Protein AF-A0A0S8BB07-F1 (afdb_monomer)

Secondary structure (DSSP, 8-state):
--HHHHHHHHHHHHHHHHHHHHHHTTSSS-HHHHHHHHHHHHHHHHTT-GGGHHHHHS---HHIIIIIIHHHHHHHHHHHS-HHHHHHTHHHHHIIIIIIHHHHHHHHHHHHHHHH---HHHHHHHHHHHH--B-HHHHHHHHHHT--HHHHHHHHHHHHHHHHHHHHHHHHHHHHHHH----HHHHHHHHHHHHHHHHHHHHHHHHHHHHHHHHHHHTT--HHHHHHHHHHHHHHHHHHHHHTTS-HHHHHHHHHHHHHHHHHTTS-HHHHHHHHHHHHHHHHHHHHHHHHHHHHH--HHHHHTTHHHHHHHHHHHHHHHHHHHHHHHHHHHHHTTPPPPPHHHHHHHHHT-B--HHHHHHHHTS-TTSTTHHHHHHHHHHHHHHIIIIIHHHHHHHHHHHTTTSPPHHHHHHHHHHHHHHHHHHHHHHHHHHHTT-S-HHHHHHHHHHHHHHT---SPPPPHHHHHHHHHHHHHHHHHHHHHHHHHTTSS-HHHHHHHHHHHHHHHHS-GGG------PPPHHHHHHHHHHHHHHTSGGGHHHHHHHHHHHHHHHHHHHHHHHHHHHHHHHHHHH-TTS-HHHHHHHHHHHHHHHHHHHHHHHHHHHH-HHHHHHHHHHHHHHHHHHHHHHHHHHHHHTTSS-HHHHHHHHHHHHHHHHHSPPS---SPPPPHHHHHTTSTTTTT--HHHHHHHHHHPEEEEE-TT-EEE-TTSB--EEEEEEES-EEEEEE-TTSPEEEEEEE-TT-EE-HHHHSSSSB--SEEEESS-EEEEEEEHHHHHHHHHH-HHHHHHHHHHHHHHHHHHHHHHTT---

Nearest PDB structures (foldseek):
  8iwo-assembly1_B  TM=6.886E-01  e=2.643E-29  Oryza sativa Japonica Group
  8hya-assembly1_A  TM=6.562E-01  e=1.925E-27  Arabidopsis thaliana
  7dsw-assembly1_A  TM=8.993E-01  e=1.777E-16  Homo sapiens
  7dsv-assembly1_B  TM=8.162E-01  e=3.876E-17  Homo sapiens
  7dsx-assembly1_A  TM=8.009E-01  e=4.215E-15  Homo sapiens

Structure (mmCIF, N/CA/C/O backbone):
data_AF-A0A0S8BB07-F1
#
_entry.id   AF-A0A0S8BB07-F1
#
loop_
_atom_site.group_PDB
_atom_site.id
_atom_site.type_symbol
_atom_site.label_atom_id
_atom_site.label_alt_id
_atom_site.label_comp_id
_atom_site.label_asym_id
_atom_site.label_entity_id
_atom_site.label_seq_id
_atom_site.pdbx_PDB_ins_code
_atom_site.Cartn_x
_atom_site.Cartn_y
_atom_site.Cartn_z
_atom_site.occupancy
_atom_site.B_iso_or_equiv
_atom_site.auth_seq_id
_atom_site.auth_comp_id
_atom_site.auth_asym_id
_atom_site.auth_atom_id
_atom_site.pdbx_PDB_model_num
ATOM 1 N N . MET A 1 1 ? 12.488 20.789 -30.512 1.00 70.38 1 MET A N 1
ATOM 2 C CA . MET A 1 1 ? 11.241 20.722 -31.303 1.00 70.38 1 MET A CA 1
ATOM 3 C C . MET A 1 1 ? 10.293 21.798 -30.800 1.00 70.38 1 MET A C 1
ATOM 5 O O . MET A 1 1 ? 10.343 22.082 -29.604 1.00 70.38 1 MET A O 1
ATOM 9 N N . PRO A 1 2 ? 9.479 22.412 -31.670 1.00 83.81 2 PRO A N 1
ATOM 10 C CA . PRO A 1 2 ? 8.347 23.240 -31.260 1.00 83.81 2 PRO A CA 1
ATOM 11 C C . PRO A 1 2 ? 7.468 22.522 -30.226 1.00 83.81 2 PRO A C 1
ATOM 13 O O . PRO A 1 2 ? 7.282 21.309 -30.296 1.00 83.81 2 PRO A O 1
ATOM 16 N N . ILE A 1 3 ? 6.892 23.266 -29.278 1.00 85.75 3 ILE A N 1
ATOM 17 C CA . ILE A 1 3 ? 6.005 22.694 -28.246 1.00 85.75 3 ILE A CA 1
ATOM 18 C C . ILE A 1 3 ? 4.786 22.011 -28.887 1.00 85.75 3 ILE A C 1
ATOM 20 O O . ILE A 1 3 ? 4.358 20.958 -28.419 1.00 85.75 3 ILE A O 1
ATOM 24 N N . ALA A 1 4 ? 4.267 22.570 -29.984 1.00 86.75 4 ALA A N 1
ATOM 25 C CA . ALA A 1 4 ? 3.154 21.994 -30.735 1.00 86.75 4 ALA A CA 1
ATOM 26 C C . ALA A 1 4 ? 3.462 20.574 -31.250 1.00 86.75 4 ALA A C 1
ATOM 28 O O . ALA A 1 4 ? 2.622 19.686 -31.108 1.00 86.75 4 ALA A O 1
ATOM 29 N N . ASP A 1 5 ? 4.677 20.335 -31.753 1.00 86.19 5 ASP A N 1
ATOM 30 C CA . ASP A 1 5 ? 5.099 19.014 -32.237 1.00 86.19 5 ASP A CA 1
ATOM 31 C C . ASP A 1 5 ? 5.179 18.007 -31.087 1.00 86.19 5 ASP A C 1
ATOM 33 O O . ASP A 1 5 ? 4.707 16.880 -31.218 1.00 86.19 5 ASP A O 1
ATOM 37 N N . ASN A 1 6 ? 5.700 18.422 -29.926 1.00 86.38 6 ASN A N 1
ATOM 38 C CA . ASN A 1 6 ? 5.730 17.572 -28.732 1.00 86.38 6 ASN A CA 1
ATOM 39 C C . ASN A 1 6 ? 4.313 17.190 -28.278 1.00 86.38 6 ASN A C 1
ATOM 41 O O . ASN A 1 6 ? 4.065 16.032 -27.947 1.00 86.38 6 ASN A O 1
ATOM 45 N N . ILE A 1 7 ? 3.372 18.141 -28.285 1.00 88.81 7 ILE A N 1
ATOM 46 C CA . ILE A 1 7 ? 1.969 17.881 -27.928 1.00 88.81 7 ILE A CA 1
ATOM 47 C C . ILE A 1 7 ? 1.338 16.893 -28.914 1.00 88.81 7 ILE A C 1
ATOM 49 O O . ILE A 1 7 ? 0.659 15.958 -28.482 1.00 88.81 7 ILE A O 1
ATOM 53 N N . LEU A 1 8 ? 1.574 17.076 -30.218 1.00 89.56 8 LEU A N 1
ATOM 54 C CA . LEU A 1 8 ? 1.054 16.193 -31.260 1.00 89.56 8 LEU A CA 1
ATOM 55 C C . LEU A 1 8 ? 1.612 14.773 -31.119 1.00 89.56 8 LEU A C 1
ATOM 57 O O . LEU A 1 8 ? 0.846 13.813 -31.183 1.00 89.56 8 LEU A O 1
ATOM 61 N N . VAL A 1 9 ? 2.918 14.637 -30.869 1.00 90.12 9 VAL A N 1
ATOM 62 C CA . VAL A 1 9 ? 3.570 13.344 -30.620 1.00 90.12 9 VAL A CA 1
ATOM 63 C C . VAL A 1 9 ? 2.969 12.667 -29.390 1.00 90.12 9 VAL A C 1
ATOM 65 O O . VAL A 1 9 ? 2.515 11.530 -29.493 1.00 90.12 9 VAL A O 1
ATOM 68 N N . ILE A 1 10 ? 2.881 13.364 -28.252 1.00 90.75 10 ILE A N 1
ATOM 69 C CA . ILE A 1 10 ? 2.319 12.801 -27.014 1.00 90.75 10 ILE A CA 1
ATOM 70 C C . ILE A 1 10 ? 0.857 12.384 -27.220 1.00 90.75 10 ILE A C 1
ATOM 72 O O . ILE A 1 10 ? 0.470 11.279 -26.845 1.00 90.75 10 ILE A O 1
ATOM 76 N N . SER A 1 11 ? 0.048 13.229 -27.861 1.00 91.56 11 SER A N 1
ATOM 77 C CA . SER A 1 11 ? -1.362 12.933 -28.139 1.00 91.56 11 SER A CA 1
ATOM 78 C C . SER A 1 11 ? -1.525 11.750 -29.096 1.00 91.56 11 SER A C 1
ATOM 80 O O . SER A 1 11 ? -2.347 10.869 -28.847 1.00 91.56 11 SER A O 1
ATOM 82 N N . GLY A 1 12 ? -0.706 11.672 -30.148 1.00 92.44 12 GLY A N 1
ATOM 83 C CA . GLY A 1 12 ? -0.677 10.534 -31.066 1.00 92.44 12 GLY A CA 1
ATOM 84 C C . GLY A 1 12 ? -0.278 9.235 -30.364 1.00 92.44 12 GLY A C 1
ATOM 85 O O . GLY A 1 12 ? -0.923 8.205 -30.548 1.00 92.44 12 GLY A O 1
ATOM 86 N N . MET A 1 13 ? 0.728 9.286 -29.491 1.00 91.81 13 MET A N 1
ATOM 87 C CA . MET A 1 13 ? 1.161 8.143 -28.688 1.00 91.81 13 MET A CA 1
ATOM 88 C C . MET A 1 13 ? 0.079 7.659 -27.719 1.00 91.81 13 MET A C 1
ATOM 90 O O . MET A 1 13 ? -0.134 6.454 -27.594 1.00 91.81 13 MET A O 1
ATOM 94 N N . LEU A 1 14 ? -0.643 8.576 -27.070 1.00 93.81 14 LEU A N 1
ATOM 95 C CA . LEU A 1 14 ? -1.777 8.223 -26.215 1.00 93.81 14 LEU A CA 1
ATOM 96 C C . LEU A 1 14 ? -2.935 7.629 -27.022 1.00 93.81 14 LEU A C 1
ATOM 98 O O . LEU A 1 14 ? -3.532 6.647 -26.588 1.00 93.81 14 LEU A O 1
ATOM 102 N N . ALA A 1 15 ? -3.219 8.150 -28.218 1.00 94.12 15 ALA A N 1
ATOM 103 C CA . ALA A 1 15 ? -4.220 7.564 -29.107 1.00 94.12 15 ALA A CA 1
ATOM 104 C C . ALA A 1 15 ? -3.847 6.124 -29.510 1.00 94.12 15 ALA A C 1
ATOM 106 O O . ALA A 1 15 ? -4.686 5.225 -29.441 1.00 94.12 15 ALA A O 1
ATOM 107 N N . VAL A 1 16 ? -2.575 5.877 -29.850 1.00 93.88 16 VAL A N 1
ATOM 108 C CA . VAL A 1 16 ? -2.053 4.524 -30.110 1.00 93.88 16 VAL A CA 1
ATOM 109 C C . VAL A 1 16 ? -2.208 3.626 -28.882 1.00 93.88 16 VAL A C 1
ATOM 111 O O . VAL A 1 16 ? -2.625 2.477 -29.018 1.00 93.88 16 VAL A O 1
ATOM 114 N N . ALA A 1 17 ? -1.917 4.139 -27.688 1.00 92.50 17 ALA A N 1
ATOM 115 C CA . ALA A 1 17 ? -2.061 3.390 -26.446 1.00 92.50 17 ALA A CA 1
ATOM 116 C C . ALA A 1 17 ? -3.521 2.975 -26.175 1.00 92.50 17 ALA A C 1
ATOM 118 O O . ALA A 1 17 ? -3.779 1.822 -25.830 1.00 92.50 17 ALA A O 1
ATOM 119 N N . VAL A 1 18 ? -4.491 3.862 -26.426 1.00 91.88 18 VAL A N 1
ATOM 120 C CA . VAL A 1 18 ? -5.930 3.551 -26.318 1.00 91.88 18 VAL A CA 1
ATOM 121 C C . VAL A 1 18 ? -6.343 2.464 -27.313 1.00 91.88 18 VAL A C 1
ATOM 123 O O . VAL A 1 18 ? -7.058 1.528 -26.949 1.00 91.88 18 VAL A O 1
ATOM 126 N N . ILE A 1 19 ? -5.861 2.538 -28.558 1.00 91.44 19 ILE A N 1
ATOM 127 C CA . ILE A 1 19 ? -6.104 1.494 -29.564 1.00 91.44 19 ILE A CA 1
ATOM 128 C C . ILE A 1 19 ? -5.517 0.159 -29.082 1.00 91.44 19 ILE A C 1
ATOM 130 O O . ILE A 1 19 ? -6.211 -0.861 -29.098 1.00 91.44 19 ILE A O 1
ATOM 134 N N . ALA A 1 20 ? -4.274 0.168 -28.590 1.00 89.62 20 ALA A N 1
ATOM 135 C CA . ALA A 1 20 ? -3.606 -1.009 -28.041 1.00 89.62 20 ALA A CA 1
ATOM 136 C C . ALA A 1 20 ? -4.383 -1.619 -26.861 1.00 89.62 20 ALA A C 1
ATOM 138 O O . ALA A 1 20 ? -4.550 -2.836 -26.812 1.00 89.62 20 ALA A O 1
ATOM 139 N N . ALA A 1 21 ? -4.942 -0.803 -25.961 1.00 86.75 21 ALA A N 1
ATOM 140 C CA . ALA A 1 21 ? -5.772 -1.276 -24.851 1.00 86.75 21 ALA A CA 1
ATOM 141 C C . ALA A 1 21 ? -7.017 -2.051 -25.334 1.00 86.75 21 ALA A C 1
ATOM 143 O O . ALA A 1 21 ? -7.379 -3.074 -24.750 1.00 86.75 21 ALA A O 1
ATOM 144 N N . GLY A 1 22 ? -7.637 -1.628 -26.442 1.00 85.19 22 GLY A N 1
ATOM 145 C CA . GLY A 1 22 ? -8.729 -2.371 -27.081 1.00 85.19 22 GLY A CA 1
ATOM 146 C C . GLY A 1 22 ? -8.291 -3.717 -27.677 1.00 85.19 22 GLY A C 1
ATOM 147 O O . GLY A 1 22 ? -9.045 -4.693 -27.636 1.00 85.19 22 GLY A O 1
ATOM 148 N N . LEU A 1 23 ? -7.060 -3.793 -28.192 1.00 85.88 23 LEU A N 1
ATOM 149 C CA . LEU A 1 23 ? -6.463 -5.007 -28.762 1.00 85.88 23 LEU A CA 1
ATOM 150 C C . LEU A 1 23 ? -6.047 -6.035 -27.700 1.00 85.88 23 LEU A C 1
ATOM 152 O O . LEU A 1 23 ? -6.110 -7.230 -27.989 1.00 85.88 23 LEU A O 1
ATOM 156 N N . VAL A 1 24 ? -5.691 -5.613 -26.478 1.00 81.62 24 VAL A N 1
ATOM 157 C CA . VAL A 1 24 ? -5.314 -6.526 -25.373 1.00 81.62 24 VAL A CA 1
ATOM 158 C C . VAL A 1 24 ? -6.382 -7.587 -25.123 1.00 81.62 24 VAL A C 1
ATOM 160 O O . VAL A 1 24 ? -6.056 -8.741 -24.885 1.00 81.62 24 VAL A O 1
ATOM 163 N N . ARG A 1 25 ? -7.672 -7.257 -25.263 1.00 75.44 25 ARG A N 1
ATOM 164 C CA . ARG A 1 25 ? -8.757 -8.240 -25.072 1.00 75.44 25 ARG A CA 1
ATOM 165 C C . ARG A 1 25 ? -8.717 -9.407 -26.064 1.00 75.44 25 ARG A C 1
ATOM 167 O O . ARG A 1 25 ? -9.355 -10.425 -25.824 1.00 75.44 25 ARG A O 1
ATOM 174 N N . ARG A 1 26 ? -8.002 -9.261 -27.183 1.00 81.00 26 ARG A N 1
ATOM 175 C CA . ARG A 1 26 ? -7.881 -10.273 -28.242 1.00 81.00 26 ARG A CA 1
ATOM 176 C C . ARG A 1 26 ? -6.560 -11.038 -28.201 1.00 81.00 26 ARG A C 1
ATOM 178 O O . ARG A 1 26 ? -6.419 -12.011 -28.934 1.00 81.00 26 ARG A O 1
ATOM 185 N N . VAL A 1 27 ? -5.595 -10.608 -27.386 1.00 79.19 27 VAL A N 1
ATOM 186 C CA . VAL A 1 27 ? -4.232 -11.153 -27.376 1.00 79.19 27 VAL A CA 1
ATOM 187 C C . VAL A 1 27 ? -3.855 -11.540 -25.943 1.00 79.19 27 VAL A C 1
ATOM 189 O O . VAL A 1 27 ? -4.054 -10.743 -25.036 1.00 79.19 27 VAL A O 1
ATOM 192 N N . PRO A 1 28 ? -3.264 -12.721 -25.690 1.00 74.12 28 PRO A N 1
ATOM 193 C CA . PRO A 1 28 ? -2.905 -13.163 -24.338 1.00 74.12 28 PRO A CA 1
ATOM 194 C C . PRO A 1 28 ? -1.647 -12.464 -23.775 1.00 74.12 28 PRO A C 1
ATOM 196 O O . PRO A 1 28 ? -0.910 -13.061 -22.992 1.00 74.12 28 PRO A O 1
ATOM 199 N N . LEU A 1 29 ? -1.368 -11.224 -24.190 1.00 77.31 29 LEU A N 1
ATOM 200 C CA . LEU A 1 29 ? -0.202 -10.446 -23.770 1.00 77.31 29 LEU A CA 1
ATOM 201 C C . LEU A 1 29 ? -0.605 -9.364 -22.756 1.00 77.31 29 LEU A C 1
ATOM 203 O O . LEU A 1 29 ? -1.632 -8.710 -22.954 1.00 77.31 29 LEU A O 1
ATOM 207 N N . PRO A 1 30 ? 0.209 -9.113 -21.712 1.00 80.69 30 PRO A N 1
ATOM 208 C CA . PRO A 1 30 ? 0.005 -7.966 -20.834 1.00 80.69 30 PRO A CA 1
ATOM 209 C C . PRO A 1 30 ? 0.062 -6.643 -21.610 1.00 80.69 30 PRO A C 1
ATOM 211 O O . PRO A 1 30 ? 0.832 -6.495 -22.561 1.00 80.69 30 PRO A O 1
ATOM 214 N N . TYR A 1 31 ? -0.719 -5.656 -21.168 1.00 84.75 31 TYR A N 1
ATOM 215 C CA . TYR A 1 31 ? -0.839 -4.350 -21.827 1.00 84.75 31 TYR A CA 1
ATOM 216 C C . TYR A 1 31 ? 0.510 -3.649 -22.056 1.00 84.75 31 TYR A C 1
ATOM 218 O O . TYR A 1 31 ? 0.792 -3.185 -23.160 1.00 84.75 31 TYR A O 1
ATOM 226 N N . THR A 1 32 ? 1.377 -3.628 -21.043 1.00 83.94 32 THR A N 1
ATOM 227 C CA . THR A 1 32 ? 2.703 -2.992 -21.115 1.00 83.94 32 THR A CA 1
ATOM 228 C C . THR A 1 32 ? 3.613 -3.655 -22.150 1.00 83.94 32 THR A C 1
ATOM 230 O O . THR A 1 32 ? 4.330 -2.969 -22.874 1.00 83.94 32 THR A O 1
ATOM 233 N N . VAL A 1 33 ? 3.527 -4.981 -22.294 1.00 85.06 33 VAL A N 1
ATOM 234 C CA . VAL A 1 33 ? 4.280 -5.752 -23.296 1.00 85.06 33 VAL A CA 1
ATOM 235 C C . VAL A 1 33 ? 3.817 -5.394 -24.705 1.00 85.06 33 VAL A C 1
ATOM 237 O O . VAL A 1 33 ? 4.643 -5.156 -25.587 1.00 85.06 33 VAL A O 1
ATOM 240 N N . LEU A 1 34 ? 2.500 -5.296 -24.913 1.00 89.38 34 LEU A N 1
ATOM 241 C CA . LEU A 1 34 ? 1.935 -4.890 -26.198 1.00 89.38 34 LEU A CA 1
ATOM 242 C C . LEU A 1 34 ? 2.408 -3.487 -26.601 1.00 89.38 34 LEU A C 1
ATOM 244 O O . LEU A 1 34 ? 2.805 -3.291 -27.747 1.00 89.38 34 LEU A O 1
ATOM 248 N N . LEU A 1 35 ? 2.420 -2.529 -25.670 1.00 90.50 35 LEU A N 1
ATOM 249 C CA . LEU A 1 35 ? 2.893 -1.167 -25.934 1.00 90.50 35 LEU A CA 1
ATOM 250 C C . LEU A 1 35 ? 4.358 -1.119 -26.365 1.00 90.50 35 LEU A C 1
ATOM 252 O O . LEU A 1 35 ? 4.689 -0.393 -27.298 1.00 90.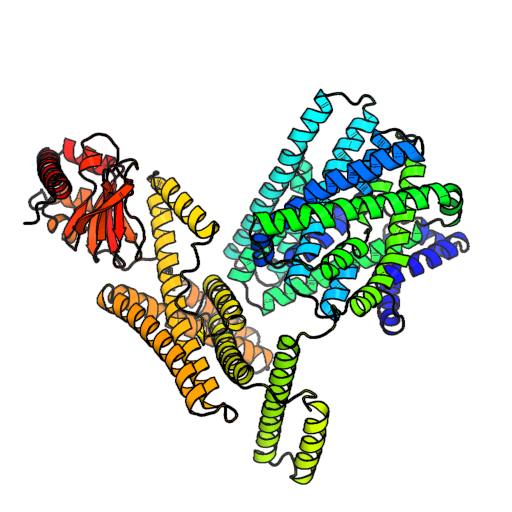50 35 LEU A O 1
ATOM 256 N N . VAL A 1 36 ? 5.225 -1.905 -25.726 1.00 88.44 36 VAL A N 1
ATOM 257 C CA . VAL A 1 36 ? 6.644 -1.979 -26.097 1.00 88.44 36 VAL A CA 1
ATOM 258 C C . VAL A 1 36 ? 6.814 -2.556 -27.502 1.00 88.44 36 VAL A C 1
ATOM 260 O O . VAL A 1 36 ? 7.574 -2.009 -28.300 1.00 88.44 36 VAL A O 1
ATOM 263 N N . VAL A 1 37 ? 6.069 -3.613 -27.848 1.00 89.31 37 VAL A N 1
ATOM 264 C CA . VAL A 1 37 ? 6.072 -4.190 -29.205 1.00 89.31 37 VAL A CA 1
ATOM 265 C C . VAL A 1 37 ? 5.570 -3.178 -30.237 1.00 89.31 37 VAL A C 1
ATOM 267 O O . VAL A 1 37 ? 6.208 -2.987 -31.271 1.00 89.31 37 VAL A O 1
ATOM 270 N N . VAL A 1 38 ? 4.466 -2.482 -29.953 1.00 92.56 38 VAL A N 1
ATOM 271 C CA . VAL A 1 38 ? 3.937 -1.426 -30.830 1.00 92.56 38 VAL A CA 1
ATOM 272 C C . VAL A 1 38 ? 4.950 -0.290 -30.982 1.00 92.56 38 VAL A C 1
ATOM 274 O O . VAL A 1 38 ? 5.203 0.146 -32.102 1.00 92.56 38 VAL A O 1
ATOM 277 N N . GLY A 1 39 ? 5.588 0.146 -29.895 1.00 92.12 39 GLY A N 1
ATOM 278 C CA . GLY A 1 39 ? 6.646 1.152 -29.927 1.00 92.12 39 GLY A CA 1
ATOM 279 C C . GLY A 1 39 ? 7.853 0.713 -30.760 1.00 92.12 39 GLY A C 1
ATOM 280 O O . GLY A 1 39 ? 8.352 1.504 -31.553 1.00 92.12 39 GLY A O 1
ATOM 281 N N . MET A 1 40 ? 8.279 -0.553 -30.676 1.00 89.94 40 MET A N 1
ATOM 282 C CA . MET A 1 40 ? 9.350 -1.095 -31.528 1.00 89.94 40 MET A CA 1
ATOM 283 C C . MET A 1 40 ? 8.984 -1.064 -33.014 1.00 89.94 40 MET A C 1
ATOM 285 O O . MET A 1 40 ? 9.804 -0.668 -33.847 1.00 89.94 40 MET A O 1
ATOM 289 N N . LEU A 1 41 ? 7.754 -1.459 -33.354 1.00 90.88 41 LEU A N 1
ATOM 290 C CA . LEU A 1 41 ? 7.255 -1.421 -34.731 1.00 90.88 41 LEU A CA 1
ATOM 291 C C . LEU A 1 41 ? 7.187 0.017 -35.254 1.00 90.88 41 LEU A C 1
ATOM 293 O O . LEU A 1 41 ? 7.670 0.294 -36.353 1.00 90.88 41 LEU A O 1
ATOM 297 N N . LEU A 1 42 ? 6.653 0.938 -34.447 1.00 91.06 42 LEU A N 1
ATOM 298 C CA . LEU A 1 42 ? 6.599 2.363 -34.770 1.00 91.06 42 LEU A CA 1
ATOM 299 C C . LEU A 1 42 ? 7.997 2.960 -34.923 1.00 91.06 42 LEU A C 1
ATOM 301 O O . LEU A 1 42 ? 8.224 3.708 -35.866 1.00 91.06 42 LEU A O 1
ATOM 305 N N . GLY A 1 43 ? 8.949 2.597 -34.064 1.00 89.88 43 GLY A N 1
ATOM 306 C CA . GLY A 1 43 ? 10.328 3.076 -34.135 1.00 89.88 43 GLY A CA 1
ATOM 307 C C . GLY A 1 43 ? 11.034 2.566 -35.388 1.00 89.88 43 GLY A C 1
ATOM 308 O O . GLY A 1 43 ? 11.717 3.320 -36.077 1.00 89.88 43 GLY A O 1
ATOM 309 N N . GLY A 1 44 ? 10.813 1.299 -35.748 1.00 89.12 44 GLY A N 1
ATOM 310 C CA . GLY A 1 44 ? 11.291 0.725 -37.006 1.00 89.12 44 GLY A CA 1
ATOM 311 C C . GLY A 1 44 ? 10.697 1.405 -38.243 1.00 89.12 44 GLY A C 1
ATOM 312 O O . GLY A 1 44 ? 11.423 1.640 -39.209 1.00 89.12 44 GLY A O 1
ATOM 313 N N . LEU A 1 45 ? 9.406 1.745 -38.210 1.00 89.44 45 LEU A N 1
ATOM 314 C CA . LEU A 1 45 ? 8.721 2.446 -39.298 1.00 89.44 45 LEU A CA 1
ATOM 315 C C . LEU A 1 45 ? 9.160 3.912 -39.401 1.00 89.44 45 LEU A C 1
ATOM 317 O O . LEU A 1 45 ? 9.428 4.393 -40.499 1.00 89.44 45 LEU A O 1
ATOM 321 N N . ALA A 1 46 ? 9.303 4.600 -38.270 1.00 88.75 46 ALA A N 1
ATOM 322 C CA . ALA A 1 46 ? 9.706 6.000 -38.209 1.00 88.75 46 ALA A CA 1
ATOM 323 C C . ALA A 1 46 ? 11.127 6.238 -38.736 1.00 88.75 46 ALA A C 1
ATOM 325 O O . ALA A 1 46 ? 11.411 7.305 -39.262 1.00 88.75 46 ALA A O 1
ATOM 326 N N . ARG A 1 47 ? 12.007 5.228 -38.669 1.00 86.75 47 ARG A N 1
ATOM 327 C CA . ARG A 1 47 ? 13.342 5.281 -39.296 1.00 86.75 47 ARG A CA 1
ATOM 328 C C . ARG A 1 47 ? 13.300 5.179 -40.825 1.00 86.75 47 ARG A C 1
ATOM 330 O O . ARG A 1 47 ? 14.299 5.474 -41.467 1.00 86.75 47 ARG A O 1
ATOM 337 N N . LYS A 1 48 ? 12.188 4.709 -41.400 1.00 88.19 48 LYS A N 1
ATOM 338 C CA . LYS A 1 48 ? 12.005 4.524 -42.850 1.00 88.19 48 LYS A CA 1
ATOM 339 C C . LYS A 1 48 ? 11.123 5.597 -43.490 1.00 88.19 48 LYS A C 1
ATOM 341 O O . LYS A 1 48 ? 11.140 5.724 -44.708 1.00 88.19 48 LYS A O 1
ATOM 346 N N . VAL A 1 49 ? 10.314 6.301 -42.698 1.00 89.81 49 VAL A N 1
ATOM 347 C CA . VAL A 1 49 ? 9.286 7.234 -43.176 1.00 89.81 49 VAL A CA 1
ATOM 348 C C . VAL A 1 49 ? 9.506 8.609 -42.548 1.00 89.81 49 VAL A C 1
ATOM 350 O O . VAL A 1 49 ? 9.257 8.788 -41.357 1.00 89.81 49 VAL A O 1
ATOM 353 N N . ASP A 1 50 ? 9.885 9.597 -43.362 1.00 82.88 50 ASP A N 1
ATOM 354 C CA . ASP A 1 50 ? 10.247 10.947 -42.895 1.00 82.88 50 ASP A CA 1
ATOM 355 C C . ASP A 1 50 ? 9.108 11.679 -42.169 1.00 82.88 50 ASP A C 1
ATOM 357 O O . ASP A 1 50 ? 9.345 12.422 -41.220 1.00 82.88 50 ASP A O 1
ATOM 361 N N . VAL A 1 51 ? 7.850 11.418 -42.544 1.00 84.44 51 VAL A N 1
ATOM 362 C CA . VAL A 1 51 ? 6.663 11.998 -41.879 1.00 84.44 51 VAL A CA 1
ATOM 363 C C . VAL A 1 51 ? 6.593 11.613 -40.394 1.00 84.44 51 VAL A C 1
ATOM 365 O O . VAL A 1 51 ? 6.047 12.352 -39.579 1.00 84.44 51 VAL A O 1
ATOM 368 N N . LEU A 1 52 ? 7.164 10.465 -40.027 1.00 83.12 52 LEU A N 1
ATOM 369 C CA . LEU A 1 52 ? 7.191 9.950 -38.660 1.00 83.12 52 LEU A CA 1
ATOM 370 C C . LEU A 1 52 ? 8.491 10.298 -37.917 1.00 83.12 52 LEU A C 1
ATOM 372 O O . LEU A 1 52 ? 8.615 9.967 -36.737 1.00 83.12 52 LEU A O 1
ATOM 376 N N . ALA A 1 53 ? 9.433 11.007 -38.548 1.00 80.31 53 ALA A N 1
ATOM 377 C CA . ALA A 1 53 ? 10.675 11.452 -37.915 1.00 80.31 53 ALA A CA 1
ATOM 378 C C . ALA A 1 53 ? 10.473 12.234 -36.595 1.00 80.31 53 ALA A C 1
ATOM 380 O O . ALA A 1 53 ? 11.268 12.023 -35.671 1.00 80.31 53 ALA A O 1
ATOM 381 N N . PRO A 1 54 ? 9.410 13.057 -36.418 1.00 84.25 54 PRO A N 1
ATOM 382 C CA . PRO A 1 54 ? 9.129 13.708 -35.138 1.00 84.25 54 PRO A CA 1
ATOM 383 C C . PRO A 1 54 ? 8.999 12.738 -33.951 1.00 84.25 54 PRO A C 1
ATOM 385 O O . PRO A 1 54 ? 9.381 13.087 -32.836 1.00 84.25 54 PRO A O 1
ATOM 388 N N . LEU A 1 55 ? 8.535 11.501 -34.180 1.00 81.19 55 LEU A N 1
ATOM 389 C CA . LEU A 1 55 ? 8.412 10.483 -33.128 1.00 81.19 55 LEU A CA 1
ATOM 390 C C . LEU A 1 55 ? 9.773 10.065 -32.559 1.00 81.19 55 LEU A C 1
ATOM 392 O O . LEU A 1 55 ? 9.889 9.823 -31.363 1.00 81.19 55 LEU A O 1
ATOM 396 N N . LEU A 1 56 ? 10.806 9.988 -33.402 1.00 80.38 56 LEU A N 1
ATOM 397 C CA . LEU A 1 56 ? 12.165 9.618 -32.984 1.00 80.38 56 LEU A CA 1
ATOM 398 C C . LEU A 1 56 ? 12.915 10.787 -32.338 1.00 80.38 56 LEU A C 1
ATOM 400 O O . LEU A 1 56 ? 13.868 10.584 -31.581 1.00 80.38 56 LEU A O 1
ATOM 404 N N . ALA A 1 57 ? 12.504 12.015 -32.651 1.00 81.44 57 ALA A N 1
ATOM 405 C CA . ALA A 1 57 ? 13.074 13.217 -32.066 1.00 81.44 57 ALA A CA 1
ATOM 406 C C . ALA A 1 57 ? 12.603 13.436 -30.616 1.00 81.44 57 ALA A C 1
ATOM 408 O O . ALA A 1 57 ? 13.350 14.004 -29.815 1.00 81.44 57 ALA A O 1
ATOM 409 N N . PHE A 1 58 ? 11.422 12.927 -30.246 1.00 83.06 58 PHE A N 1
ATOM 410 C CA . PHE A 1 58 ? 10.958 12.904 -28.861 1.00 83.06 58 PHE A CA 1
ATOM 411 C C . PHE A 1 58 ? 11.640 11.768 -28.078 1.00 83.06 58 PHE A C 1
ATOM 413 O O . PHE A 1 58 ? 11.192 10.622 -28.055 1.00 83.06 58 PHE A O 1
ATOM 420 N N . ARG A 1 59 ? 12.781 12.081 -27.454 1.00 76.25 59 ARG A N 1
ATOM 421 C CA . ARG A 1 59 ? 13.596 11.104 -26.717 1.00 76.25 59 ARG A CA 1
ATOM 422 C C . ARG A 1 59 ? 13.125 10.944 -25.275 1.00 76.25 59 ARG A C 1
ATOM 424 O O . ARG A 1 59 ? 12.845 11.925 -24.591 1.00 76.25 59 ARG A O 1
ATOM 431 N N . LEU A 1 60 ? 13.139 9.703 -24.791 1.00 81.81 60 LEU A N 1
ATOM 432 C CA . LEU A 1 60 ? 12.998 9.401 -23.370 1.00 81.81 60 LEU A CA 1
ATOM 433 C C . LEU A 1 60 ? 14.249 9.894 -22.629 1.00 81.81 60 LEU A C 1
ATOM 435 O O . LEU A 1 60 ? 15.315 9.290 -22.749 1.00 81.81 60 LEU A O 1
ATOM 439 N N . THR A 1 61 ? 14.137 11.003 -21.898 1.00 84.44 61 THR A N 1
ATOM 440 C CA . THR A 1 61 ? 15.234 11.527 -21.074 1.00 84.44 61 THR A CA 1
ATOM 441 C C . THR A 1 61 ? 15.110 11.052 -19.624 1.00 84.44 61 THR A C 1
ATOM 443 O O . THR A 1 61 ? 13.992 10.836 -19.144 1.00 84.44 61 THR A O 1
ATOM 446 N N . PRO A 1 62 ? 16.235 10.914 -18.897 1.00 82.25 62 PRO A N 1
ATOM 447 C CA . PRO A 1 62 ? 16.216 10.590 -17.473 1.00 82.25 62 PRO A CA 1
ATOM 448 C C . PRO A 1 62 ? 15.365 11.559 -16.656 1.00 82.25 62 PRO A C 1
ATOM 450 O O . PRO A 1 62 ? 14.568 11.116 -15.838 1.00 82.25 62 PRO A O 1
ATOM 453 N N . ASP A 1 63 ? 15.469 12.862 -16.928 1.00 86.00 63 ASP A N 1
ATOM 454 C CA . ASP A 1 63 ? 14.719 13.888 -16.197 1.00 86.00 63 ASP A CA 1
ATOM 455 C C . ASP A 1 63 ? 13.209 13.728 -16.369 1.00 86.00 63 ASP A C 1
ATOM 457 O O . ASP A 1 63 ? 12.450 13.868 -15.414 1.00 86.00 63 ASP A O 1
ATOM 461 N N . LEU A 1 64 ? 12.763 13.379 -17.578 1.00 87.50 64 LEU A N 1
ATOM 462 C CA . LEU A 1 64 ? 11.349 13.158 -17.850 1.00 87.50 64 LEU A CA 1
ATOM 463 C C . LEU A 1 64 ? 10.839 11.938 -17.072 1.00 87.50 64 LEU A C 1
ATOM 465 O O . LEU A 1 64 ? 9.768 11.988 -16.470 1.00 87.50 64 LEU A O 1
ATOM 469 N N . VAL A 1 65 ? 11.626 10.864 -16.993 1.00 86.81 65 VAL A N 1
ATOM 470 C CA . VAL A 1 65 ? 11.238 9.705 -16.181 1.00 86.81 65 VAL A CA 1
ATOM 471 C C . VAL A 1 65 ? 11.250 10.044 -14.692 1.00 86.81 65 VAL A C 1
ATOM 473 O O . VAL A 1 65 ? 10.251 9.800 -14.026 1.00 86.81 65 VAL A O 1
ATOM 476 N N . LEU A 1 66 ? 12.335 10.625 -14.176 1.00 85.06 66 LEU A N 1
ATOM 477 C CA . LEU A 1 66 ? 12.527 10.865 -12.745 1.00 85.06 66 LEU A CA 1
ATOM 478 C C . LEU A 1 66 ? 11.596 11.943 -12.179 1.00 85.06 66 LEU A C 1
ATOM 480 O O . LEU A 1 66 ? 11.092 11.766 -11.077 1.00 85.06 66 LEU A O 1
ATOM 484 N N . TYR A 1 67 ? 11.353 13.036 -12.908 1.00 88.12 67 TYR A N 1
ATOM 485 C CA . TYR A 1 67 ? 10.589 14.178 -12.393 1.00 88.12 67 TYR A CA 1
ATOM 486 C C . TYR A 1 67 ? 9.141 14.235 -12.878 1.00 88.12 67 TYR A C 1
ATOM 488 O O . TYR A 1 67 ? 8.340 14.901 -12.228 1.00 88.12 67 TYR A O 1
ATOM 496 N N . VAL A 1 68 ? 8.784 13.569 -13.985 1.00 90.44 68 VAL A N 1
ATOM 497 C CA . VAL A 1 68 ? 7.408 13.594 -14.521 1.00 90.44 68 VAL A CA 1
ATOM 498 C C . VAL A 1 68 ? 6.691 12.273 -14.268 1.00 90.44 68 VAL A C 1
ATOM 500 O O . VAL A 1 68 ? 5.633 12.260 -13.647 1.00 90.44 68 VAL A O 1
ATOM 503 N N . PHE A 1 69 ? 7.253 11.147 -14.713 1.00 90.88 69 PHE A N 1
ATOM 504 C CA . PHE A 1 69 ? 6.558 9.858 -14.613 1.00 90.88 69 PHE A CA 1
ATOM 505 C C . PHE A 1 69 ? 6.658 9.229 -13.225 1.00 90.88 69 PHE A C 1
ATOM 507 O O . PHE A 1 69 ? 5.661 8.765 -12.677 1.00 90.88 69 PHE A O 1
ATOM 514 N N . LEU A 1 70 ? 7.854 9.213 -12.645 1.00 89.44 70 LEU A N 1
ATOM 515 C CA . LEU A 1 70 ? 8.142 8.456 -11.436 1.00 89.44 70 LEU A CA 1
ATOM 516 C C . LEU A 1 70 ? 7.337 8.928 -10.208 1.00 89.44 70 LEU A C 1
ATOM 518 O O . LEU A 1 70 ? 6.775 8.061 -9.538 1.00 89.44 70 LEU A O 1
ATOM 522 N N . PRO A 1 71 ? 7.163 10.239 -9.926 1.00 93.75 71 PRO A N 1
ATOM 523 C CA . PRO A 1 71 ? 6.322 10.678 -8.814 1.00 93.75 71 PRO A CA 1
ATOM 524 C C . PRO A 1 71 ? 4.879 10.193 -8.959 1.00 93.75 71 PRO A C 1
ATOM 526 O O . PRO A 1 71 ? 4.256 9.844 -7.961 1.00 93.75 71 PRO A O 1
ATOM 529 N N . VAL A 1 72 ? 4.364 10.119 -10.193 1.00 95.06 72 VAL A N 1
ATOM 530 C CA . VAL A 1 72 ? 3.000 9.647 -10.450 1.00 95.06 72 VAL A CA 1
ATOM 531 C C . VAL A 1 72 ? 2.864 8.152 -10.204 1.00 95.06 72 VAL A C 1
ATOM 533 O O . VAL A 1 72 ? 1.947 7.730 -9.504 1.00 95.06 72 VAL A O 1
ATOM 536 N N . LEU A 1 73 ? 3.790 7.365 -10.752 1.00 90.88 73 LEU A N 1
ATOM 537 C CA . LEU A 1 73 ? 3.781 5.908 -10.626 1.00 90.88 73 LEU A CA 1
ATOM 538 C C . LEU A 1 73 ? 3.973 5.467 -9.170 1.00 90.88 73 LEU A C 1
ATOM 540 O O . LEU A 1 73 ? 3.224 4.628 -8.679 1.00 90.88 73 LEU A O 1
ATOM 544 N N . ILE A 1 74 ? 4.917 6.083 -8.451 1.00 91.75 74 ILE A N 1
ATOM 545 C CA . ILE A 1 74 ? 5.147 5.781 -7.033 1.00 91.75 74 ILE A CA 1
ATOM 546 C C . ILE A 1 74 ? 3.931 6.163 -6.202 1.00 91.75 74 ILE A C 1
ATOM 548 O O . ILE A 1 74 ? 3.523 5.391 -5.337 1.00 91.75 74 ILE A O 1
ATOM 552 N N . PHE A 1 75 ? 3.373 7.357 -6.420 1.00 94.56 75 PHE A N 1
ATOM 553 C CA . PHE A 1 75 ? 2.256 7.822 -5.611 1.00 94.56 75 PHE A CA 1
ATOM 554 C C . PHE A 1 75 ? 1.029 6.929 -5.792 1.00 94.56 75 PHE A C 1
ATOM 556 O O . PHE A 1 75 ? 0.435 6.530 -4.794 1.00 94.56 75 PHE A O 1
ATOM 563 N N . GLU A 1 76 ? 0.677 6.581 -7.034 1.00 93.00 76 GLU A N 1
ATOM 564 C CA . GLU A 1 76 ? -0.428 5.660 -7.324 1.00 93.00 76 GLU A CA 1
ATOM 565 C C . GLU A 1 76 ? -0.230 4.321 -6.607 1.00 93.00 76 GLU A C 1
ATOM 567 O O . GLU A 1 76 ? -1.096 3.894 -5.839 1.00 93.00 76 GLU A O 1
ATOM 572 N N . SER A 1 77 ? 0.940 3.707 -6.779 1.00 89.81 77 SER A N 1
ATOM 573 C CA . SER A 1 77 ? 1.218 2.385 -6.228 1.00 89.81 77 SER A CA 1
ATOM 574 C C . SER A 1 77 ? 1.267 2.412 -4.697 1.00 89.81 77 SER A C 1
ATOM 576 O O . SER A 1 77 ? 0.667 1.563 -4.041 1.00 89.81 77 SER A O 1
ATOM 578 N N . ALA A 1 78 ? 1.893 3.427 -4.094 1.00 91.81 78 ALA A N 1
ATOM 579 C CA . ALA A 1 78 ? 1.955 3.585 -2.643 1.00 91.81 78 ALA A CA 1
ATOM 580 C C . ALA A 1 78 ? 0.591 3.928 -2.015 1.00 91.81 78 ALA A C 1
ATOM 582 O O . ALA A 1 78 ? 0.309 3.492 -0.899 1.00 91.81 78 ALA A O 1
ATOM 583 N N . PHE A 1 79 ? -0.265 4.687 -2.707 1.00 90.94 79 PHE A N 1
ATOM 584 C CA . PHE A 1 79 ? -1.608 5.028 -2.226 1.00 90.94 79 PHE A CA 1
ATOM 585 C C . PHE A 1 79 ? -2.570 3.831 -2.288 1.00 90.94 79 PHE A C 1
ATOM 587 O O . PHE A 1 79 ? -3.418 3.676 -1.406 1.00 90.94 79 PHE A O 1
ATOM 594 N N . ASN A 1 80 ? -2.423 2.971 -3.301 1.00 86.00 80 ASN A N 1
ATOM 595 C CA . ASN A 1 80 ? -3.211 1.747 -3.460 1.00 86.00 80 ASN A CA 1
ATOM 596 C C . ASN A 1 80 ? -2.758 0.600 -2.546 1.00 86.00 80 ASN A C 1
ATOM 598 O O . ASN A 1 80 ? -3.539 -0.315 -2.260 1.00 86.00 80 ASN A O 1
ATOM 602 N N . LEU A 1 81 ? -1.529 0.666 -2.041 1.00 86.75 81 LEU A N 1
ATOM 603 C CA . LEU A 1 81 ? -0.981 -0.338 -1.149 1.00 86.75 81 LEU A CA 1
ATOM 604 C C . LEU A 1 81 ? -1.683 -0.305 0.217 1.00 86.75 81 LEU A C 1
ATOM 606 O O . LEU A 1 81 ? -1.898 0.739 0.837 1.00 86.75 81 LEU A O 1
ATOM 610 N N . ASN A 1 82 ? -2.027 -1.482 0.743 1.00 81.44 82 ASN A N 1
ATOM 611 C CA . ASN A 1 82 ? -2.611 -1.596 2.077 1.00 81.44 82 ASN A CA 1
ATOM 612 C C . ASN A 1 82 ? -1.559 -1.283 3.158 1.00 81.44 82 ASN A C 1
ATOM 614 O O . ASN A 1 82 ? -0.884 -2.184 3.659 1.00 81.44 82 ASN A O 1
ATOM 618 N N . ALA A 1 83 ? -1.449 -0.009 3.548 1.00 79.62 83 ALA A N 1
ATOM 619 C CA . ALA A 1 83 ? -0.463 0.483 4.515 1.00 79.62 83 ALA A CA 1
ATOM 620 C C . ALA A 1 83 ? -0.455 -0.304 5.837 1.00 79.62 83 ALA A C 1
ATOM 622 O O . ALA A 1 83 ? 0.589 -0.495 6.456 1.00 79.62 83 ALA A O 1
ATOM 623 N N . ARG A 1 84 ? -1.610 -0.816 6.277 1.00 75.06 84 ARG A N 1
ATOM 624 C CA . ARG A 1 84 ? -1.680 -1.628 7.494 1.00 75.06 84 ARG A CA 1
ATOM 625 C C . ARG A 1 84 ? -1.019 -2.989 7.308 1.00 75.06 84 ARG A C 1
ATOM 627 O O . ARG A 1 84 ? -0.283 -3.425 8.192 1.00 75.06 84 ARG A O 1
ATOM 634 N N . GLN A 1 85 ? -1.301 -3.662 6.195 1.00 79.31 85 GLN A N 1
ATOM 635 C CA . GLN A 1 85 ? -0.657 -4.934 5.883 1.00 79.31 85 GLN A CA 1
ATOM 636 C C . GLN A 1 85 ? 0.844 -4.735 5.641 1.00 79.31 85 GLN A C 1
ATOM 638 O O . GLN A 1 85 ? 1.639 -5.514 6.157 1.00 79.31 85 GLN A O 1
ATOM 643 N N . LEU A 1 86 ? 1.231 -3.639 4.975 1.00 85.31 86 LEU A N 1
ATOM 644 C CA . LEU A 1 86 ? 2.630 -3.243 4.794 1.00 85.31 86 LEU A CA 1
ATOM 645 C C . LEU A 1 86 ? 3.367 -3.153 6.128 1.00 85.31 86 LEU A C 1
ATOM 647 O O . LEU A 1 86 ? 4.437 -3.723 6.269 1.00 85.31 86 LEU A O 1
ATOM 651 N N . ILE A 1 87 ? 2.785 -2.474 7.122 1.00 81.31 87 ILE A N 1
ATOM 652 C CA . ILE A 1 87 ? 3.397 -2.330 8.449 1.00 81.31 87 ILE A CA 1
ATOM 653 C C . ILE A 1 87 ? 3.564 -3.696 9.137 1.00 81.31 87 ILE A C 1
ATOM 655 O O . ILE A 1 87 ? 4.579 -3.925 9.794 1.00 81.31 87 ILE A O 1
ATOM 659 N N . LYS A 1 88 ? 2.598 -4.616 8.981 1.00 80.62 88 LYS A N 1
ATOM 660 C CA . LYS A 1 88 ? 2.682 -5.980 9.542 1.00 80.62 88 LYS A CA 1
ATOM 661 C C . LYS A 1 88 ? 3.805 -6.800 8.895 1.00 80.62 88 LYS A C 1
ATOM 663 O O . LYS A 1 88 ? 4.488 -7.539 9.597 1.00 80.62 88 LYS A O 1
ATOM 668 N N . ASP A 1 89 ? 4.012 -6.642 7.590 1.00 84.06 89 ASP A N 1
ATOM 669 C CA . ASP A 1 89 ? 5.044 -7.334 6.809 1.00 84.06 89 ASP A CA 1
ATOM 670 C C . ASP A 1 89 ? 6.266 -6.432 6.501 1.00 84.06 89 ASP A C 1
ATOM 672 O O . ASP A 1 89 ? 7.048 -6.715 5.594 1.00 84.06 89 ASP A O 1
ATOM 676 N N . LEU A 1 90 ? 6.495 -5.363 7.276 1.00 87.62 90 LEU A N 1
ATOM 677 C CA . LEU A 1 90 ? 7.542 -4.376 6.971 1.00 87.62 90 LEU A CA 1
ATOM 678 C C . LEU A 1 90 ? 8.947 -4.990 7.020 1.00 87.62 90 LEU A C 1
ATOM 680 O O . LEU A 1 90 ? 9.802 -4.654 6.208 1.00 87.62 90 LEU A O 1
ATOM 684 N N . ALA A 1 91 ? 9.182 -5.912 7.956 1.00 88.38 91 ALA A N 1
ATOM 685 C CA . ALA A 1 91 ? 10.473 -6.576 8.113 1.00 88.38 91 ALA A CA 1
ATOM 686 C C . ALA A 1 91 ? 10.892 -7.397 6.874 1.00 88.38 91 ALA A C 1
ATOM 688 O O . ALA A 1 91 ? 11.975 -7.132 6.349 1.00 88.38 91 ALA A O 1
ATOM 689 N N . PRO A 1 92 ? 10.094 -8.363 6.362 1.00 90.19 92 PRO A N 1
ATOM 690 C CA . PRO A 1 92 ? 10.449 -9.066 5.129 1.00 90.19 92 PRO A CA 1
ATOM 691 C C . PRO A 1 92 ? 10.533 -8.129 3.922 1.00 90.19 92 PRO A C 1
ATOM 693 O O . PRO A 1 92 ? 11.430 -8.309 3.105 1.00 90.19 92 PRO A O 1
ATOM 696 N N . ILE A 1 93 ? 9.684 -7.102 3.840 1.00 91.81 93 ILE A N 1
ATOM 697 C CA . ILE A 1 93 ? 9.725 -6.129 2.742 1.00 91.81 93 ILE A CA 1
ATOM 698 C C . ILE A 1 93 ? 11.038 -5.339 2.742 1.00 91.81 93 ILE A C 1
ATOM 700 O O . ILE A 1 93 ? 11.686 -5.255 1.706 1.00 91.81 93 ILE A O 1
ATOM 704 N N . LEU A 1 94 ? 11.486 -4.819 3.889 1.00 90.75 94 LEU A N 1
ATOM 705 C CA . LEU A 1 94 ? 12.760 -4.095 3.992 1.00 90.75 94 LEU A CA 1
ATOM 706 C C . LEU A 1 94 ? 13.968 -4.994 3.706 1.00 90.75 94 LEU A C 1
ATOM 708 O O . LEU A 1 94 ? 14.918 -4.560 3.057 1.00 90.75 94 LEU A O 1
ATOM 712 N N . VAL A 1 95 ? 13.936 -6.253 4.157 1.00 91.62 95 VAL A N 1
ATOM 713 C CA . VAL A 1 95 ? 14.998 -7.220 3.840 1.00 91.62 95 VAL A CA 1
ATOM 714 C C . VAL A 1 95 ? 15.067 -7.473 2.335 1.00 91.62 95 VAL A C 1
ATOM 716 O O . VAL A 1 95 ? 16.167 -7.516 1.787 1.00 91.62 95 VAL A O 1
ATOM 719 N N . LEU A 1 96 ? 13.926 -7.604 1.655 1.00 90.69 96 LEU A N 1
ATOM 720 C CA . LEU A 1 96 ? 13.892 -7.782 0.204 1.00 90.69 96 LEU A CA 1
ATOM 721 C C . LEU A 1 96 ? 14.277 -6.502 -0.559 1.00 90.69 96 LEU A C 1
ATOM 723 O O . LEU A 1 96 ? 15.058 -6.554 -1.501 1.00 90.69 96 LEU A O 1
ATOM 727 N N . ALA A 1 97 ? 13.791 -5.342 -0.135 1.00 91.12 97 ALA A N 1
ATOM 728 C CA . ALA A 1 97 ? 14.041 -4.085 -0.832 1.00 91.12 97 ALA A CA 1
ATOM 729 C C . ALA A 1 97 ? 15.480 -3.569 -0.675 1.00 91.12 97 ALA A C 1
ATOM 731 O O . ALA A 1 97 ? 16.001 -2.930 -1.583 1.00 91.12 97 ALA A O 1
ATOM 732 N N . VAL A 1 98 ? 16.124 -3.833 0.469 1.00 90.75 98 VAL A N 1
ATOM 733 C CA . VAL A 1 98 ? 17.465 -3.309 0.772 1.00 90.75 98 VAL A CA 1
ATOM 734 C C . VAL A 1 98 ? 18.513 -4.413 0.709 1.00 90.75 98 VAL A C 1
ATOM 736 O O . VAL A 1 98 ? 19.393 -4.394 -0.148 1.00 90.75 98 VAL A O 1
ATOM 739 N N . LEU A 1 99 ? 18.436 -5.404 1.601 1.00 91.06 99 LEU A N 1
ATOM 740 C CA . LEU A 1 99 ? 19.496 -6.406 1.726 1.00 91.06 99 LEU A CA 1
ATOM 741 C C . LEU A 1 99 ? 19.552 -7.333 0.506 1.00 91.06 99 LEU A C 1
ATOM 743 O O . LEU A 1 99 ? 20.634 -7.587 -0.022 1.00 91.06 99 LEU A O 1
ATOM 747 N N . ALA A 1 100 ? 18.405 -7.822 0.033 1.00 92.00 100 ALA A N 1
ATOM 748 C CA . ALA A 1 100 ? 18.367 -8.666 -1.154 1.00 92.00 100 ALA A CA 1
ATOM 749 C C . ALA A 1 100 ? 18.795 -7.906 -2.415 1.00 92.00 100 ALA A C 1
ATOM 751 O O . ALA A 1 100 ? 19.476 -8.501 -3.250 1.00 92.00 100 ALA A O 1
ATOM 752 N N . LEU A 1 101 ? 18.480 -6.609 -2.535 1.00 92.50 101 LEU A N 1
ATOM 753 C CA . LEU A 1 101 ? 18.995 -5.759 -3.613 1.00 92.50 101 LEU A CA 1
ATOM 754 C C . LEU A 1 101 ? 20.519 -5.669 -3.570 1.00 92.50 101 LEU A C 1
ATOM 756 O O . LEU A 1 101 ? 21.162 -5.879 -4.596 1.00 92.50 101 LEU A O 1
ATOM 760 N N . LEU A 1 102 ? 21.110 -5.384 -2.404 1.00 92.25 102 LEU A N 1
ATOM 761 C CA . LEU A 1 102 ? 22.566 -5.271 -2.255 1.00 92.25 102 LEU A CA 1
ATOM 762 C C . LEU A 1 102 ? 23.270 -6.583 -2.619 1.00 92.25 102 LEU A C 1
ATOM 764 O O . LEU A 1 102 ? 24.254 -6.582 -3.358 1.00 92.25 102 LEU A O 1
ATOM 768 N N . VAL A 1 103 ? 22.728 -7.713 -2.157 1.00 93.38 103 VAL A N 1
ATOM 769 C CA . VAL A 1 103 ? 23.239 -9.047 -2.499 1.00 93.38 103 VAL A CA 1
ATOM 770 C C . VAL A 1 103 ? 23.078 -9.330 -3.996 1.00 93.38 103 VAL A C 1
ATOM 772 O O . VAL A 1 103 ? 24.029 -9.786 -4.628 1.00 93.38 103 VAL A O 1
ATOM 775 N N . SER A 1 104 ? 21.921 -9.012 -4.586 1.00 93.75 104 SER A N 1
ATOM 776 C CA . SER A 1 104 ? 21.681 -9.165 -6.030 1.00 93.75 104 SER A CA 1
ATOM 777 C C . SER A 1 104 ? 22.671 -8.331 -6.842 1.00 93.75 104 SER A C 1
ATOM 779 O O . SER A 1 104 ? 23.286 -8.839 -7.775 1.00 93.75 104 SER A O 1
ATOM 781 N N . THR A 1 105 ? 22.892 -7.082 -6.435 1.00 94.62 105 THR A N 1
ATOM 782 C CA . THR A 1 105 ? 23.839 -6.155 -7.060 1.00 94.62 105 THR A CA 1
ATOM 783 C C . THR A 1 105 ? 25.257 -6.708 -7.029 1.00 94.62 105 THR A C 1
ATOM 785 O O . THR A 1 105 ? 25.936 -6.702 -8.054 1.00 94.62 105 THR A O 1
ATOM 788 N N . ALA A 1 106 ? 25.693 -7.232 -5.881 1.00 94.12 106 ALA A N 1
ATOM 789 C CA . ALA A 1 106 ? 27.011 -7.835 -5.742 1.00 94.12 106 ALA A CA 1
ATOM 790 C C . ALA A 1 106 ? 27.165 -9.079 -6.630 1.00 94.12 106 ALA A C 1
ATOM 792 O O . ALA A 1 106 ? 28.158 -9.192 -7.341 1.00 94.12 106 ALA A O 1
ATOM 793 N N . ILE A 1 107 ? 26.178 -9.984 -6.645 1.00 94.56 107 ILE A N 1
ATOM 794 C CA . ILE A 1 107 ? 26.210 -11.198 -7.478 1.00 94.56 107 ILE A CA 1
ATOM 795 C C . ILE A 1 107 ? 26.280 -10.836 -8.964 1.00 94.56 107 ILE A C 1
ATOM 797 O O . ILE A 1 107 ? 27.121 -11.363 -9.692 1.00 94.56 107 ILE A O 1
ATOM 801 N N . ILE A 1 108 ? 25.413 -9.926 -9.411 1.00 95.12 108 ILE A N 1
ATOM 802 C CA . ILE A 1 108 ? 25.335 -9.518 -10.815 1.00 95.12 108 ILE A CA 1
ATOM 803 C C . ILE A 1 108 ? 26.610 -8.781 -11.223 1.00 95.12 108 ILE A C 1
ATOM 805 O O . ILE A 1 108 ? 27.186 -9.099 -12.259 1.00 95.12 108 ILE A O 1
ATOM 809 N N . GLY A 1 109 ? 27.079 -7.835 -10.406 1.00 94.81 109 GLY A N 1
ATOM 810 C CA . GLY A 1 109 ? 28.261 -7.039 -10.715 1.00 94.81 109 GLY A CA 1
ATOM 811 C C . GLY A 1 109 ? 29.557 -7.844 -10.688 1.00 94.81 109 GLY A C 1
ATOM 812 O O . GLY A 1 109 ? 30.333 -7.765 -11.633 1.00 94.81 109 GLY A O 1
ATOM 813 N N . LEU A 1 110 ? 29.781 -8.676 -9.666 1.00 95.12 110 LEU A N 1
ATOM 814 C CA . LEU A 1 110 ? 30.962 -9.548 -9.610 1.00 95.12 110 LEU A CA 1
ATOM 815 C C . LEU A 1 110 ? 30.942 -10.596 -10.727 1.00 95.12 110 LEU A C 1
ATOM 817 O O . LEU A 1 110 ? 31.977 -10.870 -11.332 1.00 95.12 110 LEU A O 1
ATOM 821 N N . GLY A 1 111 ? 29.767 -11.152 -11.032 1.00 94.56 111 GLY A N 1
ATOM 822 C CA . GLY A 1 111 ? 29.603 -12.081 -12.145 1.00 94.56 111 GLY A CA 1
ATOM 823 C C . GLY A 1 111 ? 29.884 -11.424 -13.495 1.00 94.56 111 GLY A C 1
ATOM 824 O O . GLY A 1 111 ? 30.589 -11.997 -14.321 1.00 94.56 111 GLY A O 1
ATOM 825 N N . LEU A 1 112 ? 29.383 -10.206 -13.716 1.00 94.19 112 LEU A N 1
ATOM 826 C CA . LEU A 1 112 ? 29.602 -9.488 -14.969 1.00 94.19 112 LEU A CA 1
ATOM 827 C C . LEU A 1 112 ? 31.060 -9.037 -15.112 1.00 94.19 112 LEU A C 1
ATOM 829 O O . LEU A 1 112 ? 31.617 -9.159 -16.197 1.00 94.19 112 LEU A O 1
ATOM 833 N N . TRP A 1 113 ? 31.697 -8.592 -14.026 1.00 94.31 113 TRP A N 1
ATOM 834 C CA . TRP A 1 113 ? 33.135 -8.306 -13.989 1.00 94.31 113 TRP A CA 1
ATOM 835 C C . TRP A 1 113 ? 33.957 -9.528 -14.426 1.00 94.31 113 TRP A C 1
ATOM 837 O O . TRP A 1 113 ? 34.829 -9.411 -15.285 1.00 94.31 113 TRP A O 1
ATOM 847 N N . ALA A 1 114 ? 33.619 -10.715 -13.912 1.00 93.00 114 ALA A N 1
ATOM 848 C CA . ALA A 1 114 ? 34.315 -11.955 -14.247 1.00 93.00 114 ALA A CA 1
ATOM 849 C C . ALA A 1 114 ? 34.089 -12.424 -15.698 1.00 93.00 114 ALA A C 1
ATOM 851 O O . ALA A 1 114 ? 34.999 -12.989 -16.300 1.00 93.00 114 ALA A O 1
ATOM 852 N N . VAL A 1 115 ? 32.890 -12.220 -16.258 1.00 90.31 115 VAL A N 1
ATOM 853 C CA . VAL A 1 115 ? 32.509 -12.765 -17.577 1.00 90.31 115 VAL A CA 1
ATOM 854 C C . VAL A 1 115 ? 32.740 -11.779 -18.728 1.00 90.31 115 VAL A C 1
ATOM 856 O O . VAL A 1 115 ? 33.054 -12.207 -19.835 1.00 90.31 115 VAL A O 1
ATOM 859 N N . ALA A 1 116 ? 32.582 -10.475 -18.495 1.00 84.56 116 ALA A N 1
ATOM 860 C CA . ALA A 1 116 ? 32.611 -9.449 -19.541 1.00 84.56 116 ALA A CA 1
ATOM 861 C C . ALA A 1 116 ? 33.843 -8.531 -19.489 1.00 84.56 116 ALA A C 1
ATOM 863 O O . ALA A 1 116 ? 33.998 -7.693 -20.373 1.00 84.56 116 ALA A O 1
ATOM 864 N N . GLY A 1 117 ? 34.710 -8.657 -18.474 1.00 80.12 117 GLY A N 1
ATOM 865 C CA . GLY A 1 117 ? 35.948 -7.873 -18.366 1.00 80.12 117 GLY A CA 1
ATOM 866 C C . GLY A 1 117 ? 35.742 -6.361 -18.197 1.00 80.12 117 GLY A C 1
ATOM 867 O O . GLY A 1 117 ? 36.692 -5.598 -18.350 1.00 80.12 117 GLY A O 1
ATOM 868 N N . VAL A 1 118 ? 34.514 -5.934 -17.893 1.00 86.19 118 VAL A N 1
ATOM 869 C CA . VAL A 1 118 ? 34.162 -4.547 -17.560 1.00 86.19 118 VAL A CA 1
ATOM 870 C C . VAL A 1 118 ? 34.740 -4.148 -16.208 1.00 86.19 118 VAL A C 1
ATOM 872 O O . VAL A 1 118 ? 34.924 -5.002 -15.347 1.00 86.19 118 VAL A O 1
ATOM 875 N N . GLY A 1 119 ? 34.986 -2.862 -15.976 1.00 89.19 119 GLY A N 1
ATOM 876 C CA . GLY A 1 119 ? 35.443 -2.345 -14.690 1.00 89.19 119 GLY A CA 1
ATOM 877 C C . GLY A 1 119 ? 34.506 -2.743 -13.543 1.00 89.19 119 GLY A C 1
ATOM 878 O O . GLY A 1 119 ? 33.284 -2.700 -13.674 1.00 89.19 119 GLY A O 1
ATOM 879 N N . LEU A 1 120 ? 35.066 -3.105 -12.383 1.00 90.62 120 LEU A N 1
ATOM 880 C CA . LEU A 1 120 ? 34.283 -3.605 -11.242 1.00 90.62 120 LEU A CA 1
ATOM 881 C C . LEU A 1 120 ? 33.161 -2.638 -10.826 1.00 90.62 120 LEU A C 1
ATOM 883 O O . LEU A 1 120 ? 32.037 -3.065 -10.571 1.00 90.62 120 LEU A O 1
ATOM 887 N N . VAL A 1 121 ? 33.450 -1.335 -10.780 1.00 89.06 121 VAL A N 1
ATOM 888 C CA . VAL A 1 121 ? 32.464 -0.319 -10.375 1.00 89.06 121 VAL A CA 1
ATOM 889 C C . VAL A 1 121 ? 31.350 -0.190 -11.411 1.00 89.06 121 VAL A C 1
ATOM 891 O O . VAL A 1 121 ? 30.184 -0.142 -11.037 1.00 89.06 121 VAL A O 1
ATOM 894 N N . SER A 1 122 ? 31.682 -0.217 -12.703 1.00 90.56 122 SER A N 1
ATOM 895 C CA . SER A 1 122 ? 30.706 -0.242 -13.797 1.00 90.56 122 SER A CA 1
ATOM 896 C C . SER A 1 122 ? 29.821 -1.489 -13.761 1.00 90.56 122 SER A C 1
ATOM 898 O O . SER A 1 122 ? 28.613 -1.408 -13.981 1.00 90.56 122 SER A O 1
ATOM 900 N N . ALA A 1 123 ? 30.405 -2.646 -13.446 1.00 93.56 123 ALA A N 1
ATOM 901 C CA . ALA A 1 123 ? 29.681 -3.902 -13.326 1.00 93.56 123 ALA A CA 1
ATOM 902 C C . ALA A 1 123 ? 28.718 -3.883 -12.126 1.00 93.56 123 ALA A C 1
ATOM 904 O O . ALA A 1 123 ? 27.559 -4.277 -12.252 1.00 93.56 123 ALA A O 1
ATOM 905 N N . LEU A 1 124 ? 29.161 -3.368 -10.974 1.00 93.31 124 LEU A N 1
ATOM 906 C CA . LEU A 1 124 ? 28.306 -3.144 -9.803 1.00 93.31 124 LEU A CA 1
ATOM 907 C C . LEU A 1 124 ? 27.217 -2.102 -10.083 1.00 93.31 124 LEU A C 1
ATOM 909 O O . LEU A 1 124 ? 26.085 -2.274 -9.642 1.00 93.31 124 LEU A O 1
ATOM 913 N N . LEU A 1 125 ? 27.528 -1.056 -10.848 1.00 92.19 125 LEU A N 1
ATOM 914 C CA . LEU A 1 125 ? 26.572 -0.037 -11.277 1.00 92.19 125 LEU A CA 1
ATOM 915 C C . LEU A 1 125 ? 25.478 -0.647 -12.165 1.00 92.19 125 LEU A C 1
ATOM 917 O O . LEU A 1 125 ? 24.297 -0.378 -11.944 1.00 92.19 125 LEU A O 1
ATOM 921 N N . PHE A 1 126 ? 25.842 -1.538 -13.095 1.00 93.31 126 PHE A N 1
ATOM 922 C CA . PHE A 1 126 ? 24.876 -2.350 -13.840 1.00 93.31 126 PHE A CA 1
ATOM 923 C C . PHE A 1 126 ? 24.055 -3.263 -12.913 1.00 93.31 126 PHE A C 1
ATOM 925 O O . PHE A 1 126 ? 22.834 -3.350 -13.053 1.00 93.31 126 PHE A O 1
ATOM 932 N N . GLY A 1 127 ? 24.702 -3.905 -11.935 1.00 93.94 127 GLY A N 1
ATOM 933 C CA . GLY A 1 127 ? 24.036 -4.733 -10.930 1.00 93.94 127 GLY A CA 1
ATOM 934 C C . GLY A 1 127 ? 22.982 -3.967 -10.126 1.00 93.94 127 GLY A C 1
ATOM 935 O O . GLY A 1 127 ? 21.871 -4.469 -9.963 1.00 93.94 127 GLY A O 1
ATOM 936 N N . ALA A 1 128 ? 23.291 -2.747 -9.680 1.00 92.75 128 ALA A N 1
ATOM 937 C CA . ALA A 1 128 ? 22.366 -1.882 -8.947 1.00 92.75 128 ALA A CA 1
ATOM 938 C C . ALA A 1 128 ? 21.169 -1.495 -9.818 1.00 92.75 128 ALA A C 1
ATOM 940 O O . ALA A 1 128 ? 20.017 -1.618 -9.401 1.00 92.75 128 ALA A O 1
ATOM 941 N N . LEU A 1 129 ? 21.451 -1.107 -11.062 1.00 91.38 129 LEU A N 1
ATOM 942 C CA . LEU A 1 129 ? 20.457 -0.711 -12.050 1.00 91.38 129 LEU A CA 1
ATOM 943 C C . LEU A 1 129 ? 19.448 -1.823 -12.342 1.00 91.38 129 LEU A C 1
ATOM 945 O O . LEU A 1 129 ? 18.243 -1.578 -12.331 1.00 91.38 129 LEU A O 1
ATOM 949 N N . ILE A 1 130 ? 19.923 -3.044 -12.601 1.00 91.88 130 ILE A N 1
ATOM 950 C CA . ILE A 1 130 ? 19.052 -4.159 -12.990 1.00 91.88 130 ILE A CA 1
ATOM 951 C C . ILE A 1 130 ? 18.479 -4.909 -11.784 1.00 91.88 130 ILE A C 1
ATOM 953 O O . ILE A 1 130 ? 17.709 -5.845 -11.968 1.00 91.88 130 ILE A O 1
ATOM 957 N N . SER A 1 131 ? 18.821 -4.523 -10.551 1.00 91.25 131 SER A N 1
ATOM 958 C CA . SER A 1 131 ? 18.224 -5.105 -9.342 1.00 91.25 131 SER A CA 1
ATOM 959 C C . SER A 1 131 ? 16.858 -4.496 -8.994 1.00 91.25 131 SER A C 1
ATOM 961 O O . SER A 1 131 ? 16.058 -5.186 -8.354 1.00 91.25 131 SER A O 1
ATOM 963 N N . ALA A 1 132 ? 16.535 -3.296 -9.496 1.00 87.19 132 ALA A N 1
ATOM 964 C CA . ALA A 1 132 ? 15.215 -2.654 -9.394 1.00 87.19 132 ALA A CA 1
ATOM 965 C C . ALA A 1 132 ? 14.126 -3.414 -10.175 1.00 87.19 132 ALA A C 1
ATOM 967 O O . ALA A 1 132 ? 14.336 -3.788 -11.333 1.00 87.19 132 ALA A O 1
ATOM 968 N N . THR A 1 133 ? 12.981 -3.686 -9.552 1.00 87.44 133 THR A N 1
ATOM 969 C CA . THR A 1 133 ? 11.862 -4.448 -10.142 1.00 87.44 133 THR A CA 1
ATOM 970 C C . THR A 1 133 ? 10.653 -3.570 -10.404 1.00 87.44 133 THR A C 1
ATOM 972 O O . THR A 1 133 ? 10.478 -2.542 -9.771 1.00 87.44 133 THR A O 1
ATOM 975 N N . ASP A 1 134 ? 9.767 -4.029 -11.278 1.00 81.69 134 ASP A N 1
ATOM 976 C CA . ASP A 1 134 ? 8.466 -3.432 -11.539 1.00 81.69 134 ASP A CA 1
ATOM 977 C C . ASP A 1 134 ? 7.377 -4.496 -11.320 1.00 81.69 134 ASP A C 1
ATOM 979 O O . ASP A 1 134 ? 7.380 -5.528 -12.005 1.00 81.69 134 ASP A O 1
ATOM 983 N N . PRO A 1 135 ? 6.452 -4.300 -10.363 1.00 79.44 135 PRO A N 1
ATOM 984 C CA . PRO A 1 135 ? 5.468 -5.309 -10.021 1.00 79.44 135 PRO A CA 1
ATOM 985 C C . PRO A 1 135 ? 4.201 -5.184 -10.881 1.00 79.44 135 PRO A C 1
ATOM 987 O O . PRO A 1 135 ? 3.343 -6.062 -10.806 1.00 79.44 135 PRO A O 1
ATOM 990 N N . VAL A 1 136 ? 4.053 -4.131 -11.701 1.00 72.38 136 VAL A N 1
ATOM 991 C CA . VAL A 1 136 ? 2.765 -3.708 -12.283 1.00 72.38 136 VAL A CA 1
ATOM 992 C C . VAL A 1 136 ? 2.080 -4.832 -13.062 1.00 72.38 136 VAL A C 1
ATOM 994 O O . VAL A 1 136 ? 0.925 -5.168 -12.791 1.00 72.38 136 VAL A O 1
ATOM 997 N N . ALA A 1 137 ? 2.782 -5.468 -14.004 1.00 73.06 137 ALA A N 1
ATOM 998 C CA . ALA A 1 137 ? 2.173 -6.518 -14.824 1.00 73.06 137 ALA A CA 1
ATOM 999 C C . ALA A 1 137 ? 1.891 -7.808 -14.031 1.00 73.06 137 ALA A C 1
ATOM 1001 O O . ALA A 1 137 ? 0.935 -8.522 -14.333 1.00 73.06 137 ALA A O 1
ATOM 1002 N N . VAL A 1 138 ? 2.687 -8.101 -13.001 1.00 78.44 138 VAL A N 1
ATOM 1003 C CA . VAL A 1 138 ? 2.518 -9.301 -12.166 1.00 78.44 138 VAL A CA 1
ATOM 1004 C C . VAL A 1 138 ? 1.357 -9.133 -11.205 1.00 78.44 138 VAL A C 1
ATOM 1006 O O . VAL A 1 138 ? 0.536 -10.032 -11.055 1.00 78.44 138 VAL A O 1
ATOM 1009 N N . VAL A 1 139 ? 1.246 -7.958 -10.599 1.00 80.69 139 VAL A N 1
ATOM 1010 C CA . VAL A 1 139 ? 0.178 -7.637 -9.664 1.00 80.69 139 VAL A CA 1
ATOM 1011 C C . VAL A 1 139 ? -1.175 -7.568 -10.363 1.00 80.69 139 VAL A C 1
ATOM 1013 O O . VAL A 1 139 ? -2.163 -8.058 -9.819 1.00 80.69 139 VAL A O 1
ATOM 1016 N N . ALA A 1 140 ? -1.235 -7.026 -11.582 1.00 73.50 140 ALA A N 1
ATOM 1017 C CA . ALA A 1 140 ? -2.455 -7.077 -12.383 1.00 73.50 140 ALA A CA 1
ATOM 1018 C C . ALA A 1 140 ? -2.925 -8.531 -12.591 1.00 73.50 140 ALA A C 1
ATOM 1020 O O . ALA A 1 140 ? -4.098 -8.838 -12.377 1.00 73.50 140 ALA A O 1
ATOM 1021 N N . LEU A 1 141 ? -1.996 -9.445 -12.907 1.00 74.94 141 LEU A N 1
ATOM 1022 C CA . LEU A 1 141 ? -2.289 -10.877 -13.024 1.00 74.94 141 LEU A CA 1
ATOM 1023 C C . LEU A 1 141 ? -2.677 -11.514 -11.682 1.00 74.94 141 LEU A C 1
ATOM 1025 O O . LEU A 1 141 ? -3.545 -12.379 -11.658 1.00 74.94 141 LEU A O 1
ATOM 1029 N N . PHE A 1 142 ? -2.076 -11.098 -10.565 1.00 82.25 142 PHE A N 1
ATOM 1030 C CA . PHE A 1 142 ? -2.444 -11.591 -9.232 1.00 82.25 142 PHE A CA 1
ATOM 1031 C C . PHE A 1 142 ? -3.884 -11.242 -8.877 1.00 82.25 142 PHE A C 1
ATOM 1033 O O . PHE A 1 142 ? -4.607 -12.102 -8.381 1.00 82.25 142 PHE A O 1
ATOM 1040 N N . ARG A 1 143 ? -4.310 -10.009 -9.174 1.00 76.06 143 ARG A N 1
ATOM 1041 C CA . ARG A 1 143 ? -5.693 -9.568 -8.954 1.00 76.06 143 ARG A CA 1
ATOM 1042 C C . ARG A 1 143 ? -6.676 -10.319 -9.858 1.00 76.06 143 ARG A C 1
ATOM 1044 O O . ARG A 1 143 ? -7.739 -10.692 -9.383 1.00 76.06 143 ARG A O 1
ATOM 1051 N N . GLU A 1 144 ? -6.316 -10.587 -11.118 1.00 77.62 144 GLU A N 1
ATOM 1052 C CA . GLU A 1 144 ? -7.148 -11.380 -12.045 1.00 77.62 144 GLU A CA 1
ATOM 1053 C C . GLU A 1 144 ? -7.289 -12.845 -11.599 1.00 77.62 144 GLU A C 1
ATOM 1055 O O . GLU A 1 144 ? -8.363 -13.428 -11.713 1.00 77.62 144 GLU A O 1
ATOM 1060 N N . LEU A 1 145 ? -6.204 -13.444 -11.099 1.00 76.19 145 LEU A N 1
ATOM 1061 C CA . LEU A 1 145 ? -6.144 -14.864 -10.735 1.00 76.19 145 LEU A CA 1
ATOM 1062 C C . LEU A 1 145 ? -6.497 -15.139 -9.265 1.00 76.19 145 LEU A C 1
ATOM 1064 O O . LEU A 1 145 ? -6.426 -16.289 -8.844 1.00 76.19 145 LEU A O 1
ATOM 1068 N N . GLY A 1 146 ? -6.861 -14.113 -8.490 1.00 72.06 146 GLY A N 1
ATOM 1069 C CA . GLY A 1 146 ? -7.277 -14.264 -7.092 1.00 72.06 146 GLY A CA 1
ATOM 1070 C C . GLY A 1 146 ? -6.148 -14.622 -6.118 1.00 72.06 146 GLY A C 1
ATOM 1071 O O . GLY A 1 146 ? -6.401 -15.232 -5.087 1.00 72.06 146 GLY A O 1
ATOM 1072 N N . VAL A 1 147 ? -4.899 -14.259 -6.420 1.00 78.50 147 VAL A N 1
ATOM 1073 C CA . VAL A 1 147 ? -3.749 -14.531 -5.539 1.00 78.50 147 VAL A CA 1
ATOM 1074 C C . VAL A 1 147 ? -3.874 -13.743 -4.224 1.00 78.50 147 VAL A C 1
ATOM 1076 O O . VAL A 1 147 ? -4.396 -12.626 -4.200 1.00 78.50 147 VAL A O 1
ATOM 1079 N N . SER A 1 148 ? -3.362 -14.305 -3.120 1.00 78.44 148 SER A N 1
ATOM 1080 C CA . SER A 1 148 ? -3.512 -13.737 -1.774 1.00 78.44 148 SER A CA 1
ATOM 1081 C C . SER A 1 148 ? -3.111 -12.253 -1.685 1.00 78.44 148 SER A C 1
ATOM 1083 O O . SER A 1 148 ? -2.059 -11.824 -2.170 1.00 78.44 148 SER A O 1
ATOM 1085 N N . GLN A 1 149 ? -3.930 -11.448 -0.992 1.00 79.62 149 GLN A N 1
ATOM 1086 C CA . GLN A 1 149 ? -3.674 -10.010 -0.819 1.00 79.62 149 GLN A CA 1
ATOM 1087 C C . GLN A 1 149 ? -2.311 -9.744 -0.160 1.00 79.62 149 GLN A C 1
ATOM 1089 O O . GLN A 1 149 ? -1.644 -8.758 -0.470 1.00 79.62 149 GLN A O 1
ATOM 1094 N N . ARG A 1 150 ? -1.874 -10.636 0.736 1.00 83.56 150 ARG A N 1
ATOM 1095 C CA . ARG A 1 150 ? -0.573 -10.530 1.398 1.00 83.56 150 ARG A CA 1
ATOM 1096 C C . ARG A 1 150 ? 0.590 -10.684 0.420 1.00 83.56 150 ARG A C 1
ATOM 1098 O O . ARG A 1 150 ? 1.536 -9.909 0.516 1.00 83.56 150 ARG A O 1
ATOM 1105 N N . LEU A 1 151 ? 0.530 -11.640 -0.512 1.00 84.88 151 LEU A N 1
ATOM 1106 C CA . LEU A 1 151 ? 1.581 -11.802 -1.518 1.00 84.88 151 LEU A CA 1
ATOM 1107 C C . LEU A 1 151 ? 1.664 -10.570 -2.427 1.00 84.88 151 LEU A C 1
ATOM 1109 O O . LEU A 1 151 ? 2.762 -10.088 -2.698 1.00 84.88 151 LEU A O 1
ATOM 1113 N N . THR A 1 152 ? 0.515 -10.013 -2.819 1.00 88.31 152 THR A N 1
ATOM 1114 C CA . THR A 1 152 ? 0.449 -8.750 -3.567 1.00 88.31 152 THR A CA 1
ATOM 1115 C C . THR A 1 152 ? 1.138 -7.612 -2.810 1.00 88.31 152 THR A C 1
ATOM 1117 O O . THR A 1 152 ? 1.991 -6.941 -3.380 1.00 88.31 152 THR A O 1
ATOM 1120 N N . VAL A 1 153 ? 0.864 -7.453 -1.509 1.00 88.94 153 VAL A N 1
ATOM 1121 C CA . VAL A 1 153 ? 1.513 -6.431 -0.663 1.00 88.94 153 VAL A CA 1
ATOM 1122 C C . VAL A 1 153 ? 3.021 -6.661 -0.519 1.00 88.94 153 VAL A C 1
ATOM 1124 O O . VAL A 1 153 ? 3.779 -5.694 -0.527 1.00 88.94 153 VAL A O 1
ATOM 1127 N N . LEU A 1 154 ? 3.475 -7.913 -0.392 1.00 89.75 154 LEU A N 1
ATOM 1128 C CA . LEU A 1 154 ? 4.905 -8.234 -0.317 1.00 89.75 154 LEU A CA 1
ATOM 1129 C C . LEU A 1 154 ? 5.639 -7.842 -1.606 1.00 89.75 154 LEU A C 1
ATOM 1131 O O . LEU A 1 154 ? 6.706 -7.243 -1.525 1.00 89.75 154 LEU A O 1
ATOM 1135 N N . VAL A 1 155 ? 5.065 -8.159 -2.771 1.00 90.12 155 VAL A N 1
ATOM 1136 C CA . VAL A 1 155 ? 5.670 -7.874 -4.083 1.00 90.12 155 VAL A CA 1
ATOM 1137 C C . VAL A 1 155 ? 5.604 -6.383 -4.425 1.00 90.12 155 VAL A C 1
ATOM 1139 O O . VAL A 1 155 ? 6.618 -5.815 -4.822 1.00 90.12 155 VAL A O 1
ATOM 1142 N N . GLU A 1 156 ? 4.454 -5.725 -4.235 1.00 89.56 156 GLU A N 1
ATOM 1143 C CA . GLU A 1 156 ? 4.333 -4.270 -4.429 1.00 89.56 156 GLU A CA 1
ATOM 1144 C C . GLU A 1 156 ? 5.267 -3.510 -3.476 1.00 89.56 156 GLU A C 1
ATOM 1146 O O . GLU A 1 156 ? 5.986 -2.605 -3.896 1.00 89.56 156 GLU A O 1
ATOM 1151 N N . GLY A 1 157 ? 5.287 -3.902 -2.198 1.00 90.38 157 GLY A N 1
ATOM 1152 C CA . GLY A 1 157 ? 6.094 -3.261 -1.164 1.00 90.38 157 GLY A CA 1
ATOM 1153 C C . GLY A 1 157 ? 7.596 -3.451 -1.364 1.00 90.38 157 GLY A C 1
ATOM 1154 O O . GLY A 1 157 ? 8.344 -2.490 -1.177 1.00 90.38 157 GLY A O 1
ATOM 1155 N N . GLU A 1 158 ? 8.041 -4.653 -1.766 1.00 91.00 158 GLU A N 1
ATOM 1156 C CA . GLU A 1 158 ? 9.420 -4.886 -2.222 1.00 91.00 158 GLU A CA 1
ATOM 1157 C C . GLU A 1 158 ? 9.742 -3.888 -3.327 1.00 91.00 158 GLU A C 1
ATOM 1159 O O . GLU A 1 158 ? 10.664 -3.099 -3.166 1.00 91.00 1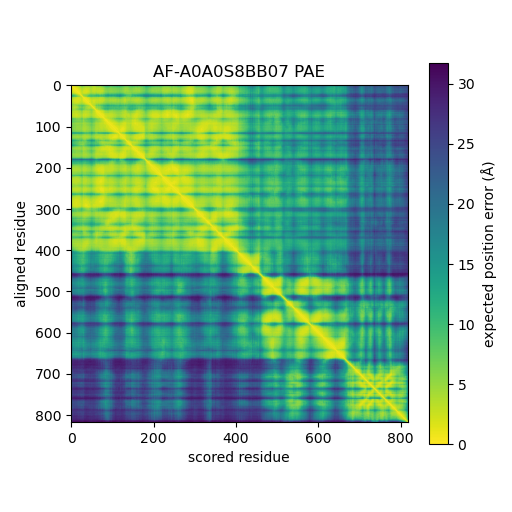58 GLU A O 1
ATOM 1164 N N . SER A 1 159 ? 8.971 -3.890 -4.416 1.00 89.94 159 SER A N 1
ATOM 1165 C CA . SER A 1 159 ? 9.302 -3.123 -5.615 1.00 89.94 159 SER A CA 1
ATOM 1166 C C . SER A 1 159 ? 9.368 -1.617 -5.371 1.00 89.94 159 SER A C 1
ATOM 1168 O O . SER A 1 159 ? 10.329 -0.978 -5.791 1.00 89.94 159 SER A O 1
ATOM 1170 N N . LEU A 1 160 ? 8.404 -1.066 -4.625 1.00 87.94 160 LEU A N 1
ATOM 1171 C CA . LEU A 1 160 ? 8.360 0.360 -4.286 1.00 87.94 160 LEU A CA 1
ATOM 1172 C C . LEU A 1 160 ? 9.623 0.835 -3.555 1.00 87.94 160 LEU A C 1
ATOM 1174 O O . LEU A 1 160 ? 10.180 1.885 -3.874 1.00 87.94 160 LEU A O 1
ATOM 1178 N N . LEU A 1 161 ? 10.088 0.072 -2.561 1.00 88.62 161 LEU A N 1
ATOM 1179 C CA . LEU A 1 161 ? 11.277 0.433 -1.782 1.00 88.62 161 LEU A CA 1
ATOM 1180 C C . LEU A 1 161 ? 12.583 0.019 -2.481 1.00 88.62 161 LEU A C 1
ATOM 1182 O O . LEU A 1 161 ? 13.620 0.659 -2.285 1.00 88.62 161 LEU A O 1
ATOM 1186 N N . ASN A 1 162 ? 12.535 -1.033 -3.299 1.00 90.56 162 ASN A N 1
ATOM 1187 C CA . ASN A 1 162 ? 13.640 -1.529 -4.117 1.00 90.56 162 ASN A CA 1
ATOM 1188 C C . ASN A 1 162 ? 14.048 -0.480 -5.162 1.00 90.56 162 ASN A C 1
ATOM 1190 O O . ASN A 1 162 ? 15.231 -0.180 -5.283 1.00 90.56 162 ASN A O 1
ATOM 1194 N N . ASP A 1 163 ? 13.085 0.164 -5.831 1.00 88.06 163 ASP A N 1
ATOM 1195 C CA . ASP A 1 163 ? 13.337 1.265 -6.773 1.00 88.06 163 ASP A CA 1
ATOM 1196 C C . ASP A 1 163 ? 14.094 2.424 -6.117 1.00 88.06 163 ASP A C 1
ATOM 1198 O O . ASP A 1 163 ? 15.077 2.941 -6.657 1.00 88.06 163 ASP A O 1
ATOM 1202 N N . ALA A 1 164 ? 13.688 2.794 -4.901 1.00 85.00 164 ALA A N 1
ATOM 1203 C CA . ALA A 1 164 ? 14.347 3.842 -4.134 1.00 85.00 164 ALA A CA 1
ATOM 1204 C C . ALA A 1 164 ? 15.789 3.463 -3.776 1.00 85.00 164 ALA A C 1
ATOM 1206 O O . ALA A 1 164 ? 16.719 4.255 -3.944 1.00 85.00 164 ALA A O 1
ATOM 1207 N N . THR A 1 165 ? 15.967 2.231 -3.303 1.00 89.75 165 THR A N 1
ATOM 1208 C CA . THR A 1 165 ? 17.264 1.674 -2.912 1.00 89.75 165 THR A CA 1
ATOM 1209 C C . THR A 1 165 ? 18.202 1.586 -4.117 1.00 89.75 165 THR A C 1
ATOM 1211 O O . THR A 1 165 ? 19.370 1.959 -4.008 1.00 89.75 165 THR A O 1
ATOM 1214 N N . ALA A 1 166 ? 17.691 1.183 -5.283 1.00 90.06 166 ALA A N 1
ATOM 1215 C CA . ALA A 1 166 ? 18.462 1.047 -6.512 1.00 90.06 166 ALA A CA 1
ATOM 1216 C C . ALA A 1 166 ? 18.965 2.395 -7.027 1.00 90.06 166 ALA A C 1
ATOM 1218 O O . ALA A 1 166 ? 20.138 2.506 -7.371 1.00 90.06 166 ALA A O 1
ATOM 1219 N N . ILE A 1 167 ? 18.120 3.433 -7.029 1.00 86.00 167 ILE A N 1
ATOM 1220 C CA . ILE A 1 167 ? 18.530 4.785 -7.443 1.00 86.00 167 ILE A CA 1
ATOM 1221 C C . ILE A 1 167 ? 19.606 5.338 -6.507 1.00 86.00 167 ILE A C 1
ATOM 1223 O O . ILE A 1 167 ? 20.596 5.895 -6.980 1.00 86.00 167 ILE A O 1
ATOM 1227 N N . VAL A 1 168 ? 19.433 5.196 -5.188 1.00 85.44 168 VAL A N 1
ATOM 1228 C CA . VAL A 1 168 ? 20.420 5.684 -4.210 1.00 85.44 168 VAL A CA 1
ATOM 1229 C C . VAL A 1 168 ? 21.749 4.953 -4.395 1.00 85.44 168 VAL A C 1
ATOM 1231 O O . VAL A 1 168 ? 22.789 5.599 -4.521 1.00 85.44 168 VAL A O 1
ATOM 1234 N N . LEU A 1 169 ? 21.719 3.620 -4.493 1.00 88.50 169 LEU A N 1
ATOM 1235 C CA . LEU A 1 169 ? 22.919 2.818 -4.722 1.00 88.50 169 LEU A CA 1
ATOM 1236 C C . LEU A 1 169 ? 23.589 3.162 -6.059 1.00 88.50 169 LEU A C 1
ATOM 1238 O O . LEU A 1 169 ? 24.808 3.301 -6.115 1.00 88.50 169 LEU A O 1
ATOM 1242 N N . PHE A 1 170 ? 22.807 3.357 -7.121 1.00 88.88 170 PHE A N 1
ATOM 1243 C CA . PHE A 1 170 ? 23.307 3.771 -8.427 1.00 88.88 170 PHE A CA 1
ATOM 1244 C C . PHE A 1 170 ? 23.997 5.138 -8.370 1.00 88.88 170 PHE A C 1
ATOM 1246 O O . PHE A 1 170 ? 25.099 5.266 -8.892 1.00 88.88 170 PHE A O 1
ATOM 1253 N N . LYS A 1 171 ? 23.398 6.146 -7.714 1.00 85.25 171 LYS A N 1
ATOM 1254 C CA . LYS A 1 171 ? 24.006 7.481 -7.554 1.00 85.25 171 LYS A CA 1
ATOM 1255 C C . LYS A 1 171 ? 25.358 7.390 -6.832 1.00 85.25 171 LYS A C 1
ATOM 1257 O O . LYS A 1 171 ? 26.327 7.994 -7.289 1.00 85.25 171 LYS A O 1
ATOM 1262 N N . ILE A 1 172 ? 25.438 6.594 -5.760 1.00 84.12 172 ILE A N 1
ATOM 1263 C CA . ILE A 1 172 ? 26.683 6.357 -5.008 1.00 84.12 172 ILE A CA 1
ATOM 1264 C C . ILE A 1 172 ? 27.735 5.681 -5.902 1.00 84.12 172 ILE A C 1
ATOM 1266 O O . ILE A 1 172 ? 28.860 6.167 -6.012 1.00 84.12 172 ILE A O 1
ATOM 1270 N N . LEU A 1 173 ? 27.378 4.588 -6.585 1.00 87.69 173 LEU A N 1
ATOM 1271 C CA . LEU A 1 173 ? 28.304 3.856 -7.457 1.00 87.69 173 LEU A CA 1
ATOM 1272 C C . LEU A 1 173 ? 28.752 4.684 -8.664 1.00 87.69 173 LEU A C 1
ATOM 1274 O O . LEU A 1 173 ? 29.911 4.599 -9.059 1.00 87.69 173 LEU A O 1
ATOM 1278 N N . LEU A 1 174 ? 27.869 5.510 -9.226 1.00 87.19 174 LEU A N 1
ATOM 1279 C CA . LEU A 1 174 ? 28.198 6.409 -10.327 1.00 87.19 174 LEU A CA 1
ATOM 1280 C C . LEU A 1 174 ? 29.187 7.493 -9.887 1.00 87.19 174 LEU A C 1
ATOM 1282 O O . LEU A 1 174 ? 30.148 7.759 -10.605 1.00 87.19 174 LEU A O 1
ATOM 1286 N N . ALA A 1 175 ? 29.000 8.078 -8.700 1.00 83.50 175 ALA A N 1
ATOM 1287 C CA . ALA A 1 175 ? 29.949 9.039 -8.142 1.00 83.50 175 ALA A CA 1
ATOM 1288 C C . ALA A 1 175 ? 31.343 8.414 -7.956 1.00 83.50 175 ALA A C 1
ATOM 1290 O O . ALA A 1 175 ? 32.349 9.026 -8.314 1.00 83.50 175 ALA A O 1
ATOM 1291 N N . ILE A 1 176 ? 31.404 7.165 -7.477 1.00 84.38 176 ILE A N 1
ATOM 1292 C CA . ILE A 1 176 ? 32.663 6.416 -7.340 1.00 84.38 176 ILE A CA 1
ATOM 1293 C C . ILE A 1 176 ? 33.274 6.106 -8.715 1.00 84.38 176 ILE A C 1
ATOM 1295 O O . ILE A 1 176 ? 34.478 6.278 -8.902 1.00 84.38 176 ILE A O 1
ATOM 1299 N N . ALA A 1 177 ? 32.460 5.688 -9.689 1.00 84.75 177 ALA A N 1
ATOM 1300 C CA . ALA A 1 177 ? 32.920 5.353 -11.036 1.00 84.75 177 ALA A CA 1
ATOM 1301 C C . ALA A 1 177 ? 33.551 6.558 -11.750 1.00 84.75 177 ALA A C 1
ATOM 1303 O O . ALA A 1 177 ? 34.564 6.409 -12.427 1.00 84.75 177 ALA A O 1
ATOM 1304 N N . LEU A 1 178 ? 32.982 7.753 -11.563 1.00 83.75 178 LEU A N 1
ATOM 1305 C CA . LEU A 1 178 ? 33.513 9.002 -12.114 1.00 83.75 178 LEU A CA 1
ATOM 1306 C C . LEU A 1 178 ? 34.735 9.521 -11.338 1.00 83.75 178 LEU A C 1
ATOM 1308 O O . LEU A 1 178 ? 35.603 10.158 -11.927 1.00 83.75 178 LEU A O 1
ATOM 1312 N N . GLY A 1 179 ? 34.816 9.244 -10.031 1.00 78.50 179 GLY A N 1
ATOM 1313 C CA . GLY A 1 179 ? 35.943 9.627 -9.173 1.00 78.50 179 GLY A CA 1
ATOM 1314 C C . GLY A 1 179 ? 37.212 8.781 -9.356 1.00 78.50 179 GLY A C 1
ATOM 1315 O O . GLY A 1 179 ? 38.281 9.180 -8.901 1.00 78.50 179 GLY A O 1
ATOM 1316 N N . GLY A 1 180 ? 37.122 7.623 -10.019 1.00 65.62 180 GLY A N 1
ATOM 1317 C CA . GLY A 1 180 ? 38.267 6.858 -10.533 1.00 65.62 180 GLY A CA 1
ATOM 1318 C C . GLY A 1 180 ? 39.060 6.004 -9.531 1.00 65.62 180 GLY A C 1
ATOM 1319 O O . GLY A 1 180 ? 39.847 5.167 -9.966 1.00 65.62 180 GLY A O 1
ATOM 1320 N N . VAL A 1 181 ? 38.860 6.141 -8.213 1.00 64.12 181 VAL A N 1
ATOM 1321 C CA . VAL A 1 181 ? 39.555 5.315 -7.201 1.00 64.12 181 VAL A CA 1
ATOM 1322 C C . VAL A 1 181 ? 38.595 4.890 -6.101 1.00 64.12 181 VAL A C 1
ATOM 1324 O O . VAL A 1 181 ? 38.187 5.723 -5.299 1.00 64.12 181 VAL A O 1
ATOM 1327 N N . LEU A 1 182 ? 38.294 3.590 -6.022 1.00 65.62 182 LEU A N 1
ATOM 1328 C CA . LEU A 1 182 ? 37.485 3.004 -4.952 1.00 65.62 182 LEU A CA 1
ATOM 1329 C C . LEU A 1 182 ? 38.343 2.857 -3.688 1.00 65.62 182 LEU A C 1
ATOM 1331 O O . LEU A 1 182 ? 39.196 1.976 -3.598 1.00 65.62 182 LEU A O 1
ATOM 1335 N N . THR A 1 183 ? 38.141 3.750 -2.720 1.00 74.00 183 THR A N 1
ATOM 1336 C CA . THR A 1 183 ? 38.902 3.763 -1.457 1.00 74.00 183 THR A CA 1
ATOM 1337 C C . THR A 1 183 ? 38.038 3.243 -0.308 1.00 74.00 183 THR A C 1
ATOM 1339 O O . THR A 1 183 ? 36.830 3.473 -0.290 1.00 74.00 183 THR A O 1
ATOM 1342 N N . TRP A 1 184 ? 38.637 2.594 0.699 1.00 75.19 184 TRP A N 1
ATOM 1343 C CA . TRP A 1 184 ? 37.925 2.146 1.909 1.00 75.19 184 TRP A CA 1
ATOM 1344 C C . TRP A 1 184 ? 37.100 3.258 2.573 1.00 75.19 184 TRP A C 1
ATOM 1346 O O . TRP A 1 184 ? 35.997 3.002 3.046 1.00 75.19 184 TRP A O 1
ATOM 1356 N N . THR A 1 185 ? 37.588 4.500 2.532 1.00 77.25 185 THR A N 1
ATOM 1357 C CA . THR A 1 185 ? 36.880 5.692 3.019 1.00 77.25 185 THR A CA 1
ATOM 1358 C C . THR A 1 185 ? 35.572 5.954 2.270 1.00 77.25 185 THR A C 1
ATOM 1360 O O . THR A 1 185 ? 34.552 6.196 2.909 1.00 77.25 185 THR A O 1
ATOM 1363 N N . GLN A 1 186 ? 35.558 5.835 0.941 1.00 72.06 186 GLN A N 1
ATOM 1364 C CA . GLN A 1 186 ? 34.349 6.013 0.126 1.00 72.06 186 GLN A CA 1
ATOM 1365 C C . GLN A 1 186 ? 33.328 4.900 0.365 1.00 72.06 186 GLN A C 1
ATOM 1367 O O . GLN A 1 186 ? 32.131 5.163 0.398 1.00 72.06 186 GLN A O 1
ATOM 1372 N N . VAL A 1 187 ? 33.785 3.661 0.581 1.00 73.94 187 VAL A N 1
ATOM 1373 C CA . VAL A 1 187 ? 32.894 2.545 0.939 1.00 73.94 187 VAL A CA 1
ATOM 1374 C C . VAL A 1 187 ? 32.249 2.794 2.305 1.00 73.94 187 VAL A C 1
ATOM 1376 O O . VAL A 1 187 ? 31.039 2.630 2.451 1.00 73.94 187 VAL A O 1
ATOM 1379 N N . THR A 1 188 ? 33.026 3.244 3.298 1.00 78.62 188 THR A N 1
ATOM 1380 C CA . THR A 1 188 ? 32.478 3.597 4.618 1.00 78.62 188 THR A CA 1
ATOM 1381 C C . THR A 1 188 ? 31.545 4.804 4.566 1.00 78.62 188 THR A C 1
ATOM 1383 O O . THR A 1 188 ? 30.534 4.803 5.259 1.00 78.62 188 THR A O 1
ATOM 1386 N N . GLN A 1 189 ? 31.836 5.799 3.722 1.00 79.50 189 GLN A N 1
ATOM 1387 C CA . GLN A 1 189 ? 30.951 6.943 3.497 1.00 79.50 189 GLN A CA 1
ATOM 1388 C C . GLN A 1 189 ? 29.647 6.497 2.839 1.00 79.50 189 GLN A C 1
ATOM 1390 O O . GLN A 1 189 ? 28.592 6.774 3.386 1.00 79.50 189 GLN A O 1
ATOM 1395 N N . GLY A 1 190 ? 29.694 5.684 1.779 1.00 77.00 190 GLY A N 1
ATOM 1396 C CA . GLY A 1 190 ? 28.491 5.140 1.142 1.00 77.00 190 GLY A CA 1
ATOM 1397 C C . GLY A 1 190 ? 27.605 4.324 2.096 1.00 77.00 190 GLY A C 1
ATOM 1398 O O . GLY A 1 190 ? 26.380 4.407 2.016 1.00 77.00 190 GLY A O 1
ATOM 1399 N N . LEU A 1 191 ? 28.203 3.586 3.042 1.00 80.06 191 LEU A N 1
ATOM 1400 C CA . LEU A 1 191 ? 27.474 2.867 4.098 1.00 80.06 191 LEU A CA 1
ATOM 1401 C C . LEU A 1 191 ? 26.754 3.795 5.089 1.00 80.06 191 LEU A C 1
ATOM 1403 O O . LEU A 1 191 ? 25.747 3.386 5.666 1.00 80.06 191 LEU A O 1
ATOM 1407 N N . VAL A 1 192 ? 27.254 5.014 5.295 1.00 84.38 192 VAL A N 1
ATOM 1408 C CA . VAL A 1 192 ? 26.633 6.037 6.151 1.00 84.38 192 VAL A CA 1
ATOM 1409 C C . VAL A 1 192 ? 25.641 6.890 5.356 1.00 84.38 192 VAL A C 1
ATOM 1411 O O . VAL A 1 192 ? 24.538 7.149 5.833 1.00 84.38 192 VAL A O 1
ATOM 1414 N N . ASP A 1 193 ? 25.987 7.266 4.129 1.00 82.38 193 ASP A N 1
ATOM 1415 C CA . ASP A 1 193 ? 25.160 8.087 3.248 1.00 82.38 193 ASP A CA 1
ATOM 1416 C C . ASP A 1 193 ? 23.862 7.363 2.890 1.00 82.38 193 ASP A C 1
ATOM 1418 O O . ASP A 1 193 ? 22.793 7.969 2.906 1.00 82.38 193 ASP A O 1
ATOM 1422 N N . PHE A 1 194 ? 23.913 6.049 2.643 1.00 85.56 194 PHE A N 1
ATOM 1423 C CA . PHE A 1 194 ? 22.725 5.268 2.303 1.00 85.56 194 PHE A CA 1
ATOM 1424 C C . PHE A 1 194 ? 21.585 5.397 3.339 1.00 85.56 194 PHE A C 1
ATOM 1426 O O . PHE A 1 194 ? 20.495 5.841 2.960 1.00 85.56 194 PHE A O 1
ATOM 1433 N N . PRO A 1 195 ? 21.769 5.057 4.636 1.00 88.38 195 PRO A N 1
ATOM 1434 C CA . PRO A 1 195 ? 20.708 5.205 5.628 1.00 88.38 195 PRO A CA 1
ATOM 1435 C C . PRO A 1 195 ? 20.315 6.669 5.855 1.00 88.38 195 PRO A C 1
ATOM 1437 O O . PRO A 1 195 ? 19.140 6.922 6.111 1.00 88.38 195 PRO A O 1
ATOM 1440 N N . VAL A 1 196 ? 21.234 7.633 5.722 1.00 89.88 196 VAL A N 1
ATOM 1441 C CA . VAL A 1 196 ? 20.916 9.068 5.846 1.00 89.88 196 VAL A CA 1
ATOM 1442 C C . VAL A 1 196 ? 19.977 9.523 4.727 1.00 89.88 196 VAL A C 1
ATOM 1444 O O . VAL A 1 196 ? 18.931 10.105 5.009 1.00 89.88 196 VAL A O 1
ATOM 1447 N N . VAL A 1 197 ? 20.291 9.204 3.470 1.00 89.38 197 VAL A N 1
ATOM 1448 C CA . VAL A 1 197 ? 19.475 9.557 2.296 1.00 89.38 197 VAL A CA 1
ATOM 1449 C C . VAL A 1 197 ? 18.116 8.851 2.342 1.00 89.38 197 VAL A C 1
ATOM 1451 O O . VAL A 1 197 ? 17.082 9.459 2.042 1.00 89.38 197 VAL A O 1
ATOM 1454 N N . PHE A 1 198 ? 18.100 7.576 2.745 1.00 89.38 198 PHE A N 1
ATOM 1455 C CA . PHE A 1 198 ? 16.883 6.770 2.840 1.00 89.38 198 PHE A CA 1
ATOM 1456 C C . PHE A 1 198 ? 15.956 7.256 3.967 1.00 89.38 198 PHE A C 1
ATOM 1458 O O . PHE A 1 198 ? 14.785 7.551 3.723 1.00 89.38 198 PHE A O 1
ATOM 1465 N N . LEU A 1 199 ? 16.469 7.389 5.198 1.00 91.56 199 LEU A N 1
ATOM 1466 C CA . LEU A 1 199 ? 15.687 7.861 6.348 1.00 91.56 199 LEU A CA 1
ATOM 1467 C C . LEU A 1 199 ? 15.308 9.337 6.211 1.00 91.56 199 LEU A C 1
ATOM 1469 O O . LEU A 1 199 ? 14.194 9.707 6.575 1.00 91.56 199 LEU A O 1
ATOM 1473 N N . GLY A 1 200 ? 16.187 10.168 5.645 1.00 93.88 200 GLY A N 1
ATOM 1474 C CA . GLY A 1 200 ? 15.885 11.558 5.310 1.00 93.88 200 GLY A CA 1
ATOM 1475 C C . GLY A 1 200 ? 14.694 11.659 4.358 1.00 93.88 200 GLY A C 1
ATOM 1476 O O . GLY A 1 200 ? 13.766 12.424 4.618 1.00 93.88 200 GLY A O 1
ATOM 1477 N N . GLY A 1 201 ? 14.657 10.816 3.319 1.00 94.38 201 GLY A N 1
ATOM 1478 C CA . GLY A 1 201 ? 13.526 10.744 2.391 1.00 94.38 201 GLY A CA 1
ATOM 1479 C C . GLY A 1 201 ? 12.240 10.335 3.108 1.00 94.38 201 GLY A C 1
ATOM 1480 O O . GLY A 1 201 ? 11.212 10.995 2.964 1.00 94.38 201 GLY A O 1
ATOM 1481 N N . ALA A 1 202 ? 12.310 9.310 3.962 1.00 93.69 202 ALA A N 1
ATOM 1482 C CA . ALA A 1 202 ? 11.165 8.863 4.753 1.00 93.69 202 ALA A CA 1
ATOM 1483 C C . ALA A 1 202 ? 10.618 9.967 5.673 1.00 93.69 202 ALA A C 1
ATOM 1485 O O . ALA A 1 202 ? 9.408 10.192 5.710 1.00 93.69 202 ALA A O 1
ATOM 1486 N N . LEU A 1 203 ? 11.494 10.693 6.377 1.00 95.94 203 LEU A N 1
ATOM 1487 C CA . LEU A 1 203 ? 11.113 11.794 7.264 1.00 95.94 203 LEU A CA 1
ATOM 1488 C C . LEU A 1 203 ? 10.444 12.942 6.500 1.00 95.94 203 LEU A C 1
ATOM 1490 O O . LEU A 1 203 ? 9.375 13.398 6.912 1.00 95.94 203 LEU A O 1
ATOM 1494 N N . VAL A 1 204 ? 11.028 13.373 5.376 1.00 97.00 204 VAL A N 1
ATOM 1495 C CA . VAL A 1 204 ? 10.448 14.411 4.505 1.00 97.00 204 VAL A CA 1
ATOM 1496 C C . VAL A 1 204 ? 9.073 13.974 4.000 1.00 97.00 204 VAL A C 1
ATOM 1498 O O . VAL A 1 204 ? 8.107 14.731 4.101 1.00 97.00 204 VAL A O 1
ATOM 1501 N N . GLY A 1 205 ? 8.954 12.731 3.530 1.00 96.62 205 GLY A N 1
ATOM 1502 C CA . GLY A 1 205 ? 7.694 12.168 3.056 1.00 96.62 205 GLY A CA 1
ATOM 1503 C C . GLY A 1 205 ? 6.604 12.153 4.125 1.00 96.62 205 GLY A C 1
ATOM 1504 O O . GLY A 1 205 ? 5.509 12.670 3.903 1.00 96.62 205 GLY A O 1
ATOM 1505 N N . VAL A 1 206 ? 6.902 11.623 5.316 1.00 95.50 206 VAL A N 1
ATOM 1506 C CA . VAL A 1 206 ? 5.957 11.608 6.446 1.00 95.50 206 VAL A CA 1
ATOM 1507 C C . VAL A 1 206 ? 5.538 13.029 6.833 1.00 95.50 206 VAL A C 1
ATOM 1509 O O . VAL A 1 206 ? 4.346 13.286 7.014 1.00 95.50 206 VAL A O 1
ATOM 1512 N N . ALA A 1 207 ? 6.486 13.969 6.917 1.00 95.81 207 ALA A N 1
ATOM 1513 C CA . ALA A 1 207 ? 6.199 15.360 7.258 1.00 95.81 207 ALA A CA 1
ATOM 1514 C C . ALA A 1 207 ? 5.246 16.016 6.245 1.00 95.81 207 ALA A C 1
ATOM 1516 O O . ALA A 1 207 ? 4.256 16.635 6.643 1.00 95.81 207 ALA A O 1
ATOM 1517 N N . ILE A 1 208 ? 5.491 15.828 4.944 1.00 96.56 208 ILE A N 1
ATOM 1518 C CA . ILE A 1 208 ? 4.630 16.357 3.879 1.00 96.56 208 ILE A CA 1
ATOM 1519 C C . ILE A 1 208 ? 3.257 15.680 3.899 1.00 96.56 208 ILE A C 1
ATOM 1521 O O . ILE A 1 208 ? 2.246 16.374 3.827 1.00 96.56 208 ILE A O 1
ATOM 1525 N N . GLY A 1 209 ? 3.190 14.355 4.058 1.00 94.50 209 GLY A N 1
ATOM 1526 C CA . GLY A 1 209 ? 1.923 13.621 4.123 1.00 94.50 209 GLY A CA 1
ATOM 1527 C C . GLY A 1 209 ? 1.034 14.065 5.291 1.00 94.50 209 GLY A C 1
ATOM 1528 O O . GLY A 1 209 ? -0.173 14.279 5.122 1.00 94.50 209 GLY A O 1
ATOM 1529 N N . ILE A 1 210 ? 1.625 14.277 6.473 1.00 90.50 210 ILE A N 1
ATOM 1530 C CA . ILE A 1 210 ? 0.923 14.818 7.647 1.00 90.50 210 ILE A CA 1
ATOM 1531 C C . ILE A 1 210 ? 0.510 16.274 7.403 1.00 90.50 210 ILE A C 1
ATOM 1533 O O . ILE A 1 210 ? -0.647 16.624 7.648 1.00 90.50 210 ILE A O 1
ATOM 1537 N N . GLY A 1 211 ? 1.420 17.110 6.897 1.00 91.81 211 GLY A N 1
ATOM 1538 C CA . GLY A 1 211 ? 1.164 18.521 6.608 1.00 91.81 211 GLY A CA 1
ATOM 1539 C C . GLY A 1 211 ? 0.035 18.719 5.596 1.00 91.81 211 GLY A C 1
ATOM 1540 O O . GLY A 1 211 ? -0.901 19.475 5.854 1.00 91.81 211 GLY A O 1
ATOM 1541 N N . ALA A 1 212 ? 0.048 17.975 4.490 1.00 91.56 212 ALA A N 1
ATOM 1542 C CA . ALA A 1 212 ? -1.011 18.003 3.486 1.00 91.56 212 ALA A CA 1
ATOM 1543 C C . ALA A 1 212 ? -2.360 17.567 4.075 1.00 91.56 212 ALA A C 1
ATOM 1545 O O . ALA A 1 212 ? -3.374 18.241 3.883 1.00 91.56 212 ALA A O 1
ATOM 1546 N N . SER A 1 213 ? -2.365 16.495 4.874 1.00 88.50 213 SER A N 1
ATOM 1547 C CA . SER A 1 213 ? -3.566 16.017 5.572 1.00 88.50 213 SER A CA 1
ATOM 1548 C C . SER A 1 213 ? -4.128 17.037 6.573 1.00 88.50 213 SER A C 1
ATOM 1550 O O . SER A 1 213 ? -5.336 17.086 6.818 1.00 88.50 213 SER A O 1
ATOM 1552 N N . GLU A 1 214 ? -3.260 17.829 7.203 1.00 83.75 214 GLU A N 1
ATOM 1553 C CA . GLU A 1 214 ? -3.629 18.909 8.117 1.00 83.75 214 GLU A CA 1
ATOM 1554 C C . GLU A 1 214 ? -4.239 20.095 7.364 1.00 83.75 214 GLU A C 1
ATOM 1556 O O . GLU A 1 214 ? -5.293 20.590 7.769 1.00 83.75 214 GLU A O 1
ATOM 1561 N N . ILE A 1 215 ? -3.613 20.516 6.260 1.00 87.00 215 ILE A N 1
ATOM 1562 C CA . ILE A 1 215 ? -4.081 21.616 5.406 1.00 87.00 215 ILE A CA 1
ATOM 1563 C C . ILE A 1 215 ? -5.471 21.301 4.855 1.00 87.00 215 ILE A C 1
ATOM 1565 O O . ILE A 1 215 ? -6.390 22.095 5.048 1.00 87.00 215 ILE A O 1
ATOM 1569 N N . VAL A 1 216 ? -5.654 20.114 4.268 1.00 85.81 216 VAL A N 1
ATOM 1570 C CA . VAL A 1 216 ? -6.954 19.629 3.768 1.00 85.81 216 VAL A CA 1
ATOM 1571 C C . VAL A 1 216 ? -8.023 19.706 4.854 1.00 85.81 216 VAL A C 1
ATOM 1573 O O . VAL A 1 216 ? -9.127 20.199 4.617 1.00 85.81 216 VAL A O 1
ATOM 1576 N N . ARG A 1 217 ? -7.691 19.254 6.072 1.00 80.06 217 ARG A N 1
ATOM 1577 C CA . ARG A 1 217 ? -8.639 19.257 7.188 1.00 80.06 217 ARG A CA 1
ATOM 1578 C C . ARG A 1 217 ? -9.017 20.675 7.611 1.00 80.06 217 ARG A C 1
ATOM 1580 O O . ARG A 1 217 ? -10.193 20.936 7.843 1.00 80.06 217 ARG A O 1
ATOM 1587 N N . ARG A 1 218 ? -8.039 21.575 7.754 1.00 75.12 218 ARG A N 1
ATOM 1588 C CA . ARG A 1 218 ? -8.281 22.959 8.199 1.00 75.12 218 ARG A CA 1
ATOM 1589 C C . ARG A 1 218 ? -9.034 23.775 7.160 1.00 75.12 218 ARG A C 1
ATOM 1591 O O . ARG A 1 218 ? -9.886 24.569 7.534 1.00 75.12 218 ARG A O 1
ATOM 1598 N N . ALA A 1 219 ? -8.739 23.552 5.884 1.00 75.12 219 ALA A N 1
ATOM 1599 C CA . ALA A 1 219 ? -9.397 24.229 4.777 1.00 75.12 219 ALA A CA 1
ATOM 1600 C C . ALA A 1 219 ? -10.830 23.732 4.526 1.00 75.12 219 ALA A C 1
ATOM 1602 O O . ALA A 1 219 ? -11.528 24.343 3.727 1.00 75.12 219 ALA A O 1
ATOM 1603 N N . GLN A 1 220 ? -11.261 22.635 5.175 1.00 72.44 220 GLN A N 1
ATOM 1604 C CA . GLN A 1 220 ? -12.514 21.937 4.852 1.00 72.44 220 GLN A CA 1
ATOM 1605 C C . GLN A 1 220 ? -12.625 21.682 3.339 1.00 72.44 220 GLN A C 1
ATOM 1607 O O . GLN A 1 220 ? -13.655 21.940 2.722 1.00 72.44 220 GLN A O 1
ATOM 1612 N N . ALA A 1 221 ? -11.512 21.230 2.748 1.00 73.62 221 ALA A N 1
ATOM 1613 C CA . ALA A 1 221 ? -11.359 21.094 1.307 1.00 73.62 221 ALA A CA 1
ATOM 1614 C C . ALA A 1 221 ? -12.413 20.144 0.717 1.00 73.62 221 ALA A C 1
ATOM 1616 O O . ALA A 1 221 ? -12.678 19.071 1.266 1.00 73.62 221 ALA A O 1
ATOM 1617 N N . ASP A 1 222 ? -12.990 20.537 -0.418 1.00 78.88 222 ASP A N 1
ATOM 1618 C CA . ASP A 1 222 ? -13.856 19.671 -1.210 1.00 78.88 222 ASP A CA 1
ATOM 1619 C C . ASP A 1 222 ? -13.040 18.591 -1.952 1.00 78.88 222 ASP A C 1
ATOM 1621 O O . ASP A 1 222 ? -11.806 18.558 -1.898 1.00 78.88 222 ASP A O 1
ATOM 1625 N N . LEU A 1 223 ? -13.727 17.671 -2.641 1.00 83.44 223 LEU A N 1
ATOM 1626 C CA . LEU A 1 223 ? -13.077 16.576 -3.375 1.00 83.44 223 LEU A CA 1
ATOM 1627 C C . LEU A 1 223 ? -12.066 17.097 -4.409 1.00 83.44 223 LEU A C 1
ATOM 1629 O O . LEU A 1 223 ? -10.989 16.527 -4.559 1.00 83.44 223 LEU A O 1
ATOM 1633 N N . THR A 1 224 ? -12.390 18.189 -5.100 1.00 87.81 224 THR A N 1
ATOM 1634 C CA . THR A 1 224 ? -11.526 18.772 -6.132 1.00 87.81 224 THR A CA 1
ATOM 1635 C C . THR A 1 224 ? -10.224 19.292 -5.532 1.00 87.81 224 THR A C 1
ATOM 1637 O O . THR A 1 224 ? -9.143 18.942 -6.006 1.00 87.81 224 THR A O 1
ATOM 1640 N N . ALA A 1 225 ? -10.305 20.081 -4.457 1.00 87.88 225 ALA A N 1
ATOM 1641 C CA . ALA A 1 225 ? -9.127 20.577 -3.755 1.00 87.88 225 ALA A CA 1
ATOM 1642 C C . ALA A 1 225 ? -8.297 19.430 -3.156 1.00 87.88 225 ALA A C 1
ATOM 1644 O O . ALA A 1 225 ? -7.067 19.477 -3.194 1.00 87.88 225 ALA A O 1
ATOM 1645 N N . LEU A 1 226 ? -8.953 18.373 -2.664 1.00 90.44 226 LEU A N 1
ATOM 1646 C CA . LEU A 1 226 ? -8.286 17.164 -2.185 1.00 90.44 226 LEU A CA 1
ATOM 1647 C C . LEU A 1 226 ? -7.468 16.483 -3.289 1.00 90.44 226 LEU A C 1
ATOM 1649 O O . LEU A 1 226 ? -6.293 16.191 -3.077 1.00 90.44 226 LEU A O 1
ATOM 1653 N N . LEU A 1 227 ? -8.062 16.270 -4.467 1.00 92.50 227 LEU A N 1
ATOM 1654 C CA . LEU A 1 227 ? -7.385 15.668 -5.619 1.00 92.50 227 LEU A CA 1
ATOM 1655 C C . LEU A 1 227 ? -6.160 16.490 -6.029 1.00 92.50 227 LEU A C 1
ATOM 1657 O O . LEU A 1 227 ? -5.060 15.944 -6.117 1.00 92.50 227 LEU A O 1
ATOM 1661 N N . VAL A 1 228 ? -6.315 17.808 -6.189 1.00 94.06 228 VAL A N 1
ATOM 1662 C CA . VAL A 1 228 ? -5.198 18.713 -6.516 1.00 94.06 228 VAL A CA 1
ATOM 1663 C C . VAL A 1 228 ? -4.091 18.617 -5.466 1.00 94.06 228 VAL A C 1
ATOM 1665 O O . VAL A 1 228 ? -2.917 18.510 -5.818 1.00 94.06 228 VAL A O 1
ATOM 1668 N N . MET A 1 229 ? -4.450 18.584 -4.181 1.00 93.19 229 MET A N 1
ATOM 1669 C CA . MET A 1 229 ? -3.475 18.473 -3.099 1.00 93.19 229 MET A CA 1
ATOM 1670 C C . MET A 1 229 ? -2.670 17.171 -3.165 1.00 93.19 229 MET A C 1
ATOM 1672 O O . MET A 1 229 ? -1.480 17.186 -2.854 1.00 93.19 229 MET A O 1
ATOM 1676 N N . THR A 1 230 ? -3.271 16.056 -3.598 1.00 95.00 230 THR A N 1
ATOM 1677 C CA . THR A 1 230 ? -2.519 14.801 -3.772 1.00 95.00 230 THR A CA 1
ATOM 1678 C C . THR A 1 230 ? -1.453 14.910 -4.863 1.00 95.00 230 THR A C 1
ATOM 1680 O O . THR A 1 230 ? -0.331 14.459 -4.642 1.00 95.00 230 THR A O 1
ATOM 1683 N N . PHE A 1 231 ? -1.742 15.579 -5.987 1.00 96.50 231 PHE A N 1
ATOM 1684 C CA . PHE A 1 231 ? -0.736 15.847 -7.022 1.00 96.50 231 PHE A CA 1
ATOM 1685 C C . PHE A 1 231 ? 0.365 16.774 -6.506 1.00 96.50 231 PHE A C 1
ATOM 1687 O O . PHE A 1 231 ? 1.545 16.468 -6.662 1.00 96.50 231 PHE A O 1
ATOM 1694 N N . VAL A 1 232 ? -0.006 17.874 -5.841 1.00 96.12 232 VAL A N 1
ATOM 1695 C CA . VAL A 1 232 ? 0.964 18.801 -5.234 1.00 96.12 232 VAL A CA 1
ATOM 1696 C C . VAL A 1 232 ? 1.887 18.054 -4.277 1.00 96.12 232 VAL A C 1
ATOM 1698 O O . VAL A 1 232 ? 3.101 18.209 -4.352 1.00 96.12 232 VAL A O 1
ATOM 1701 N N . MET A 1 233 ? 1.331 17.203 -3.417 1.00 95.94 233 MET A N 1
ATOM 1702 C CA . MET A 1 233 ? 2.092 16.393 -2.473 1.00 95.94 233 MET A CA 1
ATOM 1703 C C . MET A 1 233 ? 3.065 15.434 -3.168 1.00 95.94 233 MET A C 1
ATOM 1705 O O . MET A 1 233 ? 4.213 15.356 -2.736 1.00 95.94 233 MET A O 1
ATOM 1709 N N . ALA A 1 234 ? 2.644 14.735 -4.227 1.00 96.25 234 ALA A N 1
ATOM 1710 C CA . ALA A 1 234 ? 3.507 13.804 -4.955 1.00 96.25 234 ALA A CA 1
ATOM 1711 C C . ALA A 1 234 ? 4.752 14.508 -5.522 1.00 96.25 234 ALA A C 1
ATOM 1713 O O . ALA A 1 234 ? 5.879 14.089 -5.267 1.00 96.25 234 ALA A O 1
ATOM 1714 N N . TYR A 1 235 ? 4.570 15.625 -6.229 1.00 96.56 235 TYR A N 1
ATOM 1715 C CA . TYR A 1 235 ? 5.695 16.349 -6.828 1.00 96.56 235 TYR A CA 1
ATOM 1716 C C . TYR A 1 235 ? 6.519 17.130 -5.797 1.00 96.56 235 TYR A C 1
ATOM 1718 O O . TYR A 1 235 ? 7.747 17.135 -5.875 1.00 96.56 235 TYR A O 1
ATOM 1726 N N . ALA A 1 236 ? 5.877 17.755 -4.805 1.00 95.81 236 ALA A N 1
ATOM 1727 C CA . ALA A 1 236 ? 6.581 18.503 -3.765 1.00 95.81 236 ALA A CA 1
ATOM 1728 C C . ALA A 1 236 ? 7.435 17.589 -2.878 1.00 95.81 236 ALA A C 1
ATOM 1730 O O . ALA A 1 236 ? 8.555 17.961 -2.537 1.00 95.81 236 ALA A O 1
ATOM 1731 N N . ALA A 1 237 ? 6.944 16.390 -2.536 1.00 96.94 237 ALA A N 1
ATOM 1732 C CA . ALA A 1 237 ? 7.720 15.420 -1.769 1.00 96.94 237 ALA A CA 1
ATOM 1733 C C . ALA A 1 237 ? 8.963 14.953 -2.518 1.00 96.94 237 ALA A C 1
ATOM 1735 O O . ALA A 1 237 ? 10.039 14.904 -1.925 1.00 96.94 237 ALA A O 1
ATOM 1736 N N . PHE A 1 238 ? 8.832 14.686 -3.818 1.00 94.94 238 PHE A N 1
ATOM 1737 C CA . PHE A 1 238 ? 9.969 14.317 -4.650 1.00 94.94 238 PHE A CA 1
ATOM 1738 C C . PHE A 1 238 ? 11.001 15.449 -4.735 1.00 94.94 238 PHE A C 1
ATOM 1740 O O . PHE A 1 238 ? 12.167 15.260 -4.394 1.00 94.94 238 PHE A O 1
ATOM 1747 N N . ALA A 1 239 ? 10.560 16.641 -5.147 1.00 94.12 239 ALA A N 1
ATOM 1748 C CA . ALA A 1 239 ? 11.444 17.774 -5.397 1.00 94.12 239 ALA A CA 1
ATOM 1749 C C . ALA A 1 239 ? 12.138 18.269 -4.119 1.00 94.12 239 ALA A C 1
ATOM 1751 O O . ALA A 1 239 ? 13.341 18.517 -4.135 1.00 94.12 239 ALA A O 1
ATOM 1752 N N . LEU A 1 240 ? 11.409 18.384 -3.002 1.00 95.44 240 LEU A N 1
ATOM 1753 C CA . LEU A 1 240 ? 11.990 18.859 -1.745 1.00 95.44 240 LEU A CA 1
ATOM 1754 C C . LEU A 1 240 ? 13.016 17.869 -1.189 1.00 95.44 240 LEU A C 1
ATOM 1756 O O . LEU A 1 240 ? 14.052 18.291 -0.686 1.00 95.44 240 LEU A O 1
ATOM 1760 N N . ALA A 1 241 ? 12.753 16.565 -1.294 1.00 95.12 241 ALA A N 1
ATOM 1761 C CA . ALA A 1 241 ? 13.712 15.558 -0.865 1.00 95.12 241 ALA A CA 1
ATOM 1762 C C . ALA A 1 241 ? 15.000 15.613 -1.700 1.00 95.12 241 ALA A C 1
ATOM 1764 O O . ALA A 1 241 ? 16.075 15.640 -1.113 1.00 95.12 241 ALA A O 1
ATOM 1765 N N . GLU A 1 242 ? 14.914 15.727 -3.029 1.00 90.56 242 GLU A N 1
ATOM 1766 C CA . GLU A 1 242 ? 16.108 15.854 -3.882 1.00 90.56 242 GLU A CA 1
ATOM 1767 C C . GLU A 1 242 ? 16.915 17.130 -3.569 1.00 90.56 242 GLU A C 1
ATOM 1769 O O . GLU A 1 242 ? 18.143 17.075 -3.508 1.00 90.56 242 GLU A O 1
ATOM 1774 N N . VAL A 1 243 ? 16.249 18.258 -3.276 1.00 93.44 243 VAL A N 1
ATOM 1775 C CA . VAL A 1 243 ? 16.914 19.502 -2.826 1.00 93.44 243 VAL A CA 1
ATOM 1776 C C . VAL A 1 243 ? 17.623 19.318 -1.480 1.00 93.44 243 VAL A C 1
ATOM 1778 O O . VAL A 1 243 ? 18.690 19.883 -1.263 1.00 93.44 243 VAL A O 1
ATOM 1781 N N . LEU A 1 244 ? 17.056 18.513 -0.581 1.00 93.19 244 LEU A N 1
ATOM 1782 C CA . LEU A 1 244 ? 17.651 18.175 0.716 1.00 93.19 244 LEU A CA 1
ATOM 1783 C C . LEU A 1 244 ? 18.668 17.023 0.633 1.00 93.19 244 LEU A C 1
ATOM 1785 O O . LEU A 1 244 ? 19.083 16.510 1.672 1.00 93.19 244 LEU A O 1
ATOM 1789 N N . HIS A 1 245 ? 19.054 16.596 -0.575 1.00 89.50 245 HIS A N 1
ATOM 1790 C CA . HIS A 1 245 ? 19.917 15.435 -0.818 1.00 89.50 245 HIS A CA 1
ATOM 1791 C C . HIS A 1 245 ? 19.395 14.131 -0.185 1.00 89.50 245 HIS A C 1
ATOM 1793 O O . HIS A 1 245 ? 20.157 13.224 0.139 1.00 89.50 245 HIS A O 1
ATOM 1799 N N . ALA A 1 246 ? 18.080 14.026 -0.021 1.00 92.50 246 ALA A N 1
ATOM 1800 C CA . ALA A 1 246 ? 17.363 12.849 0.438 1.00 92.50 246 ALA A CA 1
ATOM 1801 C C . ALA A 1 246 ? 16.725 12.097 -0.746 1.00 92.50 246 ALA A C 1
ATOM 1803 O O . ALA A 1 246 ? 16.631 12.614 -1.858 1.00 92.50 246 ALA A O 1
ATOM 1804 N N . SER A 1 247 ? 16.263 10.860 -0.529 1.00 91.94 247 SER A N 1
ATOM 1805 C CA . SER A 1 247 ? 15.633 10.082 -1.607 1.00 91.94 247 SER A CA 1
ATOM 1806 C C . SER A 1 247 ? 14.231 10.600 -1.944 1.00 91.94 247 SER A C 1
ATOM 1808 O O . SER A 1 247 ? 13.297 10.423 -1.154 1.00 91.94 247 SER A O 1
ATOM 1810 N N . GLY A 1 248 ? 14.062 11.165 -3.148 1.00 92.38 248 GLY A N 1
ATOM 1811 C CA . GLY A 1 248 ? 12.757 11.579 -3.675 1.00 92.38 248 GLY A CA 1
ATOM 1812 C C . GLY A 1 248 ? 11.744 10.435 -3.739 1.00 92.38 248 GLY A C 1
ATOM 1813 O O . GLY A 1 248 ? 10.592 10.605 -3.345 1.00 92.38 248 GLY A O 1
ATOM 1814 N N . VAL A 1 249 ? 12.176 9.237 -4.142 1.00 91.19 249 VAL A N 1
ATOM 1815 C CA . VAL A 1 249 ? 11.304 8.052 -4.240 1.00 91.19 249 VAL A CA 1
ATOM 1816 C C . VAL A 1 249 ? 10.758 7.632 -2.876 1.00 91.19 249 VAL A C 1
ATOM 1818 O O . VAL A 1 249 ? 9.549 7.418 -2.734 1.00 91.19 249 VAL A O 1
ATOM 1821 N N . VAL A 1 250 ? 11.619 7.560 -1.851 1.00 92.94 250 VAL A N 1
ATOM 1822 C CA . VAL A 1 250 ? 11.171 7.244 -0.483 1.00 92.94 250 VAL A CA 1
ATOM 1823 C C . VAL A 1 250 ? 10.239 8.339 0.036 1.00 92.94 250 VAL A C 1
ATOM 1825 O O . VAL A 1 250 ? 9.219 8.026 0.648 1.00 92.94 250 VAL A O 1
ATOM 1828 N N . ALA A 1 251 ? 10.530 9.612 -0.248 1.00 96.12 251 ALA A N 1
ATOM 1829 C CA . ALA A 1 251 ? 9.693 10.724 0.188 1.00 96.12 251 ALA A CA 1
ATOM 1830 C C . ALA A 1 251 ? 8.276 10.664 -0.395 1.00 96.12 251 ALA A C 1
ATOM 1832 O O . ALA A 1 251 ? 7.310 10.777 0.359 1.00 96.12 251 ALA A O 1
ATOM 1833 N N . VAL A 1 252 ? 8.122 10.413 -1.699 1.00 96.00 252 VAL A N 1
ATOM 1834 C CA . VAL A 1 252 ? 6.793 10.240 -2.317 1.00 96.00 252 VAL A CA 1
ATOM 1835 C C . VAL A 1 252 ? 6.068 9.033 -1.730 1.00 96.00 252 VAL A C 1
ATOM 1837 O O . VAL A 1 252 ? 4.903 9.150 -1.352 1.00 96.00 252 VAL A O 1
ATOM 1840 N N . THR A 1 253 ? 6.762 7.901 -1.584 1.00 93.19 253 THR A N 1
ATOM 1841 C CA . THR A 1 253 ? 6.195 6.668 -1.013 1.00 93.19 253 THR A CA 1
ATOM 1842 C C . THR A 1 253 ? 5.662 6.911 0.400 1.00 93.19 253 THR A C 1
ATOM 1844 O O . THR A 1 253 ? 4.505 6.619 0.704 1.00 93.19 253 THR A O 1
ATOM 1847 N N . CYS A 1 254 ? 6.478 7.500 1.276 1.00 94.38 254 CYS A N 1
ATOM 1848 C CA . CYS A 1 254 ? 6.097 7.794 2.653 1.00 94.38 254 CYS A CA 1
ATOM 1849 C C . CYS A 1 254 ? 5.025 8.888 2.751 1.00 94.38 254 CYS A C 1
ATOM 1851 O O . CYS A 1 254 ? 4.158 8.789 3.623 1.00 94.38 254 CYS A O 1
ATOM 1853 N N . ALA A 1 255 ? 5.032 9.892 1.869 1.00 96.12 255 ALA A N 1
ATOM 1854 C CA . ALA A 1 255 ? 3.974 10.898 1.797 1.00 96.12 255 ALA A CA 1
ATOM 1855 C C . ALA A 1 255 ? 2.631 10.269 1.410 1.00 96.12 255 ALA A C 1
ATOM 1857 O O . ALA A 1 255 ? 1.642 10.471 2.118 1.00 96.12 255 ALA A O 1
ATOM 1858 N N . ALA A 1 256 ? 2.610 9.449 0.355 1.00 95.00 256 ALA A N 1
ATOM 1859 C CA . ALA A 1 256 ? 1.426 8.731 -0.106 1.00 95.00 256 ALA A CA 1
ATOM 1860 C C . ALA A 1 256 ? 0.882 7.780 0.970 1.00 95.00 256 ALA A C 1
ATOM 1862 O O . ALA A 1 256 ? -0.299 7.856 1.299 1.00 95.00 256 ALA A O 1
ATOM 1863 N N . LEU A 1 257 ? 1.736 6.952 1.589 1.00 91.88 257 LEU A N 1
ATOM 1864 C CA . LEU A 1 257 ? 1.336 6.017 2.651 1.00 91.88 257 LEU A CA 1
ATOM 1865 C C . LEU A 1 257 ? 0.799 6.738 3.894 1.00 91.88 257 LEU A C 1
ATOM 1867 O O . LEU A 1 257 ? -0.223 6.336 4.452 1.00 91.88 257 LEU A O 1
ATOM 1871 N N . SER A 1 258 ? 1.464 7.816 4.323 1.00 91.38 258 SER A N 1
ATOM 1872 C CA . SER A 1 258 ? 1.030 8.611 5.480 1.00 91.38 258 SER A CA 1
ATOM 1873 C C . SER A 1 258 ? -0.309 9.287 5.201 1.00 91.38 258 SER A C 1
ATOM 1875 O O . SER A 1 258 ? -1.222 9.240 6.027 1.00 91.38 258 SER A O 1
ATOM 1877 N N . PHE A 1 259 ? -0.454 9.875 4.013 1.00 91.31 259 PHE A N 1
ATOM 1878 C CA . PHE A 1 259 ? -1.694 10.500 3.582 1.00 91.31 259 PHE A CA 1
ATOM 1879 C C . PHE A 1 259 ? -2.824 9.480 3.414 1.00 91.31 259 PHE A C 1
ATOM 1881 O O . PHE A 1 259 ? -3.934 9.746 3.870 1.00 91.31 259 PHE A O 1
ATOM 1888 N N . ALA A 1 260 ? -2.565 8.305 2.837 1.00 87.62 260 ALA A N 1
ATOM 1889 C CA . ALA A 1 260 ? -3.536 7.220 2.713 1.00 87.62 260 ALA A CA 1
ATOM 1890 C C . ALA A 1 260 ? -4.003 6.745 4.095 1.00 87.62 260 ALA A C 1
ATOM 1892 O O . ALA A 1 260 ? -5.204 6.704 4.360 1.00 87.62 260 ALA A O 1
ATOM 1893 N N . ALA A 1 261 ? -3.076 6.481 5.021 1.00 83.31 261 ALA A N 1
ATOM 1894 C CA . ALA A 1 261 ? -3.405 6.051 6.380 1.00 83.31 261 ALA A CA 1
ATOM 1895 C C . ALA A 1 261 ? -4.288 7.069 7.125 1.00 83.31 261 ALA A C 1
ATOM 1897 O O . ALA A 1 261 ? -5.242 6.688 7.809 1.00 83.31 261 ALA A O 1
ATOM 1898 N N . ILE A 1 262 ? -4.009 8.368 6.969 1.00 81.94 262 ILE A N 1
ATOM 1899 C CA . ILE A 1 262 ? -4.790 9.444 7.593 1.00 81.94 262 ILE A CA 1
ATOM 1900 C C . ILE A 1 262 ? -6.127 9.666 6.870 1.00 81.94 262 ILE A C 1
ATOM 1902 O O . ILE A 1 262 ? -7.147 9.899 7.523 1.00 81.94 262 ILE A O 1
ATOM 1906 N N . SER A 1 263 ? -6.145 9.590 5.540 1.00 78.25 263 SER A N 1
ATOM 1907 C CA . SER A 1 263 ? -7.335 9.836 4.717 1.00 78.25 263 SER A CA 1
ATOM 1908 C C . SER A 1 263 ? -8.355 8.717 4.849 1.00 78.25 263 SER A C 1
ATOM 1910 O O . SER A 1 263 ? -9.538 9.012 4.981 1.00 78.25 263 SER A O 1
ATOM 1912 N N . VAL A 1 264 ? -7.926 7.454 4.949 1.00 67.56 264 VAL A N 1
ATOM 1913 C CA . VAL A 1 264 ? -8.823 6.333 5.285 1.00 67.56 264 VAL A CA 1
ATOM 1914 C C . VAL A 1 264 ? -9.521 6.581 6.626 1.00 67.56 264 VAL A C 1
ATOM 1916 O O . VAL A 1 264 ? -10.663 6.173 6.816 1.00 67.56 264 VAL A O 1
ATOM 1919 N N . ALA A 1 265 ? -8.871 7.297 7.551 1.00 62.44 265 ALA A N 1
ATOM 1920 C CA . ALA A 1 265 ? -9.458 7.602 8.845 1.00 62.44 265 ALA A CA 1
ATOM 1921 C C . ALA A 1 265 ? -10.486 8.758 8.832 1.00 62.44 265 ALA A C 1
ATOM 1923 O O . ALA A 1 265 ? -11.215 8.949 9.811 1.00 62.44 265 ALA A O 1
ATOM 1924 N N . ARG A 1 266 ? -10.500 9.580 7.775 1.00 67.88 266 ARG A N 1
ATOM 1925 C CA . ARG A 1 266 ? -11.169 10.895 7.760 1.00 67.88 266 ARG A CA 1
ATOM 1926 C C . ARG A 1 266 ? -12.113 11.115 6.577 1.00 67.88 266 ARG A C 1
ATOM 1928 O O . ARG A 1 266 ? -13.019 11.932 6.702 1.00 67.88 266 ARG A O 1
ATOM 1935 N N . ALA A 1 267 ? -11.895 10.434 5.457 1.00 69.44 267 ALA A N 1
ATOM 1936 C CA . ALA A 1 267 ? -12.652 10.580 4.219 1.00 69.44 267 ALA A CA 1
ATOM 1937 C C . ALA A 1 267 ? -13.652 9.430 4.030 1.00 69.44 267 ALA A C 1
ATOM 1939 O O . ALA A 1 267 ? -13.484 8.343 4.581 1.00 69.44 267 ALA A O 1
ATOM 1940 N N . SER A 1 268 ? -14.695 9.674 3.233 1.00 67.69 268 SER A N 1
ATOM 1941 C CA . SER A 1 268 ? -15.669 8.640 2.862 1.00 67.69 268 SER A CA 1
ATOM 1942 C C . SER A 1 268 ? -15.058 7.605 1.906 1.00 67.69 268 SER A C 1
ATOM 1944 O O . SER A 1 268 ? -14.113 7.911 1.174 1.00 67.69 268 SER A O 1
ATOM 1946 N N . GLN A 1 269 ? -15.623 6.392 1.849 1.00 68.69 269 GLN A N 1
ATOM 1947 C CA . GLN A 1 269 ? -15.184 5.372 0.883 1.00 68.69 269 GLN A CA 1
ATOM 1948 C C . GLN A 1 269 ? -15.369 5.823 -0.571 1.00 68.69 269 GLN A C 1
ATOM 1950 O O . GLN A 1 269 ? -14.516 5.530 -1.408 1.00 68.69 269 GLN A O 1
ATOM 1955 N N . ALA A 1 270 ? -16.425 6.590 -0.861 1.00 72.12 270 ALA A N 1
ATOM 1956 C CA . ALA A 1 270 ? -16.630 7.193 -2.175 1.00 72.12 270 ALA A CA 1
ATOM 1957 C C . ALA A 1 270 ? -15.460 8.120 -2.537 1.00 72.12 270 ALA A C 1
ATOM 1959 O O . ALA A 1 270 ? -14.813 7.924 -3.559 1.00 72.12 270 ALA A O 1
ATOM 1960 N N . THR A 1 271 ? -15.094 9.046 -1.643 1.00 80.12 271 THR A N 1
ATOM 1961 C CA . THR A 1 271 ? -13.946 9.952 -1.828 1.00 80.12 271 THR A CA 1
ATOM 1962 C C . THR A 1 271 ? -12.645 9.198 -2.104 1.00 80.12 271 THR A C 1
ATOM 1964 O O . THR A 1 271 ? -11.919 9.546 -3.027 1.00 80.12 271 THR A O 1
ATOM 1967 N N . LEU A 1 272 ? -12.343 8.157 -1.324 1.00 82.81 272 LEU A N 1
ATOM 1968 C CA . LEU A 1 272 ? -11.124 7.362 -1.513 1.00 82.81 272 LEU A CA 1
ATOM 1969 C C . LEU A 1 272 ? -11.126 6.608 -2.845 1.00 82.81 272 LEU A C 1
ATOM 1971 O O . LEU A 1 272 ? -10.075 6.418 -3.446 1.00 82.81 272 LEU A O 1
ATOM 1975 N N . THR A 1 273 ? -12.293 6.160 -3.298 1.00 84.50 273 THR A N 1
ATOM 1976 C CA . THR A 1 273 ? -12.451 5.474 -4.586 1.00 84.50 273 THR A CA 1
ATOM 1977 C C . THR A 1 273 ? -12.229 6.437 -5.749 1.00 84.50 273 THR A C 1
ATOM 1979 O O . THR A 1 273 ? -11.463 6.114 -6.649 1.00 84.50 273 THR A O 1
ATOM 1982 N N . GLU A 1 274 ? -12.761 7.659 -5.670 1.00 88.38 274 GLU A N 1
ATOM 1983 C CA . GLU A 1 274 ? -12.498 8.699 -6.674 1.00 88.38 274 GLU A CA 1
ATOM 1984 C C . GLU A 1 274 ? -11.010 9.072 -6.760 1.00 88.38 274 GLU A C 1
ATOM 1986 O O . GLU A 1 274 ? -10.464 9.178 -7.856 1.00 88.38 274 GLU A O 1
ATOM 1991 N N . ILE A 1 275 ? -10.318 9.212 -5.620 1.00 91.31 275 ILE A N 1
ATOM 1992 C CA . ILE A 1 275 ? -8.865 9.464 -5.616 1.00 91.31 275 ILE A CA 1
ATOM 1993 C C . ILE A 1 275 ? -8.126 8.326 -6.326 1.00 91.31 275 ILE A C 1
ATOM 1995 O O . ILE A 1 275 ? -7.279 8.593 -7.177 1.00 91.31 275 ILE A O 1
ATOM 1999 N N . ARG A 1 276 ? -8.461 7.067 -6.012 1.00 91.38 276 ARG A N 1
ATOM 2000 C CA . ARG A 1 276 ? -7.838 5.896 -6.646 1.00 91.38 276 ARG A CA 1
ATOM 2001 C C . ARG A 1 276 ? -8.047 5.890 -8.154 1.00 91.38 276 ARG A C 1
ATOM 2003 O O . ARG A 1 276 ? -7.064 5.792 -8.875 1.00 91.38 276 ARG A O 1
ATOM 2010 N N . HIS A 1 277 ? -9.272 6.104 -8.632 1.00 93.50 277 HIS A N 1
ATOM 2011 C CA . HIS A 1 277 ? -9.555 6.157 -10.069 1.00 93.50 277 HIS A CA 1
ATOM 2012 C C . HIS A 1 277 ? -8.756 7.251 -10.792 1.00 93.50 277 HIS A C 1
ATOM 2014 O O . HIS A 1 277 ? -8.213 7.015 -11.870 1.00 93.50 277 HIS A O 1
ATOM 2020 N N . VAL A 1 278 ? -8.642 8.449 -10.208 1.00 95.44 278 VAL A N 1
ATOM 2021 C CA . VAL A 1 278 ? -7.860 9.543 -10.813 1.00 95.44 278 VAL A CA 1
ATOM 2022 C C . VAL A 1 278 ? -6.379 9.169 -10.928 1.00 95.44 278 VAL A C 1
ATOM 2024 O O . VAL A 1 278 ? -5.763 9.405 -11.970 1.00 95.44 278 VAL A O 1
ATOM 2027 N N . TRP A 1 279 ? -5.811 8.558 -9.887 1.00 95.06 279 TRP A N 1
ATOM 2028 C CA . TRP A 1 279 ? -4.419 8.109 -9.897 1.00 95.06 279 TRP A CA 1
ATOM 2029 C C . TRP A 1 279 ? -4.184 6.918 -10.829 1.00 95.06 279 TRP A C 1
ATOM 2031 O O . TRP A 1 279 ? -3.180 6.916 -11.536 1.00 95.06 279 TRP A O 1
ATOM 2041 N N . GLU A 1 280 ? -5.118 5.970 -10.920 1.00 92.06 280 GLU A N 1
ATOM 2042 C CA . GLU A 1 280 ? -5.077 4.869 -11.891 1.00 92.06 280 GLU A CA 1
ATOM 2043 C C . GLU A 1 280 ? -5.031 5.398 -13.331 1.00 92.06 280 GLU A C 1
ATOM 2045 O O . GLU A 1 280 ? -4.220 4.940 -14.137 1.00 92.06 280 GLU A O 1
ATOM 2050 N N . VAL A 1 281 ? -5.835 6.419 -13.656 1.00 93.94 281 VAL A N 1
ATOM 2051 C CA . VAL A 1 281 ? -5.799 7.078 -14.973 1.00 93.94 281 VAL A CA 1
ATOM 2052 C C . VAL A 1 281 ? -4.453 7.773 -15.206 1.00 93.94 281 VAL A C 1
ATOM 2054 O O . VAL A 1 281 ? -3.857 7.613 -16.275 1.00 93.94 281 VAL A O 1
ATOM 2057 N N . ALA A 1 282 ? -3.940 8.515 -14.221 1.00 95.00 282 ALA A N 1
ATOM 2058 C CA . ALA A 1 282 ? -2.651 9.200 -14.332 1.00 95.00 282 ALA A CA 1
ATOM 2059 C C . ALA A 1 282 ? -1.480 8.215 -14.517 1.00 95.00 282 ALA A C 1
ATOM 2061 O O . ALA A 1 282 ? -0.624 8.418 -15.385 1.00 95.00 282 ALA A O 1
ATOM 2062 N N . ALA A 1 283 ? -1.467 7.121 -13.755 1.00 91.31 283 ALA A N 1
ATOM 2063 C CA . ALA A 1 283 ? -0.479 6.057 -13.876 1.00 91.31 283 ALA A CA 1
ATOM 2064 C C . ALA A 1 283 ? -0.614 5.309 -15.205 1.00 91.31 283 ALA A C 1
ATOM 2066 O O . ALA A 1 283 ? 0.399 5.020 -15.839 1.00 91.31 283 ALA A O 1
ATOM 2067 N N . M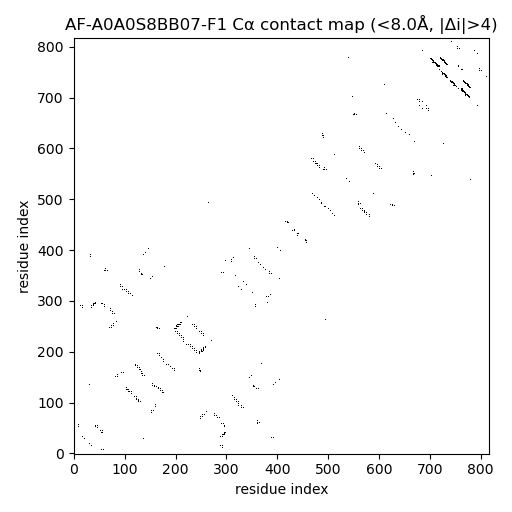ET A 1 284 ? -1.836 5.058 -15.689 1.00 89.69 284 MET A N 1
ATOM 2068 C CA . MET A 1 284 ? -2.063 4.470 -17.010 1.00 89.69 284 MET A CA 1
ATOM 2069 C C . MET A 1 284 ? -1.461 5.345 -18.113 1.00 89.69 284 MET A C 1
ATOM 2071 O O . MET A 1 284 ? -0.782 4.815 -18.991 1.00 89.69 284 MET A O 1
ATOM 2075 N N . ILE A 1 285 ? -1.652 6.667 -18.064 1.00 93.50 285 ILE A N 1
ATOM 2076 C CA . ILE A 1 285 ? -1.050 7.616 -19.016 1.00 93.50 285 ILE A CA 1
ATOM 2077 C C . ILE A 1 285 ? 0.482 7.538 -18.955 1.00 93.50 285 ILE A C 1
ATOM 2079 O O . ILE A 1 285 ? 1.124 7.346 -19.990 1.00 93.50 285 ILE A O 1
ATOM 2083 N N . CYS A 1 286 ? 1.068 7.633 -17.755 1.00 91.81 286 CYS A N 1
ATOM 2084 C CA . CYS A 1 286 ? 2.522 7.611 -17.570 1.00 91.81 286 CYS A CA 1
ATOM 2085 C C . CYS A 1 286 ? 3.140 6.286 -18.027 1.00 91.81 286 CYS A C 1
ATOM 2087 O O . CYS A 1 286 ? 4.080 6.300 -18.817 1.00 91.81 286 CYS A O 1
ATOM 2089 N N . ASN A 1 287 ? 2.578 5.148 -17.607 1.00 88.69 287 ASN A N 1
ATOM 2090 C CA . ASN A 1 287 ? 3.016 3.821 -18.042 1.00 88.69 287 ASN A CA 1
ATOM 2091 C C . ASN A 1 287 ? 2.900 3.674 -19.560 1.00 88.69 287 ASN A C 1
ATOM 2093 O O . ASN A 1 287 ? 3.830 3.196 -20.206 1.00 88.69 287 ASN A O 1
ATOM 2097 N N . SER A 1 288 ? 1.791 4.127 -20.149 1.00 91.12 288 SER A N 1
ATOM 2098 C CA . SER A 1 288 ? 1.578 4.017 -21.593 1.00 91.12 288 SER A CA 1
ATOM 2099 C C . SER A 1 288 ? 2.646 4.752 -22.389 1.00 91.12 288 SER A C 1
ATOM 2101 O O . SER A 1 288 ? 3.240 4.182 -23.304 1.00 91.12 288 SER A O 1
ATOM 2103 N N . LEU A 1 289 ? 2.926 5.999 -22.008 1.00 91.75 289 LEU A N 1
ATOM 2104 C CA . LEU A 1 289 ? 3.977 6.793 -22.629 1.00 91.75 289 LEU A CA 1
ATOM 2105 C C . LEU A 1 289 ? 5.351 6.171 -22.388 1.00 91.75 289 LEU A C 1
ATOM 2107 O O . LEU A 1 289 ? 6.093 5.967 -23.342 1.00 91.75 289 LEU A O 1
ATOM 2111 N N . LEU A 1 290 ? 5.675 5.817 -21.146 1.00 88.94 290 LEU A N 1
ATOM 2112 C CA . LEU A 1 290 ? 6.970 5.257 -20.770 1.00 88.94 290 LEU A CA 1
ATOM 2113 C C . LEU A 1 290 ? 7.294 3.972 -21.551 1.00 88.94 290 LEU A C 1
ATOM 2115 O O . LEU A 1 290 ? 8.379 3.869 -22.123 1.00 88.94 290 LEU A O 1
ATOM 2119 N N . PHE A 1 291 ? 6.358 3.024 -21.644 1.00 87.88 291 PHE A N 1
ATOM 2120 C CA . PHE A 1 291 ? 6.569 1.762 -22.360 1.00 87.88 291 PHE A CA 1
ATOM 2121 C C . PHE A 1 291 ? 6.566 1.939 -23.887 1.00 87.88 291 PHE A C 1
ATOM 2123 O O . PHE A 1 291 ? 7.357 1.294 -24.577 1.00 87.88 291 PHE A O 1
ATOM 2130 N N . LEU A 1 292 ? 5.747 2.841 -24.441 1.00 90.69 292 LEU A N 1
ATOM 2131 C CA . LEU A 1 292 ? 5.786 3.119 -25.881 1.00 90.69 292 LEU A CA 1
ATOM 2132 C C . LEU A 1 292 ? 7.094 3.825 -26.281 1.00 90.69 292 LEU A C 1
ATOM 2134 O O . LEU A 1 292 ? 7.718 3.441 -27.270 1.00 90.69 292 LEU A O 1
ATOM 2138 N N . LEU A 1 293 ? 7.544 4.810 -25.492 1.00 88.94 293 LEU A N 1
ATOM 2139 C CA . LEU A 1 293 ? 8.823 5.510 -25.685 1.00 88.94 293 LEU A CA 1
ATOM 2140 C C . LEU A 1 293 ? 10.009 4.560 -25.566 1.00 88.94 293 LEU A C 1
ATOM 2142 O O . LEU A 1 293 ? 10.927 4.621 -26.377 1.00 88.94 293 LEU A O 1
ATOM 2146 N N . MET A 1 294 ? 9.972 3.654 -24.591 1.00 86.69 294 MET A N 1
ATOM 2147 C CA . MET A 1 294 ? 10.939 2.565 -24.477 1.00 86.69 294 MET A CA 1
ATOM 2148 C C . MET A 1 294 ? 10.972 1.711 -25.751 1.00 86.69 294 MET A C 1
ATOM 2150 O O . MET A 1 294 ? 12.044 1.409 -26.267 1.00 86.69 294 MET A O 1
ATOM 2154 N N . GLY A 1 295 ? 9.802 1.356 -26.287 1.00 88.25 295 GLY A N 1
ATOM 2155 C CA . GLY A 1 295 ? 9.676 0.674 -27.573 1.00 88.25 295 GLY A CA 1
ATOM 2156 C C . GLY A 1 295 ? 10.372 1.421 -28.716 1.00 88.25 295 GLY A C 1
ATOM 2157 O O . GLY A 1 295 ? 11.103 0.820 -29.500 1.00 88.25 295 GLY A O 1
ATOM 2158 N N . LEU A 1 296 ? 10.179 2.741 -28.789 1.00 88.12 296 LEU A N 1
ATOM 2159 C CA . LEU A 1 296 ? 10.739 3.601 -29.838 1.00 88.12 296 LEU A CA 1
ATOM 2160 C C . LEU A 1 296 ? 12.273 3.707 -29.779 1.00 88.12 296 LEU A C 1
ATOM 2162 O O . LEU A 1 296 ? 12.922 3.793 -30.825 1.00 88.12 296 LEU A O 1
ATOM 2166 N N . THR A 1 297 ? 12.870 3.695 -28.582 1.00 81.38 297 THR A N 1
ATOM 2167 C CA . THR A 1 297 ? 14.330 3.820 -28.413 1.00 81.38 297 THR A CA 1
ATOM 2168 C C . THR A 1 297 ? 15.092 2.521 -28.701 1.00 81.38 297 THR A C 1
ATOM 2170 O O . THR A 1 297 ? 16.302 2.564 -28.946 1.00 81.38 297 THR A O 1
ATOM 2173 N N . LEU A 1 298 ? 14.405 1.373 -28.743 1.00 79.62 298 LEU A N 1
ATOM 2174 C CA . LEU A 1 298 ? 14.999 0.062 -29.010 1.00 79.62 298 LEU A CA 1
ATOM 2175 C C . LEU A 1 298 ? 15.555 -0.051 -30.440 1.00 79.62 298 LEU A C 1
ATOM 2177 O O . LEU A 1 298 ? 14.843 0.109 -31.438 1.00 79.62 298 LEU A O 1
ATOM 2181 N N . HIS A 1 299 ? 16.840 -0.396 -30.539 1.00 80.12 299 HIS A N 1
ATOM 2182 C CA . HIS A 1 299 ? 17.528 -0.717 -31.791 1.00 80.12 299 HIS A CA 1
ATOM 2183 C C . HIS A 1 299 ? 17.999 -2.178 -31.750 1.00 80.12 299 HIS A C 1
ATOM 2185 O O . HIS A 1 299 ? 19.076 -2.479 -31.245 1.00 80.12 299 HIS A O 1
ATOM 2191 N N . LEU A 1 300 ? 17.172 -3.091 -32.276 1.00 76.88 300 LEU A N 1
ATOM 2192 C CA . LEU A 1 300 ? 17.427 -4.541 -32.256 1.00 76.88 300 LEU A CA 1
ATOM 2193 C C . LEU A 1 300 ? 18.788 -4.966 -32.837 1.00 76.88 300 LEU A C 1
ATOM 2195 O O . LEU A 1 300 ? 19.426 -5.810 -32.212 1.00 76.88 300 LEU A O 1
ATOM 2199 N N . PRO A 1 301 ? 19.260 -4.418 -33.977 1.00 80.81 301 PRO A N 1
ATOM 2200 C CA . PRO A 1 301 ? 20.529 -4.854 -34.561 1.00 80.81 301 PRO A CA 1
ATOM 2201 C C . PRO A 1 301 ? 21.709 -4.700 -33.594 1.00 80.81 301 PRO A C 1
ATOM 2203 O O . PRO A 1 301 ? 22.475 -5.634 -33.416 1.00 80.81 301 PRO A O 1
ATOM 2206 N N . SER A 1 302 ? 21.772 -3.579 -32.872 1.00 77.06 302 SER A N 1
ATOM 2207 C CA . SER A 1 302 ? 22.846 -3.286 -31.916 1.00 77.06 302 SER A CA 1
ATOM 2208 C C . SER A 1 302 ? 22.846 -4.189 -30.676 1.00 77.06 302 SER A C 1
ATOM 2210 O O . SER A 1 302 ? 23.842 -4.246 -29.963 1.00 77.06 302 SER A O 1
ATOM 2212 N N . LEU A 1 303 ? 21.733 -4.871 -30.379 1.00 80.69 303 LEU A N 1
ATOM 2213 C CA . LEU A 1 303 ? 21.657 -5.846 -29.285 1.00 80.69 303 LEU A CA 1
ATOM 2214 C C . LEU A 1 303 ? 22.190 -7.218 -29.711 1.00 80.69 303 LEU A C 1
ATOM 2216 O O . LEU A 1 303 ? 22.715 -7.952 -28.876 1.00 80.69 303 LEU A O 1
ATOM 2220 N N . LEU A 1 304 ? 22.064 -7.569 -30.995 1.00 82.56 304 LEU A N 1
ATOM 2221 C CA . LEU A 1 304 ? 22.539 -8.853 -31.512 1.00 82.56 304 LEU A CA 1
ATOM 2222 C C . LEU A 1 304 ? 24.067 -8.950 -31.460 1.00 82.56 304 LEU A C 1
ATOM 2224 O O . LEU A 1 304 ? 24.586 -10.025 -31.163 1.00 82.56 304 LEU A O 1
ATOM 2228 N N . ASP A 1 305 ? 24.762 -7.825 -31.638 1.00 84.12 305 ASP A N 1
ATOM 2229 C CA . ASP A 1 305 ? 26.226 -7.742 -31.566 1.00 84.12 305 ASP A CA 1
ATOM 2230 C C . ASP A 1 305 ? 26.779 -8.194 -30.199 1.00 84.12 305 ASP A C 1
ATOM 2232 O O . ASP A 1 305 ? 27.855 -8.780 -30.125 1.00 84.12 305 ASP A O 1
ATOM 2236 N N . ASN A 1 306 ? 26.015 -7.991 -29.117 1.00 86.44 306 ASN A N 1
ATOM 2237 C CA . ASN A 1 306 ? 26.393 -8.343 -27.742 1.00 86.44 306 ASN A CA 1
ATOM 2238 C C . ASN A 1 306 ? 25.509 -9.442 -27.127 1.00 86.44 306 ASN A C 1
ATOM 2240 O O . ASN A 1 306 ? 25.457 -9.593 -25.902 1.00 86.44 306 ASN A O 1
ATOM 2244 N N . ALA A 1 307 ? 24.829 -10.245 -27.954 1.00 88.94 307 ALA A N 1
ATOM 2245 C CA . ALA A 1 307 ? 23.845 -11.231 -27.497 1.00 88.94 307 ALA A CA 1
ATOM 2246 C C . ALA A 1 307 ? 24.398 -12.226 -26.458 1.00 88.94 307 ALA A C 1
ATOM 2248 O O . ALA A 1 307 ? 23.698 -12.567 -25.504 1.00 88.94 307 ALA A O 1
ATOM 2249 N N . GLY A 1 308 ? 25.657 -12.660 -26.601 1.00 91.88 308 GLY A N 1
ATOM 2250 C CA . GLY A 1 308 ? 26.299 -13.579 -25.653 1.00 91.88 308 GLY A CA 1
ATOM 2251 C C . GLY A 1 308 ? 26.457 -12.982 -24.250 1.00 91.88 308 GLY A C 1
ATOM 2252 O O . GLY A 1 308 ? 26.097 -13.619 -23.259 1.00 91.88 308 GLY A O 1
ATOM 2253 N N . ILE A 1 309 ? 26.924 -11.733 -24.161 1.00 91.69 309 ILE A N 1
ATOM 2254 C CA . ILE A 1 309 ? 27.098 -11.031 -22.880 1.00 91.69 309 ILE A CA 1
ATOM 2255 C C . ILE A 1 309 ? 25.732 -10.672 -22.283 1.00 91.69 309 ILE A C 1
ATOM 2257 O O . ILE A 1 309 ? 25.538 -10.808 -21.077 1.00 91.69 309 ILE A O 1
ATOM 2261 N N . ILE A 1 310 ? 24.753 -10.294 -23.113 1.00 93.06 310 ILE A N 1
ATOM 2262 C CA . ILE A 1 310 ? 23.369 -10.057 -22.672 1.00 93.06 310 ILE A CA 1
ATOM 2263 C C . ILE A 1 310 ? 22.772 -11.333 -22.061 1.00 93.06 310 ILE A C 1
ATOM 2265 O O . ILE A 1 310 ? 22.179 -11.273 -20.986 1.00 93.06 310 ILE A O 1
ATOM 2269 N N . ALA A 1 311 ? 22.956 -12.495 -22.695 1.00 94.12 311 ALA A N 1
ATOM 2270 C CA . ALA A 1 311 ? 22.483 -13.770 -22.159 1.00 94.12 311 ALA A CA 1
ATOM 2271 C C . ALA A 1 311 ? 23.146 -14.110 -20.812 1.00 94.12 311 ALA A C 1
ATOM 2273 O O . ALA A 1 311 ? 22.459 -14.532 -19.879 1.00 94.12 311 ALA A O 1
ATOM 2274 N N . ALA A 1 312 ? 24.454 -13.863 -20.676 1.00 93.88 312 ALA A N 1
ATOM 2275 C CA . ALA A 1 312 ? 25.161 -14.016 -19.405 1.00 93.88 312 ALA A CA 1
ATOM 2276 C C . ALA A 1 312 ? 24.626 -13.053 -18.330 1.00 93.88 312 ALA A C 1
ATOM 2278 O O . ALA A 1 312 ? 24.360 -13.474 -17.205 1.00 93.88 312 ALA A O 1
ATOM 2279 N N . ALA A 1 313 ? 24.389 -11.785 -18.678 1.00 93.88 313 ALA A N 1
ATOM 2280 C CA . ALA A 1 313 ? 23.809 -10.792 -17.778 1.00 93.88 313 ALA A CA 1
ATOM 2281 C C . ALA A 1 313 ? 22.389 -11.179 -17.326 1.00 93.88 313 ALA A C 1
ATOM 2283 O O . ALA A 1 313 ? 22.065 -11.041 -16.148 1.00 93.88 313 ALA A O 1
ATOM 2284 N N . ILE A 1 314 ? 21.559 -11.729 -18.221 1.00 94.31 314 ILE A N 1
ATOM 2285 C CA . ILE A 1 314 ? 20.227 -12.258 -17.887 1.00 94.31 314 ILE A CA 1
ATOM 2286 C C . ILE A 1 314 ? 20.339 -13.442 -16.920 1.00 94.31 314 ILE A C 1
ATOM 2288 O O . ILE A 1 314 ? 19.619 -13.486 -15.922 1.00 94.31 314 ILE A O 1
ATOM 2292 N N . ALA A 1 315 ? 21.249 -14.386 -17.170 1.00 94.19 315 ALA A N 1
ATOM 2293 C CA . ALA A 1 315 ? 21.463 -15.523 -16.277 1.00 94.19 315 ALA A CA 1
ATOM 2294 C C . ALA A 1 315 ? 21.915 -15.064 -14.881 1.00 94.19 315 ALA A C 1
ATOM 2296 O O . ALA A 1 315 ? 21.351 -15.495 -13.875 1.00 94.19 315 ALA A O 1
ATOM 2297 N N . LEU A 1 316 ? 22.870 -14.131 -14.816 1.00 94.19 316 LEU A N 1
ATOM 2298 C CA . LEU A 1 316 ? 23.330 -13.519 -13.568 1.00 94.19 316 LEU A CA 1
ATOM 2299 C C . LEU A 1 316 ? 22.211 -12.759 -12.853 1.00 94.19 316 LEU A C 1
ATOM 2301 O O . LEU A 1 316 ? 22.096 -12.868 -11.637 1.00 94.19 316 LEU A O 1
ATOM 2305 N N . MET A 1 317 ? 21.353 -12.044 -13.582 1.00 93.12 317 MET A N 1
ATOM 2306 C CA . MET A 1 317 ? 20.181 -11.365 -13.024 1.00 93.12 317 MET A CA 1
ATOM 2307 C C . MET A 1 317 ? 19.202 -12.363 -12.387 1.00 93.12 317 MET A C 1
ATOM 2309 O O . MET A 1 317 ? 18.732 -12.140 -11.269 1.00 93.12 317 MET A O 1
ATOM 2313 N N . LEU A 1 318 ? 18.898 -13.472 -13.070 1.00 93.31 318 LEU A N 1
ATOM 2314 C CA . LEU A 1 318 ? 18.009 -14.513 -12.547 1.00 93.31 318 LEU A CA 1
ATOM 2315 C C . LEU A 1 318 ? 18.616 -15.202 -11.315 1.00 93.31 318 LEU A C 1
ATOM 2317 O O . LEU A 1 318 ? 17.922 -15.383 -10.312 1.00 93.31 318 LEU A O 1
ATOM 2321 N N . LEU A 1 319 ? 19.908 -15.535 -11.347 1.00 91.81 319 LEU A N 1
ATOM 2322 C CA . LEU A 1 319 ? 20.625 -16.125 -10.209 1.00 91.81 319 LEU A CA 1
ATOM 2323 C C . LEU A 1 319 ? 20.713 -15.158 -9.022 1.00 91.81 319 LEU A C 1
ATOM 2325 O O . LEU A 1 319 ? 20.427 -15.544 -7.886 1.00 91.81 319 LEU A O 1
ATOM 2329 N N . GLY A 1 320 ? 21.041 -13.895 -9.301 1.00 90.56 320 GLY A N 1
ATOM 2330 C CA . GLY A 1 320 ? 21.132 -12.814 -8.326 1.00 90.56 320 GLY A CA 1
ATOM 2331 C C . GLY A 1 320 ? 19.832 -12.621 -7.557 1.00 90.56 320 GLY A C 1
ATOM 2332 O O . GLY A 1 320 ? 19.876 -12.404 -6.353 1.00 90.56 320 GLY A O 1
ATOM 2333 N N . ARG A 1 321 ? 18.680 -12.814 -8.214 1.00 90.44 321 ARG A N 1
ATOM 2334 C CA . ARG A 1 321 ? 17.359 -12.760 -7.569 1.00 90.44 321 ARG A CA 1
ATOM 2335 C C . ARG A 1 321 ? 16.977 -14.055 -6.836 1.00 90.44 321 ARG A C 1
ATOM 2337 O O . ARG A 1 321 ? 16.271 -13.995 -5.830 1.00 90.44 321 ARG A O 1
ATOM 2344 N N . ALA A 1 322 ? 17.418 -15.223 -7.309 1.00 91.25 322 ALA A N 1
ATOM 2345 C CA . ALA A 1 322 ? 17.071 -16.514 -6.706 1.00 91.25 322 ALA A CA 1
ATOM 2346 C C . ALA A 1 322 ? 17.637 -16.657 -5.286 1.00 91.25 322 ALA A C 1
ATOM 2348 O O . ALA A 1 322 ? 16.921 -17.051 -4.364 1.00 91.25 322 ALA A O 1
ATOM 2349 N N . ILE A 1 323 ? 18.919 -16.325 -5.104 1.00 84.69 323 ILE A N 1
ATOM 2350 C CA . ILE A 1 323 ? 19.632 -16.557 -3.841 1.00 84.69 323 ILE A CA 1
ATOM 2351 C C . ILE A 1 323 ? 18.956 -15.815 -2.671 1.00 84.69 323 ILE A C 1
ATOM 2353 O O . ILE A 1 323 ? 18.593 -16.473 -1.692 1.00 84.69 323 ILE A O 1
ATOM 2357 N N . PRO A 1 324 ? 18.686 -14.498 -2.751 1.00 85.56 324 PRO A N 1
ATOM 2358 C CA . PRO A 1 324 ? 18.004 -13.789 -1.677 1.00 85.56 324 PRO A CA 1
ATOM 2359 C C . PRO A 1 324 ? 16.573 -14.276 -1.419 1.00 85.56 324 PRO A C 1
ATOM 2361 O O . PRO A 1 324 ? 16.185 -14.422 -0.260 1.00 85.56 324 PRO A O 1
ATOM 2364 N N . LEU A 1 325 ? 15.789 -14.579 -2.461 1.00 89.44 325 LEU A N 1
ATOM 2365 C CA . LEU A 1 325 ? 14.394 -15.009 -2.295 1.00 89.44 325 LEU A CA 1
ATOM 2366 C C . LEU A 1 325 ? 14.268 -16.393 -1.653 1.00 89.44 325 LEU A C 1
ATOM 2368 O O . LEU A 1 325 ? 13.399 -16.599 -0.809 1.00 89.44 325 LEU A O 1
ATOM 2372 N N . TYR A 1 326 ? 15.130 -17.344 -2.010 1.00 92.12 326 TYR A N 1
ATOM 2373 C CA . TYR A 1 326 ? 15.058 -18.696 -1.449 1.00 92.12 326 TYR A CA 1
ATOM 2374 C C . TYR A 1 326 ? 15.809 -18.852 -0.121 1.00 92.12 326 TYR A C 1
ATOM 2376 O O . TYR A 1 326 ? 15.525 -19.812 0.603 1.00 92.12 326 TYR A O 1
ATOM 2384 N N . ALA A 1 327 ? 16.728 -17.936 0.210 1.00 89.00 327 ALA A N 1
ATOM 2385 C CA . ALA A 1 327 ? 17.507 -17.973 1.448 1.00 89.00 327 ALA A CA 1
ATOM 2386 C C . ALA A 1 327 ? 17.041 -16.944 2.492 1.00 89.00 327 ALA A C 1
ATOM 2388 O O . ALA A 1 327 ? 16.690 -17.332 3.606 1.00 89.00 327 ALA A O 1
ATOM 2389 N N . LEU A 1 328 ? 17.005 -15.649 2.157 1.00 86.06 328 LEU A N 1
ATOM 2390 C CA . LEU A 1 328 ? 16.727 -14.582 3.128 1.00 86.06 328 LEU A CA 1
ATOM 2391 C C . LEU A 1 328 ? 15.252 -14.546 3.532 1.00 86.06 328 LEU A C 1
ATOM 2393 O O . LEU A 1 328 ? 14.949 -14.481 4.721 1.00 86.06 328 LEU A O 1
ATOM 2397 N N . LEU A 1 329 ? 14.326 -14.656 2.574 1.00 87.25 329 LEU A N 1
ATOM 2398 C CA . LEU A 1 329 ? 12.892 -14.542 2.864 1.00 87.25 329 LEU A CA 1
ATOM 2399 C C . LEU A 1 329 ? 12.393 -15.599 3.876 1.00 87.25 329 LEU A C 1
ATOM 2401 O O . LEU A 1 329 ? 11.750 -15.212 4.856 1.00 87.25 329 LEU A O 1
ATOM 2405 N N . PRO A 1 330 ? 12.711 -16.908 3.749 1.00 87.56 330 PRO A N 1
ATOM 2406 C CA . PRO A 1 330 ? 12.316 -17.897 4.755 1.00 87.56 330 PRO A CA 1
ATOM 2407 C C . PRO A 1 330 ? 12.930 -17.648 6.137 1.00 87.56 330 PRO A C 1
ATOM 2409 O O . PRO A 1 330 ? 12.282 -17.924 7.150 1.00 87.56 330 PRO A O 1
ATOM 2412 N N . VAL A 1 331 ? 14.165 -17.134 6.190 1.00 86.69 331 VAL A N 1
ATOM 2413 C CA . VAL A 1 331 ? 14.854 -16.793 7.444 1.00 86.69 331 VAL A CA 1
ATOM 2414 C C . VAL A 1 331 ? 14.140 -15.638 8.137 1.00 86.69 331 VAL A C 1
ATOM 2416 O O . VAL A 1 331 ? 13.814 -15.752 9.319 1.00 86.69 331 VAL A O 1
ATOM 2419 N N . THR A 1 332 ? 13.807 -14.576 7.404 1.00 84.00 332 THR A N 1
ATOM 2420 C CA . THR A 1 332 ? 13.085 -13.423 7.951 1.00 84.00 332 THR A CA 1
ATOM 2421 C C . THR A 1 332 ? 11.684 -13.808 8.416 1.00 84.00 332 THR A C 1
ATOM 2423 O O . THR A 1 332 ? 11.305 -13.499 9.543 1.00 84.00 332 THR A O 1
ATOM 2426 N N . ILE A 1 333 ? 10.929 -14.562 7.611 1.00 84.19 333 ILE A N 1
ATOM 2427 C CA . ILE A 1 333 ? 9.586 -15.027 7.992 1.00 84.19 333 ILE A CA 1
ATOM 2428 C C . ILE A 1 333 ? 9.634 -15.847 9.288 1.00 84.19 333 ILE A C 1
ATOM 2430 O O . ILE A 1 333 ? 8.813 -15.637 10.182 1.00 84.19 333 ILE A O 1
ATOM 2434 N N . ARG A 1 334 ? 10.610 -16.757 9.423 1.00 82.19 334 ARG A N 1
ATOM 2435 C CA . ARG A 1 334 ? 10.774 -17.575 10.633 1.00 82.19 334 ARG A CA 1
ATOM 2436 C C . ARG A 1 334 ? 11.202 -16.736 11.839 1.00 82.19 334 ARG A C 1
ATOM 2438 O O . ARG A 1 334 ? 10.648 -16.931 12.918 1.00 82.19 334 ARG A O 1
ATOM 2445 N N . GLY A 1 335 ? 12.138 -15.804 11.656 1.00 76.81 335 GLY A N 1
ATOM 2446 C CA . GLY A 1 335 ? 12.636 -14.922 12.716 1.00 76.81 335 GLY A CA 1
ATOM 2447 C C . GLY A 1 335 ? 11.545 -14.033 13.317 1.00 76.81 335 GLY A C 1
ATOM 2448 O O . GLY A 1 335 ? 11.476 -13.884 14.534 1.00 76.81 335 GLY A O 1
ATOM 2449 N N . PHE A 1 336 ? 10.637 -13.524 12.481 1.00 73.50 336 PHE A N 1
ATOM 2450 C CA . PHE A 1 336 ? 9.522 -12.669 12.906 1.00 73.50 336 PHE A CA 1
ATOM 2451 C C . PHE A 1 336 ? 8.204 -13.426 13.156 1.00 73.50 336 PHE A C 1
ATOM 2453 O O . PHE A 1 336 ? 7.188 -12.796 13.438 1.00 73.50 336 PHE A O 1
ATOM 2460 N N . ARG A 1 337 ? 8.206 -14.770 13.090 1.00 73.44 337 ARG A N 1
ATOM 2461 C CA . ARG A 1 337 ? 7.021 -15.640 13.268 1.00 73.44 337 ARG A CA 1
ATOM 2462 C C . ARG A 1 337 ? 5.832 -15.245 12.375 1.00 73.44 337 ARG A C 1
ATOM 2464 O O . ARG A 1 337 ? 4.682 -15.278 12.806 1.00 73.44 337 ARG A O 1
ATOM 2471 N N . LEU A 1 338 ? 6.116 -14.865 11.132 1.00 75.62 338 LEU A N 1
ATOM 2472 C CA . LEU A 1 338 ? 5.110 -14.456 10.150 1.00 75.62 338 LEU A CA 1
ATOM 2473 C C . LEU A 1 338 ? 4.515 -15.676 9.416 1.00 75.62 338 LEU A C 1
ATOM 2475 O O . LEU A 1 338 ? 5.148 -16.739 9.390 1.00 75.62 338 LEU A O 1
ATOM 2479 N N . PRO A 1 339 ? 3.328 -15.553 8.783 1.00 74.38 339 PRO A N 1
ATOM 2480 C CA . PRO A 1 339 ? 2.764 -16.643 7.992 1.00 74.38 339 PRO A CA 1
ATOM 2481 C C . PRO A 1 339 ? 3.716 -17.049 6.859 1.00 74.38 339 PRO A C 1
ATOM 2483 O O . PRO A 1 339 ? 4.395 -16.208 6.253 1.00 74.38 339 PRO A O 1
ATOM 2486 N N . ARG A 1 340 ? 3.799 -18.353 6.587 1.00 77.31 340 ARG A N 1
ATOM 2487 C CA . ARG A 1 340 ? 4.750 -18.906 5.615 1.00 77.31 340 ARG A CA 1
ATOM 2488 C C . ARG A 1 340 ? 4.377 -18.486 4.195 1.00 77.31 340 ARG A C 1
ATOM 2490 O O . ARG A 1 340 ? 3.205 -18.484 3.852 1.00 77.31 340 ARG A O 1
ATOM 2497 N N . VAL A 1 341 ? 5.390 -18.179 3.387 1.00 83.06 341 VAL A N 1
ATOM 2498 C CA . VAL A 1 341 ? 5.261 -18.046 1.929 1.00 83.06 341 VAL A CA 1
ATOM 2499 C C . VAL A 1 341 ? 5.683 -19.379 1.323 1.00 83.06 341 VAL A C 1
ATOM 2501 O O . VAL A 1 341 ? 6.805 -19.846 1.558 1.00 83.06 341 VAL A O 1
ATOM 2504 N N . SER A 1 342 ? 4.771 -20.022 0.605 1.00 85.69 342 SER A N 1
ATOM 2505 C CA . SER A 1 342 ? 4.974 -21.321 -0.029 1.00 85.69 342 SER A CA 1
ATOM 2506 C C . SER A 1 342 ? 6.094 -21.273 -1.072 1.00 85.69 342 SER A C 1
ATOM 2508 O O . SER A 1 342 ? 6.480 -20.219 -1.582 1.00 85.69 342 SER A O 1
ATOM 2510 N N . ARG A 1 343 ? 6.635 -22.444 -1.427 1.00 87.38 343 ARG A N 1
ATOM 2511 C CA . ARG A 1 343 ? 7.645 -22.530 -2.493 1.00 87.38 343 ARG A CA 1
ATOM 2512 C C . ARG A 1 343 ? 7.082 -22.077 -3.842 1.00 87.38 343 ARG A C 1
ATOM 2514 O O . ARG A 1 343 ? 7.825 -21.455 -4.591 1.00 87.38 343 ARG A O 1
ATOM 2521 N N . GLY A 1 344 ? 5.806 -22.347 -4.129 1.00 86.69 344 GLY A N 1
ATOM 2522 C CA . GLY A 1 344 ? 5.144 -21.880 -5.349 1.00 86.69 344 GLY A CA 1
ATOM 2523 C C . GLY A 1 344 ? 5.107 -20.355 -5.425 1.00 86.69 344 GLY A C 1
ATOM 2524 O O . GLY A 1 344 ? 5.559 -19.782 -6.409 1.00 86.69 344 GLY A O 1
ATOM 2525 N N . GLU A 1 345 ? 4.683 -19.693 -4.348 1.00 87.50 345 GLU A N 1
ATOM 2526 C CA . GLU A 1 345 ? 4.674 -18.227 -4.262 1.00 87.50 345 GLU A CA 1
ATOM 2527 C C . GLU A 1 345 ? 6.085 -17.635 -4.420 1.00 87.50 345 GLU A C 1
ATOM 2529 O O . GLU A 1 345 ? 6.263 -16.688 -5.181 1.00 87.50 345 GLU A O 1
ATOM 2534 N N . GLN A 1 346 ? 7.113 -18.239 -3.806 1.00 91.00 346 GLN A N 1
ATOM 2535 C CA . GLN A 1 346 ? 8.512 -17.815 -3.992 1.00 91.00 346 GLN A CA 1
ATOM 2536 C C . GLN A 1 346 ? 8.971 -17.924 -5.457 1.00 91.00 346 GLN A C 1
ATOM 2538 O O . GLN A 1 346 ? 9.660 -17.029 -5.944 1.00 91.00 346 GLN A O 1
ATOM 2543 N N . HIS A 1 347 ? 8.573 -18.982 -6.178 1.00 91.12 347 HIS A N 1
ATOM 2544 C CA . HIS A 1 347 ? 8.892 -19.131 -7.605 1.00 91.12 347 HIS A CA 1
ATOM 2545 C C . HIS A 1 347 ? 8.230 -18.046 -8.447 1.00 91.12 347 HIS A C 1
ATOM 2547 O O . HIS A 1 347 ? 8.860 -17.512 -9.360 1.00 91.12 347 HIS A O 1
ATOM 2553 N N . VAL A 1 348 ? 6.986 -17.688 -8.127 1.00 88.75 348 VAL A N 1
ATOM 2554 C CA . VAL A 1 348 ? 6.286 -16.601 -8.814 1.00 88.75 348 VAL A CA 1
ATOM 2555 C C . VAL A 1 348 ? 6.926 -15.247 -8.500 1.00 88.75 348 VAL A C 1
ATOM 2557 O O . VAL A 1 348 ? 7.097 -14.457 -9.418 1.00 88.75 348 VAL A O 1
ATOM 2560 N N . MET A 1 349 ? 7.364 -14.987 -7.263 1.00 89.06 349 MET A N 1
ATOM 2561 C CA . MET A 1 349 ? 8.114 -13.762 -6.920 1.00 89.06 349 MET A CA 1
ATOM 2562 C C . MET A 1 349 ? 9.471 -13.676 -7.636 1.00 89.06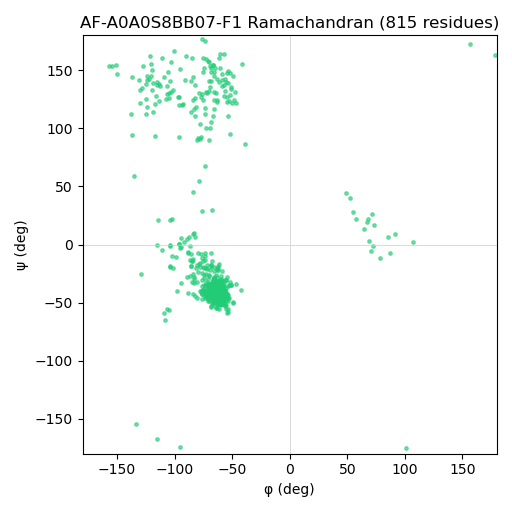 349 MET A C 1
ATOM 2564 O O . MET A 1 349 ? 9.913 -12.596 -8.041 1.00 89.06 349 MET A O 1
ATOM 2568 N N . TRP A 1 350 ? 10.148 -14.817 -7.791 1.00 91.56 350 TRP A N 1
ATOM 2569 C CA . TRP A 1 350 ? 11.426 -14.907 -8.489 1.00 91.56 350 TRP A CA 1
ATOM 2570 C C . TRP A 1 350 ? 11.265 -14.655 -9.989 1.00 91.56 350 TRP A C 1
ATOM 2572 O O . TRP A 1 350 ? 11.911 -13.760 -10.532 1.00 91.56 350 TRP A O 1
ATOM 2582 N N . TRP A 1 351 ? 10.363 -15.391 -10.640 1.00 91.38 351 TRP A N 1
ATOM 2583 C CA . TRP A 1 351 ? 10.112 -15.278 -12.077 1.00 91.38 351 TRP A CA 1
ATOM 2584 C C . TRP A 1 351 ? 9.396 -13.971 -12.451 1.00 91.38 351 TRP A C 1
ATOM 2586 O O . TRP A 1 351 ? 9.659 -13.384 -13.501 1.00 91.38 351 TRP A O 1
ATOM 2596 N N . GLY A 1 352 ? 8.529 -13.489 -11.558 1.00 85.50 352 GLY A N 1
ATOM 2597 C CA . GLY A 1 352 ? 7.745 -12.263 -11.678 1.00 85.50 352 GLY A CA 1
ATOM 2598 C C . GLY A 1 352 ? 8.474 -10.975 -11.298 1.00 85.50 352 GLY A C 1
ATOM 2599 O O . GLY A 1 352 ? 7.855 -9.918 -11.277 1.00 85.50 352 GLY A O 1
ATOM 2600 N N . GLY A 1 353 ? 9.779 -11.017 -11.024 1.00 84.31 353 GLY A N 1
ATOM 2601 C CA . GLY A 1 353 ? 10.593 -9.808 -10.864 1.00 84.31 353 GLY A CA 1
ATOM 2602 C C . GLY A 1 353 ? 10.864 -9.116 -12.197 1.00 84.31 353 GLY A C 1
ATOM 2603 O O . GLY A 1 353 ? 11.998 -9.139 -12.675 1.00 84.31 353 GLY A O 1
ATOM 2604 N N . LEU A 1 354 ? 9.826 -8.559 -12.821 1.00 86.12 354 LEU A N 1
ATOM 2605 C CA . LEU A 1 354 ? 9.940 -7.862 -14.101 1.00 86.12 354 LEU A CA 1
ATOM 2606 C C . LEU A 1 354 ? 10.758 -6.580 -13.936 1.00 86.12 354 LEU A C 1
ATOM 2608 O O . LEU A 1 354 ? 10.830 -6.026 -12.842 1.00 86.12 354 LEU A O 1
ATOM 2612 N N . ARG A 1 355 ? 11.401 -6.108 -15.006 1.00 86.00 355 ARG A N 1
ATOM 2613 C CA . ARG A 1 355 ? 12.144 -4.842 -14.993 1.00 86.00 355 ARG A CA 1
ATOM 2614 C C . ARG A 1 355 ? 11.334 -3.780 -15.730 1.00 86.00 355 ARG A C 1
ATOM 2616 O O . ARG A 1 355 ? 10.852 -4.027 -16.834 1.00 86.00 355 ARG A O 1
ATOM 2623 N N . GLY A 1 356 ? 11.167 -2.622 -15.099 1.00 74.62 356 GLY A N 1
ATOM 2624 C CA . GLY A 1 356 ? 10.359 -1.517 -15.620 1.00 74.62 356 GLY A CA 1
ATOM 2625 C C . GLY A 1 356 ? 11.166 -0.471 -16.385 1.00 74.62 356 GLY A C 1
ATOM 2626 O O . GLY A 1 356 ? 12.376 -0.595 -16.589 1.00 74.62 356 GLY A O 1
ATOM 2627 N N . GLY A 1 357 ? 10.498 0.620 -16.770 1.00 70.50 357 GLY A N 1
ATOM 2628 C CA . GLY A 1 357 ? 11.150 1.749 -17.446 1.00 70.50 357 GLY A CA 1
ATOM 2629 C C . GLY A 1 357 ? 12.118 2.551 -16.591 1.00 70.50 357 GLY A C 1
ATOM 2630 O O . GLY A 1 357 ? 12.974 3.233 -17.153 1.00 70.50 357 GLY A O 1
ATOM 2631 N N . LEU A 1 358 ? 12.051 2.430 -15.262 1.00 80.44 358 LEU A N 1
ATOM 2632 C CA . LEU A 1 358 ? 13.015 3.071 -14.373 1.00 80.44 358 LEU A CA 1
ATOM 2633 C C . LEU A 1 358 ? 14.446 2.577 -14.635 1.00 80.44 358 LEU A C 1
ATOM 2635 O O . LEU A 1 358 ? 15.353 3.394 -14.772 1.00 80.44 358 LEU A O 1
ATOM 2639 N N . ALA A 1 359 ? 14.648 1.263 -14.784 1.00 84.62 359 ALA A N 1
ATOM 2640 C CA . ALA A 1 359 ? 15.968 0.688 -15.057 1.00 84.62 359 ALA A CA 1
ATOM 2641 C C . ALA A 1 359 ? 16.588 1.269 -16.341 1.00 84.62 359 ALA A C 1
ATOM 2643 O O . ALA A 1 359 ? 17.781 1.565 -16.393 1.00 84.62 359 ALA A O 1
ATOM 2644 N N . ILE A 1 360 ? 15.764 1.507 -17.365 1.00 80.69 360 ILE A N 1
ATOM 2645 C CA . ILE A 1 360 ? 16.203 2.123 -18.621 1.00 80.69 360 ILE A CA 1
ATOM 2646 C C . ILE A 1 360 ? 16.507 3.605 -18.435 1.00 80.69 360 ILE A C 1
ATOM 2648 O O . ILE A 1 360 ? 17.514 4.079 -18.947 1.00 80.69 360 ILE A O 1
ATOM 2652 N N . ALA A 1 361 ? 15.684 4.342 -17.692 1.00 79.19 361 ALA A N 1
ATOM 2653 C CA . ALA A 1 361 ? 15.941 5.754 -17.419 1.00 79.19 361 ALA A CA 1
ATOM 2654 C C . ALA A 1 361 ? 17.288 5.970 -16.723 1.00 79.19 361 ALA A C 1
ATOM 2656 O O . ALA A 1 361 ? 18.066 6.829 -17.135 1.00 79.19 361 ALA A O 1
ATOM 2657 N N . ILE A 1 362 ? 17.578 5.134 -15.724 1.00 83.81 362 ILE A N 1
ATOM 2658 C CA . ILE A 1 362 ? 18.861 5.109 -15.020 1.00 83.81 362 ILE A CA 1
ATOM 2659 C C . ILE A 1 362 ? 19.995 4.722 -15.989 1.00 83.81 362 ILE A C 1
ATOM 2661 O O . ILE A 1 362 ? 21.057 5.339 -15.981 1.00 83.81 362 ILE A O 1
ATOM 2665 N N . ALA A 1 363 ? 19.779 3.760 -16.895 1.00 87.50 363 ALA A N 1
ATOM 2666 C CA . ALA A 1 363 ? 20.782 3.393 -17.905 1.00 87.50 363 ALA A CA 1
ATOM 2667 C C . ALA A 1 363 ? 21.107 4.567 -18.841 1.00 87.50 363 ALA A C 1
ATOM 2669 O O . ALA A 1 363 ? 22.264 4.824 -19.184 1.00 87.50 363 ALA A O 1
ATOM 2670 N N . LEU A 1 364 ? 20.072 5.297 -19.257 1.00 84.25 364 LEU A N 1
ATOM 2671 C CA . LEU A 1 364 ? 20.188 6.452 -20.140 1.00 84.25 364 LEU A CA 1
ATOM 2672 C C . LEU A 1 364 ? 20.817 7.663 -19.440 1.00 84.25 364 LEU A C 1
ATOM 2674 O O . LEU A 1 364 ? 21.375 8.517 -20.127 1.00 84.25 364 LEU A O 1
ATOM 2678 N N . SER A 1 365 ? 20.781 7.721 -18.104 1.00 84.62 365 SER A N 1
ATOM 2679 C CA . SER A 1 365 ? 21.393 8.795 -17.314 1.00 84.62 365 SER A CA 1
ATOM 2680 C C . SER A 1 365 ? 22.898 8.642 -17.118 1.00 84.62 365 SER A C 1
ATOM 2682 O O . SER A 1 365 ? 23.525 9.547 -16.571 1.00 84.62 365 SER A O 1
ATOM 2684 N N . ILE A 1 366 ? 23.490 7.516 -17.531 1.00 87.56 366 ILE A N 1
ATOM 2685 C CA . ILE A 1 366 ? 24.936 7.300 -17.434 1.00 87.56 366 ILE A CA 1
ATOM 2686 C C . ILE A 1 366 ? 25.658 8.339 -18.320 1.00 87.56 366 ILE A C 1
ATOM 2688 O O . ILE A 1 366 ? 25.390 8.382 -19.529 1.00 87.56 366 ILE A O 1
ATOM 2692 N N . PRO A 1 367 ? 26.570 9.161 -17.760 1.00 86.75 367 PRO A N 1
ATOM 2693 C CA . PRO A 1 367 ? 27.318 10.173 -18.506 1.00 86.75 367 PRO A CA 1
ATOM 2694 C C . PRO A 1 367 ? 28.261 9.567 -19.545 1.00 86.75 367 PRO A C 1
ATOM 2696 O O . PRO A 1 367 ? 28.800 8.479 -19.352 1.00 86.75 367 PRO A O 1
ATOM 2699 N N . GLU A 1 368 ? 28.533 10.311 -20.618 1.00 84.19 368 GLU A N 1
ATOM 2700 C CA . GLU A 1 368 ? 29.459 9.898 -21.689 1.00 84.19 368 GLU A CA 1
ATOM 2701 C C . GLU A 1 368 ? 30.906 9.716 -21.214 1.00 84.19 368 GLU A C 1
ATOM 2703 O O . GLU A 1 368 ? 31.668 8.992 -21.845 1.00 84.19 368 GLU A O 1
ATOM 2708 N N . ALA A 1 369 ? 31.264 10.314 -20.075 1.00 84.25 369 ALA A N 1
ATOM 2709 C CA . ALA A 1 369 ? 32.566 10.144 -19.439 1.00 84.25 369 ALA A CA 1
ATOM 2710 C C . ALA A 1 369 ? 32.854 8.693 -19.010 1.00 84.25 369 ALA A C 1
ATOM 2712 O O . ALA A 1 369 ? 34.015 8.348 -18.807 1.00 84.25 369 ALA A O 1
ATOM 2713 N N . LEU A 1 370 ? 31.825 7.846 -18.863 1.00 85.81 370 LEU A N 1
ATOM 2714 C CA . LEU A 1 370 ? 31.996 6.437 -18.522 1.00 85.81 370 LEU A CA 1
ATOM 2715 C C . LEU A 1 370 ? 32.246 5.610 -19.803 1.00 85.81 370 LEU A C 1
ATOM 2717 O O . LEU A 1 370 ? 31.321 5.466 -20.608 1.00 85.81 370 LEU A O 1
ATOM 2721 N N . PRO A 1 371 ? 33.438 5.007 -20.000 1.00 84.00 371 PRO A N 1
ATOM 2722 C CA . PRO A 1 371 ? 33.784 4.324 -21.254 1.00 84.00 371 PRO A CA 1
ATOM 2723 C C . PRO A 1 371 ? 32.837 3.172 -21.616 1.00 84.00 371 PRO A C 1
ATOM 2725 O O . PRO A 1 371 ? 32.511 2.950 -22.779 1.00 84.00 371 PRO A O 1
ATOM 2728 N N . GLU A 1 372 ? 32.344 2.455 -20.606 1.00 87.31 372 GLU A N 1
ATOM 2729 C CA . GLU A 1 372 ? 31.509 1.256 -20.761 1.00 87.31 372 GLU A CA 1
ATOM 2730 C C . GLU A 1 372 ? 30.009 1.569 -20.875 1.00 87.31 372 GLU A C 1
ATOM 2732 O O . GLU A 1 372 ? 29.177 0.662 -20.908 1.00 87.31 372 GLU A O 1
ATOM 2737 N N . ARG A 1 373 ? 29.641 2.854 -20.964 1.00 88.88 373 ARG A N 1
ATOM 2738 C CA . ARG A 1 373 ? 28.251 3.333 -20.994 1.00 88.88 373 ARG A CA 1
ATOM 2739 C C . ARG A 1 373 ? 27.383 2.592 -22.007 1.00 88.88 373 ARG A C 1
ATOM 2741 O O . ARG A 1 373 ? 26.290 2.150 -21.663 1.00 88.88 373 ARG A O 1
ATOM 2748 N N . VAL A 1 374 ? 27.852 2.480 -23.251 1.00 88.50 374 VAL A N 1
ATOM 2749 C CA . VAL A 1 374 ? 27.072 1.887 -24.352 1.00 88.50 374 VAL A CA 1
ATOM 2750 C C . VAL A 1 374 ? 26.784 0.415 -24.075 1.00 88.50 374 VAL A C 1
ATOM 2752 O O . VAL A 1 374 ? 25.651 -0.030 -24.250 1.00 88.50 374 VAL A O 1
ATOM 2755 N N . LEU A 1 375 ? 27.781 -0.322 -23.578 1.00 89.62 375 LEU A N 1
ATOM 2756 C CA . LEU A 1 375 ? 27.617 -1.724 -23.213 1.00 89.62 375 LEU A CA 1
ATOM 2757 C C . LEU A 1 375 ? 26.607 -1.867 -22.068 1.00 89.62 375 LEU A C 1
ATOM 2759 O O . LEU A 1 375 ? 25.651 -2.621 -22.203 1.00 89.62 375 LEU A O 1
ATOM 2763 N N . ILE A 1 376 ? 26.742 -1.093 -20.986 1.00 90.50 376 ILE A N 1
ATOM 2764 C CA . ILE A 1 376 ? 25.805 -1.131 -19.846 1.00 90.50 376 ILE A CA 1
ATOM 2765 C C . ILE A 1 376 ? 24.371 -0.827 -20.296 1.00 90.50 376 ILE A C 1
ATOM 2767 O O . ILE A 1 376 ? 23.435 -1.514 -19.884 1.00 90.50 376 ILE A O 1
ATOM 2771 N N . GLN A 1 377 ? 24.189 0.160 -21.178 1.00 89.25 377 GLN A N 1
ATOM 2772 C CA . GLN A 1 377 ? 22.884 0.488 -21.752 1.00 89.25 377 GLN A CA 1
ATOM 2773 C C . GLN A 1 377 ? 22.300 -0.675 -22.557 1.00 89.25 377 GLN A C 1
ATOM 2775 O O . GLN A 1 377 ? 21.125 -0.995 -22.391 1.00 89.25 377 GLN A O 1
ATOM 2780 N N . GLN A 1 378 ? 23.104 -1.341 -23.387 1.00 89.44 378 GLN A N 1
ATOM 2781 C CA . GLN A 1 378 ? 22.667 -2.504 -24.163 1.00 89.44 378 GLN A CA 1
ATOM 2782 C C . GLN A 1 378 ? 22.336 -3.710 -23.276 1.00 89.44 378 GLN A C 1
ATOM 2784 O O . GLN A 1 378 ? 21.322 -4.368 -23.506 1.00 89.44 378 GLN A O 1
ATOM 2789 N N . LEU A 1 379 ? 23.134 -3.974 -22.236 1.00 91.69 379 LEU A N 1
ATOM 2790 C CA . LEU A 1 379 ? 22.857 -5.032 -21.260 1.00 91.69 379 LEU A CA 1
ATOM 2791 C C . LEU A 1 379 ? 21.550 -4.763 -20.508 1.00 91.69 379 LEU A C 1
ATOM 2793 O O . LEU A 1 379 ? 20.722 -5.664 -20.377 1.00 91.69 379 LEU A O 1
ATOM 2797 N N . ALA A 1 380 ? 21.335 -3.522 -20.060 1.00 90.50 380 ALA A N 1
ATOM 2798 C CA . ALA A 1 380 ? 20.120 -3.124 -19.353 1.00 90.50 380 ALA A CA 1
ATOM 2799 C C . ALA A 1 380 ? 18.893 -3.276 -20.252 1.00 90.50 380 ALA A C 1
ATOM 2801 O O . ALA A 1 380 ? 17.893 -3.875 -19.860 1.00 90.50 380 ALA A O 1
ATOM 2802 N N . LEU A 1 381 ? 19.000 -2.790 -21.487 1.00 88.12 381 LEU A N 1
ATOM 2803 C CA . LEU A 1 381 ? 17.943 -2.854 -22.483 1.00 88.12 381 LEU A CA 1
ATOM 2804 C C . LEU A 1 381 ? 17.596 -4.301 -22.859 1.00 88.12 381 LEU A C 1
ATOM 2806 O O . LEU A 1 381 ? 16.421 -4.656 -22.901 1.00 88.12 381 LEU A O 1
ATOM 2810 N N . GLY A 1 382 ? 18.606 -5.148 -23.073 1.00 90.12 382 GLY A N 1
ATOM 2811 C CA . GLY A 1 382 ? 18.429 -6.570 -23.359 1.00 90.12 382 GLY A CA 1
ATOM 2812 C C . GLY A 1 382 ? 17.794 -7.336 -22.196 1.00 90.12 382 GLY A C 1
ATOM 2813 O O . GLY A 1 382 ? 16.868 -8.119 -22.409 1.00 90.12 382 GLY A O 1
ATOM 2814 N N . ALA A 1 383 ? 18.226 -7.071 -20.960 1.00 91.19 383 ALA A N 1
ATOM 2815 C CA . ALA A 1 383 ? 17.652 -7.687 -19.766 1.00 91.19 383 ALA A CA 1
ATOM 2816 C C . ALA A 1 383 ? 16.192 -7.259 -19.534 1.00 91.19 383 ALA A C 1
ATOM 2818 O O . ALA A 1 383 ? 15.335 -8.110 -19.286 1.00 91.19 383 ALA A O 1
ATOM 2819 N N . VAL A 1 384 ? 15.877 -5.966 -19.683 1.00 89.38 384 VAL A N 1
ATOM 2820 C CA . VAL A 1 384 ? 14.496 -5.460 -19.589 1.00 89.38 384 VAL A CA 1
ATOM 2821 C C . VAL A 1 384 ? 13.623 -6.092 -20.671 1.00 89.38 384 VAL A C 1
ATOM 2823 O O . VAL A 1 384 ? 12.564 -6.638 -20.354 1.00 89.38 384 VAL A O 1
ATOM 2826 N N . LEU A 1 385 ? 14.094 -6.120 -21.923 1.00 88.19 385 LEU A N 1
ATOM 2827 C CA . LEU A 1 385 ? 13.382 -6.737 -23.041 1.00 88.19 385 LEU A CA 1
ATOM 2828 C C . LEU A 1 385 ? 13.091 -8.221 -22.788 1.00 88.19 385 LEU A C 1
ATOM 2830 O O . LEU A 1 385 ? 11.972 -8.671 -23.029 1.00 88.19 385 LEU A O 1
ATOM 2834 N N . PHE A 1 386 ? 14.061 -8.968 -22.254 1.00 91.06 386 PHE A N 1
ATOM 2835 C CA . PHE A 1 386 ? 13.859 -10.358 -21.855 1.00 91.06 386 PHE A CA 1
ATOM 2836 C C . PHE A 1 386 ? 12.757 -10.482 -20.799 1.00 91.06 386 PHE A C 1
ATOM 2838 O O . PHE A 1 386 ? 11.833 -11.276 -20.969 1.00 91.06 386 PHE A O 1
ATOM 2845 N N . THR A 1 387 ? 12.788 -9.670 -19.737 1.00 90.62 387 THR A N 1
ATOM 2846 C CA . THR A 1 387 ? 11.740 -9.760 -18.711 1.00 90.62 387 THR A CA 1
ATOM 2847 C C . THR A 1 387 ? 10.353 -9.409 -19.252 1.00 90.62 387 THR A C 1
ATOM 2849 O O . THR A 1 387 ? 9.378 -10.072 -18.905 1.00 90.62 387 THR A O 1
ATOM 2852 N N . LEU A 1 388 ? 10.246 -8.441 -20.162 1.00 86.12 388 LEU A N 1
ATOM 2853 C CA . LEU A 1 388 ? 8.964 -8.034 -20.733 1.00 86.12 388 LEU A CA 1
ATOM 2854 C C . LEU A 1 388 ? 8.433 -9.024 -21.778 1.00 86.12 388 LEU A C 1
ATOM 2856 O O . LEU A 1 388 ? 7.245 -9.327 -21.768 1.00 86.12 388 LEU A O 1
ATOM 2860 N N . LEU A 1 389 ? 9.279 -9.546 -22.669 1.00 86.44 389 LEU A N 1
ATOM 2861 C CA . LEU A 1 389 ? 8.839 -10.443 -23.746 1.00 86.44 389 LEU A CA 1
ATOM 2862 C C . LEU A 1 389 ? 8.777 -11.917 -23.327 1.00 86.44 389 LEU A C 1
ATOM 2864 O O . LEU A 1 389 ? 7.999 -12.674 -23.905 1.00 86.44 389 LEU A O 1
ATOM 2868 N N . VAL A 1 390 ? 9.579 -12.334 -22.341 1.00 90.62 390 VAL A N 1
ATOM 2869 C CA . VAL A 1 390 ? 9.675 -13.735 -21.902 1.00 90.62 390 VAL A CA 1
ATOM 2870 C C . VAL A 1 390 ? 9.039 -13.930 -20.533 1.00 90.62 390 VAL A C 1
ATOM 2872 O O . VAL A 1 390 ? 8.090 -14.711 -20.423 1.00 90.62 390 VAL A O 1
ATOM 2875 N N . ASN A 1 391 ? 9.504 -13.235 -19.488 1.00 90.19 391 ASN A N 1
ATOM 2876 C CA . ASN A 1 391 ? 8.989 -13.471 -18.134 1.00 90.19 391 ASN A CA 1
ATOM 2877 C C . ASN A 1 391 ? 7.518 -13.057 -18.015 1.00 90.19 391 ASN A C 1
ATOM 2879 O O . ASN A 1 391 ? 6.704 -13.866 -17.579 1.00 90.19 391 ASN A O 1
ATOM 2883 N N . ALA A 1 392 ? 7.141 -11.852 -18.454 1.00 86.69 392 ALA A N 1
ATOM 2884 C CA . ALA A 1 392 ? 5.786 -11.340 -18.234 1.00 86.69 392 ALA A CA 1
ATOM 2885 C C . ALA A 1 392 ? 4.677 -12.230 -18.845 1.00 86.69 392 ALA A C 1
ATOM 2887 O O . ALA A 1 392 ? 3.749 -12.590 -18.116 1.00 86.69 392 ALA A O 1
ATOM 2888 N N . PRO A 1 393 ? 4.759 -12.689 -20.115 1.00 86.38 393 PRO A N 1
ATOM 2889 C CA . PRO A 1 393 ? 3.745 -13.581 -20.685 1.00 86.38 393 PRO A CA 1
ATOM 2890 C C . PRO A 1 393 ? 3.766 -14.995 -20.084 1.00 86.38 393 PRO A C 1
ATOM 2892 O O . PRO A 1 393 ? 2.740 -15.676 -20.065 1.00 86.38 393 PRO A O 1
ATOM 2895 N N . SER A 1 394 ? 4.916 -15.454 -19.575 1.00 90.25 394 SER A N 1
ATOM 2896 C CA . SER A 1 394 ? 5.071 -16.804 -19.014 1.00 90.25 394 SER A CA 1
ATOM 2897 C C . SER A 1 394 ? 4.676 -16.927 -17.535 1.00 90.25 394 SER A C 1
ATOM 2899 O O . SER A 1 394 ? 4.536 -18.045 -17.037 1.00 90.25 394 SER A O 1
ATOM 2901 N N . ILE A 1 395 ? 4.392 -15.822 -16.837 1.00 87.44 395 ILE A N 1
ATOM 2902 C CA . ILE A 1 395 ? 3.891 -15.849 -15.450 1.00 87.44 395 ILE A CA 1
ATOM 2903 C C . ILE A 1 395 ? 2.518 -16.515 -15.355 1.00 87.44 395 ILE A C 1
ATOM 2905 O O . ILE A 1 395 ? 2.309 -17.372 -14.500 1.00 87.44 395 ILE A O 1
ATOM 2909 N N . ARG A 1 396 ? 1.576 -16.175 -16.244 1.00 87.25 396 ARG A N 1
ATOM 2910 C CA . ARG A 1 396 ? 0.226 -16.762 -16.224 1.00 87.25 396 ARG A CA 1
ATOM 2911 C C . ARG A 1 396 ? 0.243 -18.298 -16.325 1.00 87.25 396 ARG A C 1
ATOM 2913 O O . ARG A 1 396 ? -0.377 -18.942 -15.477 1.00 87.25 396 ARG A O 1
ATOM 2920 N N . PRO A 1 397 ? 0.942 -18.930 -17.294 1.00 88.94 397 PRO A N 1
ATOM 2921 C CA . PRO A 1 397 ? 1.042 -20.386 -17.325 1.00 88.94 397 PRO A CA 1
ATOM 2922 C C . PRO A 1 397 ? 1.841 -20.955 -16.145 1.00 88.94 397 PRO A C 1
ATOM 2924 O O . PRO A 1 397 ? 1.536 -22.064 -15.714 1.00 88.94 397 PRO A O 1
ATOM 2927 N N . LEU A 1 398 ? 2.816 -20.224 -15.590 1.00 89.25 398 LEU A N 1
ATOM 2928 C CA . LEU A 1 398 ? 3.534 -20.644 -14.383 1.00 89.25 398 LEU A CA 1
ATOM 2929 C C . LEU A 1 398 ? 2.596 -20.742 -13.168 1.00 89.25 398 LEU A C 1
ATOM 2931 O O . LEU A 1 398 ? 2.596 -21.771 -12.499 1.00 89.25 398 LEU A O 1
ATOM 2935 N N . ILE A 1 399 ? 1.759 -19.728 -12.926 1.00 86.06 399 ILE A N 1
ATOM 2936 C CA . ILE A 1 399 ? 0.774 -19.715 -11.827 1.00 86.06 399 ILE A CA 1
ATOM 2937 C C . ILE A 1 399 ? -0.181 -20.912 -11.950 1.00 86.06 399 ILE A C 1
ATOM 2939 O O . ILE A 1 399 ? -0.357 -21.653 -10.983 1.00 86.06 399 ILE A O 1
ATOM 2943 N N . ARG A 1 400 ? -0.702 -21.166 -13.161 1.00 86.38 400 ARG A N 1
ATOM 2944 C CA . ARG A 1 400 ? -1.573 -22.322 -13.450 1.00 86.38 400 ARG A CA 1
ATOM 2945 C C . ARG A 1 400 ? -0.879 -23.666 -13.229 1.00 86.38 400 ARG A C 1
ATOM 2947 O O . ARG A 1 400 ? -1.474 -24.602 -12.704 1.00 86.38 400 ARG A O 1
ATOM 2954 N N . ARG A 1 401 ? 0.394 -23.789 -13.625 1.00 89.25 401 ARG A N 1
ATOM 2955 C CA . ARG A 1 401 ? 1.187 -25.017 -13.419 1.00 89.25 401 ARG A CA 1
ATOM 2956 C C . ARG A 1 401 ? 1.487 -25.276 -11.947 1.00 89.25 401 ARG A C 1
ATOM 2958 O O . ARG A 1 401 ? 1.509 -26.431 -11.537 1.00 89.25 401 ARG A O 1
ATOM 2965 N N . LEU A 1 402 ? 1.712 -24.219 -11.170 1.00 86.56 402 LEU A N 1
ATOM 2966 C CA . LEU A 1 402 ? 1.922 -24.305 -9.725 1.00 86.56 402 LEU A CA 1
ATOM 2967 C C . LEU A 1 402 ? 0.612 -24.516 -8.948 1.00 86.56 402 LEU A C 1
ATOM 2969 O O . LEU A 1 402 ? 0.668 -24.773 -7.748 1.00 86.56 402 LEU A O 1
ATOM 2973 N N . GLY A 1 403 ? -0.546 -24.433 -9.616 1.00 82.19 403 GLY A N 1
ATOM 2974 C CA . GLY A 1 403 ? -1.865 -24.612 -9.010 1.00 82.19 403 GLY A CA 1
ATOM 2975 C C . GLY A 1 403 ? -2.246 -23.500 -8.036 1.00 82.19 403 GLY A C 1
ATOM 2976 O O . GLY A 1 403 ? -3.077 -23.730 -7.166 1.00 82.19 403 GLY A O 1
ATOM 2977 N N . LEU A 1 404 ? -1.630 -22.320 -8.163 1.00 78.06 404 LEU A N 1
ATOM 2978 C CA . LEU A 1 404 ? -1.905 -21.154 -7.314 1.00 78.06 404 LEU A CA 1
ATOM 2979 C C . LEU A 1 404 ? -3.217 -20.444 -7.687 1.00 78.06 404 LEU A C 1
ATOM 2981 O O . LEU A 1 404 ? -3.671 -19.587 -6.944 1.00 78.06 404 LEU A O 1
ATOM 2985 N N . ASP A 1 405 ? -3.808 -20.791 -8.831 1.00 77.00 405 ASP A N 1
ATOM 2986 C CA . ASP A 1 405 ? -5.141 -20.371 -9.276 1.00 77.00 405 ASP A CA 1
ATOM 2987 C C . ASP A 1 405 ? -6.256 -21.316 -8.795 1.00 77.00 405 ASP A C 1
ATOM 2989 O O . ASP A 1 405 ? -7.438 -21.065 -9.030 1.00 77.00 405 ASP A O 1
ATOM 2993 N N . ARG A 1 406 ? -5.901 -22.443 -8.164 1.00 77.00 406 ARG A N 1
ATOM 2994 C CA . ARG A 1 406 ? -6.884 -23.410 -7.678 1.00 77.00 406 ARG A CA 1
ATOM 2995 C C . ARG A 1 406 ? -7.424 -22.956 -6.337 1.00 77.00 406 ARG A C 1
ATOM 2997 O O . ARG A 1 406 ? -6.667 -22.829 -5.382 1.00 77.00 406 ARG A O 1
ATOM 3004 N N . MET A 1 407 ? -8.746 -22.862 -6.262 1.00 68.75 407 MET A N 1
ATOM 3005 C CA . MET A 1 407 ? -9.436 -22.659 -4.997 1.00 68.75 407 MET A CA 1
ATOM 3006 C C . MET A 1 407 ? -9.088 -23.781 -4.017 1.00 68.75 407 MET A C 1
ATOM 3008 O O . MET A 1 407 ? -9.216 -24.973 -4.338 1.00 68.75 407 MET A O 1
ATOM 3012 N N . THR A 1 408 ? -8.663 -23.378 -2.827 1.00 70.81 408 THR A N 1
ATOM 3013 C CA . THR A 1 408 ? -8.587 -24.206 -1.625 1.00 70.81 408 THR A CA 1
ATOM 3014 C C . THR A 1 408 ? -9.974 -24.734 -1.249 1.00 70.81 408 THR A C 1
ATOM 3016 O O . THR A 1 408 ? -10.998 -24.233 -1.720 1.00 70.81 408 THR A O 1
ATOM 3019 N N . ASP A 1 409 ? -10.042 -25.758 -0.395 1.00 64.25 409 ASP A N 1
ATOM 3020 C CA . ASP A 1 409 ? -11.337 -26.271 0.078 1.00 64.25 409 ASP A CA 1
ATOM 3021 C C . ASP A 1 409 ? -12.148 -25.187 0.808 1.00 64.25 409 ASP A C 1
ATOM 3023 O O . ASP A 1 409 ? -13.374 -25.167 0.716 1.00 64.25 409 ASP A O 1
ATOM 3027 N N . GLU A 1 410 ? -11.463 -24.239 1.452 1.00 61.03 410 GLU A N 1
ATOM 3028 C CA . GLU A 1 410 ? -12.077 -23.071 2.079 1.00 61.03 410 GLU A CA 1
ATOM 3029 C C . GLU A 1 410 ? -12.650 -22.081 1.062 1.00 61.03 410 GLU A C 1
ATOM 3031 O O . GLU A 1 410 ? -13.783 -21.643 1.234 1.00 61.03 410 GLU A O 1
ATOM 3036 N N . GLU A 1 411 ? -11.920 -21.750 -0.005 1.00 68.44 411 GLU A N 1
ATOM 3037 C CA . GLU A 1 411 ? -12.406 -20.848 -1.063 1.00 68.44 411 GLU A CA 1
ATOM 3038 C C . GLU A 1 411 ? -13.553 -21.476 -1.864 1.00 68.44 411 GLU A C 1
ATOM 3040 O O . GLU A 1 411 ? -14.476 -20.779 -2.276 1.00 68.44 411 GLU A O 1
ATOM 3045 N N . ARG A 1 412 ? -13.554 -22.805 -2.045 1.00 70.94 412 ARG A N 1
ATOM 3046 C CA . ARG A 1 412 ? -14.699 -23.519 -2.638 1.00 70.94 412 ARG A CA 1
ATOM 3047 C C . ARG A 1 412 ? -15.933 -23.444 -1.749 1.00 70.94 412 ARG A C 1
ATOM 3049 O O . ARG A 1 412 ? -17.040 -23.329 -2.266 1.00 70.94 412 ARG A O 1
ATOM 3056 N N . ALA A 1 413 ? -15.745 -23.538 -0.435 1.00 62.91 413 ALA A N 1
ATOM 3057 C CA . ALA A 1 413 ? -16.804 -23.324 0.540 1.00 62.91 413 ALA A CA 1
ATOM 3058 C C . ALA A 1 413 ? -17.361 -21.890 0.443 1.00 62.91 413 ALA A C 1
ATOM 3060 O O . ALA A 1 413 ? -18.572 -21.723 0.334 1.00 62.91 413 ALA A O 1
ATOM 3061 N N . GLU A 1 414 ? -16.492 -20.875 0.377 1.00 64.94 414 GLU A N 1
ATOM 3062 C CA . GLU A 1 414 ? -16.904 -19.470 0.220 1.00 64.94 414 GLU A CA 1
ATOM 3063 C C . GLU A 1 414 ? -17.621 -19.193 -1.105 1.00 64.94 414 GLU A C 1
ATOM 3065 O O . GLU A 1 414 ? -18.612 -18.466 -1.128 1.00 64.94 414 GLU A O 1
ATOM 3070 N N . LEU A 1 415 ? -17.156 -19.785 -2.210 1.00 73.88 415 LEU A N 1
ATOM 3071 C CA . LEU A 1 415 ? -17.826 -19.667 -3.501 1.00 73.88 415 LEU A CA 1
ATOM 3072 C C . LEU A 1 415 ? -19.254 -20.211 -3.421 1.00 73.88 415 LEU A C 1
ATOM 3074 O O . LEU A 1 415 ? -20.178 -19.551 -3.886 1.00 73.88 415 LEU A O 1
ATOM 3078 N N . ARG A 1 416 ? -19.453 -21.391 -2.819 1.00 72.25 416 ARG A N 1
ATOM 3079 C CA . ARG A 1 416 ? -20.799 -21.959 -2.655 1.00 72.25 416 ARG A CA 1
ATOM 3080 C C . ARG A 1 416 ? -21.690 -21.073 -1.797 1.00 72.25 416 ARG A C 1
ATOM 3082 O O . ARG A 1 416 ? -22.827 -20.845 -2.194 1.00 72.25 416 ARG A O 1
ATOM 3089 N N . ASP A 1 417 ? -21.169 -20.536 -0.693 1.00 66.81 417 ASP A N 1
ATOM 3090 C CA . ASP A 1 417 ? -21.912 -19.599 0.156 1.00 66.81 417 ASP A CA 1
ATOM 3091 C C . ASP A 1 417 ? -22.362 -18.369 -0.646 1.00 66.81 417 ASP A C 1
ATOM 3093 O O . ASP A 1 417 ? -23.541 -18.019 -0.632 1.00 66.81 417 ASP A O 1
ATOM 3097 N N . GLY A 1 418 ? -21.454 -17.768 -1.422 1.00 70.12 418 GLY A N 1
ATOM 3098 C CA . GLY A 1 418 ? -21.773 -16.622 -2.276 1.00 70.12 418 GLY A CA 1
ATOM 3099 C C . GLY A 1 418 ? -22.782 -16.945 -3.386 1.00 70.12 418 GLY A C 1
ATOM 3100 O O . GLY A 1 418 ? -23.638 -16.117 -3.703 1.00 70.12 418 GLY A O 1
ATOM 3101 N N . LEU A 1 419 ? -22.728 -18.151 -3.963 1.00 79.38 419 LEU A N 1
ATOM 3102 C CA . LEU A 1 419 ? -23.716 -18.619 -4.942 1.00 79.38 419 LEU A CA 1
ATOM 3103 C C . LEU A 1 419 ? -25.094 -18.837 -4.297 1.00 79.38 419 LEU A C 1
ATOM 3105 O O . LEU A 1 419 ? -26.111 -18.465 -4.886 1.00 79.38 419 LEU A O 1
ATOM 3109 N N . ASP A 1 420 ? -25.140 -19.390 -3.084 1.00 72.06 420 ASP A N 1
ATOM 3110 C CA . ASP A 1 420 ? -26.378 -19.603 -2.333 1.00 72.06 420 ASP A CA 1
ATOM 3111 C C . ASP A 1 420 ? -27.023 -18.286 -1.883 1.00 72.06 420 ASP A C 1
ATOM 3113 O O . ASP A 1 420 ? -28.237 -18.119 -2.038 1.00 72.06 420 ASP A O 1
ATOM 3117 N N . GLU A 1 421 ? -26.232 -17.331 -1.393 1.00 69.12 421 GLU A N 1
ATOM 3118 C CA . GLU A 1 421 ? -26.691 -15.976 -1.068 1.00 69.12 421 GLU A CA 1
ATOM 3119 C C . GLU A 1 421 ? -27.194 -15.248 -2.318 1.00 69.12 421 GLU A C 1
ATOM 3121 O O . GLU A 1 421 ? -28.301 -14.701 -2.320 1.00 69.12 421 GLU A O 1
ATOM 3126 N N . GLY A 1 422 ? -26.437 -15.309 -3.420 1.00 77.25 422 GLY A N 1
ATOM 3127 C CA . GLY A 1 422 ? -26.852 -14.758 -4.709 1.00 77.25 422 GLY A CA 1
ATOM 3128 C C . GLY A 1 422 ? -28.171 -15.359 -5.199 1.00 77.25 422 GLY A C 1
ATOM 3129 O O . GLY A 1 422 ? -29.043 -14.641 -5.696 1.00 77.25 422 GLY A O 1
ATOM 3130 N N . ARG A 1 423 ? -28.366 -16.666 -4.988 1.00 80.62 423 ARG A N 1
ATOM 3131 C CA . ARG A 1 423 ? -29.612 -17.365 -5.311 1.00 80.62 423 ARG A CA 1
ATOM 3132 C C . ARG A 1 423 ? -30.766 -16.874 -4.443 1.00 80.62 423 ARG A C 1
ATOM 3134 O O . ARG A 1 423 ? -31.811 -16.540 -4.995 1.00 80.62 423 ARG A O 1
ATOM 3141 N N . GLN A 1 424 ? -30.598 -16.795 -3.123 1.00 74.31 424 GLN A N 1
ATOM 3142 C CA . GLN A 1 424 ? -31.638 -16.297 -2.213 1.00 74.31 424 GLN A CA 1
ATOM 3143 C C . GLN A 1 424 ? -32.031 -14.851 -2.537 1.00 74.31 424 GLN A C 1
ATOM 3145 O O . GLN A 1 424 ? -33.216 -14.556 -2.689 1.00 74.31 424 GLN A O 1
ATOM 3150 N N . ALA A 1 425 ? -31.055 -13.967 -2.757 1.00 76.75 425 ALA A N 1
ATOM 3151 C CA . ALA A 1 425 ? -31.304 -12.579 -3.135 1.00 76.75 425 ALA A CA 1
ATOM 3152 C C . ALA A 1 425 ? -32.068 -12.463 -4.468 1.00 76.75 425 ALA A C 1
ATOM 3154 O O . ALA A 1 425 ? -32.975 -11.630 -4.604 1.00 76.75 425 ALA A O 1
ATOM 3155 N N . ALA A 1 426 ? -31.740 -13.317 -5.446 1.00 82.94 426 ALA A N 1
ATOM 3156 C CA . ALA A 1 426 ? -32.465 -13.402 -6.709 1.00 82.94 426 ALA A CA 1
ATOM 3157 C C . ALA A 1 426 ? -33.901 -13.918 -6.515 1.00 82.94 426 ALA A C 1
ATOM 3159 O O . ALA A 1 426 ? -34.832 -13.387 -7.128 1.00 82.94 426 ALA A O 1
ATOM 3160 N N . GLU A 1 427 ? -34.115 -14.904 -5.639 1.00 82.00 427 GLU A N 1
ATOM 3161 C CA . GLU A 1 427 ? -35.455 -15.390 -5.297 1.00 82.00 427 GLU A CA 1
ATOM 3162 C C . GLU A 1 427 ? -36.303 -14.313 -4.609 1.00 82.00 427 GLU A C 1
ATOM 3164 O O . GLU A 1 427 ? -37.452 -14.105 -5.005 1.00 82.00 427 GLU A O 1
ATOM 3169 N N . ASP A 1 428 ? -35.735 -13.561 -3.667 1.00 81.44 428 ASP A N 1
ATOM 3170 C CA . ASP A 1 428 ? -36.408 -12.442 -3.003 1.00 81.44 428 ASP A CA 1
ATOM 3171 C C . ASP A 1 428 ? -36.737 -11.305 -3.977 1.00 81.44 428 ASP A C 1
ATOM 3173 O O . ASP A 1 428 ? -37.792 -10.669 -3.893 1.00 81.44 428 ASP A O 1
ATOM 3177 N N . ALA A 1 429 ? -35.847 -11.019 -4.933 1.00 84.75 429 ALA A N 1
ATOM 3178 C CA . ALA A 1 429 ? -36.121 -10.073 -6.012 1.00 84.75 429 ALA A CA 1
ATOM 3179 C C . ALA A 1 429 ? -37.294 -10.543 -6.887 1.00 84.75 429 ALA A C 1
ATOM 3181 O O . ALA A 1 429 ? -38.240 -9.781 -7.105 1.00 84.75 429 ALA A O 1
ATOM 3182 N N . LEU A 1 430 ? -37.283 -11.805 -7.324 1.00 86.62 430 LEU A N 1
ATOM 3183 C CA . LEU A 1 430 ? -38.373 -12.395 -8.104 1.00 86.62 430 LEU A CA 1
ATOM 3184 C C . LEU A 1 430 ? -39.699 -12.378 -7.342 1.00 86.62 430 LEU A C 1
ATOM 3186 O O . LEU A 1 430 ? -40.739 -12.065 -7.919 1.00 86.62 430 LEU A O 1
ATOM 3190 N N . GLU A 1 431 ? -39.673 -12.680 -6.047 1.00 85.44 431 GLU A N 1
ATOM 3191 C CA . GLU A 1 431 ? -40.859 -12.681 -5.198 1.00 85.44 431 GLU A CA 1
ATOM 3192 C C . GLU A 1 431 ? -41.413 -11.264 -4.991 1.00 85.44 431 GLU A C 1
ATOM 3194 O O . GLU A 1 431 ? -42.630 -11.068 -5.034 1.00 85.44 431 GLU A O 1
ATOM 3199 N N . ARG A 1 432 ? -40.546 -10.250 -4.860 1.00 87.19 432 ARG A N 1
ATOM 3200 C CA . ARG A 1 432 ? -40.954 -8.833 -4.847 1.00 87.19 432 ARG A CA 1
ATOM 3201 C C . ARG A 1 432 ? -41.657 -8.436 -6.144 1.00 87.19 432 ARG A C 1
ATOM 3203 O O . ARG A 1 432 ? -42.748 -7.873 -6.082 1.00 87.19 432 ARG A O 1
ATOM 3210 N N . PHE A 1 433 ? -41.097 -8.776 -7.306 1.00 89.38 433 PHE A N 1
ATOM 3211 C CA . PHE A 1 433 ? -41.742 -8.485 -8.592 1.00 89.38 433 PHE A CA 1
ATOM 3212 C C . PHE A 1 433 ? -43.050 -9.259 -8.787 1.00 89.38 433 PHE A C 1
ATOM 3214 O O . PHE A 1 433 ? -44.005 -8.719 -9.344 1.00 89.38 433 PHE A O 1
ATOM 3221 N N . ARG A 1 434 ? -43.132 -10.493 -8.276 1.00 85.75 434 ARG A N 1
ATOM 3222 C CA . ARG A 1 434 ? -44.364 -11.292 -8.272 1.00 85.75 434 ARG A CA 1
ATOM 3223 C C . ARG A 1 434 ? -45.454 -10.661 -7.404 1.00 85.75 434 ARG A C 1
ATOM 3225 O O . ARG A 1 434 ? -46.612 -10.660 -7.801 1.00 85.75 434 ARG A O 1
ATOM 3232 N N . ARG A 1 435 ? -45.112 -10.132 -6.223 1.00 88.69 435 ARG A N 1
ATOM 3233 C CA . ARG A 1 435 ? -46.071 -9.435 -5.341 1.00 88.69 435 ARG A CA 1
ATOM 3234 C C . ARG A 1 435 ? -46.647 -8.172 -5.981 1.00 88.69 435 ARG A C 1
ATOM 3236 O O . ARG A 1 435 ? -47.767 -7.801 -5.654 1.00 88.69 435 ARG A O 1
ATOM 3243 N N . LEU A 1 436 ? -45.894 -7.546 -6.882 1.00 92.19 436 LEU A N 1
ATOM 3244 C CA . LEU A 1 436 ? -46.323 -6.397 -7.683 1.00 92.19 436 LEU A CA 1
ATOM 3245 C C . LEU A 1 436 ? -46.997 -6.798 -9.008 1.00 92.19 436 LEU A C 1
ATOM 3247 O O . LEU A 1 436 ? -47.287 -5.928 -9.820 1.00 92.19 436 LEU A O 1
ATOM 3251 N N . ASP A 1 437 ? -47.208 -8.098 -9.240 1.00 87.38 437 ASP A N 1
ATOM 3252 C CA . ASP A 1 437 ? -47.793 -8.674 -10.461 1.00 87.38 437 ASP A CA 1
ATOM 3253 C C . ASP A 1 437 ? -47.041 -8.316 -11.766 1.00 87.38 437 ASP A C 1
ATOM 3255 O O . ASP A 1 437 ? -47.573 -8.417 -12.869 1.00 87.38 437 ASP A O 1
ATOM 3259 N N . LEU A 1 438 ? -45.759 -7.938 -11.656 1.00 89.00 438 LEU A N 1
ATOM 3260 C CA . LEU A 1 438 ? -44.891 -7.582 -12.789 1.00 89.00 438 LEU A CA 1
ATOM 3261 C C . LEU A 1 438 ? -44.304 -8.810 -13.502 1.00 89.00 438 LEU A C 1
ATOM 3263 O O . LEU A 1 438 ? -43.819 -8.707 -14.628 1.00 89.00 438 LEU A O 1
ATOM 3267 N N . VAL A 1 439 ? -44.314 -9.977 -12.849 1.00 86.75 439 VAL A N 1
ATOM 3268 C CA . VAL A 1 439 ? -43.738 -11.225 -13.371 1.00 86.75 439 VAL A CA 1
ATOM 3269 C C . VAL A 1 439 ? -44.755 -12.357 -13.259 1.00 86.75 439 VAL A C 1
ATOM 3271 O O . VAL A 1 439 ? -45.196 -12.716 -12.168 1.00 86.75 439 VAL A O 1
ATOM 3274 N N . SER A 1 440 ? -45.087 -12.976 -14.396 1.00 88.44 440 SER A N 1
ATOM 3275 C CA . SER A 1 440 ? -45.983 -14.136 -14.429 1.00 88.44 440 SER A CA 1
ATOM 3276 C C . SER A 1 440 ? -45.342 -15.379 -13.795 1.00 88.44 440 SER A C 1
ATOM 3278 O O . SER A 1 440 ? -44.130 -15.594 -13.879 1.00 88.44 440 SER A O 1
ATOM 3280 N N . ARG A 1 441 ? -46.165 -16.284 -13.242 1.00 85.00 441 ARG A N 1
ATOM 3281 C CA . ARG A 1 441 ? -45.694 -17.561 -12.658 1.00 85.00 441 ARG A CA 1
ATOM 3282 C C . ARG A 1 441 ? -44.870 -18.411 -13.633 1.00 85.00 441 ARG A C 1
ATOM 3284 O O . ARG A 1 441 ? -44.000 -19.161 -13.197 1.00 85.00 441 ARG A O 1
ATOM 3291 N N . ARG A 1 442 ? -45.148 -18.327 -14.940 1.00 87.44 442 ARG A N 1
ATOM 3292 C CA . ARG A 1 442 ? -44.413 -19.077 -15.972 1.00 87.44 442 ARG A CA 1
ATOM 3293 C C . ARG A 1 442 ? -42.994 -18.535 -16.138 1.00 87.44 442 ARG A C 1
ATOM 3295 O O . ARG A 1 442 ? -42.053 -19.321 -16.113 1.00 87.44 442 ARG A O 1
ATOM 3302 N N . VAL A 1 443 ? -42.852 -17.212 -16.236 1.00 87.94 443 VAL A N 1
ATOM 3303 C CA . VAL A 1 443 ? -41.545 -16.543 -16.331 1.00 87.94 443 VAL A CA 1
ATOM 3304 C C . VAL A 1 443 ? -40.747 -16.760 -15.049 1.00 87.94 443 VAL A C 1
ATOM 3306 O O . VAL A 1 443 ? -39.593 -17.159 -15.124 1.00 87.94 443 VAL A O 1
ATOM 3309 N N . GLN A 1 444 ? -41.373 -16.630 -13.874 1.00 85.12 444 GLN A N 1
ATOM 3310 C CA . GLN A 1 444 ? -40.707 -16.885 -12.593 1.00 85.12 444 GLN A CA 1
ATOM 3311 C C . GLN A 1 444 ? -40.125 -18.304 -12.511 1.00 85.12 444 GLN A C 1
ATOM 3313 O O . GLN A 1 444 ? -39.000 -18.476 -12.052 1.00 85.12 444 GLN A O 1
ATOM 3318 N N . ARG A 1 445 ? -40.869 -19.329 -12.956 1.00 85.94 445 ARG A N 1
ATOM 3319 C CA . ARG A 1 445 ? -40.360 -20.710 -12.981 1.00 85.94 445 ARG A CA 1
ATOM 3320 C C . ARG A 1 445 ? -39.199 -20.883 -13.950 1.00 85.94 445 ARG A C 1
ATOM 3322 O O . ARG A 1 445 ? -38.253 -21.574 -13.600 1.00 85.94 445 ARG A O 1
ATOM 3329 N N . HIS A 1 446 ? -39.279 -20.279 -15.133 1.00 88.50 446 HIS A N 1
ATOM 3330 C CA . HIS A 1 446 ? -38.206 -20.355 -16.120 1.00 88.50 446 HIS A CA 1
ATOM 3331 C C . HIS A 1 446 ? -36.925 -19.695 -15.592 1.00 88.50 446 HIS A C 1
ATOM 3333 O O . HIS A 1 446 ? -35.890 -20.346 -15.546 1.00 88.50 446 HIS A O 1
ATOM 3339 N N . VAL A 1 447 ? -37.026 -18.473 -15.055 1.00 87.31 447 VAL A N 1
ATOM 3340 C CA . VAL A 1 447 ? -35.886 -17.757 -14.459 1.00 87.31 447 VAL A CA 1
ATOM 3341 C C . VAL A 1 447 ? -35.330 -18.500 -13.240 1.00 87.31 447 VAL A C 1
ATOM 3343 O O . VAL A 1 447 ? -34.119 -18.572 -13.077 1.00 87.31 447 VAL A O 1
ATOM 3346 N N . ARG A 1 448 ? -36.180 -19.121 -12.405 1.00 85.50 448 ARG A N 1
ATOM 3347 C CA . ARG A 1 448 ? -35.722 -20.010 -11.318 1.00 85.50 448 ARG A CA 1
ATOM 3348 C C . ARG A 1 448 ? -34.966 -21.238 -11.827 1.00 85.50 448 ARG A C 1
ATOM 3350 O O . ARG A 1 448 ? -34.078 -21.711 -11.127 1.00 85.50 448 ARG A O 1
ATOM 3357 N N . GLY A 1 449 ? -35.341 -21.774 -12.988 1.00 84.69 449 GLY A N 1
ATOM 3358 C CA . GLY A 1 449 ? -34.628 -22.872 -13.640 1.00 84.69 449 GLY A CA 1
ATOM 3359 C C . GLY A 1 449 ? -33.218 -22.450 -14.046 1.00 84.69 449 GLY A C 1
ATOM 3360 O O . GLY A 1 449 ? -32.258 -23.044 -13.570 1.00 84.69 449 GLY A O 1
ATOM 3361 N N . GLU A 1 450 ? -33.111 -21.363 -14.811 1.00 86.12 450 GLU A N 1
ATOM 3362 C CA . GLU A 1 450 ? -31.832 -20.779 -15.251 1.00 86.1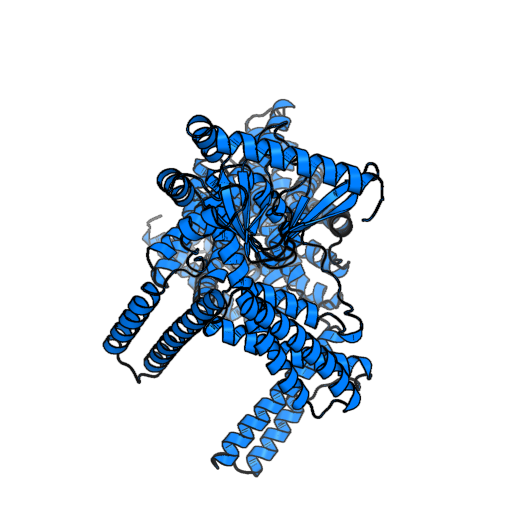2 450 GLU A CA 1
ATOM 3363 C C . GLU A 1 450 ? -30.934 -20.399 -14.060 1.00 86.12 450 GLU A C 1
ATOM 3365 O O . GLU A 1 450 ? -29.753 -20.731 -14.027 1.00 86.12 450 GLU A O 1
ATOM 3370 N N . LEU A 1 451 ? -31.500 -19.766 -13.022 1.00 83.38 451 LEU A N 1
ATOM 3371 C CA . LEU A 1 451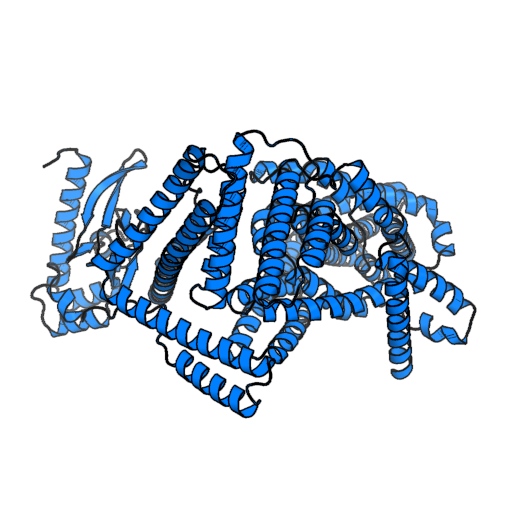 ? -30.768 -19.410 -11.799 1.00 83.38 451 LEU A CA 1
ATOM 3372 C C . LEU A 1 451 ? -30.190 -20.634 -11.088 1.00 83.38 451 LEU A C 1
ATOM 3374 O O . LEU A 1 451 ? -29.093 -20.552 -10.547 1.00 83.38 451 LEU A O 1
ATOM 3378 N N . ARG A 1 452 ? -30.916 -21.758 -11.064 1.00 80.56 452 ARG A N 1
ATOM 3379 C CA . ARG A 1 452 ? -30.411 -22.995 -10.454 1.00 80.56 452 ARG A CA 1
ATOM 3380 C C . ARG A 1 452 ? -29.249 -23.586 -11.231 1.00 80.56 452 ARG A C 1
ATOM 3382 O O . ARG A 1 452 ? -28.407 -24.199 -10.599 1.00 80.56 452 ARG A O 1
ATOM 3389 N N . GLU A 1 453 ? -29.226 -23.426 -12.548 1.00 81.88 453 GLU A N 1
ATOM 3390 C CA . GLU A 1 453 ? -28.150 -23.928 -13.401 1.00 81.88 453 GLU A CA 1
ATOM 3391 C C . GLU A 1 453 ? -26.904 -23.040 -13.299 1.00 81.88 453 GLU A C 1
ATOM 3393 O O . GLU A 1 453 ? -25.810 -23.537 -13.054 1.00 81.88 453 GLU A O 1
ATOM 3398 N N . VAL A 1 454 ? -27.073 -21.716 -13.376 1.00 84.50 454 VAL A N 1
ATOM 3399 C CA . VAL A 1 454 ? -25.966 -20.746 -13.279 1.00 84.50 454 VAL A CA 1
ATOM 3400 C C . VAL A 1 454 ? -25.352 -20.702 -11.876 1.00 84.50 454 VAL A C 1
ATOM 3402 O O . VAL A 1 454 ? -24.145 -20.515 -11.739 1.00 84.50 454 VAL A O 1
ATOM 3405 N N . LEU A 1 455 ? -26.171 -20.863 -10.832 1.00 81.19 455 LEU A N 1
ATOM 3406 C CA . LEU A 1 455 ? -25.743 -20.835 -9.428 1.00 81.19 455 LEU A CA 1
ATOM 3407 C C . LEU A 1 455 ? -25.677 -22.241 -8.811 1.00 81.19 455 LEU A C 1
ATOM 3409 O O . LEU A 1 455 ? -25.747 -22.384 -7.589 1.00 81.19 455 LEU A O 1
ATOM 3413 N N . ALA A 1 456 ? -25.569 -23.288 -9.635 1.00 70.31 456 ALA A N 1
ATOM 3414 C CA . ALA A 1 456 ? -25.335 -24.642 -9.151 1.00 70.31 456 ALA A CA 1
ATOM 3415 C C . ALA A 1 456 ? -23.945 -24.720 -8.500 1.00 70.31 456 ALA A C 1
ATOM 3417 O O . ALA A 1 456 ? -22.920 -24.521 -9.150 1.00 70.31 456 ALA A O 1
ATOM 3418 N N . GLY A 1 457 ? -23.899 -25.012 -7.201 1.00 62.25 457 GLY A N 1
ATOM 3419 C CA . GLY A 1 457 ? -22.643 -25.287 -6.512 1.00 62.25 457 GLY A CA 1
ATOM 3420 C C . GLY A 1 457 ? -22.149 -26.695 -6.837 1.00 62.25 457 GLY A C 1
ATOM 3421 O O . GLY A 1 457 ? -22.515 -27.639 -6.140 1.00 62.25 457 GLY A O 1
ATOM 3422 N N . ASP A 1 458 ? -21.305 -26.850 -7.856 1.00 53.25 458 ASP A N 1
ATOM 3423 C CA . ASP A 1 458 ? -20.620 -28.119 -8.125 1.00 53.25 458 ASP A CA 1
ATOM 3424 C C . ASP A 1 458 ? -19.574 -28.399 -7.033 1.00 53.25 458 ASP A C 1
ATOM 3426 O O . ASP A 1 458 ? -18.461 -27.865 -7.028 1.00 53.25 458 ASP A O 1
ATOM 3430 N N . GLY A 1 459 ? -19.914 -29.264 -6.079 1.00 51.84 459 GLY A N 1
ATOM 3431 C CA . GLY A 1 459 ? -18.923 -29.871 -5.201 1.00 51.84 459 GLY A CA 1
ATOM 3432 C C . GLY A 1 459 ? -19.512 -30.807 -4.140 1.00 51.84 459 GLY A C 1
ATOM 3433 O O . GLY A 1 459 ? -20.712 -30.773 -3.879 1.00 51.84 459 GLY A O 1
ATOM 3434 N N . PRO A 1 460 ? -18.677 -31.663 -3.521 1.00 47.66 460 PRO A N 1
ATOM 3435 C CA . PRO A 1 460 ? -19.129 -32.745 -2.641 1.00 47.66 460 PRO A CA 1
ATOM 3436 C C . PRO A 1 460 ? -19.912 -32.241 -1.419 1.00 47.66 460 PRO A C 1
ATOM 3438 O O . PRO A 1 460 ? -19.668 -31.122 -0.957 1.00 47.66 460 PRO A O 1
ATOM 3441 N N . GLU A 1 461 ? -20.828 -33.073 -0.902 1.00 48.66 461 GLU A N 1
ATOM 3442 C CA . GLU A 1 461 ? -21.553 -32.844 0.356 1.00 48.66 461 GLU A CA 1
ATOM 3443 C C . GLU A 1 461 ? -20.571 -32.530 1.493 1.00 48.66 461 GLU A C 1
ATOM 3445 O O . GLU A 1 461 ? -19.579 -33.225 1.715 1.00 48.66 461 GLU A O 1
ATOM 3450 N N . VAL A 1 462 ? -20.849 -31.429 2.181 1.00 51.97 462 VAL A N 1
ATOM 3451 C CA . VAL A 1 462 ? -19.989 -30.823 3.194 1.00 51.97 462 VAL A CA 1
ATOM 3452 C C . VAL A 1 462 ? -19.981 -31.695 4.455 1.00 51.97 462 VAL A C 1
ATOM 3454 O O . VAL A 1 462 ? -21.033 -32.071 4.976 1.00 51.97 462 VAL A O 1
ATOM 3457 N N . ALA A 1 463 ? -18.799 -32.012 4.987 1.00 55.69 463 ALA A N 1
ATOM 3458 C CA . ALA A 1 463 ? -18.691 -32.731 6.256 1.00 55.69 463 ALA A CA 1
ATOM 3459 C C . ALA A 1 463 ? -19.224 -31.856 7.413 1.00 55.69 463 ALA A C 1
ATOM 3461 O O . ALA A 1 463 ? -18.992 -30.649 7.431 1.00 55.69 463 ALA A O 1
ATOM 3462 N N . LYS A 1 464 ? -19.876 -32.442 8.432 1.00 54.41 464 LYS A N 1
ATOM 3463 C CA . LYS A 1 464 ? -20.457 -31.712 9.591 1.00 54.41 464 LYS A CA 1
ATOM 3464 C C . LYS A 1 464 ? -19.586 -30.581 10.197 1.00 54.41 464 LYS A C 1
ATOM 3466 O O . LYS A 1 464 ? -20.157 -29.544 10.525 1.00 54.41 464 LYS A O 1
ATOM 3471 N N . PRO A 1 465 ? -18.246 -30.706 10.330 1.00 58.44 465 PRO A N 1
ATOM 3472 C CA . PRO A 1 465 ? -17.401 -29.628 10.862 1.00 58.44 465 PRO A CA 1
ATOM 3473 C C . PRO A 1 465 ? -17.391 -28.356 10.001 1.00 58.44 465 PRO A C 1
ATOM 3475 O O . PRO A 1 465 ? -17.264 -27.252 10.523 1.00 58.44 465 PRO A O 1
ATOM 3478 N N . GLN A 1 466 ? -17.544 -28.501 8.686 1.00 60.44 466 GLN A N 1
ATOM 3479 C CA . GLN A 1 466 ? -17.548 -27.383 7.749 1.00 60.44 466 GLN A CA 1
ATOM 3480 C C . GLN A 1 466 ? -18.881 -26.621 7.811 1.00 60.44 466 GLN A C 1
ATOM 3482 O O . GLN A 1 466 ? -18.863 -25.398 7.769 1.00 60.44 466 GLN A O 1
ATOM 3487 N N . ALA A 1 467 ? -20.021 -27.292 8.028 1.00 63.84 467 ALA A N 1
ATOM 3488 C CA . ALA A 1 467 ? -21.330 -26.634 8.171 1.00 63.84 467 ALA A CA 1
ATOM 3489 C C . ALA A 1 467 ? -21.365 -25.613 9.327 1.00 63.84 467 ALA A C 1
ATOM 3491 O O . ALA A 1 467 ? -21.908 -24.520 9.185 1.00 63.84 467 ALA A O 1
ATOM 3492 N N . LEU A 1 468 ? -20.731 -25.932 10.459 1.00 69.12 468 LEU A N 1
ATOM 3493 C CA . LEU A 1 468 ? -20.635 -25.011 11.594 1.00 69.12 468 LEU A CA 1
ATOM 3494 C C . LEU A 1 468 ? -19.719 -23.810 11.295 1.00 69.12 468 LEU A C 1
ATOM 3496 O O . LEU A 1 468 ? -20.021 -22.688 11.703 1.00 69.12 468 LEU A O 1
ATOM 3500 N N . LEU A 1 469 ? -18.636 -24.025 10.540 1.00 69.50 469 LEU A N 1
ATOM 3501 C CA . LEU A 1 469 ? -17.775 -22.946 10.047 1.00 69.50 469 LEU A CA 1
ATOM 3502 C C . LEU A 1 46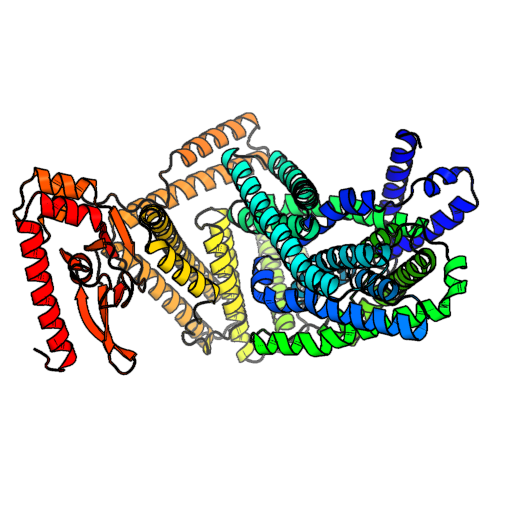9 ? -18.522 -22.033 9.059 1.00 69.50 469 LEU A C 1
ATOM 3504 O O . LEU A 1 469 ? -18.379 -20.816 9.142 1.00 69.50 469 LEU A O 1
ATOM 3508 N N . HIS A 1 470 ? -19.356 -22.596 8.181 1.00 68.75 470 HIS A N 1
ATOM 3509 C CA . HIS A 1 470 ? -20.212 -21.839 7.260 1.00 68.75 470 HIS A CA 1
ATOM 3510 C C . HIS A 1 470 ? -21.197 -20.927 8.005 1.00 68.75 470 HIS A C 1
ATOM 3512 O O . HIS A 1 470 ? -21.255 -19.726 7.738 1.00 68.75 470 HIS A O 1
ATOM 3518 N N . ALA A 1 471 ? -21.911 -21.458 9.004 1.00 72.31 471 ALA A N 1
ATOM 3519 C CA . ALA A 1 471 ? -22.832 -20.671 9.830 1.00 72.31 471 ALA A CA 1
ATOM 3520 C C . ALA A 1 471 ? -22.136 -19.491 10.514 1.00 72.31 471 ALA A C 1
ATOM 3522 O O . ALA A 1 471 ? -22.661 -18.377 10.565 1.00 72.31 471 ALA A O 1
ATOM 3523 N N . HIS A 1 472 ? -20.927 -19.735 11.023 1.00 77.50 472 HIS A N 1
ATOM 3524 C CA . HIS A 1 472 ? -20.101 -18.699 11.624 1.00 77.50 472 HIS A CA 1
ATOM 3525 C C . HIS A 1 472 ? -19.672 -17.640 10.611 1.00 77.50 472 HIS A C 1
ATOM 3527 O O . HIS A 1 472 ? -19.817 -16.451 10.877 1.00 77.50 472 HIS A O 1
ATOM 3533 N N . ARG A 1 473 ? -19.197 -18.036 9.426 1.00 75.69 473 ARG A N 1
ATOM 3534 C CA . ARG A 1 473 ? -18.809 -17.088 8.370 1.00 75.69 473 ARG A CA 1
ATOM 3535 C C . ARG A 1 473 ? -19.977 -16.193 7.955 1.00 75.69 473 ARG A C 1
ATOM 3537 O O . ARG A 1 473 ? -19.776 -14.987 7.825 1.00 75.69 473 ARG A O 1
ATOM 3544 N N . ARG A 1 474 ? -21.193 -16.740 7.845 1.00 74.31 474 ARG A N 1
ATOM 3545 C CA . ARG A 1 474 ? -22.413 -15.959 7.579 1.00 74.31 474 ARG A CA 1
ATOM 3546 C C . ARG A 1 474 ? -22.748 -14.999 8.723 1.00 74.31 474 ARG A C 1
ATOM 3548 O O . ARG A 1 474 ? -23.059 -13.836 8.480 1.00 74.31 474 ARG A O 1
ATOM 3555 N N . ALA A 1 475 ? -22.628 -15.449 9.973 1.00 81.12 475 ALA A N 1
ATOM 3556 C CA . ALA A 1 475 ? -22.801 -14.586 11.140 1.00 81.12 475 ALA A CA 1
ATOM 3557 C C . ALA A 1 475 ? -21.806 -13.410 11.123 1.00 81.12 475 ALA A C 1
ATOM 3559 O O . ALA A 1 475 ? -22.213 -12.258 11.266 1.00 81.12 475 ALA A O 1
ATOM 3560 N N . VAL A 1 476 ? -20.525 -13.687 10.853 1.00 81.88 476 VAL A N 1
ATOM 3561 C CA . VAL A 1 476 ? -19.468 -12.675 10.700 1.00 81.88 476 VAL A CA 1
ATOM 3562 C C . VAL A 1 476 ? -19.723 -11.754 9.501 1.00 81.88 476 VAL A C 1
ATOM 3564 O O . VAL A 1 476 ? -19.418 -10.565 9.577 1.00 81.88 476 VAL A O 1
ATOM 3567 N N . HIS A 1 477 ? -20.307 -12.249 8.407 1.00 79.12 477 HIS A N 1
ATOM 3568 C CA . HIS A 1 477 ? -20.716 -11.408 7.282 1.00 79.12 477 HIS A CA 1
ATOM 3569 C C . HIS A 1 477 ? -21.771 -10.374 7.705 1.00 79.12 477 HIS A C 1
ATOM 3571 O O . HIS A 1 477 ? -21.574 -9.180 7.480 1.00 79.12 477 HIS A O 1
ATOM 3577 N N . GLY A 1 478 ? -22.815 -10.796 8.428 1.00 80.06 478 GLY A N 1
ATOM 3578 C CA . GLY A 1 478 ? -23.797 -9.872 9.011 1.00 80.06 478 GLY A CA 1
ATOM 3579 C C . GLY A 1 478 ? -23.168 -8.860 9.983 1.00 80.06 478 GLY A C 1
ATOM 3580 O O . GLY A 1 478 ? -23.564 -7.689 10.025 1.00 80.06 478 GLY A O 1
ATOM 3581 N N . GLU A 1 479 ? -22.126 -9.267 10.724 1.00 85.69 479 GLU A N 1
ATOM 3582 C CA . GLU A 1 479 ? -21.322 -8.337 11.527 1.00 85.69 479 GLU A CA 1
ATOM 3583 C C . GLU A 1 479 ? -20.599 -7.299 10.661 1.00 85.69 479 GLU A C 1
ATOM 3585 O O . GLU A 1 479 ? -20.590 -6.121 11.023 1.00 85.69 479 GLU A O 1
ATOM 3590 N N . PHE A 1 480 ? -20.008 -7.701 9.531 1.00 82.75 480 PHE A N 1
ATOM 3591 C CA . PHE A 1 480 ? -19.328 -6.791 8.607 1.00 82.75 480 PHE A CA 1
ATOM 3592 C C . PHE A 1 480 ? -20.276 -5.770 7.986 1.00 82.75 480 PHE A C 1
ATOM 3594 O O . PHE A 1 480 ? -19.937 -4.585 7.975 1.00 82.75 480 PHE A O 1
ATOM 3601 N N . GLU A 1 481 ? -21.442 -6.200 7.503 1.00 78.88 481 GLU A N 1
ATOM 3602 C CA . GLU A 1 481 ? -22.440 -5.301 6.916 1.00 78.88 481 GLU A CA 1
ATOM 3603 C C . GLU A 1 481 ? -22.901 -4.255 7.932 1.00 78.88 481 GLU A C 1
ATOM 3605 O O . GLU A 1 481 ? -22.883 -3.051 7.663 1.00 78.88 481 GLU A O 1
ATOM 3610 N N . THR A 1 482 ? -23.219 -4.700 9.150 1.00 85.62 482 THR A N 1
ATOM 3611 C CA . THR A 1 482 ? -23.622 -3.803 10.238 1.00 85.62 482 THR A CA 1
ATOM 3612 C C . THR A 1 482 ? -22.492 -2.850 10.612 1.00 85.62 482 THR A C 1
ATOM 3614 O O . THR A 1 482 ? -22.709 -1.650 10.776 1.00 85.62 482 THR A O 1
ATOM 3617 N N . LEU A 1 483 ? -21.260 -3.350 10.717 1.00 84.50 483 LEU A N 1
ATOM 3618 C CA . LEU A 1 483 ? -20.092 -2.535 11.033 1.00 84.50 483 LEU A CA 1
ATOM 3619 C C . LEU A 1 483 ? -19.831 -1.466 9.955 1.00 84.50 483 LEU A C 1
ATOM 3621 O O . LEU A 1 483 ? -19.513 -0.325 10.296 1.00 84.50 483 LEU A O 1
ATOM 3625 N N . ALA A 1 484 ? -19.983 -1.813 8.675 1.00 78.56 484 ALA A N 1
ATOM 3626 C CA . ALA A 1 484 ? -19.872 -0.878 7.559 1.00 78.56 484 ALA A CA 1
ATOM 3627 C C . ALA A 1 484 ? -20.969 0.193 7.616 1.00 78.56 484 ALA A C 1
ATOM 3629 O O . ALA A 1 484 ? -20.651 1.383 7.580 1.00 78.56 484 ALA A O 1
ATOM 3630 N N . ALA A 1 485 ? -22.224 -0.206 7.834 1.00 78.56 485 ALA A N 1
ATOM 3631 C CA . ALA A 1 485 ? -23.345 0.720 7.973 1.00 78.56 485 ALA A CA 1
ATOM 3632 C C . ALA A 1 485 ? -23.138 1.714 9.131 1.00 78.56 485 ALA A C 1
ATOM 3634 O O . ALA A 1 485 ? -23.354 2.916 8.972 1.00 78.56 485 ALA A O 1
ATOM 3635 N N . LEU A 1 486 ? -22.646 1.250 10.285 1.00 81.88 486 LEU A N 1
ATOM 3636 C CA . LEU A 1 486 ? -22.336 2.118 11.428 1.00 81.88 486 LEU A CA 1
ATOM 3637 C C . LEU A 1 486 ? -21.233 3.133 11.116 1.00 81.88 486 LEU A C 1
ATOM 3639 O O . LEU A 1 486 ? -21.248 4.250 11.644 1.00 81.88 486 LEU A O 1
ATOM 3643 N N . HIS A 1 487 ? -20.261 2.755 10.288 1.00 81.19 487 HIS A N 1
ATOM 3644 C CA . HIS A 1 487 ? -19.205 3.662 9.863 1.00 81.19 487 HIS A CA 1
ATOM 3645 C C . HIS A 1 487 ? -19.728 4.716 8.883 1.00 81.19 487 HIS A C 1
ATOM 3647 O O . HIS A 1 487 ? -19.460 5.903 9.073 1.00 81.19 487 HIS A O 1
ATOM 3653 N N . GLU A 1 488 ? -20.529 4.307 7.898 1.00 71.31 488 GLU A N 1
ATOM 3654 C CA . GLU A 1 488 ? -21.165 5.209 6.930 1.00 71.31 488 GLU A CA 1
ATOM 3655 C C . GLU A 1 488 ? -22.111 6.212 7.601 1.00 71.31 488 GLU A C 1
ATOM 3657 O O . GLU A 1 488 ? -22.106 7.398 7.274 1.00 71.31 488 GLU A O 1
ATOM 3662 N N . GLN A 1 489 ? -22.861 5.768 8.612 1.00 72.50 489 GLN A N 1
ATOM 3663 C CA . GLN A 1 489 ? -23.736 6.619 9.426 1.00 72.50 489 GLN A CA 1
ATOM 3664 C C . GLN A 1 489 ? -22.961 7.517 10.412 1.00 72.50 489 GLN A C 1
ATOM 3666 O O . GLN A 1 489 ? -23.544 8.386 11.066 1.00 72.50 489 GLN A O 1
ATOM 3671 N N . GLY A 1 490 ? -21.644 7.324 10.539 1.00 70.25 490 GLY A N 1
ATOM 3672 C CA . GLY A 1 490 ? -20.772 8.085 11.432 1.00 70.25 490 GLY A CA 1
ATOM 3673 C C . GLY A 1 490 ? -20.934 7.759 12.919 1.00 70.25 490 GLY A C 1
ATOM 3674 O O . GLY A 1 490 ? -20.477 8.543 13.756 1.00 70.25 490 GLY A O 1
ATOM 3675 N N . VAL A 1 491 ? -21.554 6.619 13.249 1.00 76.31 491 VAL A N 1
ATOM 3676 C CA . VAL A 1 491 ? -21.667 6.093 14.621 1.00 76.31 491 VAL A CA 1
ATOM 3677 C C . VAL A 1 491 ? -20.283 5.703 15.141 1.00 76.31 491 VAL A C 1
ATOM 3679 O O . VAL A 1 491 ? -19.922 6.005 16.280 1.00 76.31 491 VAL A O 1
ATOM 3682 N N . ILE A 1 492 ? -19.470 5.080 14.286 1.00 78.69 492 ILE A N 1
ATOM 3683 C CA . ILE A 1 492 ? -18.090 4.711 14.609 1.00 78.69 492 ILE A CA 1
ATOM 3684 C C . ILE A 1 492 ? -17.079 5.483 13.771 1.00 78.69 492 ILE 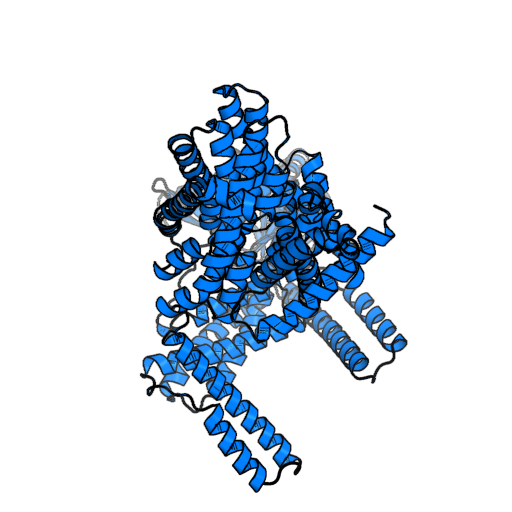A C 1
ATOM 3686 O O . ILE A 1 492 ? -17.229 5.673 12.562 1.00 78.69 492 ILE A O 1
ATOM 3690 N N . GLY A 1 493 ? -16.003 5.914 14.432 1.00 70.81 493 GLY A N 1
ATOM 3691 C CA . GLY A 1 493 ? -14.849 6.472 13.742 1.00 70.81 493 GLY A CA 1
ATOM 3692 C C . GLY A 1 493 ? -14.135 5.408 12.911 1.00 70.81 493 GLY A C 1
ATOM 3693 O O . GLY A 1 493 ? -14.157 4.221 13.236 1.00 70.81 493 GLY A O 1
ATOM 3694 N N . ALA A 1 494 ? -13.438 5.840 11.865 1.00 64.88 494 ALA A N 1
ATOM 3695 C CA . ALA A 1 494 ? -12.728 4.940 10.962 1.00 64.88 494 ALA A CA 1
ATOM 3696 C C . ALA A 1 494 ? -11.669 4.070 11.660 1.00 64.88 494 ALA A C 1
ATOM 3698 O O . ALA A 1 494 ? -11.482 2.920 11.285 1.00 64.88 494 ALA A O 1
ATOM 3699 N N . TYR A 1 495 ? -11.003 4.574 12.709 1.00 69.50 495 TYR A N 1
ATOM 3700 C CA . TYR A 1 495 ? -10.082 3.752 13.502 1.00 69.50 495 TYR A CA 1
ATOM 3701 C C . TYR A 1 495 ? -10.795 2.528 14.095 1.00 69.50 495 TYR A C 1
ATOM 3703 O O . TYR A 1 495 ? -10.342 1.405 13.894 1.00 69.50 495 TYR A O 1
ATOM 3711 N N . VAL A 1 496 ? -11.938 2.745 14.759 1.00 75.31 496 VAL A N 1
ATOM 3712 C CA . VAL A 1 496 ? -12.742 1.684 15.385 1.00 75.31 496 VAL A CA 1
ATOM 3713 C C . VAL A 1 496 ? -13.303 0.741 14.327 1.00 75.31 496 VAL A C 1
ATOM 3715 O O . VAL A 1 496 ? -13.203 -0.469 14.497 1.00 75.31 496 VAL A O 1
ATOM 3718 N N . PHE A 1 497 ? -13.814 1.280 13.214 1.00 78.94 497 PHE A N 1
ATOM 3719 C CA . PHE A 1 497 ? -14.256 0.487 12.065 1.00 78.94 497 PHE A CA 1
ATOM 3720 C C . PHE A 1 497 ? -13.151 -0.457 11.592 1.00 78.94 497 PHE A C 1
ATOM 3722 O O . PHE A 1 497 ? -13.341 -1.668 11.553 1.00 78.94 497 PHE A O 1
ATOM 3729 N N . LEU A 1 498 ? -11.968 0.075 11.289 1.00 67.50 498 LEU A N 1
ATOM 3730 C CA . LEU A 1 498 ? -10.875 -0.730 10.766 1.00 67.50 498 LEU A CA 1
ATOM 3731 C C . LEU A 1 498 ? -10.329 -1.722 11.806 1.00 67.50 498 LEU A C 1
ATOM 3733 O O . LEU A 1 498 ? -9.920 -2.817 11.435 1.00 67.50 498 LEU A O 1
ATOM 3737 N N . ASP A 1 499 ? -10.240 -1.346 13.081 1.00 73.44 499 ASP A N 1
ATOM 3738 C CA . ASP A 1 499 ? -9.766 -2.217 14.170 1.00 73.44 499 ASP A CA 1
ATOM 3739 C C . ASP A 1 499 ? -10.743 -3.377 14.445 1.00 73.44 499 ASP A C 1
ATOM 3741 O O . ASP A 1 499 ? -10.347 -4.539 14.594 1.00 73.44 499 ASP A O 1
ATOM 3745 N N . MET A 1 500 ? -12.047 -3.094 14.440 1.00 78.88 500 MET A N 1
ATOM 3746 C CA . MET A 1 500 ? -13.079 -4.126 14.518 1.00 78.88 500 MET A CA 1
ATOM 3747 C C . MET A 1 500 ? -13.088 -5.001 13.267 1.00 78.88 500 MET A C 1
ATOM 3749 O O . MET A 1 500 ? -13.118 -6.218 13.409 1.00 78.88 500 MET A O 1
ATOM 3753 N N . ARG A 1 501 ? -12.957 -4.419 12.069 1.00 78.25 501 ARG A N 1
ATOM 3754 C CA . ARG A 1 501 ? -12.866 -5.155 10.800 1.00 78.25 501 ARG A CA 1
ATOM 3755 C C . ARG A 1 501 ? -11.711 -6.157 10.819 1.00 78.25 501 ARG A C 1
ATOM 3757 O O . ARG A 1 501 ? -11.909 -7.315 10.490 1.00 78.25 501 ARG A O 1
ATOM 3764 N N . ASP A 1 502 ? -10.526 -5.751 11.275 1.00 66.50 502 ASP A N 1
ATOM 3765 C CA . ASP A 1 502 ? -9.369 -6.649 11.426 1.00 66.50 502 ASP A CA 1
ATOM 3766 C C . ASP A 1 502 ? -9.583 -7.734 12.495 1.00 66.50 502 ASP A C 1
ATOM 3768 O O . ASP A 1 502 ? -8.975 -8.803 12.433 1.00 66.50 502 ASP A O 1
ATOM 3772 N N . THR A 1 503 ? -10.393 -7.457 13.519 1.00 72.75 503 THR A N 1
ATOM 3773 C CA . THR A 1 503 ? -10.785 -8.474 14.506 1.00 72.75 503 THR A CA 1
ATOM 3774 C C . THR A 1 503 ? -11.740 -9.482 13.863 1.00 72.75 503 THR A C 1
ATOM 3776 O O . THR A 1 503 ? -11.491 -10.675 13.954 1.00 72.75 503 THR A O 1
ATOM 3779 N N . LEU A 1 504 ? -12.756 -9.013 13.135 1.00 76.31 504 LEU A N 1
ATOM 3780 C CA . LEU A 1 504 ? -13.722 -9.859 12.431 1.00 76.31 504 LEU A CA 1
ATOM 3781 C C . LEU A 1 504 ? -13.076 -10.703 11.325 1.00 76.31 504 LEU A C 1
ATOM 3783 O O . LEU A 1 504 ? -13.431 -11.863 11.178 1.00 76.31 504 LEU A O 1
ATOM 3787 N N . MET A 1 505 ? -12.095 -10.170 10.584 1.00 68.38 505 MET A N 1
ATOM 3788 C CA . MET A 1 505 ? -11.371 -10.952 9.567 1.00 68.38 505 MET A CA 1
ATOM 3789 C C . MET A 1 505 ? -10.608 -12.118 10.208 1.00 68.38 505 MET A C 1
ATOM 3791 O O . MET A 1 505 ? -10.617 -13.219 9.676 1.00 68.38 505 MET A O 1
ATOM 3795 N N . ARG A 1 506 ? -10.006 -11.904 11.387 1.00 68.44 506 ARG A N 1
ATOM 3796 C CA . ARG A 1 506 ? -9.353 -12.982 12.149 1.00 68.44 506 ARG A CA 1
ATOM 3797 C C . ARG A 1 506 ? -10.360 -13.980 12.714 1.00 68.44 506 ARG A C 1
ATOM 3799 O O . ARG A 1 506 ? -10.110 -15.178 12.676 1.00 68.44 506 ARG A O 1
ATOM 3806 N N . ASP A 1 507 ? -11.493 -13.493 13.213 1.00 69.94 507 ASP A N 1
ATOM 3807 C CA . ASP A 1 507 ? -12.575 -14.348 13.706 1.00 69.94 507 ASP A CA 1
ATOM 3808 C C . ASP A 1 507 ? -13.187 -15.192 12.575 1.00 69.94 507 ASP A C 1
ATOM 3810 O O . ASP A 1 507 ? -13.547 -16.336 12.821 1.00 69.94 507 ASP A O 1
ATOM 3814 N N . ARG A 1 508 ? -13.272 -14.670 11.342 1.00 69.81 508 ARG A N 1
ATOM 3815 C CA . ARG A 1 508 ? -13.732 -15.400 10.143 1.00 69.81 508 ARG A CA 1
ATOM 3816 C C . ARG A 1 508 ? -12.833 -16.593 9.804 1.00 69.81 508 ARG A C 1
ATOM 3818 O O . ARG A 1 508 ? -13.328 -17.616 9.334 1.00 69.81 508 ARG A O 1
ATOM 3825 N N . GLU A 1 509 ? -11.528 -16.444 10.022 1.00 62.50 509 GLU A N 1
ATOM 3826 C CA . GLU A 1 509 ? -10.504 -17.456 9.731 1.00 62.50 509 GLU A CA 1
ATOM 3827 C C . GLU A 1 509 ? -10.325 -18.481 10.869 1.00 62.50 509 GLU A C 1
ATOM 3829 O O . GLU A 1 509 ? -9.706 -19.523 10.667 1.00 62.50 509 GLU A O 1
ATOM 3834 N N . SER A 1 510 ? -10.860 -18.222 12.069 1.00 61.69 510 SER A N 1
ATOM 3835 C CA . SER A 1 510 ? -10.676 -19.085 13.242 1.00 61.69 510 SER A CA 1
ATOM 3836 C C . SER A 1 510 ? -11.901 -19.976 13.506 1.00 61.69 510 SER A C 1
ATOM 3838 O O . SER A 1 510 ? -13.028 -19.474 13.533 1.00 61.69 510 SER A O 1
ATOM 3840 N N . PRO A 1 511 ? -11.729 -21.289 13.758 1.00 56.53 511 PRO A N 1
ATOM 3841 C CA . PRO A 1 511 ? -12.828 -22.140 14.198 1.00 56.53 511 PRO A CA 1
ATOM 3842 C C . PRO A 1 511 ? -13.288 -21.703 15.597 1.00 56.53 511 PRO A C 1
ATOM 3844 O O . PRO A 1 511 ? -12.593 -21.892 16.593 1.00 56.53 511 PRO A O 1
ATOM 3847 N N . VAL A 1 512 ? -14.490 -21.122 15.663 1.00 56.31 512 VAL A N 1
ATOM 3848 C CA . VAL A 1 512 ? -15.120 -20.538 16.869 1.00 56.31 512 VAL A CA 1
ATOM 3849 C C . VAL A 1 512 ? -15.038 -21.426 18.103 1.00 56.31 512 VAL A C 1
ATOM 3851 O O . VAL A 1 512 ? -14.934 -20.917 19.217 1.00 56.31 512 VAL A O 1
ATOM 3854 N N . LEU A 1 513 ? -15.100 -22.744 17.905 1.00 54.12 513 LEU A N 1
ATOM 3855 C CA . LEU A 1 513 ? -15.179 -23.731 18.979 1.00 54.12 513 LEU A CA 1
ATOM 3856 C C . LEU A 1 513 ? -13.860 -23.913 19.749 1.00 54.12 513 LEU A C 1
ATOM 3858 O O . LEU A 1 513 ? -13.916 -24.330 20.901 1.00 54.12 513 LEU A O 1
ATOM 3862 N N . ASP A 1 514 ? -12.714 -23.532 19.173 1.00 50.47 514 ASP A N 1
ATOM 3863 C CA . ASP A 1 514 ? -11.398 -23.594 19.834 1.00 50.47 514 ASP A CA 1
ATOM 3864 C C . ASP A 1 514 ? -10.897 -22.220 20.312 1.00 50.47 514 ASP A C 1
ATOM 3866 O O . ASP A 1 514 ? -9.840 -22.109 20.941 1.00 50.47 514 ASP A O 1
ATOM 3870 N N . ALA A 1 515 ? -11.663 -21.153 20.067 1.00 45.72 515 ALA A N 1
ATOM 3871 C CA . ALA A 1 515 ? -11.335 -19.797 20.494 1.00 45.72 515 ALA A CA 1
ATOM 3872 C C . ALA A 1 515 ? -11.665 -19.575 21.983 1.00 45.72 515 ALA A C 1
ATOM 3874 O O . ALA A 1 515 ? -12.348 -18.619 22.363 1.00 45.72 515 ALA A O 1
ATOM 3875 N N . GLY A 1 516 ? -11.125 -20.434 22.854 1.00 41.19 516 GLY A N 1
ATOM 3876 C CA . GLY A 1 516 ? -10.826 -20.026 24.221 1.00 41.19 516 GLY A CA 1
ATOM 3877 C C . GLY A 1 516 ? -10.024 -18.731 24.149 1.00 41.19 516 GLY A C 1
ATOM 3878 O O . GLY A 1 516 ? -9.143 -18.621 23.300 1.00 41.19 516 GLY A O 1
ATOM 3879 N N . VAL A 1 517 ? -10.400 -17.745 24.970 1.00 41.16 517 VAL A N 1
ATOM 3880 C CA . VAL A 1 517 ? -9.884 -16.367 25.014 1.00 41.16 517 VAL A CA 1
ATOM 3881 C C . VAL A 1 517 ? -8.369 -16.338 24.792 1.00 41.16 517 VAL A C 1
ATOM 3883 O O . VAL A 1 517 ? -7.585 -16.346 25.739 1.00 41.16 517 VAL A O 1
ATOM 3886 N N . GLN A 1 518 ? -7.928 -16.304 23.533 1.00 36.69 518 GLN A N 1
ATOM 3887 C CA . GLN A 1 518 ? -6.536 -16.060 23.231 1.00 36.69 518 GLN A CA 1
ATOM 3888 C C . GLN A 1 518 ? -6.362 -14.583 23.525 1.00 36.69 518 GLN A C 1
ATOM 3890 O O . GLN A 1 518 ? -6.778 -13.721 22.748 1.00 36.69 518 GLN A O 1
ATOM 3895 N N . ASN A 1 519 ? -5.807 -14.297 24.703 1.00 36.47 519 ASN A N 1
ATOM 3896 C CA . ASN A 1 519 ? -5.211 -13.013 25.013 1.00 36.47 519 ASN A CA 1
ATOM 3897 C C . ASN A 1 519 ? -4.230 -12.725 23.881 1.00 36.47 519 ASN A C 1
ATOM 3899 O O . ASN A 1 519 ? -3.111 -13.238 23.877 1.00 36.47 519 ASN A O 1
ATOM 3903 N N . ALA A 1 520 ? -4.682 -11.969 22.880 1.00 42.19 520 ALA A N 1
ATOM 3904 C CA . ALA A 1 520 ? -3.838 -11.518 21.799 1.00 42.19 520 ALA A CA 1
ATOM 3905 C C . ALA A 1 520 ? -2.658 -10.818 22.468 1.00 42.19 520 ALA A C 1
ATOM 3907 O O . ALA A 1 520 ? -2.841 -9.785 23.116 1.00 42.19 520 ALA A O 1
ATOM 3908 N N . ALA A 1 521 ? -1.473 -11.430 22.392 1.00 39.09 521 ALA A N 1
ATOM 3909 C CA . ALA A 1 521 ? -0.266 -10.852 22.952 1.00 39.09 521 ALA A CA 1
ATOM 3910 C C . ALA A 1 521 ? -0.198 -9.401 22.470 1.00 39.09 521 ALA A C 1
ATOM 3912 O O . ALA A 1 521 ? -0.296 -9.164 21.262 1.00 39.09 521 ALA A O 1
ATOM 3913 N N . ALA A 1 522 ? -0.102 -8.448 23.407 1.00 41.88 522 ALA A N 1
ATOM 3914 C CA . ALA A 1 522 ? -0.122 -7.025 23.086 1.00 41.88 522 ALA A CA 1
ATOM 3915 C C . ALA A 1 522 ? 0.830 -6.776 21.914 1.00 41.88 522 ALA A C 1
ATOM 3917 O O . ALA A 1 522 ? 2.010 -7.162 21.987 1.00 41.88 522 ALA A O 1
ATOM 3918 N N . SER A 1 523 ? 0.289 -6.222 20.823 1.00 50.38 523 SER A N 1
ATOM 3919 C CA . SER A 1 523 ? 1.040 -6.023 19.587 1.00 50.38 523 SER A CA 1
ATOM 3920 C C . SER A 1 523 ? 2.324 -5.240 19.896 1.00 50.38 523 SER A C 1
ATOM 3922 O O . SER A 1 523 ? 2.334 -4.429 20.829 1.00 50.38 523 SER A O 1
ATOM 3924 N N . PRO A 1 524 ? 3.424 -5.449 19.151 1.00 47.34 524 PRO A N 1
ATOM 3925 C CA . PRO A 1 524 ? 4.658 -4.686 19.353 1.00 47.34 524 PRO A CA 1
ATOM 3926 C C . PRO A 1 524 ? 4.408 -3.171 19.376 1.00 47.34 524 PRO A C 1
ATOM 3928 O O . PRO A 1 524 ? 5.007 -2.458 20.173 1.00 47.34 524 PRO A O 1
ATOM 3931 N N . PHE A 1 525 ? 3.443 -2.704 18.577 1.00 46.38 525 PHE A N 1
ATOM 3932 C CA . PHE A 1 525 ? 2.983 -1.319 18.556 1.00 46.38 525 PHE A CA 1
ATOM 3933 C C . PHE A 1 525 ? 2.239 -0.898 19.819 1.00 46.38 525 PHE A C 1
ATOM 3935 O O . PHE A 1 525 ? 2.534 0.174 20.320 1.00 46.38 525 PHE A O 1
ATOM 3942 N N . ALA A 1 526 ? 1.350 -1.724 20.379 1.00 51.19 526 ALA A N 1
ATOM 3943 C CA . ALA A 1 526 ? 0.704 -1.412 21.655 1.00 51.19 526 ALA A CA 1
ATOM 3944 C C . ALA A 1 526 ? 1.740 -1.290 22.785 1.00 51.19 526 ALA A C 1
ATOM 3946 O O . ALA A 1 526 ? 1.629 -0.413 23.636 1.00 51.19 526 ALA A O 1
ATOM 3947 N N . ARG A 1 527 ? 2.796 -2.119 22.768 1.00 56.44 527 ARG A N 1
ATOM 3948 C CA . ARG A 1 527 ? 3.912 -2.005 23.725 1.00 56.44 527 ARG A CA 1
ATOM 3949 C C . ARG A 1 527 ? 4.737 -0.742 23.503 1.00 56.44 527 ARG A C 1
ATOM 3951 O O . ARG A 1 527 ? 5.124 -0.106 24.475 1.00 56.44 527 ARG A O 1
ATOM 3958 N N . LEU A 1 528 ? 5.005 -0.387 22.247 1.00 53.62 528 LEU A N 1
ATOM 3959 C CA . LEU A 1 528 ? 5.757 0.816 21.890 1.00 53.62 528 LEU A CA 1
ATOM 3960 C C . LEU A 1 528 ? 4.959 2.086 22.202 1.00 53.62 528 LEU A C 1
ATOM 3962 O O . LEU A 1 528 ? 5.525 3.041 22.713 1.00 53.62 528 LEU A O 1
ATOM 3966 N N . GLU A 1 529 ? 3.648 2.071 21.978 1.00 60.66 529 GLU A N 1
ATOM 3967 C CA . GLU A 1 529 ? 2.704 3.112 22.377 1.00 60.66 529 GLU A CA 1
ATOM 3968 C C . GLU A 1 529 ? 2.689 3.275 23.900 1.00 60.66 529 GLU A C 1
ATOM 3970 O O . GLU A 1 529 ? 2.908 4.377 24.390 1.00 60.66 529 GLU A O 1
ATOM 3975 N N . LEU A 1 530 ? 2.527 2.182 24.657 1.00 63.53 530 LEU A N 1
ATOM 3976 C CA . LEU A 1 530 ? 2.608 2.190 26.123 1.00 63.53 530 LEU A CA 1
ATOM 3977 C C . LEU A 1 530 ? 3.969 2.706 26.619 1.00 63.53 530 LEU A C 1
ATOM 3979 O O . LEU A 1 530 ? 4.017 3.488 27.566 1.00 63.53 530 LEU A O 1
ATOM 3983 N N . ALA A 1 531 ? 5.070 2.321 25.967 1.00 62.84 531 ALA A N 1
ATOM 3984 C CA . ALA A 1 531 ? 6.412 2.798 26.296 1.00 62.84 531 ALA A CA 1
ATOM 3985 C C . ALA A 1 531 ? 6.603 4.289 25.968 1.00 62.84 531 ALA A C 1
ATOM 3987 O O . ALA A 1 531 ? 7.214 5.016 26.749 1.00 62.84 531 ALA A O 1
ATOM 3988 N N . LEU A 1 532 ? 6.062 4.760 24.842 1.00 64.06 532 LEU A N 1
ATOM 3989 C CA . LEU A 1 532 ? 6.105 6.163 24.438 1.00 64.06 532 LEU A CA 1
ATOM 3990 C C . LEU A 1 532 ? 5.255 7.022 25.376 1.00 64.06 532 LEU A C 1
ATOM 3992 O O . LEU A 1 532 ? 5.721 8.062 25.823 1.00 64.06 532 LEU A O 1
ATOM 3996 N N . ILE A 1 533 ? 4.049 6.566 25.722 1.00 66.00 533 ILE A N 1
ATOM 3997 C CA . ILE A 1 533 ? 3.177 7.197 26.718 1.00 66.00 533 ILE A CA 1
ATOM 3998 C C . ILE A 1 533 ? 3.908 7.294 28.050 1.00 66.00 533 ILE A C 1
ATOM 4000 O O . ILE A 1 533 ? 3.958 8.376 28.622 1.00 66.00 533 ILE A O 1
ATOM 4004 N N . ARG A 1 534 ? 4.529 6.200 28.511 1.00 64.44 534 ARG A N 1
ATOM 4005 C CA . ARG A 1 534 ? 5.318 6.188 29.749 1.00 64.44 534 ARG A CA 1
ATOM 4006 C C . ARG A 1 534 ? 6.443 7.223 29.711 1.00 64.44 534 ARG A C 1
ATOM 4008 O O . ARG A 1 534 ? 6.576 7.992 30.650 1.00 64.44 534 ARG A O 1
ATOM 4015 N N . ARG A 1 535 ? 7.194 7.299 28.608 1.00 65.88 535 ARG A N 1
ATOM 4016 C CA . ARG A 1 535 ? 8.327 8.227 28.455 1.00 65.88 535 ARG A CA 1
ATOM 4017 C C . ARG A 1 535 ? 7.900 9.691 28.308 1.00 65.88 535 ARG A C 1
ATOM 4019 O O . ARG A 1 535 ? 8.544 10.582 28.849 1.00 65.88 535 ARG A O 1
ATOM 4026 N N . LEU A 1 536 ? 6.814 9.952 27.581 1.00 65.00 536 LEU A N 1
ATOM 4027 C CA . LEU A 1 536 ? 6.245 11.296 27.438 1.00 65.00 536 LEU A CA 1
ATOM 4028 C C . LEU A 1 536 ? 5.684 11.798 28.767 1.00 65.00 536 LEU A C 1
ATOM 4030 O O . LEU A 1 536 ? 5.782 12.982 29.059 1.00 65.00 536 LEU A O 1
ATOM 4034 N N . ARG A 1 537 ? 5.153 10.897 29.595 1.00 62.22 537 ARG A N 1
ATOM 4035 C CA . ARG A 1 537 ? 4.543 11.223 30.885 1.00 62.22 537 ARG A CA 1
ATOM 4036 C C . ARG A 1 537 ? 5.511 11.766 31.930 1.00 62.22 537 ARG A C 1
ATOM 4038 O O . ARG A 1 537 ? 5.065 12.443 32.844 1.00 62.22 537 ARG A O 1
ATOM 4045 N N . GLU A 1 538 ? 6.808 11.533 31.763 1.00 59.75 538 GLU A N 1
ATOM 4046 C CA . GLU A 1 538 ? 7.852 12.123 32.609 1.00 59.75 538 GLU A CA 1
ATOM 4047 C C . GLU A 1 538 ? 8.001 13.644 32.419 1.00 59.75 538 GLU A C 1
ATOM 4049 O O . GLU A 1 538 ? 8.766 14.275 33.144 1.00 59.75 538 GLU A O 1
ATOM 4054 N N . HIS A 1 539 ? 7.311 14.239 31.439 1.00 62.31 539 HIS A N 1
ATOM 4055 C CA . HIS A 1 539 ? 7.400 15.662 31.143 1.00 62.31 539 HIS A CA 1
ATOM 4056 C C . HIS A 1 539 ? 6.061 16.374 31.368 1.00 62.31 539 HIS A C 1
ATOM 4058 O O . HIS A 1 539 ? 5.047 16.017 30.767 1.00 62.31 539 HIS A O 1
ATOM 4064 N N . ASP A 1 540 ? 6.075 17.457 32.149 1.00 56.62 540 ASP A N 1
ATOM 4065 C CA . ASP A 1 540 ? 4.870 18.228 32.497 1.00 56.62 540 ASP A CA 1
ATOM 4066 C C . ASP A 1 540 ? 4.122 18.786 31.277 1.00 56.62 540 ASP A C 1
ATOM 4068 O O . ASP A 1 540 ? 2.893 18.785 31.248 1.00 56.62 540 ASP A O 1
ATOM 4072 N N . TRP A 1 541 ? 4.836 19.172 30.212 1.00 64.44 541 TRP A N 1
ATOM 4073 C CA . TRP A 1 541 ? 4.213 19.657 28.972 1.00 64.44 541 TRP A CA 1
ATOM 4074 C C . TRP A 1 541 ? 3.350 18.593 28.269 1.00 64.44 541 TRP A C 1
ATOM 4076 O O . TRP A 1 541 ? 2.472 18.931 27.472 1.00 64.44 541 TRP A O 1
ATOM 4086 N N . ALA A 1 542 ? 3.588 17.306 28.542 1.00 60.44 542 ALA A N 1
ATOM 4087 C CA . ALA A 1 542 ? 2.876 16.203 27.913 1.00 60.44 542 ALA A CA 1
ATOM 4088 C C . ALA A 1 542 ? 1.574 15.833 28.639 1.00 60.44 542 ALA A C 1
ATOM 4090 O O . ALA A 1 542 ? 0.755 15.123 28.056 1.00 60.44 542 ALA A O 1
ATOM 4091 N N . ALA A 1 543 ? 1.339 16.317 29.864 1.00 58.34 543 ALA A N 1
ATOM 4092 C CA . ALA A 1 543 ? 0.163 15.956 30.658 1.00 58.34 543 ALA A CA 1
ATOM 4093 C C . ALA A 1 543 ? -1.154 16.314 29.944 1.00 58.34 543 ALA A C 1
ATOM 4095 O O . ALA A 1 543 ? -2.020 15.455 29.758 1.00 58.34 543 ALA A O 1
ATOM 4096 N N . GLY A 1 544 ? -1.257 17.533 29.405 1.00 59.53 544 GLY A N 1
ATOM 4097 C CA . GLY A 1 544 ? -2.422 17.963 28.624 1.00 59.53 544 GLY A CA 1
ATOM 4098 C C . GLY A 1 544 ? -2.613 17.204 27.300 1.00 59.53 544 GLY A C 1
ATOM 4099 O O . GLY A 1 544 ? -3.744 17.016 26.846 1.00 59.53 544 GLY A O 1
ATOM 4100 N N . LEU A 1 545 ? -1.529 16.732 26.671 1.00 62.97 545 LEU A N 1
ATOM 4101 C CA . LEU A 1 545 ? -1.593 15.882 25.473 1.00 62.97 545 LEU A CA 1
ATOM 4102 C C . LEU A 1 545 ? -2.052 14.462 25.817 1.00 62.97 545 LEU A C 1
ATOM 4104 O O . LEU A 1 545 ? -2.895 13.902 25.115 1.00 62.97 545 LEU A O 1
ATOM 4108 N N . LEU A 1 546 ? -1.527 13.901 26.906 1.00 64.12 546 LEU A N 1
ATOM 4109 C CA . LEU A 1 546 ? -1.866 12.573 27.404 1.00 64.12 546 LEU A CA 1
ATOM 4110 C C . LEU A 1 546 ? -3.320 12.497 27.872 1.00 64.12 546 LEU A C 1
ATOM 4112 O O . LEU A 1 546 ? -3.998 11.539 27.516 1.00 64.12 546 LEU A O 1
ATOM 4116 N N . ALA A 1 547 ? -3.834 13.525 28.552 1.00 60.19 547 ALA A N 1
ATOM 4117 C CA . ALA A 1 547 ? -5.246 13.609 28.926 1.00 60.19 547 ALA A CA 1
ATOM 4118 C C . ALA A 1 547 ? -6.164 13.583 27.687 1.00 60.19 547 ALA A C 1
ATOM 4120 O O . ALA A 1 547 ? -7.093 12.780 27.601 1.00 60.19 547 ALA A O 1
ATOM 4121 N N . ARG A 1 548 ? -5.846 14.378 26.652 1.00 63.44 548 ARG A N 1
ATOM 4122 C CA . ARG A 1 548 ? -6.582 14.352 25.370 1.00 63.44 548 ARG A CA 1
ATOM 4123 C C . ARG A 1 548 ? -6.505 12.989 24.680 1.00 63.44 548 ARG A C 1
ATOM 4125 O O . ARG A 1 548 ? -7.468 12.563 24.045 1.00 63.44 548 ARG A O 1
ATOM 4132 N N . TYR A 1 549 ? -5.357 12.323 24.769 1.00 67.31 549 TYR A N 1
ATOM 4133 C CA . TYR A 1 549 ? -5.151 10.994 24.205 1.00 67.31 549 TYR A CA 1
ATOM 4134 C C . TYR A 1 549 ? -5.955 9.914 24.945 1.00 67.31 549 TYR A C 1
ATOM 4136 O O . TYR A 1 549 ? -6.566 9.049 24.316 1.00 67.31 549 TYR A O 1
ATOM 4144 N N . GLN A 1 550 ? -6.010 9.987 26.273 1.00 66.50 550 GLN A N 1
ATOM 4145 C CA . GLN A 1 550 ? -6.802 9.092 27.116 1.00 66.50 550 GLN A CA 1
ATOM 4146 C C . GLN A 1 550 ? -8.302 9.238 26.841 1.00 66.50 550 GLN A C 1
ATOM 4148 O O . GLN A 1 550 ? -8.980 8.226 26.651 1.00 66.50 550 GLN A O 1
ATOM 4153 N N . ASP A 1 551 ? -8.805 10.467 26.699 1.00 63.84 551 ASP A N 1
ATOM 4154 C CA . ASP A 1 551 ? -10.207 10.696 26.339 1.00 63.84 551 ASP A CA 1
ATOM 4155 C C . ASP A 1 551 ? -10.551 10.097 24.963 1.00 63.84 551 ASP A C 1
ATOM 4157 O O . ASP A 1 551 ? -11.625 9.517 24.768 1.00 63.84 551 ASP A O 1
ATOM 4161 N N . LEU A 1 552 ? -9.628 10.197 23.997 1.00 68.62 552 LEU A N 1
ATOM 4162 C CA . LEU A 1 552 ? -9.774 9.547 22.692 1.00 68.62 552 LEU A CA 1
ATOM 4163 C C . LEU A 1 552 ? -9.848 8.020 22.832 1.00 68.62 552 LEU A C 1
ATOM 4165 O O . LEU A 1 552 ? -10.722 7.410 22.213 1.00 68.62 552 LEU A O 1
ATOM 4169 N N . ARG A 1 553 ? -8.992 7.403 23.659 1.00 73.25 553 ARG A N 1
ATOM 4170 C CA . ARG A 1 553 ? -9.009 5.950 23.917 1.00 73.25 553 ARG A CA 1
ATOM 4171 C C . ARG A 1 553 ? -10.316 5.498 24.572 1.00 73.25 553 ARG A C 1
ATOM 4173 O O . ARG A 1 553 ? -10.890 4.498 24.140 1.00 73.25 553 ARG A O 1
ATOM 4180 N N . LEU A 1 554 ? -10.815 6.227 25.573 1.00 71.19 554 LEU A N 1
ATOM 4181 C CA . LEU A 1 554 ? -12.087 5.913 26.235 1.00 71.19 554 LEU A CA 1
ATOM 4182 C C . LEU A 1 554 ? -13.261 6.003 25.250 1.00 71.19 554 LEU A C 1
ATOM 4184 O O . LEU A 1 554 ? -14.061 5.070 25.151 1.00 71.19 554 LEU A O 1
ATOM 4188 N N . GLY A 1 555 ? -13.314 7.079 24.458 1.00 72.50 555 GLY A N 1
ATOM 4189 C CA . GLY A 1 555 ? -14.328 7.256 23.422 1.00 72.50 555 GLY A CA 1
ATOM 4190 C C . GLY A 1 555 ? -14.292 6.151 22.361 1.00 72.50 555 GLY A C 1
ATOM 4191 O O . GLY A 1 555 ? -15.340 5.630 21.988 1.00 72.50 555 GLY A O 1
ATOM 4192 N N . GLN A 1 556 ? -13.102 5.744 21.907 1.00 76.06 556 GLN A N 1
ATOM 4193 C CA . GLN A 1 556 ? -12.931 4.626 20.969 1.00 76.06 556 GLN A CA 1
ATOM 4194 C C . GLN A 1 556 ? -13.391 3.293 21.568 1.00 76.06 556 GLN A C 1
ATOM 4196 O O . GLN A 1 556 ? -14.027 2.496 20.875 1.00 76.06 556 GLN A O 1
ATOM 4201 N N . ARG A 1 557 ? -13.112 3.051 22.855 1.00 78.44 557 ARG A N 1
ATOM 4202 C CA . ARG A 1 557 ? -13.551 1.839 23.557 1.00 78.44 557 ARG A CA 1
ATOM 4203 C C . ARG A 1 557 ? -15.074 1.764 23.651 1.00 78.44 557 ARG A C 1
ATOM 4205 O O . ARG A 1 557 ? -15.636 0.717 23.346 1.00 78.44 557 ARG A O 1
ATOM 4212 N N . LEU A 1 558 ? -15.731 2.876 23.985 1.00 79.00 558 LEU A N 1
ATOM 4213 C CA . LEU A 1 558 ? -17.193 2.975 23.992 1.00 79.00 558 LEU A CA 1
ATOM 4214 C C . LEU A 1 558 ? -17.791 2.730 22.603 1.00 79.00 558 LEU A C 1
ATOM 4216 O O . LEU A 1 558 ? -18.692 1.903 22.483 1.00 79.00 558 LEU A O 1
ATOM 4220 N N . GLN A 1 559 ? -17.251 3.354 21.546 1.00 82.56 559 GLN A N 1
ATOM 4221 C CA . GLN A 1 559 ? -17.679 3.069 20.166 1.00 82.56 559 GLN A CA 1
ATOM 4222 C C . GLN A 1 559 ? -17.536 1.583 19.829 1.00 82.56 559 GLN A C 1
ATOM 4224 O O . GLN A 1 559 ? -18.447 1.001 19.246 1.00 82.56 559 GLN A O 1
ATOM 4229 N N . ARG A 1 560 ? -16.411 0.960 20.206 1.00 84.69 560 ARG A N 1
ATOM 4230 C CA . ARG A 1 560 ? -16.135 -0.460 19.947 1.00 84.69 560 ARG A CA 1
ATOM 4231 C C . ARG A 1 560 ? -17.109 -1.380 20.679 1.00 84.69 560 ARG A C 1
ATOM 4233 O O . ARG A 1 560 ? -17.530 -2.394 20.119 1.00 84.69 560 ARG A O 1
ATOM 4240 N N . ASP A 1 561 ? -17.453 -1.061 21.924 1.00 85.19 561 ASP A N 1
ATOM 4241 C CA . ASP A 1 561 ? -18.413 -1.844 22.700 1.00 85.19 561 ASP A CA 1
ATOM 4242 C C . ASP A 1 561 ? -19.843 -1.660 22.172 1.00 85.19 561 ASP A C 1
ATOM 4244 O O . ASP A 1 561 ? -20.503 -2.668 21.925 1.00 85.19 561 ASP A O 1
ATOM 4248 N N . MET A 1 562 ? -20.281 -0.427 21.885 1.00 84.62 562 MET A N 1
ATOM 4249 C CA . MET A 1 562 ? -21.598 -0.144 21.288 1.00 84.62 562 MET A CA 1
ATOM 4250 C C . MET A 1 562 ? -21.763 -0.794 19.911 1.00 84.62 562 MET A C 1
ATOM 4252 O O . MET A 1 562 ? -22.749 -1.486 19.669 1.00 84.62 562 MET A O 1
ATOM 4256 N N . ALA A 1 563 ? -20.787 -0.626 19.015 1.00 86.50 563 ALA A N 1
ATOM 4257 C CA . ALA A 1 563 ? -20.829 -1.256 17.701 1.00 86.50 563 ALA A CA 1
ATOM 4258 C C . ALA A 1 563 ? -20.840 -2.776 17.816 1.00 86.50 563 ALA A C 1
ATOM 4260 O O . ALA A 1 563 ? -21.608 -3.434 17.131 1.00 86.50 563 ALA A O 1
ATOM 4261 N N . GLY A 1 564 ? -20.058 -3.341 18.736 1.00 85.75 564 GLY A N 1
ATOM 4262 C CA . GLY A 1 564 ? -20.048 -4.782 18.934 1.00 85.75 564 GLY A CA 1
ATOM 4263 C C . GLY A 1 564 ? -21.324 -5.366 19.538 1.00 85.75 564 GLY A C 1
ATOM 4264 O O . GLY A 1 564 ? -21.555 -6.559 19.388 1.00 85.75 564 GLY A O 1
ATOM 4265 N N . VAL A 1 565 ? -22.141 -4.567 20.233 1.00 87.81 565 VAL A N 1
ATOM 4266 C CA . VAL A 1 565 ? -23.497 -4.976 20.635 1.00 87.81 565 VAL A CA 1
ATOM 4267 C C . VAL A 1 565 ? -24.384 -5.125 19.398 1.00 87.81 565 VAL A C 1
ATOM 4269 O O . VAL A 1 565 ? -25.094 -6.123 19.274 1.00 87.81 565 VAL A O 1
ATOM 4272 N N . LEU A 1 566 ? -24.305 -4.163 18.474 1.00 87.56 566 LEU A N 1
ATOM 4273 C CA . LEU A 1 566 ? -25.090 -4.151 17.239 1.00 87.56 566 LEU A CA 1
ATOM 4274 C C . LEU A 1 566 ? -24.643 -5.247 16.264 1.00 87.56 566 LEU A C 1
ATOM 4276 O O . LEU A 1 566 ? -25.492 -5.964 15.742 1.00 87.56 566 LEU A O 1
ATOM 4280 N N . THR A 1 567 ? -23.334 -5.450 16.077 1.00 87.62 567 THR A N 1
ATOM 4281 C CA . THR A 1 567 ? -22.835 -6.543 15.228 1.00 87.62 567 THR A CA 1
ATOM 4282 C C . THR A 1 567 ? -23.204 -7.908 15.805 1.00 87.62 567 THR A C 1
ATOM 4284 O O . THR A 1 567 ? -23.700 -8.757 15.075 1.00 87.62 567 THR A O 1
ATOM 4287 N N . ALA A 1 568 ? -23.085 -8.110 17.124 1.00 86.69 568 ALA A N 1
ATOM 4288 C CA . ALA A 1 568 ? -23.501 -9.363 17.753 1.00 86.69 568 ALA A CA 1
ATOM 4289 C C . ALA A 1 568 ? -25.008 -9.639 17.590 1.00 86.69 568 ALA A C 1
ATOM 4291 O O . ALA A 1 568 ? -25.401 -10.795 17.456 1.00 86.69 568 ALA A O 1
ATOM 4292 N N . HIS A 1 569 ? -25.855 -8.601 17.575 1.00 88.12 569 HIS A N 1
ATOM 4293 C CA . HIS A 1 569 ? -27.274 -8.753 17.239 1.00 88.12 569 HIS A CA 1
ATOM 4294 C C . HIS A 1 569 ? -27.476 -9.194 15.787 1.00 88.12 569 HIS A C 1
ATOM 4296 O O . HIS A 1 569 ? -28.196 -10.162 15.555 1.00 88.12 569 HIS A O 1
ATOM 4302 N N . ALA A 1 570 ? -26.798 -8.551 14.835 1.00 84.88 570 ALA A N 1
ATOM 4303 C CA . ALA A 1 570 ? -26.870 -8.923 13.423 1.00 84.88 570 ALA A CA 1
ATOM 4304 C C . ALA A 1 570 ? -26.396 -10.366 13.175 1.00 84.88 570 ALA A C 1
ATOM 4306 O O . ALA A 1 570 ? -27.034 -11.109 12.436 1.00 84.88 570 ALA A O 1
ATOM 4307 N N . ALA A 1 571 ? -25.338 -10.803 13.865 1.00 85.44 571 ALA A N 1
ATOM 4308 C CA . ALA A 1 571 ? -24.888 -12.193 13.847 1.00 85.44 571 ALA A CA 1
ATOM 4309 C C . ALA A 1 571 ? -25.972 -13.161 14.350 1.00 85.44 571 ALA A C 1
ATOM 4311 O O . ALA A 1 571 ? -26.239 -14.182 13.720 1.00 85.44 571 ALA A O 1
ATOM 4312 N N . LEU A 1 572 ? -26.632 -12.843 15.470 1.00 86.75 572 LEU A N 1
ATOM 4313 C CA . LEU A 1 572 ? -27.725 -13.661 16.010 1.00 86.75 572 LEU A CA 1
ATOM 4314 C C . LEU A 1 572 ? -28.940 -13.707 15.070 1.00 86.75 572 LEU A C 1
ATOM 4316 O O . LEU A 1 572 ? -29.588 -14.749 14.971 1.00 86.75 572 LEU A O 1
ATOM 4320 N N . GLU A 1 573 ? -29.255 -12.611 14.381 1.00 84.38 573 GLU A N 1
ATOM 4321 C CA . GLU A 1 573 ? -30.311 -12.565 13.363 1.00 84.38 573 GLU A CA 1
ATOM 4322 C C . GLU A 1 573 ? -29.957 -13.411 12.137 1.00 84.38 573 GLU A C 1
ATOM 4324 O O . GLU A 1 573 ? -30.775 -14.233 11.715 1.00 84.38 573 GLU A O 1
ATOM 4329 N N . ALA A 1 574 ? -28.724 -13.301 11.635 1.00 79.69 574 ALA A N 1
ATOM 4330 C CA . ALA A 1 574 ? -28.220 -14.126 10.539 1.00 79.69 574 ALA A CA 1
ATOM 4331 C C . ALA A 1 574 ? -28.289 -15.626 10.879 1.00 79.69 574 ALA A C 1
ATOM 4333 O O . ALA A 1 574 ? -28.740 -16.432 10.066 1.00 79.69 574 ALA A O 1
ATOM 4334 N N . LEU A 1 575 ? -27.934 -16.003 12.115 1.00 80.56 575 LEU A N 1
ATOM 4335 C CA . LEU A 1 575 ? -28.027 -17.387 12.590 1.00 80.56 575 LEU A CA 1
ATOM 4336 C C . LEU A 1 575 ? -29.472 -17.883 12.718 1.00 80.56 575 LEU A C 1
ATOM 4338 O O . LEU A 1 575 ? -29.736 -19.058 12.471 1.00 80.56 575 LEU A O 1
ATOM 4342 N N . ARG A 1 576 ? -30.429 -17.021 13.090 1.00 78.75 576 ARG A N 1
ATOM 4343 C CA . ARG A 1 576 ? -31.854 -17.398 13.170 1.00 78.75 576 ARG A CA 1
ATOM 4344 C C . ARG A 1 576 ? -32.434 -17.752 11.801 1.00 78.75 576 ARG A C 1
ATOM 4346 O O . ARG A 1 576 ? -33.256 -18.665 11.731 1.00 78.75 576 ARG A O 1
ATOM 4353 N N . GLY A 1 577 ? -32.006 -17.052 10.751 1.00 66.62 577 GLY A N 1
ATOM 4354 C CA . GLY A 1 577 ? -32.458 -17.268 9.374 1.00 66.62 577 GLY A CA 1
ATOM 4355 C C . GLY A 1 577 ? -31.907 -18.532 8.703 1.00 66.62 577 GLY A C 1
ATOM 4356 O O . GLY A 1 577 ? -32.434 -18.947 7.673 1.00 66.62 577 GLY A O 1
ATOM 4357 N N . ASP A 1 578 ? -30.883 -19.173 9.273 1.00 66.06 578 ASP A N 1
ATOM 4358 C CA . ASP A 1 578 ? -30.191 -20.291 8.631 1.00 66.06 578 ASP A CA 1
ATOM 4359 C C . ASP A 1 578 ? -30.943 -21.622 8.775 1.00 66.06 578 ASP A C 1
ATOM 4361 O O . ASP A 1 578 ? -30.730 -22.379 9.719 1.00 66.06 578 ASP A O 1
ATOM 4365 N N . ALA A 1 579 ? -31.825 -21.934 7.825 1.00 58.91 579 ALA A N 1
ATOM 4366 C CA . ALA A 1 579 ? -32.597 -23.177 7.818 1.00 58.91 579 ALA A CA 1
ATOM 4367 C C . ALA A 1 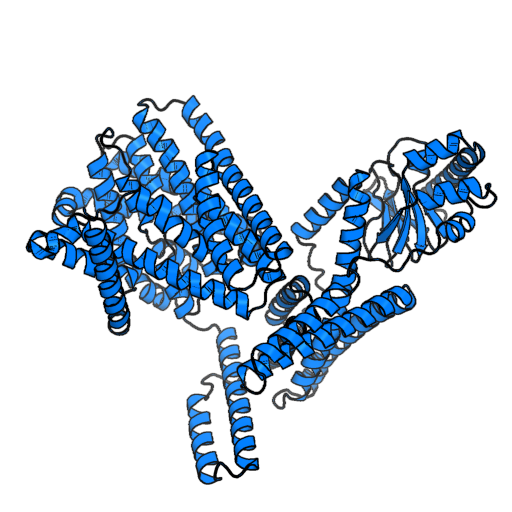579 ? -31.755 -24.452 7.596 1.00 58.91 579 ALA A C 1
ATOM 4369 O O . ALA A 1 579 ? -32.262 -25.546 7.842 1.00 58.91 579 ALA A O 1
ATOM 4370 N N . GLN A 1 580 ? -30.501 -24.336 7.144 1.00 57.75 580 GLN A N 1
ATOM 4371 C CA . GLN A 1 580 ? -29.658 -25.483 6.787 1.00 57.75 580 GLN A CA 1
ATOM 4372 C C . GLN A 1 580 ? -28.908 -26.075 7.991 1.00 57.75 580 GLN A C 1
ATOM 4374 O O . GLN A 1 580 ? -28.481 -27.229 7.940 1.00 57.75 580 GLN A O 1
ATOM 4379 N N . LEU A 1 581 ? -28.777 -25.329 9.094 1.00 65.31 581 LEU A N 1
ATOM 4380 C CA . LEU A 1 581 ? -28.085 -25.809 10.289 1.00 65.31 581 LEU A CA 1
ATOM 4381 C C . LEU A 1 581 ? -28.962 -26.688 11.182 1.00 65.31 581 LEU A C 1
ATOM 4383 O O . LEU A 1 581 ? -30.093 -26.313 11.509 1.00 65.31 581 LEU A O 1
ATOM 4387 N N . ALA A 1 582 ? -28.395 -27.789 11.686 1.00 70.44 582 ALA A N 1
ATOM 4388 C CA . ALA A 1 582 ? -28.999 -28.563 12.765 1.00 70.44 582 ALA A CA 1
ATOM 4389 C C . ALA A 1 582 ? -29.229 -27.669 13.996 1.00 70.44 582 ALA A C 1
ATOM 4391 O O . ALA A 1 582 ? -28.368 -26.873 14.375 1.00 70.44 582 ALA A O 1
ATOM 4392 N N . GLN A 1 583 ? -30.393 -27.812 14.633 1.00 75.19 583 GLN A N 1
ATOM 4393 C CA . GLN A 1 583 ? -30.823 -26.921 15.714 1.00 75.19 583 GLN A CA 1
ATOM 4394 C C . GLN A 1 583 ? -29.802 -26.830 16.865 1.00 75.19 583 GLN A C 1
ATOM 4396 O O . GLN A 1 583 ? -29.510 -25.731 17.328 1.00 75.19 583 GLN A O 1
ATOM 4401 N N . GLY A 1 584 ? -29.190 -27.952 17.262 1.00 75.75 584 GLY A N 1
ATOM 4402 C CA . GLY A 1 584 ? -28.207 -27.978 18.354 1.00 75.75 584 GLY A CA 1
ATOM 4403 C C . GLY A 1 584 ? -26.896 -27.237 18.053 1.00 75.75 584 GLY A C 1
ATOM 4404 O O . GLY A 1 584 ? -26.330 -26.599 18.939 1.00 75.75 584 GLY A O 1
ATOM 4405 N N . ASP A 1 585 ? -26.425 -27.263 16.805 1.00 72.81 585 ASP A N 1
ATOM 4406 C CA . ASP A 1 585 ? -25.212 -26.540 16.394 1.00 72.81 585 ASP A CA 1
ATOM 4407 C C . ASP A 1 585 ? -25.473 -25.030 16.290 1.00 72.81 585 ASP A C 1
ATOM 4409 O O . ASP A 1 585 ? -24.632 -24.212 16.669 1.00 72.81 585 ASP A O 1
ATOM 4413 N N . ARG A 1 586 ? -26.686 -24.658 15.858 1.00 78.94 586 ARG A N 1
ATOM 4414 C CA . ARG A 1 586 ? -27.142 -23.264 15.797 1.00 78.94 586 ARG A CA 1
ATOM 4415 C C . ARG A 1 586 ? -27.249 -22.657 17.190 1.00 78.94 586 ARG A C 1
ATOM 4417 O O . ARG A 1 586 ? -26.817 -21.527 17.399 1.00 78.94 586 ARG A O 1
ATOM 4424 N N . GLU A 1 587 ? -27.800 -23.410 18.142 1.00 82.19 587 GLU A N 1
ATOM 4425 C CA . GLU A 1 587 ? -27.920 -22.990 19.540 1.00 82.19 587 GLU A CA 1
ATOM 4426 C C . GLU A 1 587 ? -26.546 -22.802 20.192 1.00 82.19 587 GLU A C 1
ATOM 4428 O O . GLU A 1 587 ? -26.312 -21.742 20.772 1.00 82.19 587 GLU A O 1
ATOM 4433 N N . ARG A 1 588 ? -25.605 -23.739 19.989 1.00 81.12 588 ARG A N 1
ATOM 4434 C CA . ARG A 1 588 ? -24.216 -23.613 20.474 1.00 81.12 588 ARG A CA 1
ATOM 4435 C C . ARG A 1 588 ? -23.514 -22.363 19.949 1.00 81.12 588 ARG A C 1
ATOM 4437 O O . ARG A 1 588 ? -22.891 -21.636 20.719 1.00 81.12 588 ARG A O 1
ATOM 4444 N N . LEU A 1 589 ? -23.607 -22.091 18.648 1.00 80.25 589 LEU A N 1
ATOM 4445 C CA . LEU A 1 589 ? -22.988 -20.901 18.062 1.00 80.25 589 LEU A CA 1
ATOM 4446 C C . LEU A 1 589 ? -23.677 -19.615 18.551 1.00 80.25 589 LEU A C 1
ATOM 4448 O O . LEU A 1 589 ? -23.013 -18.631 18.883 1.00 80.25 589 LEU A O 1
ATOM 4452 N N . ALA A 1 590 ? -25.006 -19.636 18.683 1.00 84.62 590 ALA A N 1
ATOM 4453 C CA . ALA A 1 590 ? -25.765 -18.529 19.252 1.00 84.62 590 ALA A CA 1
ATOM 4454 C C . ALA A 1 590 ? -25.427 -18.271 20.734 1.00 84.62 590 ALA A C 1
ATOM 4456 O O . ALA A 1 590 ? -25.477 -17.116 21.157 1.00 84.62 590 ALA A O 1
ATOM 4457 N N . ASP A 1 591 ? -25.078 -19.295 21.522 1.00 85.62 591 ASP A N 1
ATOM 4458 C CA . ASP A 1 591 ? -24.614 -19.135 22.908 1.00 85.62 591 ASP A CA 1
ATOM 4459 C C . ASP A 1 591 ? -23.299 -18.341 22.965 1.00 85.62 591 ASP A C 1
ATOM 4461 O O . ASP A 1 591 ? -23.194 -17.394 23.748 1.00 85.62 591 ASP A O 1
ATOM 4465 N N . VAL A 1 592 ? -22.340 -18.627 22.073 1.00 83.88 592 VAL A N 1
ATOM 4466 C CA . VAL A 1 592 ? -21.072 -17.874 21.973 1.00 83.88 592 VAL A CA 1
ATOM 4467 C C . VAL A 1 592 ? -21.332 -16.392 21.689 1.00 83.88 592 VAL A C 1
ATOM 4469 O O . VAL A 1 592 ? -20.758 -15.507 22.336 1.00 83.88 592 VAL A O 1
ATOM 4472 N N . TYR A 1 593 ? -22.224 -16.093 20.741 1.00 84.75 593 TYR A N 1
ATOM 4473 C CA . TYR A 1 593 ? -22.601 -14.717 20.414 1.00 84.75 593 TYR A CA 1
ATOM 4474 C C . TYR A 1 593 ? -23.381 -14.030 21.545 1.00 84.75 593 TYR A C 1
ATOM 4476 O O . TYR A 1 593 ? -23.139 -12.851 21.821 1.00 84.75 593 TYR A O 1
ATOM 4484 N N . ARG A 1 594 ? -24.246 -14.756 22.266 1.00 88.06 594 ARG A N 1
ATOM 4485 C CA . ARG A 1 594 ? -24.943 -14.249 23.461 1.00 88.06 594 ARG A CA 1
ATOM 4486 C C . ARG A 1 594 ? -23.979 -13.938 24.606 1.00 88.06 594 ARG A C 1
ATOM 4488 O O . ARG A 1 594 ? -24.124 -12.902 25.250 1.00 88.06 594 ARG A O 1
ATOM 4495 N N . GLU A 1 595 ? -22.950 -14.753 24.820 1.00 86.06 595 GLU A N 1
ATOM 4496 C CA . GLU A 1 595 ? -21.919 -14.480 25.825 1.00 86.06 595 GLU A CA 1
ATOM 4497 C C . GLU A 1 595 ? -21.050 -13.268 25.438 1.00 86.06 595 GLU A C 1
ATOM 4499 O O . GLU A 1 595 ? -20.736 -12.412 26.273 1.00 86.06 595 GLU A O 1
ATOM 4504 N N . ARG A 1 596 ? -20.680 -13.138 24.153 1.00 84.62 596 ARG A N 1
ATOM 4505 C CA . ARG A 1 596 ? -19.999 -11.938 23.622 1.00 84.62 596 ARG A CA 1
ATOM 4506 C C . ARG A 1 596 ? -20.843 -10.678 23.847 1.00 84.62 596 ARG A C 1
ATOM 4508 O O . ARG A 1 596 ? -20.302 -9.660 24.286 1.00 84.62 596 ARG A O 1
ATOM 4515 N N . LEU A 1 597 ? -22.147 -10.757 23.582 1.00 86.88 597 LEU A N 1
ATOM 4516 C CA . LEU A 1 597 ? -23.112 -9.680 23.798 1.00 86.88 597 LEU A CA 1
ATOM 4517 C C . LEU A 1 597 ? -23.207 -9.300 25.285 1.00 86.88 597 LEU A C 1
ATOM 4519 O O . LEU A 1 597 ? -23.024 -8.130 25.620 1.00 86.88 597 LEU A O 1
ATOM 4523 N N . ALA A 1 598 ? -23.404 -10.276 26.177 1.00 87.06 598 ALA A N 1
ATOM 4524 C CA . ALA A 1 598 ? -23.505 -10.054 27.621 1.00 87.06 598 ALA A CA 1
ATOM 4525 C C . ALA A 1 598 ? -22.249 -9.377 28.191 1.00 87.06 598 ALA A C 1
ATOM 4527 O O . ALA A 1 598 ? -22.349 -8.409 28.944 1.00 87.06 598 ALA A O 1
ATOM 4528 N N . ARG A 1 599 ? -21.053 -9.809 27.764 1.00 84.00 599 ARG A N 1
ATOM 4529 C CA . ARG A 1 599 ? -19.786 -9.176 28.168 1.00 84.00 599 ARG A CA 1
ATOM 4530 C C . ARG A 1 599 ? -19.680 -7.719 27.713 1.00 84.00 599 ARG A C 1
ATOM 4532 O O . ARG A 1 599 ? -19.170 -6.890 28.463 1.00 84.00 599 ARG A O 1
ATOM 4539 N N . ARG A 1 600 ? -20.124 -7.390 26.493 1.00 85.88 600 ARG A N 1
ATOM 4540 C CA . ARG A 1 600 ? -20.102 -6.009 25.970 1.00 85.88 600 ARG A CA 1
ATOM 4541 C C . ARG A 1 600 ? -21.106 -5.115 26.696 1.00 85.88 600 ARG A C 1
ATOM 4543 O O . ARG A 1 600 ? -20.732 -4.024 27.116 1.00 85.88 600 ARG A O 1
ATOM 4550 N N . ILE A 1 601 ? -22.332 -5.596 26.904 1.00 87.00 601 ILE A N 1
ATOM 4551 C CA . ILE A 1 601 ? -23.361 -4.880 27.675 1.00 87.00 601 ILE A CA 1
ATOM 4552 C C . ILE A 1 601 ? -22.874 -4.635 29.105 1.00 87.00 601 ILE A C 1
ATOM 4554 O O . ILE A 1 601 ? -22.919 -3.501 29.571 1.00 87.00 601 ILE A O 1
ATOM 4558 N N . GLY A 1 602 ? -22.308 -5.654 29.761 1.00 84.12 602 GLY A N 1
ATOM 4559 C CA . GLY A 1 602 ? -21.754 -5.525 31.109 1.00 84.12 602 GLY A CA 1
ATOM 4560 C C . GLY A 1 602 ? -20.661 -4.455 31.219 1.00 84.12 602 GLY A C 1
ATOM 4561 O O . GLY A 1 602 ? -20.639 -3.707 32.193 1.00 84.12 602 GLY A O 1
ATOM 4562 N N . ARG A 1 603 ? -19.794 -4.308 30.203 1.00 81.69 603 ARG A N 1
ATOM 4563 C CA . ARG A 1 603 ? -18.793 -3.223 30.162 1.00 81.69 603 ARG A CA 1
ATOM 4564 C C . ARG A 1 603 ? -19.421 -1.836 30.022 1.00 81.69 603 ARG A C 1
ATOM 4566 O O . ARG A 1 603 ? -18.981 -0.910 30.699 1.00 81.69 603 ARG A O 1
ATOM 4573 N N . ILE A 1 604 ? -20.444 -1.686 29.180 1.00 82.94 604 ILE A N 1
ATOM 4574 C CA . ILE A 1 604 ? -21.170 -0.414 29.027 1.00 82.94 604 ILE A CA 1
ATOM 4575 C C . ILE A 1 604 ? -21.906 -0.067 30.327 1.00 82.94 604 ILE A C 1
ATOM 4577 O O . ILE A 1 604 ? -21.873 1.079 30.769 1.00 82.94 604 ILE A O 1
ATOM 4581 N N . GLU A 1 605 ? -22.533 -1.050 30.975 1.00 83.19 605 GLU A N 1
ATOM 4582 C CA . GLU A 1 605 ? -23.203 -0.857 32.261 1.00 83.19 605 GLU A CA 1
ATOM 4583 C C . GLU A 1 605 ? -22.239 -0.502 33.392 1.00 83.19 605 GLU A C 1
ATOM 4585 O O . GLU A 1 605 ? -22.585 0.332 34.224 1.00 83.19 605 GLU A O 1
ATOM 4590 N N . ALA A 1 606 ? -21.039 -1.087 33.423 1.00 77.25 606 ALA A N 1
ATOM 4591 C CA . ALA A 1 606 ? -20.008 -0.703 34.385 1.00 77.25 606 ALA A CA 1
ATOM 4592 C C . ALA A 1 606 ? -19.666 0.790 34.242 1.00 77.25 606 ALA A C 1
ATOM 4594 O O . ALA A 1 606 ? -19.752 1.536 35.216 1.00 77.25 606 ALA A O 1
ATOM 4595 N N . ILE A 1 607 ? -19.434 1.257 33.008 1.00 74.12 607 ILE A N 1
ATOM 4596 C CA . ILE A 1 607 ? -19.206 2.684 32.725 1.00 74.12 607 ILE A CA 1
ATOM 4597 C C . ILE A 1 607 ? -20.433 3.523 33.101 1.00 74.12 607 ILE A C 1
ATOM 4599 O O . ILE A 1 607 ? -20.284 4.621 33.625 1.00 74.12 607 ILE A O 1
ATOM 4603 N N . ARG A 1 608 ? -21.656 3.027 32.876 1.00 80.94 608 ARG A N 1
ATOM 4604 C CA . ARG A 1 608 ? -22.887 3.730 33.270 1.00 80.94 608 ARG A CA 1
ATOM 4605 C C . ARG A 1 608 ? -22.988 3.918 34.784 1.00 80.94 608 ARG A C 1
ATOM 4607 O O . ARG A 1 608 ? -23.468 4.962 35.215 1.00 80.94 608 ARG A O 1
ATOM 4614 N N . ARG A 1 609 ? -22.574 2.923 35.573 1.00 76.00 609 ARG A N 1
ATOM 4615 C CA . ARG A 1 609 ? -22.599 2.979 37.044 1.00 76.00 609 ARG A CA 1
ATOM 4616 C C . ARG A 1 609 ? -21.506 3.900 37.586 1.00 76.00 609 ARG A C 1
ATOM 4618 O O . ARG A 1 609 ? -21.785 4.696 38.470 1.00 76.00 609 ARG A O 1
ATOM 4625 N N . GLU A 1 610 ? -20.300 3.824 37.029 1.00 68.19 610 GLU A N 1
ATOM 4626 C CA . GLU A 1 610 ? -19.130 4.577 37.506 1.00 68.19 610 GLU A CA 1
ATOM 4627 C C . GLU A 1 610 ? -19.078 6.023 36.959 1.00 68.19 610 GLU A C 1
ATOM 4629 O O . GLU A 1 610 ? -18.667 6.952 37.655 1.00 68.19 610 GLU A O 1
ATOM 4634 N N . PHE A 1 611 ? -19.551 6.250 35.725 1.00 68.19 611 PHE A N 1
ATOM 4635 C CA . PHE A 1 611 ? -19.487 7.533 35.004 1.00 68.19 611 PHE A CA 1
ATOM 4636 C C . PHE A 1 611 ? -20.815 7.909 34.302 1.00 68.19 611 PHE A C 1
ATOM 4638 O O . PHE A 1 611 ? -20.845 8.137 33.084 1.00 68.19 611 PHE A O 1
ATOM 4645 N N . PRO A 1 612 ? -21.938 8.041 35.036 1.00 72.19 612 PRO A N 1
ATOM 4646 C CA . PRO A 1 612 ? -23.268 8.240 34.448 1.00 72.19 612 PRO A CA 1
ATOM 4647 C C . PRO A 1 612 ? -23.429 9.554 33.671 1.00 72.19 612 PRO A C 1
ATOM 4649 O O . PRO A 1 612 ? -24.218 9.632 32.729 1.00 72.19 612 PRO A O 1
ATOM 4652 N N . GLU A 1 613 ? -22.736 10.620 34.069 1.00 69.12 613 GLU A N 1
ATOM 4653 C CA . GLU A 1 613 ? -22.805 11.921 33.386 1.00 69.12 613 GLU A CA 1
ATOM 4654 C C . GLU A 1 613 ? -21.990 11.935 32.097 1.00 69.12 613 GLU A C 1
ATOM 4656 O O . GLU A 1 613 ? -22.461 12.436 31.075 1.00 69.12 613 GLU A O 1
ATOM 4661 N N . TYR A 1 614 ? -20.804 11.323 32.125 1.00 70.50 614 TYR A N 1
ATOM 4662 C CA . TYR A 1 614 ? -19.963 11.163 30.946 1.00 70.50 614 TYR A CA 1
ATOM 4663 C C . TYR A 1 614 ? -20.679 10.351 29.872 1.00 70.50 614 TYR A C 1
ATOM 4665 O O . TYR A 1 614 ? -20.774 10.803 28.733 1.00 70.50 614 TYR A O 1
ATOM 4673 N N . LEU A 1 615 ? -21.244 9.193 30.240 1.00 74.56 615 LEU A N 1
ATOM 4674 C CA . LEU A 1 615 ? -21.961 8.356 29.284 1.00 74.56 615 LEU A CA 1
ATOM 4675 C C . LEU A 1 615 ? -23.166 9.097 28.692 1.00 74.56 615 LEU A C 1
ATOM 4677 O O . LEU A 1 615 ? -23.335 9.078 27.479 1.00 74.56 615 LEU A O 1
ATOM 4681 N N . ARG A 1 616 ? -23.950 9.822 29.504 1.00 77.88 616 ARG A N 1
ATOM 4682 C CA . ARG A 1 616 ? -25.081 10.628 29.007 1.00 77.88 616 ARG A CA 1
ATOM 4683 C C . ARG A 1 616 ? -24.640 11.728 28.042 1.00 77.88 616 ARG A C 1
ATOM 4685 O O . ARG A 1 616 ? -25.267 11.917 27.001 1.00 77.88 616 ARG A O 1
ATOM 4692 N N . ALA A 1 617 ? -23.567 12.450 28.366 1.00 72.94 617 ALA A N 1
ATOM 4693 C CA . ALA A 1 617 ? -23.013 13.483 27.492 1.00 72.94 617 ALA A CA 1
ATOM 4694 C C . ALA A 1 617 ? -22.484 12.890 26.176 1.00 72.94 617 ALA A C 1
ATOM 4696 O O . ALA A 1 617 ? -22.708 13.448 25.098 1.00 72.94 617 ALA A O 1
ATOM 4697 N N . TYR A 1 618 ? -21.819 11.739 26.267 1.00 76.38 618 TYR A N 1
ATOM 4698 C CA . TYR A 1 618 ? -21.301 10.996 25.131 1.00 76.38 618 TYR A CA 1
ATOM 4699 C C . TYR A 1 618 ? -22.427 10.477 24.224 1.00 76.38 618 TYR A C 1
ATOM 4701 O O . TYR A 1 618 ? -22.427 10.780 23.031 1.00 76.38 618 TYR A O 1
ATOM 4709 N N . GLU A 1 619 ? -23.408 9.758 24.783 1.00 79.94 619 GLU A N 1
ATOM 4710 C CA . GLU A 1 619 ? -24.574 9.213 24.076 1.00 79.94 619 GLU A CA 1
ATOM 4711 C C . GLU A 1 619 ? -25.342 10.328 23.372 1.00 79.94 619 GLU A C 1
ATOM 4713 O O . GLU A 1 619 ? -25.541 10.262 22.160 1.00 79.94 619 GLU A O 1
ATOM 4718 N N . ARG A 1 620 ? -25.717 11.388 24.105 1.00 82.69 620 ARG A N 1
ATOM 4719 C CA . ARG A 1 620 ? -26.440 12.537 23.543 1.00 82.69 620 ARG A CA 1
ATOM 4720 C C . ARG A 1 620 ? -25.757 13.042 22.284 1.00 82.69 620 ARG A C 1
ATOM 4722 O O . ARG A 1 620 ? -26.390 13.214 21.246 1.00 82.69 620 ARG A O 1
ATOM 4729 N N . ARG A 1 621 ? -24.450 13.258 22.367 1.00 78.25 621 ARG A N 1
ATOM 4730 C CA . ARG A 1 621 ? -23.709 13.824 21.256 1.00 78.25 621 ARG A CA 1
ATOM 4731 C C . ARG A 1 621 ? -23.514 12.850 20.103 1.00 78.25 621 ARG A C 1
ATOM 4733 O O . ARG A 1 621 ? -23.561 13.273 18.947 1.00 78.25 621 ARG A O 1
ATOM 4740 N N . LEU A 1 622 ? -23.238 11.583 20.398 1.00 77.88 622 LEU A N 1
ATOM 4741 C CA . LEU A 1 622 ? -23.138 10.552 19.376 1.00 77.88 622 LEU A CA 1
ATOM 4742 C C . LEU A 1 622 ? -24.429 10.532 18.552 1.00 77.88 622 LEU A C 1
ATOM 4744 O O . LEU A 1 622 ? -24.373 10.637 17.329 1.00 77.88 622 LEU A O 1
ATOM 4748 N N . TRP A 1 623 ? -25.580 10.516 19.223 1.00 83.31 623 TRP A N 1
ATOM 4749 C CA . TRP A 1 623 ? -26.882 10.496 18.567 1.00 83.31 623 TRP A CA 1
ATOM 4750 C C . TRP A 1 623 ? -27.220 11.805 17.843 1.00 83.31 623 TRP A C 1
ATOM 4752 O O . TRP A 1 623 ? -27.719 11.753 16.721 1.00 83.31 623 TRP A O 1
ATOM 4762 N N . GLU A 1 624 ? -26.874 12.973 18.397 1.00 85.44 624 GLU A N 1
ATOM 4763 C CA . GLU A 1 624 ? -27.000 14.261 17.693 1.00 85.44 624 GLU A CA 1
ATOM 4764 C C . GLU A 1 624 ? -26.170 14.281 16.397 1.00 85.44 624 GLU A C 1
ATOM 4766 O O . GLU A 1 624 ? -26.656 14.691 15.341 1.00 85.44 624 GLU A O 1
ATOM 4771 N N . ARG A 1 625 ? -24.926 13.786 16.442 1.00 82.12 625 ARG A N 1
ATOM 4772 C CA . ARG A 1 625 ? -24.056 13.686 15.263 1.00 82.12 625 ARG A CA 1
ATOM 4773 C C . ARG A 1 625 ? -24.628 12.727 14.221 1.00 82.12 625 ARG A C 1
ATOM 4775 O O . ARG A 1 625 ? -24.672 13.083 13.046 1.00 82.12 625 ARG A O 1
ATOM 4782 N N . VAL A 1 626 ? -25.054 11.536 14.636 1.00 80.25 626 VAL A N 1
ATOM 4783 C CA . VAL A 1 626 ? -25.631 10.516 13.744 1.00 80.25 626 VAL A CA 1
ATOM 4784 C C . VAL A 1 626 ? -26.898 11.042 13.072 1.00 80.25 626 VAL A C 1
ATOM 4786 O O . VAL A 1 626 ? -27.056 10.884 11.862 1.00 80.25 626 VAL A O 1
ATOM 4789 N N . ALA A 1 627 ? -27.763 11.746 13.807 1.00 85.69 627 ALA A N 1
ATOM 4790 C CA . ALA A 1 627 ? -28.962 12.368 13.250 1.00 85.69 627 ALA A CA 1
ATOM 4791 C C . ALA A 1 627 ? -28.624 13.426 12.183 1.00 85.69 627 ALA A C 1
ATOM 4793 O O . ALA A 1 627 ? -29.210 13.427 11.099 1.00 85.69 627 ALA A O 1
ATOM 4794 N N . LEU A 1 628 ? -27.641 14.294 12.451 1.00 87.31 628 LEU A N 1
ATOM 4795 C CA . LEU A 1 628 ? -27.185 15.317 11.503 1.00 87.31 628 LEU A CA 1
ATOM 4796 C C . LEU A 1 628 ? -26.551 14.710 10.242 1.00 87.31 628 LEU A C 1
ATOM 4798 O O . LEU A 1 628 ? -26.846 15.153 9.130 1.00 87.31 628 LEU A O 1
ATOM 4802 N N . LEU A 1 629 ? -25.711 13.683 10.392 1.00 80.69 629 LEU A N 1
ATOM 4803 C CA . LEU A 1 629 ? -25.104 12.977 9.259 1.00 80.69 629 LEU A CA 1
ATOM 4804 C C . LEU A 1 629 ? -26.149 12.224 8.431 1.00 80.69 629 LEU A C 1
ATOM 4806 O O . LEU A 1 629 ? -26.118 12.294 7.205 1.00 80.69 629 LEU A O 1
ATOM 4810 N N . SER A 1 630 ? -27.128 11.598 9.084 1.00 79.88 630 SER A N 1
ATOM 4811 C CA . SER A 1 630 ? -28.253 10.941 8.408 1.00 79.88 630 SER A CA 1
ATOM 4812 C C . SER A 1 630 ? -29.093 11.942 7.609 1.00 79.88 630 SER A C 1
ATOM 4814 O O . SER A 1 630 ? -29.455 11.681 6.461 1.00 79.88 630 SER A O 1
ATOM 4816 N N . ALA A 1 631 ? -29.348 13.133 8.165 1.00 86.38 631 ALA A N 1
ATOM 4817 C CA . ALA A 1 631 ? -30.032 14.210 7.452 1.00 86.38 631 ALA A CA 1
ATOM 4818 C C . ALA A 1 631 ? -29.240 14.688 6.220 1.00 86.38 631 ALA A C 1
ATOM 4820 O O . ALA A 1 631 ? -29.833 14.947 5.169 1.00 86.38 631 ALA A O 1
ATOM 4821 N N . ARG A 1 632 ? -27.904 14.759 6.315 1.00 85.69 632 ARG A N 1
ATOM 4822 C CA . ARG A 1 632 ? -27.024 15.104 5.186 1.00 85.69 632 ARG A CA 1
ATOM 4823 C C . ARG A 1 632 ? -27.078 14.038 4.098 1.00 85.69 632 ARG A C 1
ATOM 4825 O O . ARG A 1 632 ? -27.336 14.385 2.950 1.00 85.69 632 ARG A O 1
ATOM 4832 N N . ALA A 1 633 ? -26.901 12.768 4.460 1.00 78.25 633 ALA A N 1
ATOM 4833 C CA . ALA A 1 633 ? -26.972 11.650 3.522 1.00 78.25 633 ALA A CA 1
ATOM 4834 C C . ALA A 1 633 ? -28.326 11.620 2.794 1.00 78.25 633 ALA A C 1
ATOM 4836 O O . ALA A 1 633 ? -28.395 11.426 1.579 1.00 78.25 633 ALA A O 1
ATOM 4837 N N . ARG A 1 634 ? -29.422 11.916 3.508 1.00 86.00 634 ARG A N 1
ATOM 4838 C CA . ARG A 1 634 ? -30.751 12.031 2.900 1.00 86.00 634 ARG A CA 1
ATOM 4839 C C . ARG A 1 634 ? -30.858 13.205 1.925 1.00 86.00 634 ARG A C 1
ATOM 4841 O O . ARG A 1 634 ? -31.465 13.044 0.868 1.00 86.00 634 ARG A O 1
ATOM 4848 N N . ALA A 1 635 ? -30.283 14.363 2.250 1.00 85.44 635 ALA A N 1
ATOM 4849 C CA . ALA A 1 635 ? -30.259 15.524 1.359 1.00 85.44 635 ALA A CA 1
ATOM 4850 C C . ALA A 1 635 ? -29.425 15.270 0.092 1.00 85.44 635 ALA A C 1
ATOM 4852 O O . ALA A 1 635 ? -29.817 15.686 -0.997 1.00 85.44 635 ALA A O 1
ATOM 4853 N N . GLU A 1 636 ? -28.306 14.559 0.227 1.00 81.75 636 GLU A N 1
ATOM 4854 C CA . GLU A 1 636 ? -27.436 14.151 -0.878 1.00 81.75 636 GLU A CA 1
ATOM 4855 C C . GLU A 1 636 ? -28.135 13.145 -1.798 1.00 81.75 636 GLU A C 1
ATOM 4857 O O . GLU A 1 636 ? -28.219 13.365 -3.006 1.00 81.75 636 GLU A O 1
ATOM 4862 N N . SER A 1 637 ? -28.775 12.126 -1.221 1.00 78.38 637 SER A N 1
ATOM 4863 C CA . SER A 1 637 ? -29.634 11.196 -1.958 1.00 78.38 637 SER A CA 1
ATOM 4864 C C . SER A 1 637 ? -30.772 11.931 -2.681 1.00 78.38 637 SER A C 1
ATOM 4866 O O . SER A 1 637 ? -30.991 11.716 -3.872 1.00 78.38 637 SER A O 1
ATOM 4868 N N . ALA A 1 638 ? -31.466 12.865 -2.021 1.00 87.06 638 ALA A N 1
ATOM 4869 C CA . ALA A 1 638 ? -32.518 13.661 -2.658 1.00 87.06 638 ALA A CA 1
ATOM 4870 C C . ALA A 1 638 ? -31.984 14.538 -3.807 1.00 87.06 638 ALA A C 1
ATOM 4872 O O . ALA A 1 638 ? -32.689 14.756 -4.793 1.00 87.06 638 ALA A O 1
ATOM 4873 N N . ARG A 1 639 ? -30.737 15.020 -3.715 1.00 87.12 639 ARG A N 1
ATOM 4874 C CA . ARG A 1 639 ? -30.072 15.774 -4.784 1.00 87.12 639 ARG A CA 1
ATOM 4875 C C . ARG A 1 639 ? -29.735 14.887 -5.983 1.00 87.12 639 ARG A C 1
ATOM 4877 O O . ARG A 1 639 ? -30.004 15.300 -7.109 1.00 87.12 639 ARG A O 1
ATOM 4884 N N . GLN A 1 640 ? -29.186 13.696 -5.745 1.00 79.38 640 GLN A N 1
ATOM 4885 C CA . GLN A 1 640 ? -28.844 12.725 -6.792 1.00 79.38 640 GLN A CA 1
ATOM 4886 C C . GLN A 1 640 ? -30.083 12.261 -7.571 1.00 79.38 640 GLN A C 1
ATOM 4888 O O . GLN A 1 640 ? -30.044 12.181 -8.793 1.00 79.38 640 GLN A O 1
ATOM 4893 N N . HIS A 1 641 ? -31.210 12.056 -6.883 1.00 86.69 641 HIS A N 1
ATOM 4894 C CA . HIS A 1 641 ? -32.481 11.652 -7.499 1.00 86.69 641 HIS A CA 1
ATOM 4895 C C . HIS A 1 641 ? -33.310 12.828 -8.052 1.00 86.69 641 HIS A C 1
ATOM 4897 O O . HIS A 1 641 ? -34.476 12.655 -8.395 1.00 86.69 641 HIS A O 1
ATOM 4903 N N . GLY A 1 642 ? -32.756 14.045 -8.095 1.00 86.38 642 GLY A N 1
ATOM 4904 C CA . GLY A 1 642 ? -33.434 15.225 -8.644 1.00 86.38 642 GLY A CA 1
ATOM 4905 C C . GLY A 1 642 ? -34.574 15.803 -7.792 1.00 86.38 642 GLY A C 1
ATOM 4906 O O . GLY A 1 642 ? -35.121 16.842 -8.152 1.00 86.38 642 GLY A O 1
ATOM 4907 N N . ALA A 1 643 ? -34.899 15.206 -6.640 1.00 89.88 643 ALA A N 1
ATOM 4908 C CA . ALA A 1 643 ? -35.917 15.704 -5.709 1.00 89.88 643 ALA A CA 1
ATOM 4909 C C . ALA A 1 643 ? -35.509 17.016 -5.007 1.00 89.88 643 ALA A C 1
ATOM 4911 O O . ALA A 1 643 ? -36.360 17.740 -4.492 1.00 89.88 643 ALA A O 1
ATOM 4912 N N . LEU A 1 644 ? -34.209 17.336 -4.982 1.00 90.38 644 LEU A N 1
ATOM 4913 C CA . LEU A 1 644 ? -33.662 18.542 -4.364 1.00 90.38 644 LEU A CA 1
ATOM 4914 C C . LEU A 1 644 ? -32.825 19.358 -5.367 1.00 90.38 644 LEU A C 1
ATOM 4916 O O . LEU A 1 644 ? -31.856 18.869 -5.955 1.00 90.38 644 LEU A O 1
ATOM 4920 N N . GLY A 1 645 ? -33.161 20.640 -5.535 1.00 89.81 645 GLY A N 1
ATOM 4921 C CA . GLY A 1 645 ? -32.374 21.575 -6.349 1.00 89.81 645 GLY A CA 1
ATOM 4922 C C . GLY A 1 645 ? -31.033 21.949 -5.699 1.00 89.81 645 GLY A C 1
ATOM 4923 O O . GLY A 1 645 ? -30.885 21.893 -4.478 1.00 89.81 645 GLY A O 1
ATOM 4924 N N . ALA A 1 646 ? -30.058 22.401 -6.499 1.00 85.06 646 ALA A N 1
ATOM 4925 C CA . ALA A 1 646 ? -28.694 22.688 -6.026 1.00 85.06 646 ALA A CA 1
ATOM 4926 C C . ALA A 1 646 ? -28.638 23.739 -4.897 1.00 85.06 646 ALA A C 1
ATOM 4928 O O . ALA A 1 646 ? -27.923 23.559 -3.915 1.00 85.06 646 ALA A O 1
ATOM 4929 N N . LYS A 1 647 ? -29.448 24.806 -4.992 1.00 88.94 647 LYS A N 1
ATOM 4930 C CA . LYS A 1 647 ? -29.545 25.846 -3.950 1.00 88.94 647 LYS A CA 1
ATOM 4931 C C . LYS A 1 647 ? -30.133 25.304 -2.640 1.00 88.94 647 LYS A C 1
ATOM 4933 O O . LYS A 1 647 ? -29.679 25.678 -1.561 1.00 88.94 647 LYS A O 1
ATOM 4938 N N . GLY A 1 648 ? -31.131 24.421 -2.738 1.00 90.00 648 GLY A N 1
ATOM 4939 C CA . GLY A 1 648 ? -31.742 23.763 -1.582 1.00 90.00 648 GLY A CA 1
ATOM 4940 C C . GLY A 1 648 ? -30.750 22.841 -0.880 1.00 90.00 648 GLY A C 1
ATOM 4941 O O . GLY A 1 648 ? -30.577 22.938 0.331 1.00 90.00 648 GLY A O 1
ATOM 4942 N N . TYR A 1 649 ? -30.028 22.033 -1.661 1.00 88.19 649 TYR A N 1
ATOM 4943 C CA . TYR A 1 649 ? -28.946 21.180 -1.174 1.00 88.19 649 TYR A CA 1
ATOM 4944 C C . TYR A 1 649 ? -27.878 21.977 -0.427 1.00 88.19 649 TYR A C 1
ATOM 4946 O O . TYR A 1 649 ? -27.642 21.715 0.750 1.00 88.19 649 TYR A O 1
ATOM 4954 N N . ALA A 1 650 ? -27.310 23.004 -1.064 1.00 83.38 650 ALA A N 1
ATOM 4955 C CA . ALA A 1 650 ? -26.263 23.823 -0.462 1.00 83.38 650 ALA A CA 1
ATOM 4956 C C . ALA A 1 650 ? -26.702 24.431 0.881 1.00 83.38 650 ALA A C 1
ATOM 4958 O O . ALA A 1 650 ? -25.950 24.400 1.851 1.00 83.38 650 ALA A O 1
ATOM 4959 N N . ARG A 1 651 ? -27.947 24.921 0.980 1.00 91.62 651 ARG A N 1
ATOM 4960 C CA . ARG A 1 651 ? -28.461 25.530 2.217 1.00 91.62 651 ARG A CA 1
ATOM 4961 C C . ARG A 1 651 ? -28.725 24.511 3.328 1.00 91.62 651 ARG A C 1
ATOM 4963 O O . ARG A 1 651 ? -28.523 24.837 4.498 1.00 91.62 651 ARG A O 1
ATOM 4970 N N . ILE A 1 652 ? -29.172 23.300 2.987 1.00 91.06 652 ILE A N 1
ATOM 4971 C CA . ILE A 1 652 ? -29.331 22.204 3.955 1.00 91.06 652 ILE A CA 1
ATOM 4972 C C . ILE A 1 652 ? -27.961 21.766 4.470 1.00 91.06 652 ILE A C 1
ATOM 4974 O O . ILE A 1 652 ? -27.759 21.731 5.682 1.00 91.06 652 ILE A O 1
ATOM 4978 N N . VAL A 1 653 ? -27.013 21.507 3.566 1.00 85.62 653 VAL A N 1
ATOM 4979 C CA . VAL A 1 653 ? -25.648 21.102 3.925 1.00 85.62 653 VAL A CA 1
ATOM 4980 C C . VAL A 1 653 ? -24.987 22.156 4.805 1.00 85.62 653 VAL A C 1
ATOM 4982 O O . VAL A 1 653 ? -24.520 21.816 5.885 1.00 85.62 653 VAL A O 1
ATOM 4985 N N . GLN A 1 654 ? -25.055 23.438 4.436 1.00 86.69 654 GLN A N 1
ATOM 4986 C CA . GLN A 1 654 ? -24.484 24.528 5.233 1.00 86.69 654 GLN A CA 1
ATOM 4987 C C . GLN A 1 654 ? -25.062 24.584 6.660 1.00 86.69 654 GLN A C 1
ATOM 4989 O O . GLN A 1 654 ? -24.325 24.797 7.621 1.00 86.69 654 GLN A O 1
ATOM 4994 N N . ARG A 1 655 ? -26.378 24.378 6.830 1.00 92.81 655 ARG A N 1
ATOM 4995 C CA . ARG A 1 655 ? -27.014 24.332 8.160 1.00 92.81 655 ARG A CA 1
ATOM 4996 C C . ARG A 1 655 ? -26.547 23.133 8.977 1.00 92.81 655 ARG A C 1
ATOM 4998 O O . ARG A 1 655 ? -26.300 23.280 10.173 1.00 92.81 655 ARG A O 1
ATOM 5005 N N . ILE A 1 656 ? -26.437 21.969 8.341 1.00 89.12 656 ILE A N 1
ATOM 5006 C CA . ILE A 1 656 ? -25.971 20.744 8.991 1.00 89.12 656 ILE A CA 1
ATOM 5007 C C . ILE A 1 656 ? -24.505 20.887 9.402 1.00 89.12 656 ILE A C 1
ATOM 5009 O O . ILE A 1 656 ? -24.166 20.574 10.538 1.00 89.12 656 ILE A O 1
ATOM 5013 N N . GLU A 1 657 ? -23.644 21.410 8.531 1.00 83.06 657 GLU A N 1
ATOM 5014 C CA . GLU A 1 657 ? -22.228 21.630 8.836 1.00 83.06 657 GLU A CA 1
ATOM 5015 C C . GLU A 1 657 ? -22.037 22.664 9.948 1.00 83.06 657 GLU A C 1
ATOM 5017 O O . GLU A 1 657 ? -21.255 22.434 10.869 1.00 83.06 657 GLU A O 1
ATOM 5022 N N . ALA A 1 658 ? -22.826 23.743 9.953 1.00 86.88 658 ALA A N 1
ATOM 5023 C CA . ALA A 1 658 ? -22.836 24.700 11.056 1.00 86.88 658 ALA A CA 1
ATOM 5024 C C . ALA A 1 658 ? -23.293 24.068 12.385 1.00 86.88 658 ALA A C 1
ATOM 5026 O O . ALA A 1 658 ? -22.754 24.405 13.438 1.00 86.88 658 ALA A O 1
ATOM 5027 N N . ALA A 1 659 ? -24.269 23.153 12.359 1.00 88.56 659 ALA A N 1
ATOM 5028 C CA . ALA A 1 659 ? -24.706 22.421 13.548 1.00 88.56 659 ALA A CA 1
ATOM 5029 C C . ALA A 1 659 ? -23.635 21.430 14.034 1.00 88.56 659 ALA A C 1
ATOM 5031 O O . ALA A 1 659 ? -23.326 21.400 15.224 1.00 88.56 659 ALA A O 1
ATOM 5032 N N . LEU A 1 660 ? -23.009 20.684 13.117 1.00 80.38 660 LEU A N 1
ATOM 5033 C CA . LEU A 1 660 ? -21.906 19.770 13.419 1.00 80.38 660 LEU A CA 1
ATOM 5034 C C . LEU A 1 660 ? -20.708 20.509 14.032 1.00 80.38 660 LEU A C 1
ATOM 5036 O O . LEU A 1 660 ? -20.122 20.013 14.991 1.00 80.38 660 LEU A O 1
ATOM 5040 N N . ALA A 1 661 ? -20.378 21.702 13.529 1.00 78.12 661 ALA A N 1
ATOM 5041 C CA . ALA A 1 661 ? -19.285 22.530 14.041 1.00 78.12 661 ALA A CA 1
ATOM 5042 C C . ALA A 1 661 ? -19.522 23.052 15.472 1.00 78.12 661 ALA A C 1
ATOM 5044 O O . ALA A 1 661 ? -18.563 23.376 16.169 1.00 78.12 661 ALA A O 1
ATOM 5045 N N . ARG A 1 662 ? -20.782 23.130 15.923 1.00 84.12 662 ARG A N 1
ATOM 5046 C CA . ARG A 1 662 ? -21.149 23.561 17.285 1.00 84.12 662 ARG A CA 1
ATOM 5047 C C . ARG A 1 662 ? -21.106 22.435 18.312 1.00 84.12 662 ARG A C 1
ATOM 5049 O O . ARG A 1 662 ? -21.146 22.721 19.508 1.00 84.12 662 ARG A O 1
ATOM 5056 N N . LEU A 1 663 ? -21.049 21.174 17.880 1.00 76.31 663 LEU A N 1
ATOM 5057 C CA . LEU A 1 663 ? -20.955 20.058 18.813 1.00 76.31 663 LEU A CA 1
ATOM 5058 C C . LEU A 1 663 ? -19.616 20.157 19.582 1.00 76.31 663 LEU A C 1
ATOM 5060 O O . LEU A 1 663 ? -18.570 20.301 18.943 1.00 76.31 663 LEU A O 1
ATOM 5064 N N . PRO A 1 664 ? -19.608 20.064 20.930 1.00 65.56 664 PRO A N 1
ATOM 5065 C CA . PRO A 1 664 ? -18.374 20.094 21.742 1.00 65.56 664 PRO A CA 1
ATOM 5066 C C . PRO A 1 664 ? -17.402 18.975 21.315 1.00 65.56 664 PRO A C 1
ATOM 5068 O O . PRO A 1 664 ? -17.842 18.086 20.622 1.00 65.56 664 PRO A O 1
ATOM 5071 N N . SER A 1 665 ? -16.101 18.950 21.653 1.00 57.19 665 SER A N 1
ATOM 5072 C CA . SER A 1 665 ? -15.137 17.902 21.192 1.00 57.19 665 SER A CA 1
ATOM 5073 C C . SER A 1 665 ? -15.290 16.544 21.910 1.00 57.19 665 SER A C 1
ATOM 5075 O O . SER A 1 665 ? -15.741 16.526 23.044 1.00 57.19 665 SER A O 1
ATOM 5077 N N . ILE A 1 666 ? -15.013 15.370 21.274 1.00 53.75 666 ILE A N 1
ATOM 5078 C CA . ILE A 1 666 ? -15.253 14.006 21.897 1.00 53.75 666 ILE A CA 1
ATOM 5079 C C . ILE A 1 666 ? -14.328 13.805 23.084 1.00 53.75 666 ILE A C 1
ATOM 5081 O O . ILE A 1 666 ? -14.710 13.210 24.082 1.00 53.75 666 ILE A O 1
ATOM 5085 N N . ALA A 1 667 ? -13.159 14.421 22.988 1.00 48.53 667 ALA A N 1
ATOM 5086 C CA . ALA A 1 667 ? -12.125 14.402 23.992 1.00 48.53 667 ALA A CA 1
ATOM 5087 C C . ALA A 1 667 ? -12.328 15.449 25.101 1.00 48.53 667 ALA A C 1
ATOM 5089 O O . ALA A 1 667 ? -11.419 16.225 25.369 1.00 48.53 667 ALA A O 1
ATOM 5090 N N . ARG A 1 668 ? -13.537 15.594 25.650 1.00 50.16 668 ARG A N 1
ATOM 5091 C CA . ARG A 1 668 ? -13.690 16.286 26.935 1.00 50.16 668 ARG A CA 1
ATOM 5092 C C . ARG A 1 668 ? -14.278 15.289 27.918 1.00 50.16 668 ARG A C 1
ATOM 5094 O O . ARG A 1 668 ? -15.417 14.856 27.735 1.00 50.16 668 ARG A O 1
ATOM 5101 N N . ASN A 1 669 ? -13.481 14.945 28.926 1.00 49.44 669 ASN A N 1
ATOM 5102 C CA . ASN A 1 669 ? -13.917 14.347 30.186 1.00 49.44 669 ASN A CA 1
ATOM 5103 C C . ASN A 1 669 ? -15.214 15.033 30.689 1.00 49.44 669 ASN A C 1
ATOM 5105 O O . ASN A 1 669 ? -15.461 16.198 30.331 1.00 49.44 669 ASN A O 1
ATOM 5109 N N . PRO A 1 670 ? -16.062 14.373 31.509 1.00 48.38 670 PRO A N 1
ATOM 5110 C CA . PRO A 1 670 ? -17.138 15.099 32.170 1.00 48.38 670 PRO A CA 1
ATOM 5111 C C . PRO A 1 670 ? -16.510 16.281 32.930 1.00 48.38 670 PRO A C 1
ATOM 5113 O O . PRO A 1 670 ? -15.347 16.184 33.340 1.00 48.38 670 PRO A O 1
ATOM 5116 N N . PRO A 1 671 ? -17.214 17.418 33.063 1.00 45.53 671 PRO A N 1
ATOM 5117 C CA . PRO A 1 671 ? -16.689 18.544 33.821 1.00 45.53 671 PRO A CA 1
ATOM 5118 C C . PRO A 1 671 ? -16.228 18.029 35.185 1.00 45.53 671 PRO A C 1
ATOM 5120 O O . PRO A 1 671 ? -17.003 17.388 35.894 1.00 45.53 671 PRO A O 1
ATOM 5123 N N . ALA A 1 672 ? -14.948 18.241 35.500 1.00 50.47 672 ALA A N 1
ATOM 5124 C CA . ALA A 1 672 ? -14.416 17.875 36.799 1.00 50.47 672 ALA A CA 1
ATOM 5125 C C . ALA A 1 672 ? -15.303 18.530 37.873 1.00 50.47 672 ALA A C 1
ATOM 5127 O O . ALA A 1 672 ? -15.710 19.687 37.687 1.00 50.47 672 ALA A O 1
ATOM 5128 N N . PRO A 1 673 ? -15.630 17.829 38.974 1.00 52.41 673 PRO A N 1
ATOM 5129 C CA . PRO A 1 673 ? -16.221 18.492 40.128 1.00 52.41 673 PRO A CA 1
ATOM 5130 C C . PRO A 1 673 ? -15.326 19.678 40.503 1.00 52.41 673 PRO A C 1
ATOM 5132 O O . PRO A 1 673 ? -14.115 19.634 40.260 1.00 52.41 673 PRO A O 1
ATOM 5135 N N . ARG A 1 674 ? -15.908 20.765 41.024 1.00 56.41 674 ARG A N 1
ATOM 5136 C CA . ARG A 1 674 ? -15.133 21.975 41.332 1.00 56.41 674 ARG A CA 1
ATOM 5137 C C . ARG A 1 674 ? -13.950 21.559 42.208 1.00 56.41 674 ARG A C 1
ATOM 5139 O O . ARG A 1 674 ? -14.190 20.952 43.249 1.00 56.41 674 ARG A O 1
ATOM 5146 N N . PRO A 1 675 ? -12.694 21.843 41.821 1.00 54.50 675 PRO A N 1
ATOM 5147 C CA . PRO A 1 675 ? -11.560 21.254 42.526 1.00 54.50 675 PRO A CA 1
ATOM 5148 C C . PRO A 1 675 ? -11.503 21.685 44.004 1.00 54.50 675 PRO A C 1
ATOM 5150 O O . PRO A 1 675 ? -10.995 20.945 44.835 1.00 54.50 675 PRO A O 1
ATOM 5153 N N . HIS A 1 676 ? -12.130 22.812 44.356 1.00 56.84 676 HIS A N 1
ATOM 5154 C CA . HIS A 1 676 ? -12.350 23.254 45.736 1.00 56.84 676 HIS A CA 1
ATOM 5155 C C . HIS A 1 676 ? -13.122 22.236 46.610 1.00 56.84 676 HIS A C 1
ATOM 5157 O O . HIS A 1 676 ? -12.736 21.968 47.750 1.00 56.84 676 HIS A O 1
ATOM 5163 N N . ASP A 1 677 ? -14.174 21.618 46.066 1.00 57.66 677 ASP A N 1
ATOM 5164 C CA . ASP A 1 677 ? -15.035 20.674 46.797 1.00 57.66 677 ASP A CA 1
ATOM 5165 C C . ASP A 1 677 ? -14.349 19.307 46.992 1.00 57.66 677 ASP A C 1
ATOM 5167 O O . ASP A 1 677 ? -14.724 18.539 47.871 1.00 57.66 677 ASP A O 1
ATOM 5171 N N . LEU A 1 678 ? -13.326 19.008 46.181 1.00 57.59 678 LEU A N 1
ATOM 5172 C CA . LEU A 1 678 ? -12.588 17.741 46.204 1.00 57.59 678 LEU A CA 1
ATOM 5173 C C . LEU A 1 678 ? -11.290 17.827 47.004 1.00 57.59 678 LEU A C 1
ATOM 5175 O O . LEU A 1 678 ? -10.964 16.903 47.738 1.00 57.59 678 LEU A O 1
ATOM 5179 N N . VAL A 1 679 ? -10.547 18.934 46.899 1.00 61.44 679 VAL A N 1
ATOM 5180 C CA . VAL A 1 679 ? -9.317 19.119 47.686 1.00 61.44 679 VAL A CA 1
ATOM 5181 C C . VAL A 1 679 ? -9.660 19.189 49.181 1.00 61.44 679 VAL A C 1
ATOM 5183 O O . VAL A 1 679 ? -8.902 18.684 49.997 1.00 61.44 679 VAL A O 1
ATOM 5186 N N . SER A 1 680 ? -10.829 19.716 49.555 1.00 60.22 680 SER A N 1
ATOM 5187 C CA . SER A 1 680 ? -11.296 19.730 50.950 1.00 60.22 680 SER A CA 1
ATOM 5188 C C . SER A 1 680 ? -11.692 18.352 51.507 1.00 60.22 680 SER A C 1
ATOM 5190 O O . SER A 1 680 ? -11.577 18.148 52.717 1.00 60.22 680 SER A O 1
ATOM 5192 N N . ALA A 1 681 ? -12.117 17.410 50.655 1.00 58.31 681 ALA A N 1
ATOM 5193 C CA . ALA A 1 681 ? -12.534 16.060 51.052 1.00 58.31 681 ALA A CA 1
ATOM 5194 C C . ALA A 1 681 ? -11.351 15.132 51.378 1.00 58.31 681 ALA A C 1
ATOM 5196 O O . ALA A 1 681 ? -11.482 14.190 52.158 1.00 58.31 681 ALA A O 1
ATOM 5197 N N . VAL A 1 682 ? -10.174 15.418 50.817 1.00 67.81 682 VAL A N 1
ATOM 5198 C CA . VAL A 1 682 ? -8.982 14.589 51.004 1.00 67.81 682 VAL A CA 1
ATOM 5199 C C . VAL A 1 682 ? -8.379 14.858 52.387 1.00 67.81 682 VAL A C 1
ATOM 5201 O O . VAL A 1 682 ? -8.030 16.008 52.680 1.00 67.81 682 VAL A O 1
ATOM 5204 N N . PRO A 1 683 ? -8.136 13.824 53.218 1.00 66.00 683 PRO A N 1
ATOM 5205 C CA . PRO A 1 683 ? -7.582 13.985 54.570 1.00 66.00 683 PRO A CA 1
ATOM 5206 C C . PRO A 1 683 ? -6.265 14.778 54.626 1.00 66.00 683 PRO A C 1
ATOM 5208 O O . PRO A 1 683 ? -5.953 15.449 55.609 1.00 66.00 683 PRO A O 1
ATOM 5211 N N . LEU A 1 684 ? -5.485 14.727 53.542 1.00 68.56 684 LEU A N 1
ATOM 5212 C CA . LEU A 1 684 ? -4.217 15.438 53.405 1.00 68.56 684 LEU A CA 1
ATOM 5213 C C . LEU A 1 684 ? -4.380 16.969 53.420 1.00 68.56 684 LEU A C 1
ATOM 5215 O O . LEU A 1 684 ? -3.534 17.664 53.980 1.00 68.56 684 LEU A O 1
ATOM 5219 N N . PHE A 1 685 ? -5.466 17.492 52.845 1.00 68.88 685 PHE A N 1
ATOM 5220 C CA . PHE A 1 685 ? -5.697 18.930 52.655 1.00 68.88 685 PHE A CA 1
ATOM 5221 C C . PHE A 1 685 ? -6.897 19.466 53.459 1.00 68.88 685 PHE A C 1
ATOM 5223 O O . PHE A 1 685 ? -7.171 20.668 53.443 1.00 68.88 685 PHE A O 1
ATOM 5230 N N . SER A 1 686 ? -7.588 18.605 54.213 1.00 67.06 686 SER A N 1
ATOM 5231 C CA . SER A 1 686 ? -8.715 18.995 55.063 1.00 67.06 686 SER A CA 1
ATOM 5232 C C . SER A 1 686 ? -8.280 19.968 56.172 1.00 67.06 686 SER A C 1
ATOM 5234 O O . SER A 1 686 ? -7.392 19.652 56.972 1.00 67.06 686 SER A O 1
ATOM 5236 N N . GLY A 1 687 ? -8.917 21.141 56.253 1.00 65.25 687 GLY A N 1
ATOM 5237 C CA . GLY A 1 687 ? -8.650 22.161 57.281 1.00 65.25 687 GLY A CA 1
ATOM 5238 C C . GLY A 1 687 ? -7.592 23.217 56.923 1.00 65.25 687 GLY A C 1
ATOM 5239 O O . GLY A 1 687 ? -7.208 23.996 57.793 1.00 65.25 687 GLY A O 1
ATOM 5240 N N . LEU A 1 688 ? -7.119 23.260 55.672 1.00 70.94 688 LEU A N 1
ATOM 5241 C CA . LEU A 1 688 ? -6.283 24.355 55.158 1.00 70.94 688 LEU A CA 1
ATOM 5242 C C . LEU A 1 688 ? -7.116 25.619 54.869 1.00 70.94 688 LEU A C 1
ATOM 5244 O O . LEU A 1 688 ? -8.334 25.545 54.707 1.00 70.94 688 LEU A O 1
ATOM 5248 N N . ARG A 1 689 ? -6.463 26.791 54.787 1.00 72.12 689 ARG A N 1
ATOM 5249 C CA . ARG A 1 689 ? -7.147 28.055 54.450 1.00 72.12 689 ARG A CA 1
ATOM 5250 C C . ARG A 1 689 ? -7.746 27.992 53.041 1.00 72.12 689 ARG A C 1
ATOM 5252 O O . ARG A 1 689 ? -7.113 27.488 52.115 1.00 72.12 689 ARG A O 1
ATOM 5259 N N . GLU A 1 690 ? -8.925 28.585 52.877 1.00 69.38 690 GLU A N 1
ATOM 5260 C CA . GLU A 1 690 ? -9.712 28.571 51.632 1.00 69.38 690 GLU A CA 1
ATOM 5261 C C . GLU A 1 690 ? -8.922 29.116 50.425 1.00 69.38 690 GLU A C 1
ATOM 5263 O O . GLU A 1 690 ? -8.892 28.494 49.368 1.00 69.38 690 GLU A O 1
ATOM 5268 N N . ALA A 1 691 ? -8.139 30.185 50.614 1.00 68.19 691 ALA A N 1
ATOM 5269 C CA . ALA A 1 691 ? -7.260 30.740 49.576 1.00 68.19 691 ALA A CA 1
ATOM 5270 C C . ALA A 1 691 ? -6.171 29.756 49.089 1.00 68.19 691 ALA A C 1
ATOM 5272 O O . ALA A 1 691 ? -5.794 29.759 47.916 1.00 68.19 691 ALA A O 1
ATOM 5273 N N . THR A 1 692 ? -5.665 28.889 49.973 1.00 68.12 692 THR A N 1
ATOM 5274 C CA . THR A 1 692 ? -4.666 27.863 49.633 1.00 68.12 692 THR A CA 1
ATOM 5275 C C . THR A 1 692 ? -5.314 26.708 48.871 1.00 68.12 692 THR A C 1
ATOM 5277 O O . THR A 1 692 ? -4.742 26.204 47.903 1.00 68.12 692 THR A O 1
ATOM 5280 N N . LEU A 1 693 ? -6.533 26.324 49.266 1.00 68.44 693 LEU A N 1
ATOM 5281 C CA . LEU A 1 693 ? -7.337 25.321 48.565 1.00 68.44 693 LEU A CA 1
ATOM 5282 C C . LEU A 1 693 ? -7.719 25.795 47.156 1.00 68.44 693 LEU A C 1
ATOM 5284 O O . LEU A 1 693 ? -7.602 25.021 46.209 1.00 68.44 693 LEU A O 1
ATOM 5288 N N . GLU A 1 694 ? -8.081 27.069 46.983 1.00 69.06 694 GLU A N 1
ATOM 5289 C CA . GLU A 1 694 ? -8.310 27.671 45.663 1.00 69.06 694 GLU A CA 1
ATOM 5290 C C . GLU A 1 694 ? -7.035 27.702 44.804 1.00 69.06 694 GLU A C 1
ATOM 5292 O O . GLU A 1 694 ? -7.073 27.385 43.612 1.00 69.06 694 GLU A O 1
ATOM 5297 N N . GLY A 1 695 ? -5.885 28.023 45.404 1.00 68.25 695 GLY A N 1
ATOM 5298 C CA . GLY A 1 695 ? -4.591 28.019 44.718 1.00 68.25 695 GLY A CA 1
ATOM 5299 C C . GLY A 1 695 ? -4.140 26.629 44.245 1.00 68.25 695 GLY A C 1
ATOM 5300 O O . GLY A 1 695 ? -3.512 26.525 43.187 1.00 68.25 695 GLY A O 1
ATOM 5301 N N . LEU A 1 696 ? -4.476 25.575 45.000 1.00 68.94 696 LEU A N 1
ATOM 5302 C CA . LEU A 1 696 ? -4.314 24.165 44.614 1.00 68.94 696 LEU A CA 1
ATOM 5303 C C . LEU A 1 696 ? -5.289 23.788 43.501 1.00 68.94 696 LEU A C 1
ATOM 5305 O O . LEU A 1 696 ? -4.891 23.236 42.479 1.00 68.94 696 LEU A O 1
ATOM 5309 N N . ALA A 1 697 ? -6.559 24.134 43.689 1.00 67.44 697 ALA A N 1
ATOM 5310 C CA . ALA A 1 697 ? -7.647 23.850 42.770 1.00 67.44 697 ALA A CA 1
ATOM 5311 C C . ALA A 1 697 ? -7.394 24.387 41.352 1.00 67.44 697 ALA A C 1
ATOM 5313 O O . ALA A 1 697 ? -7.703 23.706 40.378 1.00 67.44 697 ALA A O 1
ATOM 5314 N N . GLN A 1 698 ? -6.812 25.584 41.229 1.00 70.00 698 GLN A N 1
ATOM 5315 C CA . GLN A 1 698 ? -6.495 26.201 39.934 1.00 70.00 698 GLN A CA 1
ATOM 5316 C C . GLN A 1 698 ? -5.318 25.544 39.200 1.00 70.00 698 GLN A C 1
ATOM 5318 O O . GLN A 1 698 ? -5.238 25.642 37.977 1.00 70.00 698 GLN A O 1
ATOM 5323 N N . ARG A 1 699 ? -4.401 24.899 39.930 1.00 72.81 699 ARG A N 1
ATOM 5324 C CA . ARG A 1 699 ? -3.201 24.248 39.375 1.00 72.81 699 ARG A CA 1
ATOM 5325 C C . ARG A 1 699 ? -3.365 22.738 39.200 1.00 72.81 699 ARG A C 1
ATOM 5327 O O . ARG A 1 699 ? -2.534 22.091 38.575 1.00 72.81 699 ARG A O 1
ATOM 5334 N N . ALA A 1 700 ? -4.436 22.174 39.748 1.00 71.75 700 ALA A N 1
ATOM 5335 C CA . ALA A 1 700 ? -4.728 20.759 39.672 1.00 71.75 700 ALA A CA 1
ATOM 5336 C C . ALA A 1 700 ? -5.275 20.359 38.293 1.00 71.75 700 ALA A C 1
ATOM 5338 O O . ALA A 1 700 ? -6.244 20.934 37.796 1.00 71.75 700 ALA A O 1
ATOM 5339 N N . GLU A 1 701 ? -4.697 19.319 37.694 1.00 69.75 701 GLU A N 1
ATOM 5340 C CA . GLU A 1 701 ? -5.156 18.774 36.416 1.00 69.75 701 GLU A CA 1
ATOM 5341 C C . GLU A 1 701 ? -5.945 17.482 36.634 1.00 69.75 701 GLU A C 1
ATOM 5343 O O . GLU A 1 701 ? -5.497 16.563 37.317 1.00 69.75 701 GLU A O 1
ATOM 5348 N N . THR A 1 702 ? -7.125 17.366 36.029 1.00 70.69 702 THR A N 1
ATOM 5349 C CA . THR A 1 702 ? -7.885 16.108 36.053 1.00 70.69 702 THR A CA 1
ATOM 5350 C C . THR A 1 702 ? -7.390 15.175 34.950 1.00 70.69 702 THR A C 1
ATOM 5352 O O . THR A 1 702 ? -7.405 15.539 33.775 1.00 70.69 702 THR A O 1
ATOM 5355 N N . VAL A 1 703 ? -6.993 13.957 35.317 1.00 69.38 703 VAL A N 1
ATOM 5356 C CA . VAL A 1 703 ? -6.474 12.922 34.410 1.00 69.38 703 VAL A CA 1
ATOM 5357 C C . VAL A 1 703 ? -7.294 11.633 34.536 1.00 69.38 703 VAL A C 1
ATOM 5359 O O . VAL A 1 703 ? -7.726 11.268 35.627 1.00 69.38 703 VAL A O 1
ATOM 5362 N N . GLY A 1 704 ? -7.540 10.939 33.424 1.00 68.44 704 GLY A N 1
ATOM 5363 C CA . GLY A 1 704 ? -8.371 9.729 33.383 1.00 68.44 704 GLY A CA 1
ATOM 5364 C C . GLY A 1 704 ? -7.569 8.488 32.997 1.00 68.44 704 GLY A C 1
ATOM 5365 O O . GLY A 1 704 ? -6.774 8.531 32.069 1.00 68.44 704 GLY A O 1
ATOM 5366 N N . PHE A 1 705 ? -7.787 7.358 33.661 1.00 69.94 705 PHE A N 1
ATOM 5367 C CA . PHE A 1 705 ? -7.105 6.092 33.372 1.00 69.94 705 PHE A CA 1
ATOM 5368 C C . PHE A 1 705 ? -8.112 4.998 33.040 1.00 69.94 705 PHE A C 1
ATOM 5370 O O . PHE A 1 705 ? -9.187 4.939 33.632 1.00 69.94 705 PHE A O 1
ATOM 5377 N N . LEU A 1 706 ? -7.780 4.123 32.090 1.00 68.88 706 LEU A N 1
ATOM 5378 C CA . LEU A 1 706 ? -8.584 2.945 31.770 1.00 68.88 706 LEU A CA 1
ATOM 5379 C C . LEU A 1 706 ? -8.138 1.740 32.602 1.00 68.88 706 LEU A C 1
ATOM 5381 O O . LEU A 1 706 ? -7.022 1.693 33.105 1.00 68.88 706 LEU A O 1
ATOM 5385 N N . VAL A 1 707 ? -8.999 0.723 32.683 1.00 68.19 707 VAL A N 1
ATOM 5386 C CA . VAL A 1 707 ? -8.649 -0.591 33.253 1.00 68.19 707 VAL A CA 1
ATOM 5387 C C . VAL A 1 707 ? -7.314 -1.088 32.686 1.00 68.19 707 VAL A C 1
ATOM 5389 O O . VAL A 1 707 ? -7.148 -1.123 31.465 1.00 68.19 707 VAL A O 1
ATOM 5392 N N . ASN A 1 708 ? -6.418 -1.527 33.569 1.00 72.00 708 ASN A N 1
ATOM 5393 C CA . ASN A 1 708 ? -5.045 -1.974 33.311 1.00 72.00 708 ASN A CA 1
ATOM 5394 C C . ASN A 1 708 ? -4.049 -0.883 32.882 1.00 72.00 708 ASN A C 1
ATOM 5396 O O . ASN A 1 708 ? -2.890 -1.212 32.627 1.00 72.00 708 ASN A O 1
ATOM 5400 N N . ASP A 1 709 ? -4.438 0.394 32.814 1.00 69.75 709 ASP A N 1
ATOM 5401 C CA . ASP A 1 709 ? -3.457 1.465 32.635 1.00 69.75 709 ASP A CA 1
ATOM 5402 C C . ASP A 1 709 ? -2.624 1.615 33.925 1.00 69.75 709 ASP A C 1
ATOM 5404 O O . ASP A 1 709 ? -3.151 1.689 35.041 1.00 69.75 709 ASP A O 1
ATOM 5408 N N . THR A 1 710 ? -1.300 1.677 33.771 1.00 76.88 710 THR A N 1
ATOM 5409 C CA . THR A 1 710 ? -0.368 1.938 34.873 1.00 76.88 710 THR A CA 1
ATOM 5410 C C . THR A 1 710 ? -0.301 3.438 35.155 1.00 76.88 710 THR A C 1
ATOM 5412 O O . THR A 1 710 ? 0.109 4.231 34.303 1.00 76.88 710 THR A O 1
ATOM 5415 N N . VAL A 1 711 ? -0.683 3.849 36.364 1.00 76.38 711 VAL A N 1
ATOM 5416 C CA . VAL A 1 711 ? -0.634 5.247 36.802 1.00 76.38 711 VAL A CA 1
ATOM 5417 C C . VAL A 1 711 ? 0.762 5.634 37.275 1.00 76.38 711 VAL A C 1
ATOM 5419 O O . VAL A 1 711 ? 1.254 6.680 36.895 1.00 76.38 711 VAL A O 1
ATOM 5422 N N . ILE A 1 712 ? 1.450 4.822 38.054 1.00 80.00 712 ILE A N 1
ATOM 5423 C CA . ILE A 1 712 ? 2.878 5.030 38.329 1.00 80.00 712 ILE A CA 1
ATOM 5424 C C . ILE A 1 712 ? 3.545 3.672 38.245 1.00 80.00 712 ILE A C 1
ATOM 5426 O O . ILE A 1 712 ? 2.908 2.685 38.604 1.00 80.00 712 ILE A O 1
ATOM 5430 N N . ALA A 1 713 ? 4.773 3.596 37.741 1.00 79.19 713 ALA A N 1
ATOM 5431 C CA . ALA A 1 713 ? 5.543 2.363 37.777 1.00 79.19 713 ALA A CA 1
ATOM 5432 C C . ALA A 1 713 ? 6.697 2.493 38.765 1.00 79.19 713 ALA A C 1
ATOM 5434 O O . ALA A 1 713 ? 7.300 3.555 38.910 1.00 79.19 713 ALA A O 1
ATOM 5435 N N . GLU A 1 714 ? 6.997 1.392 39.441 1.00 81.12 714 GLU A N 1
ATOM 5436 C CA . GLU A 1 714 ? 8.156 1.289 40.318 1.00 81.12 714 GLU A CA 1
ATOM 5437 C C . GLU A 1 714 ? 9.449 1.622 39.547 1.00 81.12 714 GLU A C 1
ATOM 5439 O O . GLU A 1 714 ? 9.661 1.133 38.433 1.00 81.12 714 GLU A O 1
ATOM 5444 N N . GLY A 1 715 ? 10.290 2.482 40.129 1.00 74.44 715 GLY A N 1
ATOM 5445 C CA . GLY A 1 715 ? 11.531 2.982 39.533 1.00 74.44 715 GLY A CA 1
ATOM 5446 C C . GLY A 1 715 ? 11.392 4.230 38.649 1.00 74.44 715 GLY A C 1
ATOM 5447 O O . GLY A 1 715 ? 12.414 4.787 38.255 1.00 74.44 715 GLY A O 1
ATOM 5448 N N . ASP A 1 716 ? 10.176 4.704 38.352 1.00 73.50 716 ASP A N 1
ATOM 5449 C CA . ASP A 1 716 ? 9.975 5.961 37.607 1.00 73.50 716 ASP A CA 1
ATOM 5450 C C . ASP A 1 716 ? 10.310 7.183 38.476 1.00 73.50 716 ASP A C 1
ATOM 5452 O O . ASP A 1 716 ? 10.263 7.106 39.705 1.00 73.50 716 ASP A O 1
ATOM 5456 N N . LYS A 1 717 ? 10.589 8.345 37.869 1.00 74.00 717 LYS A N 1
ATOM 5457 C CA . LYS A 1 717 ? 10.786 9.582 38.640 1.00 74.00 717 LYS A CA 1
ATOM 5458 C C . LYS A 1 717 ? 9.479 10.097 39.272 1.00 74.00 717 LYS A C 1
ATOM 5460 O O . LYS A 1 717 ? 8.406 10.052 38.676 1.00 74.00 717 LYS A O 1
ATOM 5465 N N . GLY A 1 718 ? 9.571 10.600 40.502 1.00 73.44 718 GLY A N 1
ATOM 5466 C CA . GLY A 1 718 ? 8.483 11.212 41.266 1.00 73.44 718 GLY A CA 1
ATOM 5467 C C . GLY A 1 718 ? 8.205 12.657 40.866 1.00 73.44 718 GLY A C 1
ATOM 5468 O O . GLY A 1 718 ? 8.800 13.571 41.427 1.00 73.44 718 GLY A O 1
ATOM 5469 N N . ASP A 1 719 ? 7.293 12.867 39.923 1.00 73.69 719 ASP A N 1
ATOM 5470 C CA . ASP A 1 719 ? 6.970 14.175 39.332 1.00 73.69 719 ASP A CA 1
ATOM 5471 C C . ASP A 1 719 ? 5.651 14.799 39.831 1.00 73.69 719 ASP A C 1
ATOM 5473 O O . ASP A 1 719 ? 5.446 16.001 39.684 1.00 73.69 719 ASP A O 1
ATOM 5477 N N . ALA A 1 720 ? 4.751 14.007 40.422 1.00 78.44 720 ALA A N 1
ATOM 5478 C CA . ALA A 1 720 ? 3.403 14.453 40.791 1.00 78.44 720 ALA A CA 1
ATOM 5479 C C . ALA A 1 720 ? 2.751 13.624 41.915 1.00 78.44 720 ALA A C 1
ATOM 5481 O O . ALA A 1 720 ? 3.033 12.427 42.064 1.00 78.44 720 ALA A O 1
ATOM 5482 N N . LEU A 1 721 ? 1.833 14.251 42.654 1.00 82.12 721 LEU A N 1
ATOM 5483 C CA . LEU A 1 721 ? 0.871 13.611 43.556 1.00 82.12 721 LEU A CA 1
ATOM 5484 C C . LEU A 1 721 ? -0.423 13.302 42.793 1.00 82.12 721 LEU A C 1
ATOM 5486 O O . LEU A 1 721 ? -0.869 14.121 41.987 1.00 82.12 721 LEU A O 1
ATOM 5490 N N . TYR A 1 722 ? -1.038 12.154 43.070 1.00 83.50 722 TYR A N 1
ATOM 5491 C CA . TYR A 1 722 ? -2.338 11.780 42.516 1.00 83.50 722 TYR A CA 1
ATOM 5492 C C . TYR A 1 722 ? -3.368 11.595 43.627 1.00 83.50 722 TYR A C 1
ATOM 5494 O O . TYR A 1 722 ? -3.067 10.989 44.651 1.00 83.50 722 TYR A O 1
ATOM 5502 N N . ILE A 1 723 ? -4.585 12.076 43.402 1.00 81.19 723 ILE A N 1
ATOM 5503 C CA . ILE A 1 723 ? -5.738 11.884 44.288 1.00 81.19 723 ILE A CA 1
ATOM 5504 C C . ILE A 1 723 ? -6.817 11.154 43.501 1.00 81.19 723 ILE A C 1
ATOM 5506 O O . ILE A 1 723 ? -7.103 11.530 42.366 1.00 81.19 723 ILE A O 1
ATOM 5510 N N . VAL A 1 724 ? -7.411 10.118 44.076 1.00 80.25 724 VAL A N 1
ATOM 5511 C CA . VAL A 1 724 ? -8.470 9.339 43.442 1.00 80.25 724 VAL A CA 1
ATOM 5512 C C . VAL A 1 724 ? -9.801 10.052 43.628 1.00 80.25 724 VAL A C 1
ATOM 5514 O O . VAL A 1 724 ? -10.336 10.116 44.726 1.00 80.25 724 VAL A O 1
ATOM 5517 N N . LEU A 1 725 ? -10.349 10.584 42.536 1.00 74.19 725 LEU A N 1
ATOM 5518 C CA . LEU A 1 725 ? -11.678 11.197 42.556 1.00 74.19 725 LEU A CA 1
ATOM 5519 C C . LEU A 1 725 ? -12.765 10.142 42.382 1.00 74.19 725 LEU A C 1
ATOM 5521 O O . LEU A 1 725 ? -13.803 10.211 43.025 1.00 74.19 725 LEU A O 1
ATOM 5525 N N . ARG A 1 726 ? -12.536 9.196 41.462 1.00 73.38 726 ARG A N 1
ATOM 5526 C CA . ARG A 1 726 ? -13.434 8.075 41.161 1.00 73.38 726 ARG A CA 1
ATOM 5527 C C . ARG A 1 726 ? -12.655 6.863 40.686 1.00 73.38 726 ARG A C 1
ATOM 5529 O O . ARG A 1 726 ? -11.683 7.014 39.940 1.00 73.38 726 ARG A O 1
ATOM 5536 N N . GLY A 1 727 ? -13.154 5.680 41.025 1.00 74.81 727 GLY A N 1
ATOM 5537 C CA . GLY A 1 727 ? -12.611 4.394 40.591 1.00 74.81 727 GLY A CA 1
ATOM 5538 C C . GLY A 1 727 ? -11.762 3.699 41.654 1.00 74.81 727 GLY A C 1
ATOM 5539 O O . GLY A 1 727 ? -11.682 4.119 42.804 1.00 74.81 727 GLY A O 1
ATOM 5540 N N . ARG A 1 728 ? -11.164 2.576 41.260 1.00 81.81 728 ARG A N 1
ATOM 5541 C CA . ARG A 1 728 ? -10.346 1.702 42.107 1.00 81.81 728 ARG A CA 1
ATOM 5542 C C . ARG A 1 728 ? -9.023 1.385 41.440 1.00 81.81 728 ARG A C 1
ATOM 5544 O O . ARG A 1 728 ? -8.995 0.965 40.277 1.00 81.81 728 ARG A O 1
ATOM 5551 N N . LEU A 1 729 ? -7.944 1.517 42.202 1.00 84.81 729 LEU A N 1
ATOM 5552 C CA . LEU A 1 729 ? -6.595 1.152 41.784 1.00 84.81 729 LEU A CA 1
ATOM 5553 C C . LEU A 1 729 ? -6.017 0.093 42.710 1.00 84.81 729 LEU A C 1
ATOM 5555 O O . LEU A 1 729 ? -6.380 -0.003 43.878 1.00 84.81 729 LEU A O 1
ATOM 5559 N N . ARG A 1 730 ? -5.068 -0.676 42.193 1.00 88.25 730 ARG A N 1
ATOM 5560 C CA . ARG A 1 730 ? -4.242 -1.592 42.976 1.00 88.25 730 ARG A CA 1
ATOM 5561 C C . ARG A 1 730 ? -2.801 -1.103 42.979 1.00 88.25 730 ARG A C 1
ATOM 5563 O O . ARG A 1 730 ? -2.292 -0.689 41.936 1.00 88.25 730 ARG A O 1
ATOM 5570 N N . ALA A 1 731 ? -2.159 -1.143 44.138 1.00 85.94 731 ALA A N 1
ATOM 5571 C CA . ALA A 1 731 ? -0.745 -0.836 44.298 1.00 85.94 731 ALA A CA 1
ATOM 5572 C C . ALA A 1 731 ? 0.035 -2.140 44.488 1.00 85.94 731 ALA A C 1
ATOM 5574 O O . ALA A 1 731 ? -0.293 -2.933 45.366 1.00 85.94 731 ALA A O 1
ATOM 5575 N N . GLU A 1 732 ? 1.059 -2.364 43.673 1.00 86.00 732 GLU A N 1
ATOM 5576 C CA . GLU A 1 732 ? 1.875 -3.579 43.648 1.00 86.00 732 GLU A CA 1
ATOM 5577 C C . GLU A 1 732 ? 3.367 -3.205 43.674 1.00 86.00 732 GLU A C 1
ATOM 5579 O O . GLU A 1 732 ? 3.778 -2.243 43.024 1.00 86.00 732 GLU A O 1
ATOM 5584 N N . ARG A 1 733 ? 4.198 -3.958 44.396 1.00 84.62 733 ARG A N 1
ATOM 5585 C CA . ARG A 1 733 ? 5.665 -3.802 44.423 1.00 84.62 733 ARG A CA 1
ATOM 5586 C C . ARG A 1 733 ? 6.337 -5.113 44.051 1.00 84.62 733 ARG A C 1
ATOM 5588 O O . ARG A 1 733 ? 5.835 -6.172 44.410 1.00 84.62 733 ARG A O 1
ATOM 5595 N N . LYS A 1 734 ? 7.468 -5.063 43.351 1.00 81.12 734 LYS A N 1
ATOM 5596 C CA . LYS A 1 734 ? 8.248 -6.267 43.052 1.00 81.12 734 LYS A CA 1
ATOM 5597 C C . LYS A 1 734 ? 9.083 -6.706 44.256 1.00 81.12 734 LYS A C 1
ATOM 5599 O O . LYS A 1 734 ? 9.808 -5.906 44.836 1.00 81.12 734 LYS A O 1
ATOM 5604 N N . ASN A 1 735 ? 9.003 -7.985 44.617 1.00 76.38 735 ASN A N 1
ATOM 5605 C CA . ASN A 1 735 ? 9.890 -8.587 45.615 1.00 76.38 735 ASN A CA 1
ATOM 5606 C C . ASN A 1 735 ? 11.294 -8.871 45.030 1.00 76.38 735 ASN A C 1
ATOM 5608 O O . ASN A 1 735 ? 11.535 -8.699 43.833 1.00 76.38 735 ASN A O 1
ATOM 5612 N N . ALA A 1 736 ? 12.227 -9.357 45.860 1.00 67.44 736 ALA A N 1
ATOM 5613 C CA . ALA A 1 736 ? 13.595 -9.699 45.444 1.00 67.44 736 ALA A CA 1
ATOM 5614 C C . ALA A 1 736 ? 13.677 -10.807 44.365 1.00 67.44 736 ALA A C 1
ATOM 5616 O O . ALA A 1 736 ? 14.709 -10.947 43.711 1.00 67.44 736 ALA A O 1
ATOM 5617 N N . GLN A 1 737 ? 12.600 -11.576 44.155 1.00 62.62 737 GLN A N 1
ATOM 5618 C CA . GLN A 1 737 ? 12.474 -12.587 43.095 1.00 62.62 737 GLN A CA 1
ATOM 5619 C C . GLN A 1 737 ? 11.793 -12.045 41.820 1.00 62.62 737 GLN A C 1
ATOM 5621 O O . GLN A 1 737 ? 11.693 -12.759 40.824 1.00 62.62 737 GLN A O 1
ATOM 5626 N N . GLY A 1 738 ? 11.360 -10.779 41.816 1.00 68.12 738 GLY A N 1
ATOM 5627 C CA . GLY A 1 738 ? 10.703 -10.119 40.686 1.00 68.12 738 GLY A CA 1
ATOM 5628 C C . GLY A 1 738 ? 9.189 -10.343 40.580 1.00 68.12 738 GLY A C 1
ATOM 5629 O O . GLY A 1 738 ? 8.590 -9.894 39.600 1.00 68.12 738 GLY A O 1
ATOM 5630 N N . GLU A 1 739 ? 8.560 -10.995 41.560 1.00 72.81 739 GLU A N 1
ATOM 5631 C CA . GLU A 1 739 ? 7.110 -11.211 41.626 1.00 72.81 739 GLU A CA 1
ATOM 5632 C C . GLU A 1 739 ? 6.393 -9.999 42.237 1.00 72.81 739 GLU A C 1
ATOM 5634 O O . GLU A 1 739 ? 6.916 -9.329 43.128 1.00 72.81 739 GLU A O 1
ATOM 5639 N N . ALA A 1 740 ? 5.189 -9.698 41.743 1.00 75.75 740 ALA A N 1
ATOM 5640 C CA . ALA A 1 740 ? 4.404 -8.551 42.190 1.00 75.75 740 ALA A CA 1
ATOM 5641 C C . ALA A 1 740 ? 3.622 -8.880 43.474 1.00 75.75 740 ALA A C 1
ATOM 5643 O O . ALA A 1 740 ? 2.724 -9.719 43.460 1.00 75.75 740 ALA A O 1
ATOM 5644 N N . VAL A 1 741 ? 3.938 -8.183 44.564 1.00 81.94 741 VAL A N 1
ATOM 5645 C CA . VAL A 1 741 ? 3.252 -8.251 45.860 1.00 81.94 741 VAL A CA 1
ATOM 5646 C C . VAL A 1 741 ? 2.244 -7.107 45.953 1.00 81.94 741 VAL A C 1
ATOM 5648 O O . VAL A 1 741 ? 2.597 -5.945 45.742 1.00 81.94 741 VAL A O 1
ATOM 5651 N N . LEU A 1 742 ? 0.984 -7.424 46.265 1.00 81.00 742 LEU A N 1
ATOM 5652 C CA . LEU A 1 742 ? -0.084 -6.437 46.429 1.00 81.00 742 LEU A CA 1
ATOM 5653 C C . LEU A 1 742 ? 0.099 -5.676 47.752 1.00 81.00 742 LEU A C 1
ATOM 5655 O O . LEU A 1 742 ? 0.019 -6.265 48.823 1.00 81.00 742 LEU A O 1
ATOM 5659 N N . LEU A 1 743 ? 0.304 -4.361 47.674 1.00 80.19 743 LEU A N 1
ATOM 5660 C CA . LEU A 1 743 ? 0.412 -3.471 48.836 1.00 80.19 743 LEU A CA 1
ATOM 5661 C C . LEU A 1 743 ? -0.957 -3.008 49.356 1.00 80.19 743 LEU A C 1
ATOM 5663 O O . LEU A 1 743 ? -1.081 -2.638 50.519 1.00 80.19 743 LEU A O 1
ATOM 5667 N N . GLY A 1 744 ? -1.976 -2.981 48.491 1.00 81.62 744 GLY A N 1
ATOM 5668 C CA . GLY A 1 744 ? -3.335 -2.577 48.847 1.00 81.62 744 GLY A CA 1
ATOM 5669 C C . GLY A 1 744 ? -4.157 -2.090 47.653 1.00 81.62 744 GLY A C 1
ATOM 5670 O O . GLY A 1 744 ? -3.645 -1.931 46.540 1.00 81.62 744 GLY A O 1
ATOM 5671 N N . ARG A 1 745 ? -5.450 -1.847 47.893 1.00 86.56 745 ARG A N 1
ATOM 5672 C CA . ARG A 1 745 ? -6.368 -1.215 46.935 1.00 86.56 745 ARG A CA 1
ATOM 5673 C C . ARG A 1 745 ? -6.674 0.215 47.373 1.00 86.56 745 ARG A C 1
ATOM 5675 O O . ARG A 1 745 ? -6.908 0.442 48.551 1.00 86.56 745 ARG A O 1
ATOM 5682 N N . LEU A 1 746 ? -6.665 1.136 46.415 1.00 85.19 746 LEU A N 1
ATOM 5683 C CA . LEU A 1 746 ? -6.950 2.560 46.587 1.00 85.19 746 LEU A CA 1
ATOM 5684 C C . LEU A 1 746 ? -8.329 2.860 45.991 1.00 85.19 746 LEU A C 1
ATOM 5686 O O . LEU A 1 746 ? -8.599 2.457 44.853 1.00 85.19 746 LEU A O 1
ATOM 5690 N N . GLY A 1 747 ? -9.187 3.525 46.757 1.00 82.19 747 GLY A N 1
ATOM 5691 C CA . GLY A 1 747 ? -10.543 3.926 46.378 1.00 82.19 747 GLY A CA 1
ATOM 5692 C C . GLY A 1 747 ? -10.709 5.442 46.311 1.00 82.19 747 GLY A C 1
ATOM 5693 O O . GLY A 1 747 ? -9.726 6.173 46.301 1.00 82.19 747 GLY A O 1
ATOM 5694 N N . GLU A 1 748 ? -11.955 5.908 46.234 1.00 78.56 748 GLU A N 1
ATOM 5695 C CA . GLU A 1 748 ? -12.284 7.341 46.267 1.00 78.56 748 GLU A CA 1
ATOM 5696 C C . GLU A 1 748 ? -11.718 8.001 47.536 1.00 78.56 748 GLU A C 1
ATOM 5698 O O . GLU A 1 748 ? -11.684 7.376 48.593 1.00 78.56 748 GLU A O 1
ATOM 5703 N N . ASP A 1 749 ? -11.234 9.237 47.399 1.00 75.81 749 ASP A N 1
ATOM 5704 C CA . ASP A 1 749 ? -10.599 10.060 48.443 1.00 75.81 749 ASP A CA 1
ATOM 5705 C C . ASP A 1 749 ? -9.195 9.614 48.905 1.00 75.81 749 ASP A C 1
ATOM 5707 O O . ASP A 1 749 ? -8.512 10.352 49.625 1.00 75.81 749 ASP A O 1
ATOM 5711 N N . ASP A 1 750 ? -8.690 8.473 48.422 1.00 80.62 750 ASP A N 1
ATOM 5712 C CA . ASP A 1 750 ? -7.296 8.074 48.631 1.00 80.62 750 ASP A CA 1
ATOM 5713 C C . ASP A 1 750 ? -6.328 8.893 47.757 1.00 80.62 750 ASP A C 1
ATOM 5715 O O . ASP A 1 750 ? -6.639 9.314 46.641 1.00 80.62 750 ASP A O 1
ATOM 5719 N N . PHE A 1 751 ? -5.088 9.074 48.218 1.00 83.88 751 PHE A N 1
ATOM 5720 C CA . PHE A 1 751 ? -4.024 9.744 47.457 1.00 83.88 751 PHE A CA 1
ATOM 5721 C C . PHE A 1 751 ? -2.759 8.892 47.373 1.00 83.88 751 PHE A C 1
ATOM 5723 O O . PHE A 1 751 ? -2.501 8.065 48.241 1.00 83.88 751 PHE A O 1
ATOM 5730 N N . PHE A 1 752 ? -1.933 9.070 46.343 1.00 84.69 752 PHE A N 1
ATOM 5731 C CA . PHE A 1 752 ? -0.671 8.346 46.202 1.00 84.69 752 PHE A CA 1
ATOM 5732 C C . PHE A 1 752 ? 0.406 9.109 45.435 1.00 84.69 752 PHE A C 1
ATOM 5734 O O . PHE A 1 752 ? 0.137 9.958 44.586 1.00 84.69 752 PHE A O 1
ATOM 5741 N N . GLY A 1 753 ? 1.661 8.764 45.727 1.00 78.69 753 GLY A N 1
ATOM 5742 C CA . GLY A 1 753 ? 2.844 9.378 45.127 1.00 78.69 753 GLY A CA 1
ATOM 5743 C C . GLY A 1 753 ? 3.622 10.307 46.061 1.00 78.69 753 GLY A C 1
ATOM 5744 O O . GLY A 1 753 ? 4.638 10.854 45.644 1.00 78.69 753 GLY A O 1
ATOM 5745 N N . GLU A 1 754 ? 3.188 10.431 47.313 1.00 76.81 754 GLU A N 1
ATOM 5746 C CA . GLU A 1 754 ? 3.766 11.246 48.383 1.00 76.81 754 GLU A CA 1
ATOM 5747 C C . GLU A 1 754 ? 5.225 10.897 48.696 1.00 76.81 754 GLU A C 1
ATOM 5749 O O . GLU A 1 754 ? 6.053 11.785 48.895 1.00 76.81 754 GLU A O 1
ATOM 5754 N N . THR A 1 755 ? 5.582 9.611 48.655 1.00 71.75 755 THR A N 1
ATOM 5755 C CA . THR A 1 755 ? 6.927 9.137 49.011 1.00 71.75 755 THR A CA 1
ATOM 5756 C C . THR A 1 755 ? 8.009 9.694 48.085 1.00 71.75 755 THR A C 1
ATOM 5758 O O . THR A 1 755 ? 9.099 10.030 48.543 1.00 71.75 755 THR A O 1
ATOM 5761 N N . ALA A 1 756 ? 7.699 9.827 46.792 1.00 70.94 756 ALA A N 1
ATOM 5762 C CA . ALA A 1 756 ? 8.654 10.268 45.777 1.00 70.94 756 ALA A CA 1
ATOM 5763 C C . ALA A 1 756 ? 8.774 11.806 45.687 1.00 70.94 756 ALA A C 1
ATOM 5765 O O . ALA A 1 756 ? 9.708 12.314 45.068 1.00 70.94 756 ALA A O 1
ATOM 5766 N N . LEU A 1 757 ? 7.851 12.550 46.315 1.00 71.12 757 LEU A N 1
ATOM 5767 C CA . LEU A 1 757 ? 7.856 14.020 46.347 1.00 71.12 757 LEU A CA 1
ATOM 5768 C C . LEU A 1 757 ? 8.865 14.578 47.363 1.00 71.12 757 LEU A C 1
ATOM 5770 O O . LEU A 1 757 ? 9.542 15.563 47.061 1.00 71.12 757 LEU A O 1
ATOM 5774 N N . LEU A 1 758 ? 8.970 13.931 48.532 1.00 64.56 758 LEU A N 1
ATOM 5775 C CA . LEU A 1 758 ? 9.765 14.361 49.695 1.00 64.56 758 LEU A CA 1
ATOM 5776 C C . LEU A 1 758 ? 11.086 13.582 49.886 1.00 64.56 758 LEU A C 1
ATOM 5778 O O . LEU A 1 758 ? 11.793 13.796 50.868 1.00 64.56 758 LEU A O 1
ATOM 5782 N N . GLY A 1 759 ? 11.396 12.603 49.030 1.00 64.00 759 GLY A N 1
ATOM 5783 C CA . GLY A 1 759 ? 12.502 11.651 49.229 1.00 64.00 759 GLY A CA 1
ATOM 5784 C C . GLY A 1 759 ? 13.386 11.440 48.003 1.00 64.00 759 GLY A C 1
ATOM 5785 O O . GLY A 1 759 ? 13.471 12.309 47.135 1.00 64.00 759 GLY A O 1
ATOM 5786 N N . GLU A 1 760 ? 14.027 10.266 47.927 1.00 56.00 760 GLU A N 1
ATOM 5787 C CA . GLU A 1 760 ? 14.669 9.800 46.695 1.00 56.00 760 GLU A CA 1
ATOM 5788 C C . GLU A 1 760 ? 13.620 9.839 45.590 1.00 56.00 760 GLU A C 1
ATOM 5790 O O . GLU A 1 760 ? 12.539 9.276 45.742 1.00 56.00 760 GLU A O 1
ATOM 5795 N N . HIS A 1 761 ? 13.901 10.574 44.519 1.00 66.25 761 HIS A N 1
ATOM 5796 C CA . HIS A 1 761 ? 12.935 10.961 43.491 1.00 66.25 761 HIS A CA 1
ATOM 5797 C C . HIS A 1 761 ? 12.415 9.791 42.641 1.00 66.25 761 HIS A C 1
ATOM 5799 O O . HIS A 1 761 ? 12.106 10.006 41.476 1.00 66.25 761 HIS A O 1
ATOM 5805 N N . LEU A 1 762 ? 12.343 8.569 43.172 1.00 77.38 762 LEU A N 1
ATOM 5806 C CA . LEU A 1 762 ? 11.910 7.347 42.512 1.00 77.38 762 LEU A CA 1
ATOM 5807 C C . LEU A 1 762 ? 10.620 6.808 43.148 1.00 77.38 762 LEU A C 1
ATOM 5809 O O . LEU A 1 762 ? 10.432 6.818 44.365 1.00 77.38 762 LEU A O 1
ATOM 5813 N N . ARG A 1 763 ? 9.707 6.317 42.311 1.00 81.12 763 ARG A N 1
ATOM 5814 C CA . ARG A 1 763 ? 8.458 5.668 42.725 1.00 81.12 763 ARG A CA 1
ATOM 5815 C C . ARG A 1 763 ? 8.768 4.279 43.297 1.00 81.12 763 ARG A C 1
ATOM 5817 O O . ARG A 1 763 ? 9.450 3.486 42.658 1.00 81.12 763 ARG A O 1
ATOM 5824 N N . GLN A 1 764 ? 8.220 3.959 44.468 1.00 76.81 764 GLN A N 1
ATOM 5825 C CA . GLN A 1 764 ? 8.488 2.699 45.191 1.00 76.81 764 GLN A CA 1
ATOM 5826 C C . GLN A 1 764 ? 7.454 1.585 44.948 1.00 76.81 764 GLN A C 1
ATOM 5828 O O . GLN A 1 764 ? 7.517 0.520 45.563 1.00 76.81 764 GLN A O 1
ATOM 5833 N N . ALA A 1 765 ? 6.444 1.850 44.124 1.00 82.31 765 ALA A N 1
ATOM 5834 C CA . ALA A 1 765 ? 5.388 0.900 43.810 1.00 82.31 765 ALA A CA 1
ATOM 5835 C C . ALA A 1 765 ? 4.793 1.210 42.439 1.00 82.31 765 ALA A C 1
ATOM 5837 O O . ALA A 1 765 ? 4.785 2.358 41.983 1.00 82.31 765 ALA A O 1
ATOM 5838 N N . THR A 1 766 ? 4.259 0.171 41.812 1.00 83.56 766 THR A N 1
ATOM 5839 C CA . THR A 1 766 ? 3.470 0.252 40.593 1.00 83.56 766 THR A CA 1
ATOM 5840 C C . THR A 1 766 ? 1.992 0.352 40.958 1.00 83.56 766 THR A C 1
ATOM 5842 O O . THR A 1 766 ? 1.452 -0.538 41.603 1.00 83.56 766 THR A O 1
ATOM 5845 N N . VAL A 1 767 ? 1.310 1.415 40.538 1.00 84.38 767 VAL A N 1
ATOM 5846 C CA . VAL A 1 767 ? -0.139 1.573 40.734 1.00 84.38 767 VAL A CA 1
ATOM 5847 C C . VAL A 1 767 ? -0.837 1.376 39.400 1.00 84.38 767 VAL A C 1
ATOM 5849 O O . VAL A 1 767 ? -0.515 2.059 38.429 1.00 84.38 767 VAL A O 1
ATOM 5852 N N . THR A 1 768 ? -1.799 0.461 39.352 1.00 82.38 768 THR A N 1
ATOM 5853 C CA . THR A 1 768 ? -2.542 0.101 38.137 1.00 82.38 768 THR A CA 1
ATOM 5854 C C . THR A 1 768 ? -4.040 0.248 38.381 1.00 82.38 768 THR A C 1
ATOM 5856 O O . THR A 1 768 ? -4.534 -0.121 39.444 1.00 82.38 768 THR A O 1
ATOM 5859 N N . ALA A 1 769 ? -4.775 0.793 37.415 1.00 79.31 769 ALA A N 1
ATOM 5860 C CA . ALA A 1 769 ? -6.220 0.974 37.530 1.00 79.31 769 ALA A CA 1
ATOM 5861 C C . ALA A 1 769 ? -6.972 -0.364 37.344 1.00 79.31 769 ALA A C 1
ATOM 5863 O O . ALA A 1 769 ? -6.810 -1.028 36.320 1.00 79.31 769 ALA A O 1
ATOM 5864 N N . GLU A 1 770 ? -7.805 -0.769 38.311 1.00 75.62 770 GLU A N 1
ATOM 5865 C CA . GLU A 1 770 ? -8.674 -1.962 38.205 1.00 75.62 770 GLU A CA 1
ATOM 5866 C C . GLU A 1 770 ? -9.999 -1.633 37.497 1.00 75.62 770 GLU A C 1
ATOM 5868 O O . GLU A 1 770 ? -10.559 -2.456 36.774 1.00 75.62 770 GLU A O 1
ATOM 5873 N N . THR A 1 771 ? -10.483 -0.406 37.677 1.00 69.12 771 THR A N 1
ATOM 5874 C CA . THR A 1 771 ? -11.657 0.175 37.000 1.00 69.12 771 THR A CA 1
ATOM 5875 C C . THR A 1 771 ? -11.212 1.429 36.243 1.00 69.12 771 THR A C 1
ATOM 5877 O O . THR A 1 771 ? -10.113 1.924 36.501 1.00 69.12 771 THR A O 1
ATOM 5880 N N . PRO A 1 772 ? -11.972 1.959 35.271 1.00 66.69 772 PRO A N 1
ATOM 5881 C CA . PRO A 1 772 ? -11.704 3.299 34.774 1.00 66.69 772 PRO A CA 1
ATOM 5882 C C . PRO A 1 772 ? -11.685 4.289 35.952 1.00 66.69 772 PRO A C 1
ATOM 5884 O O . PRO A 1 772 ? -12.600 4.304 36.770 1.00 66.69 772 PRO A O 1
ATOM 5887 N N . CYS A 1 773 ? -10.615 5.072 36.072 1.00 71.31 773 CYS A N 1
ATOM 5888 C CA . CYS A 1 773 ? -10.383 5.966 37.204 1.00 71.31 773 CYS A CA 1
ATOM 5889 C C . CYS A 1 773 ? -10.274 7.411 36.732 1.00 71.31 773 CYS A C 1
ATOM 5891 O O . CYS A 1 773 ? -9.709 7.681 35.674 1.00 71.31 773 CYS A O 1
ATOM 5893 N N . THR A 1 774 ? -10.757 8.350 37.538 1.00 71.88 774 THR A N 1
ATOM 5894 C CA . THR A 1 774 ? -10.467 9.778 37.370 1.00 71.88 774 THR A CA 1
ATOM 5895 C C . THR A 1 774 ? -9.644 10.233 38.557 1.00 71.88 774 THR A C 1
ATOM 5897 O O . THR A 1 774 ? -10.064 10.053 39.698 1.00 71.88 774 THR A O 1
ATOM 5900 N N . LEU A 1 775 ? -8.469 10.793 38.286 1.00 77.06 775 LEU A N 1
ATOM 5901 C CA . LEU A 1 775 ? -7.538 11.254 39.304 1.00 77.06 775 LEU A CA 1
ATOM 5902 C C . LEU A 1 775 ? -7.287 12.751 39.160 1.00 77.06 775 LEU A C 1
ATOM 5904 O O . LEU A 1 775 ? -7.296 13.294 38.055 1.00 77.06 775 LEU A O 1
ATOM 5908 N N . LEU A 1 776 ? -6.995 13.400 40.276 1.00 77.81 776 LEU A N 1
ATOM 5909 C CA . LEU A 1 776 ? -6.451 14.746 40.308 1.00 77.81 776 LEU A CA 1
ATOM 5910 C C . LEU A 1 776 ? -4.924 14.655 40.371 1.00 77.81 776 LEU A C 1
ATOM 5912 O O . LEU A 1 776 ? -4.387 14.058 41.302 1.00 77.81 776 LEU A O 1
ATOM 5916 N N . ARG A 1 777 ? -4.228 15.212 39.378 1.00 81.12 777 ARG A N 1
ATOM 5917 C CA . ARG A 1 777 ? -2.765 15.310 39.319 1.00 81.12 777 ARG A CA 1
ATOM 5918 C C . ARG A 1 777 ? -2.333 16.684 39.825 1.00 81.12 777 ARG A C 1
ATOM 5920 O O . ARG A 1 777 ? -2.776 17.706 39.306 1.00 81.12 777 ARG A O 1
ATOM 5927 N N . LEU A 1 778 ? -1.428 16.691 40.795 1.00 78.69 778 LEU A N 1
ATOM 5928 C CA . LEU A 1 778 ? -0.753 17.884 41.305 1.00 78.69 778 LEU A CA 1
ATOM 5929 C C . LEU A 1 778 ? 0.745 17.752 41.033 1.00 78.69 778 LEU A C 1
ATOM 5931 O O . LEU A 1 778 ? 1.367 16.789 41.489 1.00 78.69 778 LEU A O 1
ATOM 5935 N N . ALA A 1 779 ? 1.327 18.686 40.281 1.00 78.56 779 ALA A N 1
ATOM 5936 C CA . ALA A 1 779 ? 2.748 18.635 39.955 1.00 78.56 779 ALA A CA 1
ATOM 5937 C C . ALA A 1 779 ? 3.609 18.880 41.202 1.00 78.56 779 ALA A C 1
ATOM 5939 O O . ALA A 1 779 ? 3.243 19.632 42.107 1.00 78.56 779 ALA A O 1
ATOM 5940 N N . ARG A 1 780 ? 4.789 18.258 41.249 1.00 78.69 780 ARG A N 1
ATOM 5941 C CA . ARG A 1 780 ? 5.717 18.375 42.381 1.00 78.69 780 ARG A CA 1
ATOM 5942 C C . ARG A 1 780 ? 6.097 19.824 42.675 1.00 78.69 780 ARG A C 1
ATOM 5944 O O . ARG A 1 780 ? 6.157 20.196 43.842 1.00 78.69 780 ARG A O 1
ATOM 5951 N N . ALA A 1 781 ? 6.349 20.617 41.633 1.00 75.56 781 ALA A N 1
ATOM 5952 C CA . ALA A 1 781 ? 6.706 22.026 41.775 1.00 75.56 781 ALA A CA 1
ATOM 5953 C C . ALA A 1 781 ? 5.605 22.816 42.496 1.00 75.56 781 ALA A C 1
ATOM 5955 O O . ALA A 1 781 ? 5.904 23.589 43.400 1.00 75.56 781 ALA A O 1
ATOM 5956 N N . ASP A 1 782 ? 4.341 22.551 42.161 1.00 76.00 782 ASP A N 1
ATOM 5957 C CA . ASP A 1 782 ? 3.198 23.227 42.772 1.00 76.00 782 ASP A CA 1
ATOM 5958 C C . ASP A 1 782 ? 3.024 22.819 44.237 1.00 76.00 782 ASP A C 1
ATOM 5960 O O . ASP A 1 782 ? 2.835 23.674 45.098 1.00 76.00 782 ASP A O 1
ATOM 5964 N N . VAL A 1 783 ? 3.154 21.522 44.543 1.00 74.44 783 VAL A N 1
ATOM 5965 C CA . VAL A 1 783 ? 3.044 21.006 45.919 1.00 74.44 783 VAL A CA 1
ATOM 5966 C C . VAL A 1 783 ? 4.161 21.553 46.819 1.00 74.44 783 VAL A C 1
ATOM 5968 O O . VAL A 1 783 ? 3.896 21.921 47.961 1.00 74.44 783 VAL A O 1
ATOM 5971 N N . LEU A 1 784 ? 5.397 21.649 46.316 1.00 75.38 784 LEU A N 1
ATOM 5972 C CA . LEU A 1 784 ? 6.528 22.199 47.074 1.00 75.38 784 LEU A CA 1
ATOM 5973 C C . LEU A 1 784 ? 6.419 23.717 47.261 1.00 75.38 784 LEU A C 1
ATOM 5975 O O . LEU A 1 784 ? 6.595 24.192 48.379 1.00 75.38 784 LEU A O 1
ATOM 5979 N N . ALA A 1 785 ? 6.052 24.464 46.213 1.00 73.81 785 ALA A N 1
ATOM 5980 C CA . ALA A 1 785 ? 5.830 25.910 46.304 1.00 73.81 785 ALA A CA 1
ATOM 5981 C C . ALA A 1 785 ? 4.717 26.266 47.307 1.00 73.81 785 ALA A C 1
ATOM 5983 O O . ALA A 1 785 ? 4.740 27.317 47.945 1.00 73.81 785 ALA A O 1
ATOM 5984 N N . LEU A 1 786 ? 3.730 25.386 47.478 1.00 69.69 786 LEU A N 1
ATOM 5985 C CA . LEU A 1 786 ? 2.709 25.527 48.516 1.00 69.69 786 LEU A CA 1
ATOM 5986 C C . LEU A 1 786 ? 3.240 25.188 49.909 1.00 69.69 786 LEU A C 1
ATOM 5988 O O . LEU A 1 786 ? 2.909 25.891 50.860 1.00 69.69 786 LEU A O 1
ATOM 5992 N N . GLY A 1 787 ? 4.078 24.158 50.027 1.00 68.12 787 GLY A N 1
ATOM 5993 C CA . GLY A 1 787 ? 4.741 23.790 51.277 1.00 68.12 787 GLY A CA 1
ATOM 5994 C C . GLY A 1 787 ? 5.623 24.899 51.859 1.00 68.12 787 GLY A C 1
ATOM 5995 O O . GLY A 1 787 ? 5.695 25.043 53.075 1.00 68.12 787 GLY A O 1
ATOM 5996 N N . GLU A 1 788 ? 6.234 25.720 51.002 1.00 71.69 788 GLU A N 1
ATOM 5997 C CA . GLU A 1 788 ? 6.983 26.917 51.416 1.00 71.69 788 GLU A CA 1
ATOM 5998 C C . GLU A 1 788 ? 6.081 28.001 52.032 1.00 71.69 788 GLU A C 1
ATOM 6000 O O . GLU A 1 788 ? 6.508 28.722 52.931 1.00 71.69 788 GLU A O 1
ATOM 6005 N N . ASN A 1 789 ? 4.827 28.103 51.577 1.00 69.38 789 ASN A N 1
ATOM 6006 C CA . ASN A 1 789 ? 3.860 29.093 52.058 1.00 69.38 789 ASN A CA 1
ATOM 6007 C C . ASN A 1 789 ? 3.034 28.596 53.261 1.00 69.38 789 ASN A C 1
ATOM 6009 O O . ASN A 1 789 ? 2.595 29.402 54.077 1.00 69.38 789 ASN A O 1
ATOM 6013 N N . GLU A 1 790 ? 2.825 27.282 53.387 1.00 72.56 790 GLU A N 1
ATOM 6014 C CA . GLU A 1 790 ? 2.081 26.635 54.475 1.00 72.56 790 GLU A CA 1
ATOM 6015 C C . GLU A 1 790 ? 2.816 25.362 54.954 1.00 72.56 790 GLU A C 1
ATOM 6017 O O . GLU A 1 790 ? 2.580 24.270 54.421 1.00 72.56 790 GLU A O 1
ATOM 6022 N N . PRO A 1 791 ? 3.664 25.456 56.000 1.00 74.75 791 PRO A N 1
ATOM 6023 C CA . PRO A 1 791 ? 4.484 24.338 56.493 1.00 74.75 791 PRO A CA 1
ATOM 6024 C C . PRO A 1 791 ? 3.679 23.106 56.938 1.00 74.75 791 PRO A C 1
ATOM 6026 O O . PRO A 1 791 ? 4.181 21.981 56.939 1.00 74.75 791 PRO A O 1
ATOM 6029 N N . GLU A 1 792 ? 2.408 23.307 57.289 1.00 72.31 792 GLU A N 1
ATOM 6030 C CA . GLU A 1 792 ? 1.478 22.252 57.697 1.00 72.31 792 GLU A CA 1
ATOM 6031 C C . GLU A 1 792 ? 1.242 21.209 56.587 1.00 72.31 792 GLU A C 1
ATOM 6033 O O . GLU A 1 792 ? 1.049 20.029 56.881 1.00 72.31 792 GLU A O 1
ATOM 6038 N N . VAL A 1 793 ? 1.323 21.603 55.309 1.00 71.31 793 VAL A N 1
ATOM 6039 C CA . VAL A 1 793 ? 1.174 20.683 54.166 1.00 71.31 793 VAL A CA 1
ATOM 6040 C C . VAL A 1 793 ? 2.356 19.714 54.079 1.00 71.31 793 VAL A C 1
ATOM 6042 O O . VAL A 1 793 ? 2.163 18.516 53.863 1.00 71.31 793 VAL A O 1
ATOM 6045 N N . LEU A 1 794 ? 3.580 20.212 54.289 1.00 70.94 794 LEU A N 1
ATOM 6046 C CA . LEU A 1 794 ? 4.794 19.388 54.288 1.00 70.94 794 LEU A CA 1
ATOM 6047 C C . LEU A 1 794 ? 4.784 18.395 55.450 1.00 70.94 794 LEU A C 1
ATOM 6049 O O . LEU A 1 794 ? 5.036 17.210 55.237 1.00 70.94 794 LEU A O 1
ATOM 6053 N N . ARG A 1 795 ? 4.393 18.850 56.647 1.00 75.00 795 ARG A N 1
ATOM 6054 C CA . ARG A 1 795 ? 4.284 18.008 57.846 1.00 75.00 795 ARG A CA 1
ATOM 6055 C C . ARG A 1 795 ? 3.346 16.816 57.628 1.00 75.00 795 ARG A C 1
ATOM 6057 O O . ARG A 1 795 ? 3.703 15.680 57.926 1.00 75.00 795 ARG A O 1
ATOM 6064 N N . ARG A 1 796 ? 2.164 17.046 57.047 1.00 75.06 796 ARG A N 1
ATOM 6065 C CA . ARG A 1 796 ? 1.188 15.974 56.775 1.00 75.06 796 ARG A CA 1
ATOM 6066 C C . ARG A 1 796 ? 1.634 15.016 55.672 1.00 75.06 796 ARG A C 1
ATOM 6068 O O . ARG A 1 796 ? 1.350 13.821 55.746 1.00 75.06 796 ARG A O 1
ATOM 6075 N N . LEU A 1 797 ? 2.351 15.509 54.660 1.00 73.56 797 LEU A N 1
ATOM 6076 C CA . LEU A 1 797 ? 2.965 14.653 53.641 1.00 73.56 797 LEU A CA 1
ATOM 6077 C C . LEU A 1 797 ? 4.060 13.752 54.243 1.00 73.56 797 LEU A C 1
ATOM 6079 O O . LEU A 1 797 ? 4.169 12.586 53.854 1.00 73.56 797 LEU A O 1
ATOM 6083 N N . GLU A 1 798 ? 4.842 14.254 55.204 1.00 74.56 798 GLU A N 1
ATOM 6084 C CA . GLU A 1 798 ? 5.839 13.464 55.942 1.00 74.56 798 GLU A CA 1
ATOM 6085 C C . GLU A 1 798 ? 5.189 12.388 56.825 1.00 74.56 798 GLU A C 1
ATOM 6087 O O . GLU A 1 798 ? 5.621 11.232 56.802 1.00 74.56 798 GLU A O 1
ATOM 6092 N N . GLU A 1 799 ? 4.108 12.722 57.535 1.00 76.50 799 GLU A N 1
ATOM 6093 C CA . GLU A 1 799 ? 3.329 11.765 58.335 1.00 76.50 799 GLU A CA 1
ATOM 6094 C C . GLU A 1 799 ? 2.720 10.653 57.468 1.00 76.50 799 GLU A C 1
ATOM 6096 O O . GLU A 1 799 ? 2.855 9.465 57.778 1.00 76.50 799 GLU A O 1
ATOM 6101 N N . ALA A 1 800 ? 2.109 11.018 56.336 1.00 73.38 800 ALA A N 1
ATOM 6102 C CA . ALA A 1 800 ? 1.552 10.060 55.383 1.00 73.38 800 ALA A CA 1
ATOM 6103 C C . ALA A 1 800 ? 2.633 9.134 54.802 1.00 73.38 800 ALA A C 1
ATOM 6105 O O . ALA A 1 800 ? 2.427 7.921 54.680 1.00 73.38 800 ALA A O 1
ATOM 6106 N N . ARG A 1 801 ? 3.815 9.684 54.495 1.00 74.12 801 ARG A N 1
ATOM 6107 C CA . ARG A 1 801 ? 4.973 8.909 54.036 1.00 74.12 801 ARG A CA 1
ATOM 6108 C C . ARG A 1 801 ? 5.426 7.895 55.086 1.00 74.12 801 ARG A C 1
ATOM 6110 O O . ARG A 1 801 ? 5.687 6.745 54.731 1.00 74.12 801 ARG A O 1
ATOM 6117 N N . ALA A 1 802 ? 5.522 8.298 56.352 1.00 71.06 802 ALA A N 1
ATOM 6118 C CA . ALA A 1 802 ? 5.922 7.410 57.442 1.00 71.06 802 ALA A CA 1
ATOM 6119 C C . ALA A 1 802 ? 4.910 6.266 57.645 1.00 71.06 802 ALA A C 1
ATOM 6121 O O . ALA A 1 802 ? 5.304 5.102 57.753 1.00 71.06 802 ALA A O 1
ATOM 6122 N N . ALA A 1 803 ? 3.608 6.569 57.599 1.00 72.81 803 ALA A N 1
ATOM 6123 C CA . ALA A 1 803 ? 2.544 5.570 57.699 1.00 72.81 803 ALA A CA 1
ATOM 6124 C C . ALA A 1 803 ? 2.583 4.545 56.545 1.00 72.81 803 ALA A C 1
ATOM 6126 O O . ALA A 1 803 ? 2.452 3.339 56.768 1.00 72.81 803 ALA A O 1
ATOM 6127 N N . ARG A 1 804 ? 2.830 5.002 55.310 1.00 74.25 804 ARG A N 1
ATOM 6128 C CA . ARG A 1 804 ? 2.967 4.138 54.123 1.00 74.25 804 ARG A CA 1
ATOM 6129 C C . ARG A 1 804 ? 4.216 3.262 54.149 1.00 74.25 804 ARG A C 1
ATOM 6131 O O . ARG A 1 804 ? 4.144 2.100 53.752 1.00 74.25 804 ARG A O 1
ATOM 6138 N N . ALA A 1 805 ? 5.340 3.784 54.639 1.00 67.31 805 ALA A N 1
ATOM 6139 C CA . ALA A 1 805 ? 6.558 2.997 54.825 1.00 67.31 805 ALA A CA 1
ATOM 6140 C C . ALA A 1 805 ? 6.340 1.853 55.834 1.00 67.31 805 ALA A C 1
ATOM 6142 O O . ALA A 1 805 ? 6.780 0.729 55.594 1.00 67.31 805 ALA A O 1
ATOM 6143 N N . ALA A 1 806 ? 5.589 2.108 56.911 1.00 67.19 806 ALA A N 1
ATOM 6144 C CA . ALA A 1 806 ? 5.225 1.086 57.890 1.00 67.19 806 ALA A CA 1
ATOM 6145 C C . ALA A 1 806 ? 4.287 0.006 57.312 1.00 67.19 806 ALA A C 1
ATOM 6147 O O . ALA A 1 806 ? 4.476 -1.177 57.589 1.00 67.19 806 ALA A O 1
ATOM 6148 N N . LEU A 1 807 ? 3.307 0.386 56.482 1.00 68.50 807 LEU A N 1
ATOM 6149 C CA . LEU A 1 807 ? 2.429 -0.559 55.770 1.00 68.50 807 LEU A CA 1
ATOM 6150 C C . LEU A 1 807 ? 3.203 -1.440 54.783 1.00 68.50 807 LEU A C 1
ATOM 6152 O O . LEU A 1 807 ? 2.989 -2.648 54.728 1.00 68.50 807 LEU A O 1
ATOM 6156 N N . ALA A 1 808 ? 4.141 -0.852 54.044 1.00 63.53 808 ALA A N 1
ATOM 6157 C CA . ALA A 1 808 ? 4.966 -1.587 53.098 1.00 63.53 808 ALA A CA 1
ATOM 6158 C C . ALA A 1 808 ? 5.886 -2.619 53.781 1.00 63.53 808 ALA A C 1
ATOM 6160 O O . ALA A 1 808 ? 6.003 -3.741 53.296 1.00 63.53 808 ALA A O 1
ATOM 6161 N N . ALA A 1 809 ? 6.474 -2.277 54.933 1.00 64.12 809 ALA A N 1
ATOM 6162 C CA . ALA A 1 809 ? 7.286 -3.207 55.725 1.00 64.12 809 ALA A CA 1
ATOM 6163 C C . ALA A 1 809 ? 6.465 -4.382 56.304 1.00 64.12 809 ALA A C 1
ATOM 6165 O O . ALA A 1 809 ? 6.973 -5.494 56.458 1.00 64.12 809 ALA A O 1
ATOM 6166 N N . ARG A 1 810 ? 5.177 -4.158 56.604 1.00 65.00 810 ARG A N 1
ATOM 6167 C CA . ARG A 1 810 ? 4.245 -5.215 57.039 1.00 65.00 810 ARG A CA 1
ATOM 6168 C C . ARG A 1 810 ? 3.864 -6.161 55.898 1.00 65.00 810 ARG A C 1
ATOM 6170 O O . ARG A 1 810 ? 3.845 -7.369 56.100 1.00 65.00 810 ARG A O 1
ATOM 6177 N N . ALA A 1 811 ? 3.644 -5.635 54.692 1.00 58.62 811 ALA A N 1
ATOM 6178 C CA . ALA A 1 811 ? 3.348 -6.455 53.516 1.00 58.62 811 ALA A CA 1
ATOM 6179 C C . ALA A 1 811 ? 4.525 -7.375 53.121 1.00 58.62 811 ALA A C 1
ATOM 6181 O O . ALA A 1 811 ? 4.308 -8.484 52.643 1.00 58.62 811 ALA A O 1
ATOM 6182 N N . GLU A 1 812 ? 5.771 -6.954 53.364 1.00 56.12 812 GLU A N 1
ATOM 6183 C CA . GLU A 1 812 ? 6.977 -7.763 53.106 1.00 56.12 812 GLU A CA 1
ATOM 6184 C C . GLU A 1 812 ? 7.203 -8.892 54.129 1.00 56.12 812 GLU A C 1
ATOM 6186 O O . GLU A 1 812 ? 7.908 -9.855 53.833 1.00 56.12 812 GLU A O 1
ATOM 6191 N N . THR A 1 813 ? 6.598 -8.810 55.318 1.00 55.38 813 THR A N 1
ATOM 6192 C CA . THR A 1 813 ? 6.762 -9.807 56.393 1.00 55.38 813 THR A CA 1
ATOM 6193 C C . THR A 1 813 ? 5.669 -10.882 56.423 1.00 55.38 813 THR A C 1
ATOM 6195 O O . THR A 1 813 ? 5.777 -11.822 57.208 1.00 55.38 813 THR A O 1
ATOM 6198 N N . GLY A 1 814 ? 4.653 -10.806 55.550 1.00 48.34 814 GLY A N 1
ATOM 6199 C CA . GLY A 1 814 ? 3.603 -11.830 55.424 1.00 48.34 814 GLY A CA 1
ATOM 6200 C C . GLY A 1 814 ? 2.679 -11.954 56.641 1.00 48.34 814 GLY A C 1
ATOM 6201 O O . GLY A 1 814 ? 2.037 -12.986 56.816 1.00 48.34 814 GLY A O 1
ATOM 6202 N N . ILE A 1 815 ? 2.628 -10.932 57.499 1.00 41.84 815 ILE A N 1
ATOM 6203 C CA . ILE A 1 815 ? 1.739 -10.900 58.663 1.00 41.84 815 ILE A CA 1
ATOM 6204 C C . ILE A 1 815 ? 0.481 -10.129 58.256 1.00 41.84 815 ILE A C 1
ATOM 6206 O O . ILE A 1 815 ? 0.449 -8.899 58.327 1.00 41.84 815 ILE A O 1
ATOM 6210 N N . ASP A 1 816 ? -0.530 -10.863 57.789 1.00 38.84 816 ASP A N 1
ATOM 6211 C CA . ASP A 1 816 ? -1.880 -10.328 57.595 1.00 38.84 816 ASP A CA 1
ATOM 6212 C C . ASP A 1 816 ? -2.458 -9.863 58.943 1.00 38.84 816 ASP A C 1
ATOM 6214 O O . ASP A 1 816 ? -2.258 -10.505 59.980 1.00 38.84 816 ASP A O 1
ATOM 6218 N N . ALA A 1 817 ? -3.152 -8.723 58.911 1.00 35.00 817 ALA A N 1
ATOM 6219 C CA . ALA A 1 817 ? -3.996 -8.237 60.000 1.00 35.00 817 ALA A CA 1
ATOM 6220 C C . ALA A 1 817 ? -5.378 -8.896 59.952 1.00 35.00 817 ALA A C 1
ATOM 6222 O O . ALA A 1 817 ? -5.910 -9.043 58.826 1.00 35.00 817 ALA A O 1
#

Sequence (817 aa):
MPIADNILVISGMLAVAVIAAGLVRRVPLPYTVLLVVVGMLLGGLARKVDVLAPLLAFRLTPDLVLYVFLPVLIFESAFNLNARQLIKDLAPILVLAVLALLVSTAIIGLGLWAVAGVGLVSALLFGALISATDPVAVVALFRELGVSQRLTVLVEGESLLNDATAIVLFKILLAIALGGVLTWTQVTQGLVDFPVVFLGGALVGVAIGIGASEIVRRAQADLTALLVMTFVMAYAAFALAEVLHASGVVAVTCAALSFAAISVARASQATLTEIRHVWEVAAMICNSLLFLLMGLTLHLPSLLDNAGIIAAAIALMLLGRAIPLYALLPVTIRGFRLPRVSRGEQHVMWWGGLRGGLAIAIALSIPEALPERVLIQQLALGAVLFTLLVNAPSIRPLIRRLGLDRMTDEERAELRDGLDEGRQAAEDALERFRRLDLVSRRVQRHVRGELREVLAGDGPEVAKPQALLHAHRRAVHGEFETLAALHEQGVIGAYVFLDMRDTLMRDRESPVLDAGVQNAAASPFARLELALIRRLREHDWAAGLLARYQDLRLGQRLQRDMAGVLTAHAALEALRGDAQLAQGDRERLADVYRERLARRIGRIEAIRREFPEYLRAYERRLWERVALLSARARAESARQHGALGAKGYARIVQRIEAALARLPSIARNPPAPRPHDLVSAVPLFSGLREATLEGLAQRAETVGFLVNDTVIAEGDKGDALYIVLRGRLRAERKNAQGEAVLLGRLGEDDFFGETALLGEHLRQATVTAETPCTLLRLARADVLALGENEPEVLRRLEEARAARAALAARAETGIDA

Mean predicted aligned error: 13.81 Å

Solvent-accessible surface area (backbone atoms only — not comparable to full-atom values): 42662 Å² total; per-residue (Å²): 131,59,70,68,58,55,51,49,47,54,52,52,52,52,52,51,44,54,54,49,59,65,47,37,84,79,42,96,51,55,66,65,46,51,36,24,53,51,14,33,53,50,32,60,46,27,76,76,35,76,93,38,37,68,59,73,69,64,66,87,46,38,65,54,41,62,72,58,37,42,37,45,44,43,27,38,54,32,46,72,45,60,56,69,60,42,62,75,48,38,67,55,24,49,44,49,14,46,54,31,32,54,52,18,9,50,45,24,5,56,50,41,24,73,75,68,71,46,55,60,51,59,21,33,32,47,14,23,37,70,49,26,36,32,39,65,73,51,47,55,50,31,67,75,50,68,46,58,70,64,59,48,46,46,48,46,49,19,23,63,47,15,41,35,44,22,52,55,50,29,53,52,36,48,54,43,53,73,65,73,65,94,43,74,65,56,54,55,44,50,66,52,48,49,58,50,22,47,51,44,2,36,51,50,2,38,51,49,13,51,50,52,53,47,50,44,60,75,67,66,51,52,73,67,56,48,53,53,48,53,54,52,47,24,52,48,25,25,54,53,18,50,76,69,67,17,32,24,58,36,2,18,31,31,16,25,31,43,31,39,62,53,39,63,50,72,52,54,71,66,58,54,49,54,51,49,53,55,33,52,52,53,30,50,53,41,52,46,50,48,32,24,46,52,12,39,70,58,60,68,73,74,46,61,80,45,42,70,62,30,51,50,50,40,52,33,49,54,51,21,47,43,55,35,57,73,51,49,47,60,50,44,33,62,75,70,72,48,83,84,79,51,72,60,57,49,50,48,56,53,60,42,58,24,42,46,65,63,43,51,28,57,42,66,57,55,55,86,87,44,87,61,41,66,58,49,33,46,39,49,51,47,39,31,49,45,26,44,72,50,34,59,54,47,44,64,61,48,40,56,73,65,47,63,60,57,74,49,78,64,51,51,50,51,50,39,50,53,31,52,51,53,48,50,54,50,50,53,50,52,50,54,37,38,76,69,69,77,44,54,74,67,57,52,51,51,53,53,50,53,49,51,65,78,44,51,67,89,68,78,88,76,57,76,75,52,54,59,51,49,52,47,40,49,16,49,46,34,22,50,56,48,46,50,51,35,37,76,42,56,68,31,56,40,63,47,42,54,54,49,49,57,49,51,56,51,54,60,74,44,67,74,91,72,62,64,86,72,75,72,72,77,47,74,61,58,52,48,48,53,50,48,52,56,62,44,61,76,34,80,85,35,49,70,56,48,37,42,50,39,31,45,51,52,52,45,50,50,40,48,36,55,50,46,43,54,19,37,48,35,18,49,52,45,52,70,69,47,83,86,56,57,69,71,62,49,49,54,56,45,48,55,41,49,52,55,32,51,56,33,51,51,53,53,49,48,46,42,72,79,37,50,66,40,48,51,57,49,50,54,49,51,52,54,51,26,52,45,45,47,52,44,54,50,46,51,52,32,37,77,72,64,77,35,54,72,71,56,42,53,55,52,47,53,54,43,52,56,52,59,70,65,54,78,70,84,54,56,71,58,83,71,72,62,44,54,72,52,49,51,65,22,78,83,47,48,89,60,59,67,71,59,44,48,58,47,33,75,64,45,43,80,39,62,43,47,59,72,38,71,77,41,48,56,71,38,74,36,58,45,38,37,33,30,70,38,43,36,32,39,34,29,31,67,48,100,87,68,51,76,44,76,72,48,76,43,42,61,58,36,69,50,47,53,55,10,67,83,50,70,50,40,28,84,38,26,30,30,23,72,32,60,26,38,30,39,39,35,47,40,69,60,57,50,60,44,27,76,76,39,60,67,53,47,54,48,46,50,52,53,35,52,54,50,53,54,51,52,58,40,60,74,66,73,64,82,131

Radius of gyration: 32.87 Å; Cα contacts (8 Å, |Δi|>4): 1034; chains: 1; bounding box: 87×64×103 Å

pLDDT: mean 80.0, std 11.72, range [35.0, 97.0]

Foldseek 3Di:
DPPVLVVVLLVVLVVVLVVLVVCCVVDLAFSLLSLLQVLQVLLVVLVVDVVSVSNLVPADALCCCQQPQLLLQLLLLLLPAPLVLCVVCVQLLCCLQAVLLQLQLQLQLVLLCVPVVDDSLLSSLLSLLLSQFDLVLVLVVCVVLVFDSSLSNSLSSNNLSNLLNSVLSNVLSLVVLLVPDDDPVSVVVSVVLSCVQLVLLLVLLLVLLVVLLVCCVVVVDDLVVNLVSSVVSSNCSLVVSVVVSHRSSNSSSNSSSNNSVSCLQPDDPVSSVVSSVVSVVSNSSSSSCLSSSLSNVDDVVVLVVCVVSLVSSLVSSLVSLLCCLVPVSQVSCVVSVHDDDDPLSSVLSSLSRAHGSSSLNSLNPNDPSRVCSVVSNSSSSSNNSCSNVPSSSCSNVSCVVSCSSPDDPVSLLVLLLVLVVVLVVVLVVLVVCVVVVNDDPVRSVVVNVVSCVVSPSPDDDDDPLVVLLSLQLLLLVLLLVLLVVCVLLVLAGSVLSVVVVVVSVVSNVDSLVPCPPPPPDQPPVNVVVLVVLQVLVLDPVCQVVSLLVQLVVVLSLLSNLVSLLVSLVSSLVSLVPDPPDDPVSSVVVNVSSVVSNVVSVVLLVLCCVFPVPLSVLSVVLSVVSSVLSVQLVVLVVCVVVVVDDPVRNVVSVVVSVVSVVPRDDSSDDDPDDQQLVQLCLAPLNPPDDSVLSVLQSVQKDKHKDAAFRKPAAFFDFLWWKKAWQTAKKWKWAQDPVRDTQTLDMDGHSDIDSLLCLPHVRTDRIIITGRHITMIIIHTSVSQVVSCVVPVSSVVSSVVVNVVSVVSVVCSVVPDDD